Protein AF-0000000076343710 (afdb_homodimer)

InterPro domains:
  IPR007219 Xylanolytic transcriptional activator, regulatory domain [PF04082] (54-212)
  IPR007219 Xylanolytic transcriptional activator, regulatory domain [SM00906] (126-219)
  IPR050815 Transcription factor, fungi [PTHR47338] (22-470)

Secondary structure (DSSP, 8-state):
-------------------HHHHHHHHHHHHHTGGGT----HHHHHHHTT-SSTTSPPHHHHHHHHHHHHHHHT-GGGHHHHHHHHHHHHHHHHHHHHHT-SHHHHHHHHHHHHHHHHHTT-HHHHHHHHHHHHHHHHHHTGGG---SS--PPPPPPTTS-----SSPPPSSHHHHHHHHHHHHHHHHHHHHHHHHH-PPPSS-GGG--PPPPPPHHHHHTT---GGG---HHHHHHT----GGG--HHHHHHHHHHHHHHHHHGGGSPPPTTSHHHHHHHHHHHHTTT-TTPPPPPGGGGSHHHHSHHHHHHHHHHHHHHHHHTGGGGS-HHHHHHHHHHHTPPPP---HHHHHHHHHHHHHHHHHH--S-SSS--HHHHHHHHHHHHHHHHSPPPPGGG--HHHHHHHHHHHHHHHHHHHHHHHTT-HHHHHHHHHHHHHHHHHHHHHHTT-HHHHHHHHHHHHHHHHHHHTT-TT----S----HHHHSS----/-------------------HHHHHHHHHHHHHTGGGT----HHHHHHHTT-SSTTSPPHHHHHHHHHHHHHHHT-GGGHHHHHHHHHHHHHHHHHHHHHT-SHHHHHHHHHHHHHHHHHTT-HHHHHHHHHHHHHHHHHHTGGG---SS--PPPPPPTTS-----SSPPPSSHHHHHHHHHHHHHHHHHHHHHHHHH-PPPSS-GGG--PPPPPPHHHHHTT---GGG---HHHHHHT----GGG--HHHHHHHHHHHHHHHHHGGGSPPPTTSHHHHHHHHHHHHTTT-TTPPPPPGGGGBHHHHSHHHHHHHHHHHHHHHHHTGGGGS-HHHHHHHHHHHTPPPP---HHHHHHHHHHHHHHHHHH-BS-SSS--HHHHHHHHHHHHHHHHSPPPPGGG--HHHHHHHHHHHHHHHHHHHHHHHTT-HHHHHHHHHHHHHHHHHHHHHTTT-HHHHHHHHHHHHHHHHHHHTT-TT----S----HHHHSS----

pLDDT: mean 87.97, std 15.45, range [23.06, 98.38]

Nearest PDB structures (foldseek):
  4g2v-assembly1_A  TM=4.013E-01  e=8.709E-02  Mus musculus
  8qag-assembly2_B  TM=3.057E-01  e=8.860E-01  synthetic construct
  4g2v-assembly1_A  TM=4.063E-01  e=1.520E-01  Mus musculus
  8qag-assembly2_B  TM=3.072E-01  e=1.724E+00  synthetic construct

Foldseek 3Di:
DPPDPPPCPDQPQPDLPDDPVLLVQLLVQLVVVVVVQFDADPVCLVVLCVDRGLSHQFLLLSLLSSLVSLVVVPDPVCPVCNVVSLVRNVVSLVVCVVVVGNLLSSLLSLLSSLQVCLLQLNLVVSQVSLLVSLVSCVQQVLQPDQALADDDDDDDDPVDDDDDHSHDRDPAQLSSLSSLRSVLSSVLSQLLSCQLQVDDGDDDQVSGQRAQHFDSCCSRVRVDDRLRRHGLVCLLVLNDADLQRHDLVSLVSNLSSLLSLLLNLLVDAFDCPFQLNVQQVVCVVCCVVPVPDDHDDQQCSASCRRPVSSLNSSVSSLVSSLVRNPPLSDQLLVQQVVCVVVVHDGDDDDPSSLLSLLSSLLSQLSNQDGPDLADDSVRNLVSLVSNLCSLVRDDQDDLVSDRPSSLSSLLSSLVSLLSVLLSCLQVVNNVVSVVSLVSSVSSLVSLVVSCVSRVLSNLSSVLSVLSSVVSNCNNPPPPPPPPPRCPSSVSSRDDPD/DDPDPPPPPDQPQPDLPDDPVLLVQLLVQLVVVVVVQFDADPVCLVVLCVDRGLSHQFLLLSLLSSLVSLVVVPDPVCPVCNVVSLVRNVVSLVVCVVVVGNLLSSLLSLLSSLQVCLLQLNLVVSQVSLLVSLVSCVQQVLQPDQALADDDDDDDDPVDDDDDHSDDRDPAQLSSLSSLRSVLSSVLSQLLSCQLQVDDGDDDQVSGQRAQHFDSVCSRVRVDDRLRRHGLVCLLVLNDADLQRHDLVSLLSNLSSLLSLLLNLLVDAFDCPFQLNVQQVVCVVCCVVPVPDDHDDQQCSASCRRPVSSLNSSVSSLVSSLVRNPPLSDQLLVQQVVCVVVVHDGDDDDPSSLLSLLSSLLSQLSNQDGPDLADDSVRNLVSLVSNLCSLVRDDQDDLVSDRPSSLSSLLSSLVSLLSVLLSCLQVVNNVVSVVSLVSSVSSLVSLVVSCVSGVLSNLSSVLSVLSSVLSNCNNPPPPPSPPPNCPVSVSSRDDPD

Solvent-accessible surface area (backbone atoms only — not comparable to full-atom values): 53066 Å² total; per-residue (Å²): 130,86,80,80,83,69,88,62,79,75,78,71,58,84,73,88,84,65,55,70,68,61,46,50,53,30,50,51,51,27,64,76,49,33,72,80,60,36,62,70,60,60,70,60,52,56,54,24,61,74,43,64,52,91,66,20,74,40,61,16,28,51,25,34,41,42,27,50,18,37,61,69,62,66,43,77,82,36,56,72,45,36,62,52,24,47,54,51,12,52,54,37,37,55,52,27,50,60,64,70,44,63,56,70,38,42,33,52,17,28,34,50,47,13,52,50,26,43,63,68,41,36,26,54,40,12,48,43,31,29,34,44,20,47,45,44,33,52,47,41,37,38,43,57,34,80,52,66,52,79,68,86,76,79,84,80,62,84,72,44,89,72,78,60,45,75,50,70,80,66,89,44,31,51,53,43,35,34,44,36,25,48,36,50,37,41,49,43,54,31,39,52,49,16,52,65,45,62,40,80,53,64,70,58,65,89,68,41,44,30,29,57,46,58,52,54,68,37,28,48,68,60,72,50,47,79,78,57,45,36,30,73,56,29,37,50,68,68,67,58,63,69,51,66,66,43,40,72,64,40,53,47,44,52,49,48,54,47,31,33,55,36,57,46,46,75,73,48,79,56,36,80,88,16,64,32,40,48,45,49,51,51,45,64,70,41,39,83,82,38,74,81,58,78,73,73,65,66,69,38,51,14,28,61,28,21,32,41,68,62,39,50,27,44,52,48,27,54,52,48,51,36,61,43,42,52,76,74,39,49,57,64,68,57,53,41,52,51,21,59,72,67,68,44,73,76,69,87,76,55,64,70,53,55,52,48,50,45,49,54,29,47,32,51,15,47,48,45,36,42,70,49,72,87,56,88,43,62,66,15,48,53,26,38,47,50,47,50,46,50,62,73,74,40,82,81,73,56,73,86,73,61,53,69,64,57,52,52,50,50,50,53,41,35,45,56,36,33,38,50,19,27,36,28,28,65,71,67,37,56,67,59,18,50,54,40,44,52,52,31,44,56,53,40,51,52,32,41,59,46,20,77,80,32,63,52,34,35,55,50,30,51,50,50,50,52,49,42,52,50,22,66,39,64,55,41,87,80,57,71,68,73,72,78,57,72,40,65,62,46,61,50,36,61,67,88,122,129,85,82,80,86,68,91,64,81,74,80,69,58,84,72,87,82,64,56,70,68,59,46,49,52,30,50,52,51,28,63,74,50,34,74,79,61,38,63,68,62,62,70,60,52,56,55,25,61,72,43,65,51,90,67,21,73,42,60,15,27,52,24,34,41,42,25,50,18,35,62,69,63,66,42,75,82,35,55,73,45,34,61,52,24,46,52,51,12,51,55,36,37,55,51,28,51,59,65,70,44,64,56,70,37,41,33,49,18,28,34,50,47,12,52,49,26,45,61,68,40,37,26,55,39,13,49,43,31,29,36,44,20,47,45,45,34,52,47,41,37,39,43,55,34,82,52,66,51,77,68,86,76,78,84,80,64,85,72,46,89,73,77,61,46,75,50,72,80,66,89,44,31,53,53,43,34,35,44,37,24,48,35,52,38,40,50,44,53,31,38,50,50,16,53,67,46,60,41,81,52,63,72,59,64,89,67,42,46,30,28,57,46,58,51,53,67,38,28,47,69,61,72,49,48,79,79,60,44,36,28,71,56,28,37,50,70,66,68,59,63,68,51,68,65,42,39,72,64,42,54,48,44,54,49,48,54,46,30,34,56,36,58,44,46,75,75,48,78,56,36,81,86,17,64,34,40,49,46,49,51,52,44,66,69,40,38,82,84,37,74,80,58,77,75,72,66,66,72,39,50,15,27,61,30,20,33,41,68,62,40,50,27,43,53,47,27,54,53,49,50,38,62,45,43,51,77,75,39,48,57,65,69,57,53,42,51,49,20,59,72,68,70,44,73,76,68,86,75,56,66,69,51,56,53,47,50,47,50,54,30,48,33,52,15,47,47,45,36,42,70,50,73,87,55,89,46,61,65,15,48,53,26,39,46,51,48,48,45,49,62,73,74,42,82,81,74,56,73,86,72,61,52,68,63,57,52,53,49,51,50,53,42,35,45,56,36,33,37,49,19,27,34,28,27,65,70,67,37,55,67,60,19,49,54,40,44,51,51,32,45,54,51,39,50,52,34,41,58,46,21,76,82,32,64,51,33,35,57,50,30,52,49,51,49,52,50,42,52,48,21,66,39,66,55,40,85,80,54,71,68,75,78,79,58,74,40,65,61,47,60,49,38,60,68,85,121

Organism: Vanrija humicola (NCBI:txid5417)

Structure (mmCIF, N/CA/C/O backbone):
data_AF-0000000076343710-model_v1
#
loop_
_entity.id
_entity.type
_entity.pdbx_description
1 polymer 'Transcription factor domain-containing protein'
#
loop_
_atom_site.group_PDB
_atom_site.id
_atom_site.type_symbol
_atom_site.label_atom_id
_atom_site.label_alt_id
_atom_site.label_comp_id
_atom_site.label_asym_id
_atom_site.label_entity_id
_atom_site.label_seq_id
_atom_site.pdbx_PDB_ins_code
_atom_site.Cartn_x
_atom_site.Cartn_y
_atom_site.Cartn_z
_atom_site.occupancy
_atom_site.B_iso_or_equiv
_atom_site.auth_seq_id
_atom_site.auth_comp_id
_atom_site.auth_asym_id
_atom_site.auth_atom_id
_atom_site.pdbx_PDB_model_num
ATOM 1 N N . MET A 1 1 ? -38.375 36.25 -4.742 1 23.23 1 MET A N 1
ATOM 2 C CA . MET A 1 1 ? -37.5 36.562 -5.855 1 23.23 1 MET A CA 1
ATOM 3 C C . MET A 1 1 ? -37.156 35.281 -6.641 1 23.23 1 MET A C 1
ATOM 5 O O . MET A 1 1 ? -36.906 34.25 -6.051 1 23.23 1 MET A O 1
ATOM 9 N N . PRO A 1 2 ? -37.438 35.094 -7.957 1 26.56 2 PRO A N 1
ATOM 10 C CA . PRO A 1 2 ? -37.406 33.844 -8.703 1 26.56 2 PRO A CA 1
ATOM 11 C C . PRO A 1 2 ? -36 33.281 -8.836 1 26.56 2 PRO A C 1
ATOM 13 O O . PRO A 1 2 ? -35.031 34.031 -8.961 1 26.56 2 PRO A O 1
ATOM 16 N N . VAL A 1 3 ? -35.594 32.219 -8.055 1 28.52 3 VAL A N 1
ATOM 17 C CA . VAL A 1 3 ? -34.344 31.531 -7.926 1 28.52 3 VAL A CA 1
ATOM 18 C C . VAL A 1 3 ? -33.781 31.188 -9.305 1 28.52 3 VAL A C 1
ATOM 20 O O . VAL A 1 3 ? -34.531 30.688 -10.164 1 28.52 3 VAL A O 1
ATOM 23 N N . THR A 1 4 ? -32.844 31.938 -9.836 1 28.64 4 THR A N 1
ATOM 24 C CA . THR A 1 4 ? -32.312 31.969 -11.195 1 28.64 4 THR A CA 1
ATOM 25 C C . THR A 1 4 ? -31.875 30.578 -11.625 1 28.64 4 THR A C 1
ATOM 27 O O . THR A 1 4 ? -31.266 29.844 -10.844 1 28.64 4 THR A O 1
ATOM 30 N N . PRO A 1 5 ? -32.375 29.844 -12.75 1 31.78 5 PRO A N 1
ATOM 31 C CA . PRO A 1 5 ? -32.344 28.516 -13.367 1 31.78 5 PRO A CA 1
ATOM 32 C C . PRO A 1 5 ? -30.938 28.078 -13.711 1 31.78 5 PRO A C 1
ATOM 34 O O . PRO A 1 5 ? -30.75 27.094 -14.438 1 31.78 5 PRO A O 1
ATOM 37 N N . GLY A 1 6 ? -29.797 28.75 -13.695 1 28.16 6 GLY A N 1
ATOM 38 C CA . GLY A 1 6 ? -28.531 28.609 -14.391 1 28.16 6 GLY A CA 1
ATOM 39 C C . GLY A 1 6 ? -27.812 27.312 -14.086 1 28.16 6 GLY A C 1
ATOM 40 O O . GLY A 1 6 ? -27.141 26.75 -14.953 1 28.16 6 GLY A O 1
ATOM 41 N N . SER A 1 7 ? -27.391 27.078 -12.891 1 28.91 7 SER A N 1
ATOM 42 C CA . SER A 1 7 ? -26.297 26.125 -12.719 1 28.91 7 SER A CA 1
ATOM 43 C C . SER A 1 7 ? -26.719 24.719 -13.133 1 28.91 7 SER A C 1
ATOM 45 O O . SER A 1 7 ? -27.141 23.922 -12.289 1 28.91 7 SER A O 1
ATOM 47 N N . LEU A 1 8 ? -27.641 24.469 -14.07 1 28.25 8 LEU A N 1
ATOM 48 C CA . LEU A 1 8 ? -27.969 23.172 -14.664 1 28.25 8 LEU A CA 1
ATOM 49 C C . LEU A 1 8 ? -26.719 22.438 -15.117 1 28.25 8 LEU A C 1
ATOM 51 O O . LEU A 1 8 ? -26.156 22.75 -16.172 1 28.25 8 LEU A O 1
ATOM 55 N N . SER A 1 9 ? -25.734 22.234 -14.445 1 33.72 9 SER A N 1
ATOM 56 C CA . SER A 1 9 ? -24.703 21.297 -14.883 1 33.72 9 SER A CA 1
ATOM 57 C C . SER A 1 9 ? -25.297 20.188 -15.75 1 33.72 9 SER A C 1
ATOM 59 O O . SER A 1 9 ? -26.172 19.438 -15.297 1 33.72 9 SER A O 1
ATOM 61 N N . ARG A 1 10 ? -25.578 20.25 -17.094 1 32.75 10 ARG A N 1
ATOM 62 C CA . ARG A 1 10 ? -26.141 19.406 -18.156 1 32.75 10 ARG A CA 1
ATOM 63 C C . ARG A 1 10 ? -25.797 17.938 -17.922 1 32.75 10 ARG A C 1
ATOM 65 O O . ARG A 1 10 ? -24.641 17.594 -17.656 1 32.75 10 ARG A O 1
ATOM 72 N N . LEU A 1 11 ? -26.516 17.016 -17.562 1 39.28 11 LEU A N 1
ATOM 73 C CA . LEU A 1 11 ? -26.625 15.562 -17.578 1 39.28 11 LEU A CA 1
ATOM 74 C C . LEU A 1 11 ? -26.094 14.984 -18.875 1 39.28 11 LEU A C 1
ATOM 76 O O . LEU A 1 11 ? -26.828 14.859 -19.859 1 39.28 11 LEU A O 1
ATOM 80 N N . ARG A 1 12 ? -25.047 15.445 -19.484 1 41 12 ARG A N 1
ATOM 81 C CA . ARG A 1 12 ? -24.578 14.797 -20.719 1 41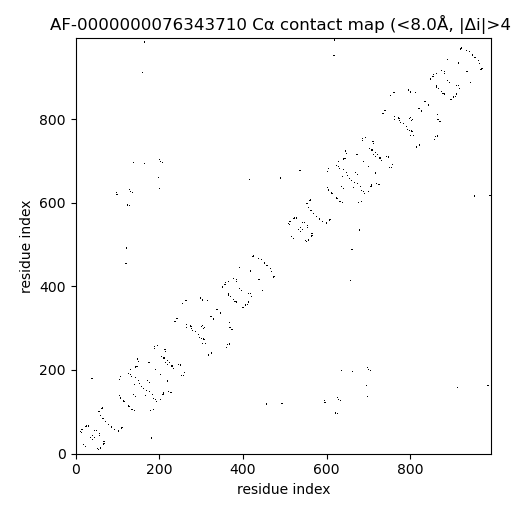 12 ARG A CA 1
ATOM 82 C C . ARG A 1 12 ? -24.656 13.281 -20.594 1 41 12 ARG A C 1
ATOM 84 O O . ARG A 1 12 ? -24.094 12.695 -19.656 1 41 12 ARG A O 1
ATOM 91 N N . THR A 1 13 ? -25.594 12.672 -21.156 1 49.94 13 THR A N 1
ATOM 92 C CA . THR A 1 13 ? -25.766 11.234 -21.344 1 49.94 13 THR A CA 1
ATOM 93 C C . THR A 1 13 ? -24.438 10.578 -21.719 1 49.94 13 THR A C 1
ATOM 95 O O . THR A 1 13 ? -23.75 11.023 -22.656 1 49.94 13 THR A O 1
ATOM 98 N N . GLU A 1 14 ? -23.734 9.992 -20.781 1 67.12 14 GLU A N 1
ATOM 99 C CA . GLU A 1 14 ? -22.516 9.227 -21.047 1 67.12 14 GLU A CA 1
ATOM 100 C C . GLU A 1 14 ? -22.781 8.094 -22.031 1 67.12 14 GLU A C 1
ATOM 102 O O . GLU A 1 14 ? -23.594 7.207 -21.766 1 67.12 14 GLU A O 1
ATOM 107 N N . TYR A 1 15 ? -22.5 8.367 -23.359 1 76.5 15 TYR A N 1
ATOM 108 C CA . TYR A 1 15 ? -22.672 7.355 -24.406 1 76.5 15 TYR A CA 1
ATOM 109 C C . TYR A 1 15 ? -21.391 6.559 -24.609 1 76.5 15 TYR A C 1
ATOM 111 O O . TYR A 1 15 ? -20.312 7.129 -24.672 1 76.5 15 TYR A O 1
ATOM 119 N N . ASP A 1 16 ? -21.594 5.219 -24.641 1 79.62 16 ASP A N 1
ATOM 120 C CA . ASP A 1 16 ? -20.453 4.344 -24.859 1 79.62 16 ASP A CA 1
ATOM 121 C C . ASP A 1 16 ? -20.156 4.191 -26.344 1 79.62 16 ASP A C 1
ATOM 123 O O . ASP A 1 16 ? -19.172 3.541 -26.719 1 79.62 16 ASP A O 1
ATOM 127 N N . GLY A 1 17 ? -20.969 4.75 -27.203 1 79.56 17 GLY A N 1
ATOM 128 C CA . GLY A 1 17 ? -20.703 4.789 -28.641 1 79.56 17 GLY A CA 1
ATOM 129 C C . GLY A 1 17 ? -21.078 3.498 -29.344 1 79.56 17 GLY A C 1
ATOM 130 O O . GLY A 1 17 ? -20.828 3.34 -30.531 1 79.56 17 GLY A O 1
ATOM 131 N N . LEU A 1 18 ? -21.766 2.564 -28.578 1 87.62 18 LEU A N 1
ATOM 132 C CA . LEU A 1 18 ? -22.094 1.276 -29.172 1 87.62 18 LEU A CA 1
ATOM 133 C C . LEU A 1 18 ? -23.562 1.229 -29.578 1 87.62 18 LEU A C 1
ATOM 135 O O . LEU A 1 18 ? -24.406 1.914 -28.969 1 87.62 18 LEU A O 1
ATOM 139 N N . GLN A 1 19 ? -23.812 0.446 -30.641 1 87.44 19 GLN A N 1
ATOM 140 C CA . GLN A 1 19 ? -25.188 0.121 -30.953 1 87.44 19 GLN A CA 1
ATOM 141 C C . GLN A 1 19 ? -25.797 -0.804 -29.906 1 87.44 19 GLN A C 1
ATOM 143 O O . GLN A 1 19 ? -25.094 -1.613 -29.297 1 87.44 19 GLN A O 1
ATOM 148 N N . ASP A 1 20 ? -27.141 -0.777 -29.766 1 88.25 20 ASP A N 1
ATOM 149 C CA . ASP A 1 20 ? -27.844 -1.518 -28.719 1 88.25 20 ASP A CA 1
ATOM 150 C C . ASP A 1 20 ? -27.641 -3.021 -28.875 1 88.25 20 ASP A C 1
ATOM 152 O O . ASP A 1 20 ? -27.438 -3.736 -27.891 1 88.25 20 ASP A O 1
ATOM 156 N N . VAL A 1 21 ? -27.641 -3.42 -30.078 1 89.06 21 VAL A N 1
ATOM 157 C CA . VAL A 1 21 ? -27.516 -4.852 -30.328 1 89.06 21 VAL A CA 1
ATOM 158 C C . VAL A 1 21 ? -26.141 -5.34 -29.922 1 89.06 21 VAL A C 1
ATOM 160 O O . VAL A 1 21 ? -26 -6.363 -29.25 1 89.06 21 VAL A O 1
ATOM 163 N N . THR A 1 22 ? -25.156 -4.617 -30.312 1 88.44 22 THR A N 1
ATOM 164 C CA . THR A 1 22 ? -23.781 -4.973 -29.969 1 88.44 22 THR A CA 1
ATOM 165 C C . THR A 1 22 ? -23.562 -4.902 -28.469 1 88.44 22 THR A C 1
ATOM 167 O O . THR A 1 22 ? -22.906 -5.773 -27.891 1 88.44 22 THR A O 1
ATOM 170 N N . ARG A 1 23 ? -24.109 -3.951 -27.906 1 92.31 23 ARG A N 1
ATOM 171 C CA . ARG A 1 23 ? -24.016 -3.77 -26.453 1 92.31 23 ARG A CA 1
ATOM 172 C C . ARG A 1 23 ? -24.594 -4.965 -25.719 1 92.31 23 ARG A C 1
ATOM 174 O O . ARG A 1 23 ? -23.969 -5.5 -24.797 1 92.31 23 ARG A O 1
ATOM 181 N N . THR A 1 24 ? -25.719 -5.344 -26.172 1 92.31 24 THR A N 1
ATOM 182 C CA . THR A 1 24 ? -26.422 -6.438 -25.5 1 92.31 24 THR A CA 1
ATOM 183 C C . THR A 1 24 ? -25.625 -7.738 -25.641 1 92.31 24 THR A C 1
ATOM 185 O O . THR A 1 24 ? -25.5 -8.492 -24.672 1 92.31 24 THR A O 1
ATOM 188 N N . VAL A 1 25 ? -25.094 -7.93 -26.734 1 91.19 25 VAL A N 1
ATOM 189 C CA . VAL A 1 25 ? -24.344 -9.156 -26.969 1 91.19 25 VAL A CA 1
ATOM 190 C C . VAL A 1 25 ? -23.094 -9.164 -26.094 1 91.19 25 VAL A C 1
ATOM 192 O O . VAL A 1 25 ? -22.766 -10.188 -25.469 1 91.19 25 VAL A O 1
ATOM 195 N N . LEU A 1 26 ? -22.422 -8.078 -26.047 1 92.19 26 LEU A N 1
ATOM 196 C CA . LEU A 1 26 ? -21.203 -7.984 -25.266 1 92.19 26 LEU A CA 1
ATOM 197 C C . LEU A 1 26 ? -21.5 -8.109 -23.766 1 92.19 26 LEU A C 1
ATOM 199 O O . LEU A 1 26 ? -20.812 -8.844 -23.062 1 92.19 26 LEU A O 1
ATOM 203 N N . LEU A 1 27 ? -22.516 -7.469 -23.344 1 94.5 27 LEU A N 1
ATOM 204 C CA . LEU A 1 27 ? -22.859 -7.512 -21.938 1 94.5 27 LEU A CA 1
ATOM 205 C C . LEU A 1 27 ? -23.328 -8.906 -21.531 1 94.5 27 LEU A C 1
ATOM 207 O O . LEU A 1 27 ? -22.953 -9.398 -20.453 1 94.5 27 LEU A O 1
ATOM 211 N N . ASP A 1 28 ? -24.094 -9.523 -22.391 1 93.19 28 ASP A N 1
ATOM 212 C CA . ASP A 1 28 ? -24.547 -10.883 -22.094 1 93.19 28 ASP A CA 1
ATOM 213 C C . ASP A 1 28 ? -23.375 -11.852 -22 1 93.19 28 ASP A C 1
ATOM 215 O O . ASP A 1 28 ? -23.344 -12.719 -21.125 1 93.19 28 ASP A O 1
ATOM 219 N N . CYS A 1 29 ? -22.469 -11.633 -22.875 1 90.25 29 CYS A N 1
ATOM 220 C CA . CYS A 1 29 ? -21.281 -12.477 -22.859 1 90.25 29 CYS A CA 1
ATOM 221 C C . CYS A 1 29 ? -20.5 -12.297 -21.562 1 90.25 29 CYS A C 1
ATOM 223 O O . CYS A 1 29 ? -20.109 -13.273 -20.922 1 90.25 29 CYS A O 1
ATOM 225 N N . PHE A 1 30 ? -20.297 -11.125 -21.172 1 92.81 30 PHE A N 1
ATOM 226 C CA . PHE A 1 30 ? -19.562 -10.867 -19.938 1 92.81 30 PHE A CA 1
ATOM 227 C C . PHE A 1 30 ? -20.312 -11.406 -18.734 1 92.81 30 PHE A C 1
ATOM 229 O O . PHE A 1 30 ? -19.734 -12.039 -17.844 1 92.81 30 PHE A O 1
ATOM 236 N N . LEU A 1 31 ? -21.609 -11.094 -18.672 1 92.62 31 LEU A N 1
ATOM 237 C CA . LEU A 1 31 ? -22.406 -11.43 -17.5 1 92.62 31 LEU A CA 1
ATOM 238 C C . LEU A 1 31 ? -22.5 -12.938 -17.312 1 92.62 31 LEU A C 1
ATOM 240 O O . LEU A 1 31 ? -22.594 -13.43 -16.188 1 92.62 31 LEU A O 1
ATOM 244 N N . GLU A 1 32 ? -22.375 -13.617 -18.344 1 87.31 32 GLU A N 1
ATOM 245 C CA . GLU A 1 32 ? -22.375 -15.078 -18.281 1 87.31 32 GLU A CA 1
ATOM 246 C C . GLU A 1 32 ? -21.109 -15.602 -17.625 1 87.31 32 GLU A C 1
ATOM 248 O O . GLU A 1 32 ? -21.094 -16.703 -17.062 1 87.31 32 GLU A O 1
ATOM 253 N N . HIS A 1 33 ? -20.078 -14.812 -17.656 1 80.88 33 HIS A N 1
ATOM 254 C CA . HIS A 1 33 ? -18.781 -15.25 -17.156 1 80.88 33 HIS A CA 1
ATOM 255 C C . HIS A 1 33 ? -18.312 -14.359 -16.016 1 80.88 33 HIS A C 1
ATOM 257 O O . HIS A 1 33 ? -17.141 -14.391 -15.641 1 80.88 33 HIS A O 1
ATOM 263 N N . ALA A 1 34 ? -19.141 -13.602 -15.477 1 76.5 34 ALA A N 1
ATOM 264 C CA . ALA A 1 34 ? -18.797 -12.586 -14.492 1 76.5 34 ALA A CA 1
ATOM 265 C C . ALA A 1 34 ? -18.188 -13.227 -13.242 1 76.5 34 ALA A C 1
ATOM 267 O O . ALA A 1 34 ? -17.297 -12.648 -12.617 1 76.5 34 ALA A O 1
ATOM 268 N N . THR A 1 35 ? -18.594 -14.383 -12.938 1 71.38 35 THR A N 1
ATOM 269 C CA . THR A 1 35 ? -18.172 -15.047 -11.711 1 71.38 35 THR A CA 1
ATOM 270 C C . THR A 1 35 ? -16.703 -15.414 -11.766 1 71.38 35 THR A C 1
ATOM 272 O O . THR A 1 35 ? -16.094 -15.727 -10.742 1 71.38 35 THR A O 1
ATOM 275 N N . LEU A 1 36 ? -16.156 -15.234 -12.891 1 70.88 36 LEU A N 1
ATOM 276 C CA . LEU A 1 36 ? -14.711 -15.422 -13.031 1 70.88 36 LEU A CA 1
ATOM 277 C C . LEU A 1 36 ? -13.953 -14.305 -12.312 1 70.88 36 LEU A C 1
ATOM 279 O O . LEU A 1 36 ? -12.789 -14.484 -11.938 1 70.88 36 LEU A O 1
ATOM 283 N N . PHE A 1 37 ? -14.688 -13.273 -12.109 1 74.94 37 PHE A N 1
ATOM 284 C CA . PHE A 1 37 ? -13.992 -12.109 -11.57 1 74.94 37 PHE A CA 1
ATOM 285 C C . PHE A 1 37 ? -14.555 -11.734 -10.203 1 74.94 37 PHE A C 1
ATOM 287 O O . PHE A 1 37 ? -13.805 -11.562 -9.242 1 74.94 37 PHE A O 1
ATOM 294 N N . PHE A 1 38 ? -15.805 -11.516 -10.219 1 75.38 38 PHE A N 1
ATOM 295 C CA . PHE A 1 38 ? -16.516 -11.195 -8.984 1 75.38 38 PHE A CA 1
ATOM 296 C C . PHE A 1 38 ? -18 -11.5 -9.109 1 75.38 38 PHE A C 1
ATOM 298 O O . PHE A 1 38 ? -18.516 -11.625 -10.219 1 75.38 38 PHE A O 1
ATOM 305 N N . GLU A 1 39 ? -18.5 -11.641 -7.93 1 84.56 39 GLU A N 1
ATOM 306 C CA . GLU A 1 39 ? -19.953 -11.781 -7.895 1 84.56 39 GLU A CA 1
ATOM 307 C C . GLU A 1 39 ? -20.641 -10.414 -7.934 1 84.56 39 GLU A C 1
ATOM 309 O O . GLU A 1 39 ? -20.172 -9.461 -7.309 1 84.56 39 GLU A O 1
ATOM 314 N N . MET A 1 40 ? -21.688 -10.312 -8.758 1 89.88 40 MET A N 1
ATOM 315 C CA . MET A 1 40 ? -22.5 -9.102 -8.82 1 89.88 40 MET A CA 1
ATOM 316 C C . MET A 1 40 ? -23.969 -9.438 -9.062 1 89.88 40 MET A C 1
ATOM 318 O O . MET A 1 40 ? -24.281 -10.539 -9.531 1 89.88 40 MET A O 1
ATOM 322 N N . SER A 1 41 ? -24.797 -8.57 -8.711 1 94.06 41 SER A N 1
ATOM 323 C CA . SER A 1 41 ? -26.219 -8.719 -9.008 1 94.06 41 SER A CA 1
ATOM 324 C C . SER A 1 41 ? -26.516 -8.336 -10.453 1 94.06 41 SER A C 1
ATOM 326 O O . SER A 1 41 ? -26.578 -7.152 -10.789 1 94.06 41 SER A O 1
ATOM 328 N N . ILE A 1 42 ? -26.906 -9.312 -11.188 1 94.31 42 ILE A N 1
ATOM 329 C CA . ILE A 1 42 ? -27.156 -9.094 -12.609 1 94.31 42 ILE A CA 1
ATOM 330 C C . ILE A 1 42 ? -28.453 -8.312 -12.781 1 94.31 42 ILE A C 1
ATOM 332 O O . ILE A 1 42 ? -28.516 -7.352 -13.555 1 94.31 42 ILE A O 1
ATOM 336 N N . PRO A 1 43 ? -29.484 -8.656 -12.016 1 94.19 43 PRO A N 1
ATOM 337 C CA . PRO A 1 43 ? -30.719 -7.863 -12.148 1 94.19 43 PRO A CA 1
ATOM 338 C C . PRO A 1 43 ? -30.5 -6.387 -11.82 1 94.19 43 PRO A C 1
ATOM 340 O O . PRO A 1 43 ? -31.031 -5.516 -12.523 1 94.19 43 PRO A O 1
ATOM 343 N N . ARG A 1 44 ? -29.75 -6.141 -10.844 1 94.25 44 ARG A N 1
ATOM 344 C CA . ARG A 1 44 ? -29.5 -4.754 -10.477 1 94.25 44 ARG A CA 1
ATOM 345 C C . ARG A 1 44 ? -28.688 -4.043 -11.555 1 94.25 44 ARG A C 1
ATOM 347 O O . ARG A 1 44 ? -28.938 -2.871 -11.859 1 94.25 44 ARG A O 1
ATOM 354 N N . PHE A 1 45 ? -27.75 -4.711 -12.047 1 95.38 45 PHE A N 1
ATOM 355 C CA . PHE A 1 45 ? -26.953 -4.145 -13.125 1 95.38 45 PHE A CA 1
ATOM 356 C C . PHE A 1 45 ? -27.812 -3.811 -14.336 1 95.38 45 PHE A C 1
ATOM 358 O O . PHE A 1 45 ? -27.703 -2.725 -14.898 1 95.38 45 PHE A O 1
ATOM 365 N N . ARG A 1 46 ? -28.703 -4.703 -14.68 1 95.06 46 ARG A N 1
ATOM 366 C CA . ARG A 1 46 ? -29.578 -4.496 -15.82 1 95.06 46 ARG A CA 1
ATOM 367 C C . ARG A 1 46 ? -30.547 -3.34 -15.57 1 95.06 46 ARG A C 1
ATOM 369 O O . ARG A 1 46 ? -30.859 -2.58 -16.484 1 95.06 46 ARG A O 1
ATOM 376 N N . TYR A 1 47 ? -30.906 -3.287 -14.398 1 95.12 47 TYR A N 1
ATOM 377 C CA . TYR A 1 47 ? -31.781 -2.172 -14.031 1 95.12 47 TYR A CA 1
ATOM 378 C C . TYR A 1 47 ? -31.047 -0.842 -14.195 1 95.12 47 TYR A C 1
ATOM 380 O O . TYR A 1 47 ? -31.609 0.115 -14.734 1 95.12 47 TYR A O 1
ATOM 388 N N . ARG A 1 48 ? -29.812 -0.779 -13.797 1 94.56 48 ARG A N 1
ATOM 389 C CA . ARG A 1 48 ? -29.031 0.446 -13.914 1 94.56 48 ARG A CA 1
ATOM 390 C C . ARG A 1 48 ? -28.828 0.827 -15.383 1 94.56 48 ARG A C 1
ATOM 392 O O . ARG A 1 48 ? -28.719 2.01 -15.711 1 94.56 48 ARG A O 1
ATOM 399 N N . MET A 1 49 ? -28.812 -0.125 -16.25 1 93.5 49 MET A N 1
ATOM 400 C CA . MET A 1 49 ? -28.578 0.101 -17.672 1 93.5 49 MET A CA 1
ATOM 401 C C . MET A 1 49 ? -29.781 0.81 -18.297 1 93.5 49 MET A C 1
ATOM 403 O O . MET A 1 49 ? -29.672 1.351 -19.406 1 93.5 49 MET A O 1
ATOM 407 N N . THR A 1 50 ? -30.859 0.803 -17.594 1 91.81 50 THR A N 1
ATOM 408 C CA . THR A 1 50 ? -32.062 1.409 -18.172 1 91.81 50 THR A CA 1
ATOM 409 C C . THR A 1 50 ? -32.031 2.926 -18.016 1 91.81 50 THR A C 1
ATOM 411 O O . THR A 1 50 ? -32.812 3.641 -18.656 1 91.81 50 THR A O 1
ATOM 414 N N . PHE A 1 51 ? -31.109 3.363 -17.219 1 89.81 51 PHE A N 1
ATOM 415 C CA . PHE A 1 51 ? -31.016 4.801 -16.984 1 89.81 51 PHE A CA 1
ATOM 416 C C . PHE A 1 51 ? -30.078 5.453 -17.984 1 89.81 51 PHE A C 1
ATOM 418 O O . PHE A 1 51 ? -29.266 4.766 -18.625 1 89.81 51 PHE A O 1
ATOM 425 N N . ALA A 1 52 ? -30.203 6.762 -18.078 1 83.75 52 ALA A N 1
ATOM 426 C CA . ALA A 1 52 ? -29.344 7.508 -18.984 1 83.75 52 ALA A CA 1
ATOM 427 C C . ALA A 1 52 ? -28.531 8.562 -18.234 1 83.75 52 ALA A C 1
ATOM 429 O O . ALA A 1 52 ? -27.781 9.32 -18.844 1 83.75 52 ALA A O 1
ATOM 430 N N . ASP A 1 53 ? -28.734 8.539 -16.922 1 84.94 53 ASP A N 1
ATOM 431 C CA . ASP A 1 53 ? -28.031 9.516 -16.094 1 84.94 53 ASP A CA 1
ATOM 432 C C . ASP A 1 53 ? -27 8.828 -15.203 1 84.94 53 ASP A C 1
ATOM 434 O O . ASP A 1 53 ? -26.438 7.797 -15.57 1 84.94 53 ASP A O 1
ATOM 438 N N . ARG A 1 54 ? -26.672 9.492 -14.07 1 86.19 54 ARG A N 1
ATOM 439 C CA . ARG A 1 54 ? -25.578 9.031 -13.219 1 86.19 54 ARG A CA 1
ATOM 440 C C . ARG A 1 54 ? -25.938 7.719 -12.531 1 86.19 54 ARG A C 1
ATOM 442 O O . ARG A 1 54 ? -25.078 7.078 -11.914 1 86.19 54 ARG A O 1
ATOM 449 N N . ARG A 1 55 ? -27.188 7.27 -12.758 1 88.94 55 ARG A N 1
ATOM 450 C CA . ARG A 1 55 ? -27.594 5.969 -12.234 1 88.94 55 ARG A CA 1
ATOM 451 C C . ARG A 1 55 ? -27.094 4.84 -13.133 1 88.94 55 ARG A C 1
ATOM 453 O O . ARG A 1 55 ? -27.016 3.688 -12.703 1 88.94 55 ARG A O 1
ATOM 460 N N . ARG A 1 56 ? -26.719 5.191 -14.312 1 93.25 56 ARG A N 1
ATOM 461 C CA . ARG A 1 56 ? -26.141 4.227 -15.25 1 93.25 56 ARG A CA 1
ATOM 462 C C . ARG A 1 56 ? -24.719 3.852 -14.844 1 93.25 56 ARG A C 1
ATOM 464 O O . ARG A 1 56 ? -23.969 4.688 -14.328 1 93.25 56 ARG A O 1
ATOM 471 N N . PRO A 1 57 ? -24.328 2.553 -15.094 1 94.75 57 PRO A N 1
ATOM 472 C CA . PRO A 1 57 ? -22.953 2.197 -14.758 1 94.75 57 PRO A CA 1
ATOM 473 C C . PRO A 1 57 ? -21.922 3.088 -15.453 1 94.75 57 PRO A C 1
ATOM 475 O O . PRO A 1 57 ? -22.156 3.518 -16.594 1 94.75 57 PRO A O 1
ATOM 478 N N . ASN A 1 58 ? -20.891 3.398 -14.727 1 95.25 58 ASN A N 1
ATOM 479 C CA . ASN A 1 58 ? -19.828 4.25 -15.258 1 95.25 58 ASN A CA 1
ATOM 480 C C . ASN A 1 58 ? -19.234 3.676 -16.531 1 95.25 58 ASN A C 1
ATOM 482 O O . ASN A 1 58 ? -19.094 2.459 -16.672 1 95.25 58 ASN A O 1
ATOM 486 N N . LEU A 1 59 ? -18.828 4.508 -17.438 1 95.38 59 LEU A N 1
ATOM 487 C CA . LEU A 1 59 ? -18.266 4.094 -18.719 1 95.38 59 LEU A CA 1
ATOM 488 C C . LEU A 1 59 ? -16.984 3.289 -18.5 1 95.38 59 LEU A C 1
ATOM 490 O O . LEU A 1 59 ? -16.641 2.441 -19.328 1 95.38 59 LEU A O 1
ATOM 494 N N . ALA A 1 60 ? -16.266 3.58 -17.422 1 96.88 60 ALA A N 1
ATOM 495 C CA . ALA A 1 60 ? -15.062 2.797 -17.125 1 96.88 60 ALA A CA 1
ATOM 496 C C . ALA A 1 60 ? -15.398 1.316 -16.969 1 96.88 60 ALA A C 1
ATOM 498 O O . ALA A 1 60 ? -14.734 0.459 -17.562 1 96.88 60 ALA A O 1
ATOM 499 N N . LEU A 1 61 ? -16.453 1.045 -16.266 1 96.94 61 LEU A N 1
ATOM 500 C CA . LEU A 1 61 ? -16.859 -0.337 -16.031 1 96.94 61 LEU A CA 1
ATOM 501 C C . LEU A 1 61 ? -17.406 -0.958 -17.312 1 96.94 61 LEU A C 1
ATOM 503 O O . LEU A 1 61 ? -17.062 -2.088 -17.656 1 96.94 61 LEU A O 1
ATOM 507 N N . LEU A 1 62 ? -18.25 -0.219 -17.969 1 96.38 62 LEU A N 1
ATOM 508 C CA . LEU A 1 62 ? -18.859 -0.749 -19.188 1 96.38 62 LEU A CA 1
ATOM 509 C C . LEU A 1 62 ? -17.797 -1.132 -20.203 1 96.38 62 LEU A C 1
ATOM 511 O O . LEU A 1 62 ? -17.812 -2.244 -20.75 1 96.38 62 LEU A O 1
ATOM 515 N N . ASN A 1 63 ? -16.891 -0.275 -20.438 1 96.81 63 ASN A N 1
ATOM 516 C CA . ASN A 1 63 ? -15.852 -0.562 -21.422 1 96.81 63 ASN A CA 1
ATOM 517 C C . ASN A 1 63 ? -14.953 -1.708 -20.969 1 96.81 63 ASN A C 1
ATOM 519 O O . ASN A 1 63 ? -14.469 -2.484 -21.797 1 96.81 63 ASN A O 1
ATOM 523 N N . ALA A 1 64 ? -14.68 -1.789 -19.688 1 97.06 64 ALA A N 1
ATOM 524 C CA . ALA A 1 64 ? -13.914 -2.924 -19.172 1 97.06 64 ALA A CA 1
ATOM 525 C C . ALA A 1 64 ? -14.656 -4.238 -19.406 1 97.06 64 ALA A C 1
ATOM 527 O O . ALA A 1 64 ? -14.039 -5.254 -19.75 1 97.06 64 ALA A O 1
ATOM 528 N N . MET A 1 65 ? -15.969 -4.18 -19.203 1 96.06 65 MET A N 1
ATOM 529 C CA . MET A 1 65 ? -16.797 -5.359 -19.469 1 96.06 65 MET A CA 1
ATOM 530 C C . MET A 1 65 ? -16.781 -5.723 -20.938 1 96.06 65 MET A C 1
ATOM 532 O O . MET A 1 65 ? -16.672 -6.898 -21.297 1 96.06 65 MET A O 1
ATOM 536 N N . TYR A 1 66 ? -16.906 -4.699 -21.812 1 94.88 66 TYR A N 1
ATOM 537 C CA . TYR A 1 66 ? -16.812 -4.938 -23.25 1 94.88 66 TYR A CA 1
ATOM 538 C C . TYR A 1 66 ? -15.477 -5.566 -23.609 1 94.88 66 TYR A C 1
ATOM 540 O O . TYR A 1 66 ? -15.414 -6.473 -24.438 1 94.88 66 TYR A O 1
ATOM 548 N N . LEU A 1 67 ? -14.414 -5.066 -23 1 94.19 67 LEU A N 1
ATOM 549 C CA . LEU A 1 67 ? -13.062 -5.559 -23.234 1 94.19 67 LEU A CA 1
ATOM 550 C C . LEU A 1 67 ? -12.977 -7.059 -22.953 1 94.19 67 LEU A C 1
ATOM 552 O O . LEU A 1 67 ? -12.539 -7.824 -23.812 1 94.19 67 LEU A O 1
ATOM 556 N N . TRP A 1 68 ? -13.477 -7.504 -21.875 1 91.75 68 TRP A N 1
ATOM 557 C CA . TRP A 1 68 ? -13.391 -8.906 -21.5 1 91.75 68 TRP A CA 1
ATOM 558 C C . TRP A 1 68 ? -14.344 -9.758 -22.328 1 91.75 68 TRP A C 1
ATOM 560 O O . TRP A 1 68 ? -14.031 -10.906 -22.672 1 91.75 68 TRP A O 1
ATOM 570 N N . ALA A 1 69 ? -15.5 -9.18 -22.578 1 91.38 69 ALA A N 1
ATOM 571 C CA . ALA A 1 69 ? -16.422 -9.898 -23.453 1 91.38 69 ALA A CA 1
ATOM 572 C C . ALA A 1 69 ? -15.766 -10.195 -24.797 1 91.38 69 ALA A C 1
ATOM 574 O O . ALA A 1 69 ? -15.914 -11.297 -25.328 1 91.38 69 ALA A O 1
ATOM 575 N N . THR A 1 70 ? -15.094 -9.234 -25.312 1 89.25 70 THR A N 1
ATOM 576 C CA . THR A 1 70 ? -14.406 -9.398 -26.594 1 89.25 70 THR A CA 1
ATOM 577 C C . THR A 1 70 ? -13.32 -10.461 -26.5 1 89.25 70 THR A C 1
ATOM 579 O O . THR A 1 70 ? -13.156 -11.273 -27.406 1 89.25 70 THR A O 1
ATOM 582 N N . ARG A 1 71 ? -12.641 -10.508 -25.469 1 84.12 71 ARG A N 1
ATOM 583 C CA . ARG A 1 71 ? -11.562 -11.469 -25.281 1 84.12 71 ARG A CA 1
ATOM 584 C C . ARG A 1 71 ? -12.109 -12.883 -25.125 1 84.12 71 ARG A C 1
ATOM 586 O O . ARG A 1 71 ? -11.555 -13.836 -25.672 1 84.12 71 ARG A O 1
ATOM 593 N N . ILE A 1 72 ? -13.156 -12.984 -24.406 1 80.44 72 ILE A N 1
ATOM 594 C CA . ILE A 1 72 ? -13.734 -14.289 -24.109 1 80.44 72 ILE A CA 1
ATOM 595 C C . ILE A 1 72 ? -14.414 -14.852 -25.344 1 80.44 72 ILE A C 1
ATOM 597 O O . ILE A 1 72 ? -14.375 -16.062 -25.594 1 80.44 72 ILE A O 1
ATOM 601 N N . SER A 1 73 ? -15.055 -14.055 -26.062 1 77.44 73 SER A N 1
ATOM 602 C CA . SER A 1 73 ? -15.789 -14.508 -27.25 1 77.44 73 SER A CA 1
ATOM 603 C C . SER A 1 73 ? -14.836 -15 -28.328 1 77.44 73 SER A C 1
ATOM 605 O O . SER A 1 73 ? -15.242 -15.758 -29.219 1 77.44 73 SER A O 1
ATOM 607 N N . ASN A 1 74 ? -13.609 -14.906 -28.219 1 65.62 74 ASN A N 1
ATOM 608 C CA . ASN A 1 74 ? -12.586 -15.328 -29.172 1 65.62 74 ASN A CA 1
ATOM 609 C C . ASN A 1 74 ? -12.992 -15.008 -30.609 1 65.62 74 ASN A C 1
ATOM 611 O O . ASN A 1 74 ? -12.602 -15.703 -31.547 1 65.62 74 ASN A O 1
ATOM 615 N N . SER A 1 75 ? -13.867 -14.062 -30.75 1 63.41 75 SER A N 1
ATOM 616 C CA . SER A 1 75 ? -14.227 -13.727 -32.125 1 63.41 75 SER A CA 1
ATOM 617 C C . SER A 1 75 ? -13.117 -12.938 -32.812 1 63.41 75 SER A C 1
ATOM 619 O O . SER A 1 75 ? -12.664 -11.914 -32.312 1 63.41 75 SER A O 1
ATOM 621 N N . PRO A 1 76 ? -12.609 -13.422 -33.844 1 62.69 76 PRO A N 1
ATOM 622 C CA . PRO A 1 76 ? -11.539 -12.75 -34.562 1 62.69 76 PRO A CA 1
ATOM 623 C C . PRO A 1 76 ? -11.898 -11.312 -34.969 1 62.69 76 PRO A C 1
ATOM 625 O O . PRO A 1 76 ? -11.016 -10.461 -35.062 1 62.69 76 PRO A O 1
ATOM 628 N N . GLN A 1 77 ? -13.102 -11.008 -35.188 1 59.91 77 GLN A N 1
ATOM 629 C CA . GLN A 1 77 ? -13.523 -9.68 -35.625 1 59.91 77 GLN A CA 1
ATOM 630 C C . GLN A 1 77 ? -13.43 -8.664 -34.5 1 59.91 77 GLN A C 1
ATOM 632 O O . GLN A 1 77 ? -13.266 -7.465 -34.75 1 59.91 77 GLN A O 1
ATOM 637 N N . MET A 1 78 ? -13.367 -9.234 -33.375 1 67.25 78 MET A N 1
ATOM 638 C CA . MET A 1 78 ? -13.5 -8.305 -32.25 1 67.25 78 MET A CA 1
ATOM 639 C C . MET A 1 78 ? -12.148 -8.039 -31.609 1 67.25 78 MET A C 1
ATOM 641 O O . MET A 1 78 ? -12.023 -7.164 -30.734 1 67.25 78 MET A O 1
ATOM 645 N N . VAL A 1 79 ? -11.18 -8.672 -32.125 1 68.75 79 VAL A N 1
ATOM 646 C CA . VAL A 1 79 ? -9.859 -8.547 -31.516 1 68.75 79 VAL A CA 1
ATOM 647 C C . VAL A 1 79 ? -9.367 -7.109 -31.641 1 68.75 79 VAL A C 1
ATOM 649 O O . VAL A 1 79 ? -8.719 -6.586 -30.734 1 68.75 79 VAL A O 1
ATOM 652 N N . ASN A 1 80 ? -9.805 -6.531 -32.719 1 76.19 80 ASN A N 1
ATOM 653 C CA . ASN A 1 80 ? -9.336 -5.168 -32.938 1 76.19 80 ASN A CA 1
ATOM 654 C C . ASN A 1 80 ? -10 -4.176 -32 1 76.19 80 ASN A C 1
ATOM 656 O O . ASN A 1 80 ? -9.5 -3.064 -31.812 1 76.19 80 ASN A O 1
ATOM 660 N N . MET A 1 81 ? -11.047 -4.668 -31.344 1 87.38 81 MET A N 1
ATOM 661 C CA . MET A 1 81 ? -11.773 -3.742 -30.484 1 87.38 81 MET A CA 1
ATOM 662 C C . MET A 1 81 ? -11.234 -3.77 -29.062 1 87.38 81 MET A C 1
ATOM 664 O O . MET A 1 81 ? -11.578 -2.918 -28.25 1 87.38 81 MET A O 1
ATOM 668 N N . GLU A 1 82 ? -10.383 -4.691 -28.781 1 89.94 82 GLU A N 1
ATOM 669 C CA . GLU A 1 82 ? -9.828 -4.801 -27.438 1 89.94 82 GLU A CA 1
ATOM 670 C C . GLU A 1 82 ? -9.055 -3.543 -27.047 1 89.94 82 GLU A C 1
ATOM 672 O O . GLU A 1 82 ? -9.266 -2.982 -25.969 1 89.94 82 GLU A O 1
ATOM 677 N N . LYS A 1 83 ? -8.266 -3.186 -28.016 1 90 83 LYS A N 1
ATOM 678 C CA . LYS A 1 83 ? -7.449 -2.002 -27.75 1 90 83 LYS A CA 1
ATOM 679 C C . LYS A 1 83 ? -8.32 -0.771 -27.531 1 90 83 LYS A C 1
ATOM 681 O O . LYS A 1 83 ? -8.055 0.033 -26.641 1 90 83 LYS A O 1
ATOM 686 N N . TYR A 1 84 ? -9.336 -0.717 -28.312 1 92.81 84 TYR A N 1
ATOM 687 C CA . TYR A 1 84 ? -10.242 0.418 -28.203 1 92.81 84 TYR A CA 1
ATOM 688 C C . TYR A 1 84 ? -10.938 0.439 -26.844 1 92.81 84 TYR A C 1
ATOM 690 O O . TYR A 1 84 ? -10.953 1.469 -26.172 1 92.81 84 TYR A O 1
ATOM 698 N N . PHE A 1 85 ? -11.539 -0.612 -26.438 1 95.38 85 PHE A N 1
ATOM 699 C CA . PHE A 1 85 ? -12.273 -0.684 -25.172 1 95.38 85 PHE A CA 1
ATOM 700 C C . PHE A 1 85 ? -11.336 -0.461 -24 1 95.38 85 PHE A C 1
ATOM 702 O O . PHE A 1 85 ? -11.727 0.157 -23 1 95.38 85 PHE A O 1
ATOM 709 N N . PHE A 1 86 ? -10.117 -0.932 -24.141 1 94.75 86 PHE A N 1
ATOM 710 C CA . PHE A 1 86 ? -9.141 -0.71 -23.078 1 94.75 86 PHE A CA 1
ATOM 711 C C . PHE A 1 86 ? -8.852 0.776 -22.922 1 94.75 86 PHE A C 1
ATOM 713 O O . PHE A 1 86 ? -8.922 1.31 -21.812 1 94.75 86 PHE A O 1
ATOM 720 N N . GLU A 1 87 ? -8.586 1.4 -24.016 1 92.56 87 GLU A N 1
ATOM 721 C CA . GLU A 1 87 ? -8.234 2.816 -23.984 1 92.56 87 GLU A CA 1
ATOM 722 C C . GLU A 1 87 ? -9.398 3.664 -23.484 1 92.56 87 GLU A C 1
ATOM 724 O O . GLU A 1 87 ? -9.203 4.59 -22.688 1 92.56 87 GLU A O 1
ATOM 729 N N . GLN A 1 88 ? -10.562 3.307 -23.906 1 94.75 88 GLN A N 1
ATOM 730 C CA . GLN A 1 88 ? -11.742 4.047 -23.469 1 94.75 88 GLN A CA 1
ATOM 731 C C . GLN A 1 88 ? -11.992 3.846 -21.969 1 94.75 88 GLN A C 1
ATOM 733 O O . GLN A 1 88 ? -12.383 4.781 -21.281 1 94.75 88 GLN A O 1
ATOM 738 N N . SER A 1 89 ? -11.805 2.658 -21.516 1 96.44 89 SER A N 1
ATOM 739 C CA . SER A 1 89 ? -12.008 2.371 -20.094 1 96.44 89 SER A CA 1
ATOM 740 C C . SER A 1 89 ? -11.008 3.133 -19.234 1 96.44 89 SER A C 1
ATOM 742 O O . SER A 1 89 ? -11.383 3.701 -18.203 1 96.44 89 SER A O 1
ATOM 744 N N . VAL A 1 90 ? -9.773 3.217 -19.688 1 93.94 90 VAL A N 1
ATOM 745 C CA . VAL A 1 90 ? -8.727 3.908 -18.938 1 93.94 90 VAL A CA 1
ATOM 746 C C . VAL A 1 90 ? -9.039 5.402 -18.891 1 93.94 90 VAL A C 1
ATOM 748 O O . VAL A 1 90 ? -8.914 6.031 -17.828 1 93.94 90 VAL A O 1
ATOM 751 N N . LYS A 1 91 ? -9.414 5.883 -19.969 1 91.19 91 LYS A N 1
ATOM 752 C CA . LYS A 1 91 ? -9.766 7.301 -20.031 1 91.19 91 LYS A CA 1
ATOM 753 C C . LYS A 1 91 ? -10.922 7.621 -19.094 1 91.19 91 LYS A C 1
ATOM 755 O O . LYS A 1 91 ? -10.875 8.609 -18.344 1 91.19 91 LYS A O 1
ATOM 760 N N . ALA A 1 92 ? -11.93 6.809 -19.125 1 93.94 92 ALA A N 1
ATOM 761 C CA . ALA A 1 92 ? -13.094 7.008 -18.266 1 93.94 92 ALA A CA 1
ATOM 762 C C . ALA A 1 92 ? -12.727 6.824 -16.797 1 93.94 92 ALA A C 1
ATOM 764 O O . ALA A 1 92 ? -13.273 7.5 -15.922 1 93.94 92 ALA A O 1
ATOM 765 N N . LEU A 1 93 ? -11.844 5.914 -16.562 1 94.38 93 LEU A N 1
ATOM 766 C CA . LEU A 1 93 ? -11.383 5.656 -15.195 1 94.38 93 LEU A CA 1
ATOM 767 C C . LEU A 1 93 ? -10.672 6.879 -14.617 1 94.38 93 LEU A C 1
ATOM 769 O O . LEU A 1 93 ? -10.906 7.25 -13.469 1 94.38 93 LEU A O 1
ATOM 773 N N . ASP A 1 94 ? -9.906 7.484 -15.391 1 88.06 94 ASP A N 1
ATOM 774 C CA . ASP A 1 94 ? -9.211 8.695 -14.961 1 88.06 94 ASP A CA 1
ATOM 775 C C . ASP A 1 94 ? -10.195 9.805 -14.617 1 88.06 94 ASP A C 1
ATOM 777 O O . ASP A 1 94 ? -10.039 10.484 -13.594 1 88.06 94 ASP A O 1
ATOM 781 N N . SER A 1 95 ? -11.148 9.914 -15.398 1 87.25 95 SER A N 1
ATOM 782 C CA . SER A 1 95 ? -12.156 10.938 -15.172 1 87.25 95 SER A CA 1
ATOM 783 C C . SER A 1 95 ? -12.961 10.664 -13.906 1 87.25 95 SER A C 1
ATOM 785 O O . SER A 1 95 ? -13.242 11.578 -13.133 1 87.25 95 SER A O 1
ATOM 787 N N . SER A 1 96 ? -13.312 9.453 -13.75 1 88.94 96 SER A N 1
ATOM 788 C CA . SER A 1 96 ? -14.125 9.078 -12.594 1 88.94 96 SER A CA 1
ATOM 789 C C . SER A 1 96 ? -13.344 9.234 -11.297 1 88.94 96 SER A C 1
ATOM 791 O O . SER A 1 96 ? -13.906 9.625 -10.266 1 88.94 96 SER A O 1
ATOM 793 N N . THR A 1 97 ? -12.141 8.953 -11.305 1 86.94 97 THR A N 1
ATOM 794 C CA . THR A 1 97 ? -11.312 9.055 -10.109 1 86.94 97 THR A CA 1
ATOM 795 C C . THR A 1 97 ? -11.094 10.516 -9.727 1 86.94 97 THR A C 1
ATOM 797 O O . THR A 1 97 ? -11.047 10.852 -8.539 1 86.94 97 THR A O 1
ATOM 800 N N . SER A 1 98 ? -11.031 11.328 -10.703 1 83.25 98 SER A N 1
ATOM 801 C CA . SER A 1 98 ? -10.828 12.75 -10.461 1 83.25 98 SER A CA 1
ATOM 802 C C . SER A 1 98 ? -12.117 13.414 -9.969 1 83.25 98 SER A C 1
ATOM 804 O O . SER A 1 98 ? -12.07 14.289 -9.102 1 83.25 98 SER A O 1
ATOM 806 N N . SER A 1 99 ? -13.219 12.93 -10.461 1 83.31 99 SER A N 1
ATOM 807 C CA . SER A 1 99 ? -14.492 13.57 -10.141 1 83.31 99 SER A CA 1
ATOM 808 C C . SER A 1 99 ? -15.211 12.828 -9.016 1 83.31 99 SER A C 1
ATOM 810 O O . SER A 1 99 ? -16.281 13.258 -8.57 1 83.31 99 SER A O 1
ATOM 812 N N . VAL A 1 100 ? -14.68 11.797 -8.547 1 86.25 100 VAL A N 1
ATOM 813 C CA . VAL A 1 100 ? -15.258 10.992 -7.477 1 86.25 100 VAL A CA 1
ATOM 814 C C . VAL A 1 100 ? -16.688 10.586 -7.852 1 86.25 100 VAL A C 1
ATOM 816 O O . VAL A 1 100 ? -17.625 10.844 -7.098 1 86.25 100 VAL A O 1
ATOM 819 N N . ASP A 1 101 ? -16.766 9.984 -8.984 1 86.31 101 ASP A N 1
ATOM 820 C CA . ASP A 1 101 ? -18.062 9.602 -9.547 1 86.31 101 ASP A CA 1
ATOM 821 C C . ASP A 1 101 ? -18.188 8.086 -9.648 1 86.31 101 ASP A C 1
ATOM 823 O O . ASP A 1 101 ? -17.406 7.43 -10.328 1 86.31 101 ASP A O 1
ATOM 827 N N . ARG A 1 102 ? -19.297 7.496 -9.086 1 91.81 102 ARG A N 1
ATOM 828 C CA . ARG A 1 102 ? -19.609 6.07 -9.164 1 91.81 102 ARG A CA 1
ATOM 829 C C . ARG A 1 102 ? -18.359 5.23 -8.922 1 91.81 102 ARG A C 1
ATOM 831 O O . ARG A 1 102 ? -18.031 4.352 -9.727 1 91.81 102 ARG A O 1
ATOM 838 N N . LEU A 1 103 ? -17.781 5.391 -7.742 1 93.56 103 LEU A N 1
ATOM 839 C CA . LEU A 1 103 ? -16.453 4.879 -7.441 1 93.56 103 LEU A CA 1
ATOM 840 C C . LEU A 1 103 ? -16.453 3.357 -7.363 1 93.56 103 LEU A C 1
ATOM 842 O O . LEU A 1 103 ? -15.445 2.711 -7.668 1 93.56 103 LEU A O 1
ATOM 846 N N . ILE A 1 104 ? -17.547 2.756 -7.047 1 94.81 104 ILE A N 1
ATOM 847 C CA . ILE A 1 104 ? -17.594 1.3 -6.988 1 94.81 104 ILE A CA 1
ATOM 848 C C . ILE A 1 104 ? -17.391 0.719 -8.383 1 94.81 104 ILE A C 1
ATOM 850 O O . ILE A 1 104 ? -16.734 -0.315 -8.547 1 94.81 104 ILE A O 1
ATOM 854 N N . ASP A 1 105 ? -18 1.382 -9.336 1 96.38 105 ASP A N 1
ATOM 855 C CA . ASP A 1 105 ? -17.781 0.972 -10.727 1 96.38 105 ASP A CA 1
ATOM 856 C C . ASP A 1 105 ? -16.328 1.141 -11.133 1 96.38 105 ASP A C 1
ATOM 858 O O . ASP A 1 105 ? -15.781 0.305 -11.859 1 96.38 105 ASP A O 1
ATOM 862 N N . SER A 1 106 ? -15.734 2.209 -10.641 1 96.81 106 SER A N 1
ATOM 863 C CA . SER A 1 106 ? -14.328 2.463 -10.938 1 96.81 106 SER A CA 1
ATOM 864 C C . SER A 1 106 ? -13.43 1.393 -10.328 1 96.81 106 SER A C 1
ATOM 866 O O . SER A 1 106 ? -12.438 0.989 -10.938 1 96.81 106 SER A O 1
ATOM 868 N N . VAL A 1 107 ? -13.781 0.957 -9.172 1 97.44 107 VAL A N 1
ATOM 869 C CA . VAL A 1 107 ? -13.023 -0.102 -8.508 1 97.44 107 VAL A CA 1
ATOM 870 C C . VAL A 1 107 ? -13.062 -1.372 -9.359 1 97.44 107 VAL A C 1
ATOM 872 O O . VAL A 1 107 ? -12.023 -1.969 -9.641 1 97.44 107 VAL A O 1
ATOM 875 N N . ARG A 1 108 ? -14.203 -1.729 -9.781 1 96.94 108 ARG A N 1
ATOM 876 C CA . ARG A 1 108 ? -14.367 -2.934 -10.586 1 96.94 108 ARG A CA 1
ATOM 877 C C . ARG A 1 108 ? -13.664 -2.791 -11.93 1 96.94 108 ARG A C 1
ATOM 879 O O . ARG A 1 108 ? -13.047 -3.738 -12.414 1 96.94 108 ARG A O 1
ATOM 886 N N . ALA A 1 109 ? -13.805 -1.63 -12.461 1 97.81 109 ALA A N 1
ATOM 887 C CA . ALA A 1 109 ? -13.156 -1.377 -13.742 1 97.81 109 ALA A CA 1
ATOM 888 C C . ALA A 1 109 ? -11.641 -1.517 -13.625 1 97.81 109 ALA A C 1
ATOM 890 O O . ALA A 1 109 ? -11.008 -2.191 -14.445 1 97.81 109 ALA A O 1
ATOM 891 N N . ALA A 1 110 ? -11.094 -0.858 -12.609 1 97.81 110 ALA A N 1
ATOM 892 C CA . ALA A 1 110 ? -9.656 -0.923 -12.398 1 97.81 110 ALA A CA 1
ATOM 893 C C . ALA A 1 110 ? -9.195 -2.365 -12.203 1 97.81 110 ALA A C 1
ATOM 895 O O . ALA A 1 110 ? -8.156 -2.771 -12.734 1 97.81 110 ALA A O 1
ATOM 896 N N . MET A 1 111 ? -9.922 -3.088 -11.477 1 97.25 111 MET A N 1
ATOM 897 C CA . MET A 1 111 ? -9.609 -4.492 -11.234 1 97.25 111 MET A CA 1
ATOM 898 C C . MET A 1 111 ? -9.641 -5.289 -12.531 1 97.25 111 MET A C 1
ATOM 900 O O . MET A 1 111 ? -8.727 -6.074 -12.805 1 97.25 111 MET A O 1
ATOM 904 N N . LEU A 1 112 ? -10.648 -5.102 -13.32 1 96.56 112 LEU A N 1
ATOM 905 C CA . LEU A 1 112 ? -10.789 -5.809 -14.586 1 96.56 112 LEU A CA 1
ATOM 906 C C . LEU A 1 112 ? -9.656 -5.441 -15.539 1 96.56 112 LEU A C 1
ATOM 908 O O . LEU A 1 112 ? -9.133 -6.305 -16.25 1 96.56 112 LEU A O 1
ATOM 912 N N . LEU A 1 113 ? -9.336 -4.203 -15.555 1 96.31 113 LEU A N 1
ATOM 913 C CA . LEU A 1 113 ? -8.25 -3.742 -16.422 1 96.31 113 LEU A CA 1
ATOM 914 C C . LEU A 1 113 ? -6.914 -4.328 -15.969 1 96.31 113 LEU A C 1
ATOM 916 O O . LEU A 1 113 ? -6.094 -4.719 -16.797 1 96.31 113 LEU A O 1
ATOM 920 N N . ALA A 1 114 ? -6.703 -4.367 -14.68 1 95 114 ALA A N 1
ATOM 921 C CA . ALA A 1 114 ? -5.484 -4.973 -14.148 1 95 114 ALA A CA 1
ATOM 922 C C . ALA A 1 114 ? -5.391 -6.445 -14.547 1 95 114 ALA A C 1
ATOM 924 O O . ALA A 1 114 ? -4.34 -6.906 -15 1 95 114 ALA A O 1
ATOM 925 N N . ALA A 1 115 ? -6.477 -7.117 -14.367 1 91.81 115 ALA A N 1
ATOM 926 C CA . ALA A 1 115 ? -6.52 -8.531 -14.727 1 91.81 115 ALA A CA 1
ATOM 927 C C . ALA A 1 115 ? -6.211 -8.734 -16.203 1 91.81 115 ALA A C 1
ATOM 929 O O . ALA A 1 115 ? -5.473 -9.648 -16.578 1 91.81 115 ALA A O 1
ATOM 930 N N . TYR A 1 116 ? -6.773 -7.875 -16.984 1 90 116 TYR A N 1
ATOM 931 C CA . TYR A 1 116 ? -6.547 -7.949 -18.422 1 90 116 TYR A CA 1
ATOM 932 C C . TYR A 1 116 ? -5.074 -7.746 -18.75 1 90 116 TYR A C 1
ATOM 934 O O . TYR A 1 116 ? -4.496 -8.508 -19.531 1 90 116 TYR A O 1
ATOM 942 N N . SER A 1 117 ? -4.492 -6.746 -18.188 1 89.81 117 SER A N 1
ATOM 943 C CA . SER A 1 117 ? -3.094 -6.43 -18.469 1 89.81 117 SER A CA 1
ATOM 944 C C . SER A 1 117 ? -2.176 -7.562 -18.016 1 89.81 117 SER A C 1
ATOM 946 O O . SER A 1 117 ? -1.274 -7.969 -18.75 1 89.81 117 SER A O 1
ATOM 948 N N . HIS A 1 118 ? -2.42 -8.125 -16.891 1 85.75 118 HIS A N 1
ATOM 949 C CA . HIS A 1 118 ? -1.617 -9.242 -16.406 1 85.75 118 HIS A CA 1
ATOM 950 C C . HIS A 1 118 ? -1.728 -10.445 -17.328 1 85.75 118 HIS A C 1
ATOM 952 O O . HIS A 1 118 ? -0.721 -11.078 -17.656 1 85.75 118 HIS A O 1
ATOM 958 N N . SER A 1 119 ? -2.918 -10.695 -17.719 1 80.31 119 SER A N 1
ATOM 959 C CA . SER A 1 119 ? -3.148 -11.867 -18.547 1 80.31 119 SER A CA 1
ATOM 960 C C . SER A 1 119 ? -2.586 -11.672 -19.953 1 80.31 119 SER A C 1
ATOM 962 O O . SER A 1 119 ? -2.371 -12.641 -20.688 1 80.31 119 SER A O 1
ATOM 964 N N . SER A 1 120 ? -2.365 -10.398 -20.344 1 80.62 120 SER A N 1
ATOM 965 C CA . SER A 1 120 ? -1.846 -10.086 -21.672 1 80.62 120 SER A CA 1
ATOM 966 C C . SER A 1 120 ? -0.329 -9.938 -21.656 1 80.62 120 SER A C 1
ATOM 968 O O . SER A 1 120 ? 0.268 -9.477 -22.625 1 80.62 120 SER A O 1
ATOM 970 N N . GLY A 1 121 ? 0.273 -10.188 -20.594 1 77.81 121 GLY A N 1
ATOM 971 C CA . GLY A 1 121 ? 1.721 -10.109 -20.484 1 77.81 121 GLY A CA 1
ATOM 972 C C . GLY A 1 121 ? 2.221 -8.703 -20.203 1 77.81 121 GLY A C 1
ATOM 973 O O . GLY A 1 121 ? 3.428 -8.453 -20.234 1 77.81 121 GLY A O 1
ATOM 974 N N . ARG A 1 122 ? 1.267 -7.805 -20.031 1 85.06 122 ARG A N 1
ATOM 975 C CA . ARG A 1 122 ? 1.629 -6.434 -19.672 1 85.06 122 ARG A CA 1
ATOM 976 C C . ARG A 1 122 ? 1.656 -6.254 -18.156 1 85.06 122 ARG A C 1
ATOM 978 O O . ARG A 1 122 ? 0.848 -5.508 -17.609 1 85.06 122 ARG A O 1
ATOM 985 N N . HIS A 1 123 ? 2.621 -6.77 -17.562 1 85 123 HIS A N 1
ATOM 986 C CA . HIS A 1 123 ? 2.646 -6.984 -16.125 1 85 123 HIS A CA 1
ATOM 987 C C . HIS A 1 123 ? 2.783 -5.66 -15.375 1 85 123 HIS A C 1
ATOM 989 O O . HIS A 1 123 ? 2.125 -5.453 -14.352 1 85 123 HIS A O 1
ATOM 995 N N . HIS A 1 124 ? 3.664 -4.832 -15.906 1 91.19 124 HIS A N 1
ATOM 996 C CA . HIS A 1 124 ? 3.867 -3.584 -15.172 1 91.19 124 HIS A CA 1
ATOM 997 C C . HIS A 1 124 ? 2.625 -2.701 -15.234 1 91.19 124 HIS A C 1
ATOM 999 O O . HIS A 1 124 ? 2.277 -2.045 -14.25 1 91.19 124 HIS A O 1
ATOM 1005 N N . GLU A 1 125 ? 2.025 -2.719 -16.422 1 91.44 125 GLU A N 1
ATOM 1006 C CA . GLU A 1 125 ? 0.754 -2.01 -16.547 1 91.44 125 GLU A CA 1
ATOM 1007 C C . GLU A 1 125 ? -0.286 -2.574 -15.578 1 91.44 125 GLU A C 1
ATOM 1009 O O . GLU A 1 125 ? -1.002 -1.819 -14.914 1 91.44 125 GLU A O 1
ATOM 1014 N N . GLY A 1 126 ? -0.344 -3.891 -15.562 1 93.06 126 GLY A N 1
ATOM 1015 C CA . GLY A 1 126 ? -1.235 -4.539 -14.617 1 93.06 126 GLY A CA 1
ATOM 1016 C C . GLY A 1 126 ? -0.93 -4.191 -13.172 1 93.06 126 GLY A C 1
ATOM 1017 O O . GLY A 1 126 ? -1.844 -3.961 -12.375 1 93.06 126 GLY A O 1
ATOM 1018 N N . TRP A 1 127 ? 0.367 -4.07 -12.875 1 94.88 127 TRP A N 1
ATOM 1019 C CA . TRP A 1 127 ? 0.822 -3.695 -11.539 1 94.88 127 TRP A CA 1
ATOM 1020 C C . TRP A 1 127 ? 0.332 -2.301 -11.172 1 94.88 127 TRP A C 1
ATOM 1022 O O . TRP A 1 127 ? -0.209 -2.094 -10.086 1 94.88 127 TRP A O 1
ATOM 1032 N N . CYS A 1 128 ? 0.432 -1.389 -12.047 1 94.88 128 CYS A N 1
ATOM 1033 C CA . CYS A 1 128 ? 0.034 -0.009 -11.797 1 94.88 128 CYS A CA 1
ATOM 1034 C C . CYS A 1 128 ? -1.481 0.111 -11.688 1 94.88 128 CYS A C 1
ATOM 1036 O O . CYS A 1 128 ? -1.991 0.796 -10.797 1 94.88 128 CYS A O 1
ATOM 1038 N N . LEU A 1 129 ? -2.182 -0.605 -12.523 1 95.69 129 LEU A N 1
ATOM 1039 C CA . LEU A 1 129 ? -3.641 -0.564 -12.492 1 95.69 129 LEU A CA 1
ATOM 1040 C C . LEU A 1 129 ? -4.172 -1.218 -11.219 1 95.69 129 LEU A C 1
ATOM 1042 O O . LEU A 1 129 ? -5.148 -0.746 -10.633 1 95.69 129 LEU A O 1
ATOM 1046 N N . ALA A 1 130 ? -3.545 -2.295 -10.844 1 96.81 130 ALA A N 1
ATOM 1047 C CA . ALA A 1 130 ? -3.908 -2.902 -9.57 1 96.81 130 ALA A CA 1
ATOM 1048 C C . ALA A 1 130 ? -3.652 -1.942 -8.414 1 96.81 130 ALA A C 1
ATOM 1050 O O . ALA A 1 130 ? -4.406 -1.92 -7.438 1 96.81 130 ALA A O 1
ATOM 1051 N N . GLY A 1 131 ? -2.576 -1.219 -8.547 1 96.62 131 GLY A N 1
ATOM 1052 C CA . GLY A 1 131 ? -2.305 -0.187 -7.555 1 96.62 131 GLY A CA 1
ATOM 1053 C C . GLY A 1 131 ? -3.402 0.856 -7.465 1 96.62 131 GLY A C 1
ATOM 1054 O O . GLY A 1 131 ? -3.795 1.257 -6.367 1 96.62 131 GLY A O 1
ATOM 1055 N N . LEU A 1 132 ? -3.852 1.257 -8.586 1 96.38 132 LEU A N 1
ATOM 1056 C CA . LEU A 1 132 ? -4.953 2.211 -8.609 1 96.38 132 LEU A CA 1
ATOM 1057 C C . LEU A 1 132 ? -6.199 1.618 -7.961 1 96.38 132 LEU A C 1
ATOM 1059 O O . LEU A 1 132 ? -6.883 2.293 -7.188 1 96.38 132 LEU A O 1
ATOM 1063 N N . ALA A 1 133 ? -6.48 0.398 -8.273 1 97.88 133 ALA A N 1
ATOM 1064 C CA . ALA A 1 133 ? -7.621 -0.283 -7.668 1 97.88 133 ALA A CA 1
ATOM 1065 C C . ALA A 1 133 ? -7.5 -0.308 -6.148 1 97.88 133 ALA A C 1
ATOM 1067 O O . ALA A 1 133 ? -8.477 -0.072 -5.438 1 97.88 133 ALA A O 1
ATOM 1068 N N . THR A 1 134 ? -6.34 -0.573 -5.672 1 97.81 134 THR A N 1
ATOM 1069 C CA . THR A 1 134 ? -6.105 -0.631 -4.234 1 97.81 134 THR A CA 1
ATOM 1070 C C . THR A 1 134 ? -6.328 0.737 -3.596 1 97.81 134 THR A C 1
ATOM 1072 O O . THR A 1 134 ? -6.918 0.836 -2.516 1 97.81 134 THR A O 1
ATOM 1075 N N . ARG A 1 135 ? -5.871 1.762 -4.23 1 96.62 135 ARG A N 1
ATOM 1076 C CA . ARG A 1 135 ? -6.074 3.107 -3.703 1 96.62 135 ARG A CA 1
ATOM 1077 C C . ARG A 1 135 ? -7.559 3.453 -3.648 1 96.62 135 ARG A C 1
ATOM 1079 O O . ARG A 1 135 ? -8.016 4.102 -2.703 1 96.62 135 ARG A O 1
ATOM 1086 N N . LEU A 1 136 ? -8.273 3.021 -4.641 1 96.81 136 LEU A N 1
ATOM 1087 C CA . LEU A 1 136 ? -9.711 3.258 -4.66 1 96.81 136 LEU A CA 1
ATOM 1088 C C . LEU A 1 136 ? -10.406 2.5 -3.529 1 96.81 136 LEU A C 1
ATOM 1090 O O . LEU A 1 136 ? -11.297 3.039 -2.869 1 96.81 136 LEU A O 1
ATOM 1094 N N . VAL A 1 137 ? -9.969 1.332 -3.332 1 97.69 137 VAL A N 1
ATOM 1095 C CA . VAL A 1 137 ? -10.516 0.521 -2.25 1 97.69 137 VAL A CA 1
ATOM 1096 C C . VAL A 1 137 ? -10.305 1.23 -0.914 1 97.69 137 VAL A C 1
ATOM 1098 O O . VAL A 1 137 ? -11.211 1.283 -0.083 1 97.69 137 VAL A O 1
ATOM 1101 N N . LEU A 1 138 ? -9.164 1.797 -0.727 1 96.38 138 LEU A N 1
ATOM 1102 C CA . LEU A 1 138 ? -8.828 2.455 0.531 1 96.38 138 LEU A CA 1
ATOM 1103 C C . LEU A 1 138 ? -9.648 3.725 0.717 1 96.38 138 LEU A C 1
ATOM 1105 O O . LEU A 1 138 ? -10.164 3.979 1.807 1 96.38 138 LEU A O 1
ATOM 1109 N N . SER A 1 139 ? -9.805 4.465 -0.34 1 94.75 139 SER A N 1
ATOM 1110 C CA . SER A 1 139 ? -10.555 5.715 -0.222 1 94.75 139 SER A CA 1
ATOM 1111 C C . SER A 1 139 ? -12.047 5.453 -0.073 1 94.75 139 SER A C 1
ATOM 1113 O O . SER A 1 139 ? -12.766 6.242 0.543 1 94.75 139 SER A O 1
ATOM 1115 N N . CYS A 1 140 ? -12.5 4.281 -0.568 1 95.75 140 CYS A N 1
ATOM 1116 C CA . CYS A 1 140 ? -13.914 3.936 -0.52 1 95.75 140 CYS A CA 1
ATOM 1117 C C . CYS A 1 140 ? -14.25 3.174 0.757 1 95.75 140 CYS A C 1
ATOM 1119 O O . CYS A 1 140 ? -15.422 2.951 1.063 1 95.75 140 CYS A O 1
ATOM 1121 N N . GLY A 1 141 ? -13.281 2.758 1.466 1 95.75 141 GLY A N 1
ATOM 1122 C CA . GLY A 1 141 ? -13.484 2.057 2.725 1 95.75 141 GLY A CA 1
ATOM 1123 C C . GLY A 1 141 ? -13.906 0.613 2.543 1 95.75 141 GLY A C 1
ATOM 1124 O O . GLY A 1 141 ? -14.508 0.018 3.441 1 95.75 141 GLY A O 1
ATOM 1125 N N . LEU A 1 142 ? -13.586 0.059 1.355 1 97.69 142 LEU A N 1
ATOM 1126 C CA . LEU A 1 142 ? -14.039 -1.299 1.07 1 97.69 142 LEU A CA 1
ATOM 1127 C C . LEU A 1 142 ? -13.242 -2.316 1.884 1 97.69 142 LEU A C 1
ATOM 1129 O O . LEU A 1 142 ? -13.688 -3.449 2.074 1 97.69 142 LEU A O 1
ATOM 1133 N N . HIS A 1 143 ? -12.078 -1.995 2.367 1 97.38 143 HIS A N 1
ATOM 1134 C CA . HIS A 1 143 ? -11.242 -2.893 3.162 1 97.38 143 HIS A CA 1
ATOM 1135 C C . HIS A 1 143 ? -11.672 -2.891 4.625 1 97.38 143 HIS A C 1
ATOM 1137 O O . HIS A 1 143 ? -11.141 -3.656 5.434 1 97.38 143 HIS A O 1
ATOM 1143 N N . ARG A 1 144 ? -12.711 -2.053 4.953 1 95.75 144 ARG A N 1
ATOM 1144 C CA . ARG A 1 144 ? -13.102 -1.901 6.352 1 95.75 144 ARG A CA 1
ATOM 1145 C C . ARG A 1 144 ? -14.602 -2.088 6.523 1 95.75 144 ARG A C 1
ATOM 1147 O O . ARG A 1 144 ? -15.25 -1.31 7.223 1 95.75 144 ARG A O 1
ATOM 1154 N N . ILE A 1 145 ? -15.148 -3.041 5.871 1 96.69 145 ILE A N 1
ATOM 1155 C CA . ILE A 1 145 ? -16.531 -3.434 6.078 1 96.69 145 ILE A CA 1
ATOM 1156 C C . ILE A 1 145 ? -16.641 -4.328 7.312 1 96.69 145 ILE A C 1
ATOM 1158 O O . ILE A 1 145 ? -16.016 -5.387 7.375 1 96.69 145 ILE A O 1
ATOM 1162 N N . PRO A 1 146 ? -17.453 -3.969 8.227 1 93.94 146 PRO A N 1
ATOM 1163 C CA . PRO A 1 146 ? -17.391 -4.633 9.531 1 93.94 146 PRO A CA 1
ATOM 1164 C C . PRO A 1 146 ? -18.094 -5.988 9.539 1 93.94 146 PRO A C 1
ATOM 1166 O O . PRO A 1 146 ? -17.766 -6.852 10.359 1 93.94 146 PRO A O 1
ATOM 1169 N N . SER A 1 147 ? -19.125 -6.125 8.602 1 96.31 147 SER A N 1
ATOM 1170 C CA . SER A 1 147 ? -19.906 -7.355 8.664 1 96.31 147 SER A CA 1
ATOM 1171 C C . SER A 1 147 ? -20.594 -7.645 7.336 1 96.31 147 SER A C 1
ATOM 1173 O O . SER A 1 147 ? -20.844 -6.734 6.543 1 96.31 147 SER A O 1
ATOM 1175 N N . CYS A 1 148 ? -20.906 -8.914 7.203 1 95.25 148 CYS A N 1
ATOM 1176 C CA . CYS A 1 148 ? -21.719 -9.32 6.055 1 95.25 148 CYS A CA 1
ATOM 1177 C C . CYS A 1 148 ? -23.188 -9.008 6.293 1 95.25 148 CYS A C 1
ATOM 1179 O O . CYS A 1 148 ? -23.984 -9.047 5.355 1 95.25 148 CYS A O 1
ATOM 1181 N N . VAL A 1 149 ? -23.469 -8.672 7.516 1 96.06 149 VAL A N 1
ATOM 1182 C CA . VAL A 1 149 ? -24.859 -8.352 7.859 1 96.06 149 VAL A CA 1
ATOM 1183 C C . VAL A 1 149 ? -25.109 -6.859 7.645 1 96.06 149 VAL A C 1
ATOM 1185 O O . VAL A 1 149 ? -24.391 -6.016 8.18 1 96.06 149 VAL A O 1
ATOM 1188 N N . HIS A 1 150 ? -26.109 -6.652 6.875 1 95.31 150 HIS A N 1
ATOM 1189 C CA . HIS A 1 150 ? -26.438 -5.258 6.594 1 95.31 150 HIS A CA 1
ATOM 1190 C C . HIS A 1 150 ? -27.094 -4.594 7.805 1 95.31 150 HIS A C 1
ATOM 1192 O O . HIS A 1 150 ? -28.156 -5.031 8.266 1 95.31 150 HIS A O 1
ATOM 1198 N N . ARG A 1 151 ? -26.391 -3.609 8.336 1 91.81 151 ARG A N 1
ATOM 1199 C CA . ARG A 1 151 ? -26.891 -2.82 9.453 1 91.81 151 ARG A CA 1
ATOM 1200 C C . ARG A 1 151 ? -26.641 -1.334 9.242 1 91.81 151 ARG A C 1
ATOM 1202 O O . ARG A 1 151 ? -25.688 -0.96 8.547 1 91.81 151 ARG A O 1
ATOM 1209 N N . PRO A 1 152 ? -27.484 -0.568 9.859 1 88.62 152 PRO A N 1
ATOM 1210 C CA . PRO A 1 152 ? -27.203 0.869 9.797 1 88.62 152 PRO A CA 1
ATOM 1211 C C . PRO A 1 152 ? -25.938 1.26 10.562 1 88.62 152 PRO A C 1
ATOM 1213 O O . PRO A 1 152 ? -25.656 0.681 11.609 1 88.62 152 PRO A O 1
ATOM 1216 N N . GLU A 1 153 ? -25.234 2.209 10 1 83.88 153 GLU A N 1
ATOM 1217 C CA . GLU A 1 153 ? -24.016 2.691 10.664 1 83.88 153 GLU A CA 1
ATOM 1218 C C . GLU A 1 153 ? -24.344 3.773 11.688 1 83.88 153 GLU A C 1
ATOM 1220 O O . GLU A 1 153 ? -25.188 4.637 11.438 1 83.88 153 GLU A O 1
ATOM 1225 N N . PRO A 1 154 ? -23.672 3.611 12.773 1 81.94 154 PRO A N 1
ATOM 1226 C CA . PRO A 1 154 ? -23.875 4.68 13.758 1 81.94 154 PRO A CA 1
ATOM 1227 C C . PRO A 1 154 ? -23.328 6.027 13.281 1 81.94 154 PRO A C 1
ATOM 1229 O O . PRO A 1 154 ? -22.328 6.074 12.562 1 81.94 154 PRO A O 1
ATOM 1232 N N . PRO A 1 155 ? -24.016 7.027 13.727 1 82.62 155 PRO A N 1
ATOM 1233 C CA . PRO A 1 155 ? -23.531 8.352 13.352 1 82.62 155 PRO A CA 1
ATOM 1234 C C . PRO A 1 155 ? -22.156 8.664 13.969 1 82.62 155 PRO A C 1
ATOM 1236 O O . PRO A 1 155 ? -21.891 8.266 15.102 1 82.62 155 PRO A O 1
ATOM 1239 N N . LYS A 1 156 ? -21.422 9.398 13.203 1 81.88 156 LYS A N 1
ATOM 1240 C CA . LYS A 1 156 ? -20.109 9.805 13.672 1 81.88 156 LYS A CA 1
ATOM 1241 C C . LYS A 1 156 ? -20.156 11.195 14.297 1 81.88 156 LYS A C 1
ATOM 1243 O O . LYS A 1 156 ? -20.844 12.086 13.805 1 81.88 156 LYS A O 1
ATOM 1248 N N . ASN A 1 157 ? -19.453 11.297 15.406 1 85.06 157 ASN A N 1
ATOM 1249 C CA . ASN A 1 157 ? -19.328 12.602 16.047 1 85.06 157 ASN A CA 1
ATOM 1250 C C . ASN A 1 157 ? -18.25 13.453 15.398 1 85.06 157 ASN A C 1
ATOM 1252 O O . ASN A 1 157 ? -17.078 13.062 15.367 1 85.06 157 ASN A O 1
ATOM 1256 N N . PRO A 1 158 ? -18.547 14.578 14.938 1 84.38 158 PRO A N 1
ATOM 1257 C CA . PRO A 1 158 ? -17.594 15.375 14.156 1 84.38 158 PRO A CA 1
ATOM 1258 C C . PRO A 1 158 ? -16.453 15.914 15.008 1 84.38 158 PRO A C 1
ATOM 1260 O O . PRO A 1 158 ? -15.438 16.375 14.461 1 84.38 158 PRO A O 1
ATOM 1263 N N . PHE A 1 159 ? -16.594 15.945 16.312 1 88.25 159 PHE A N 1
ATOM 1264 C CA . PHE A 1 159 ? -15.562 16.5 17.172 1 88.25 159 PHE A CA 1
ATOM 1265 C C . PHE A 1 159 ? -14.5 15.453 17.5 1 88.25 159 PHE A C 1
ATOM 1267 O O . PHE A 1 159 ? -13.414 15.789 17.984 1 88.25 159 PHE A O 1
ATOM 1274 N N . LEU A 1 160 ? -14.852 14.227 17.219 1 89.75 160 LEU A N 1
ATOM 1275 C CA . LEU A 1 160 ? -13.898 13.148 17.438 1 89.75 160 LEU A CA 1
ATOM 1276 C C . LEU A 1 160 ? -13.102 12.844 16.172 1 89.75 160 LEU A C 1
ATOM 1278 O O . LEU A 1 160 ? -13.43 13.344 15.102 1 89.75 160 LEU A O 1
ATOM 1282 N N . ARG A 1 161 ? -11.992 12.219 16.375 1 88.19 161 ARG A N 1
ATOM 1283 C CA . ARG A 1 161 ? -11.219 11.773 15.227 1 88.19 161 ARG A CA 1
ATOM 1284 C C . ARG A 1 161 ? -11.875 10.57 14.555 1 88.19 161 ARG A C 1
ATOM 1286 O O . ARG A 1 161 ? -12.094 9.539 15.195 1 88.19 161 ARG A O 1
ATOM 1293 N N . ASN A 1 162 ? -12.242 10.797 13.312 1 85.06 162 ASN A N 1
ATOM 1294 C CA . ASN A 1 162 ? -12.922 9.773 12.523 1 85.06 162 ASN A CA 1
ATOM 1295 C C . ASN A 1 162 ? -12.219 9.531 11.195 1 85.06 162 ASN A C 1
ATOM 1297 O O . ASN A 1 162 ? -11.531 10.414 10.68 1 85.06 162 ASN A O 1
ATOM 1301 N N . ARG A 1 163 ? -12.359 8.273 10.719 1 82.75 163 ARG A N 1
ATOM 1302 C CA . ARG A 1 163 ? -12 7.992 9.336 1 82.75 163 ARG A CA 1
ATOM 1303 C C . ARG A 1 163 ? -13.18 8.234 8.398 1 82.75 163 ARG A C 1
ATOM 1305 O O . ARG A 1 163 ? -14.289 7.773 8.672 1 82.75 163 ARG A O 1
ATOM 1312 N N . PHE A 1 164 ? -12.867 8.977 7.438 1 83.19 164 PHE A N 1
ATOM 1313 C CA . PHE A 1 164 ? -13.945 9.242 6.488 1 83.19 164 PHE A CA 1
ATOM 1314 C C . PHE A 1 164 ? -13.648 8.594 5.141 1 83.19 164 PHE A C 1
ATOM 1316 O O . PHE A 1 164 ? -12.539 8.703 4.621 1 83.19 164 PHE A O 1
ATOM 1323 N N . PHE A 1 165 ? -14.648 7.844 4.672 1 89.88 165 PHE A N 1
ATOM 1324 C CA . PHE A 1 165 ? -14.555 7.207 3.363 1 89.88 165 PHE A CA 1
ATOM 1325 C C . PHE A 1 165 ? -15.477 7.891 2.361 1 89.88 165 PHE A C 1
ATOM 1327 O O . PHE A 1 165 ? -16.438 8.555 2.752 1 89.88 165 PHE A O 1
ATOM 1334 N N . LEU A 1 166 ? -15.203 7.754 1.134 1 90.81 166 LEU A N 1
ATOM 1335 C CA . LEU A 1 166 ? -15.906 8.492 0.088 1 90.81 166 LEU A CA 1
ATOM 1336 C C . LEU A 1 166 ? -17.266 7.867 -0.197 1 90.81 166 LEU A C 1
ATOM 1338 O O . LEU A 1 166 ? -18.203 8.562 -0.619 1 90.81 166 LEU A O 1
ATOM 1342 N N . LEU A 1 167 ? -17.375 6.605 0.054 1 92 167 LEU A N 1
ATOM 1343 C CA . LEU A 1 167 ? -18.656 5.977 -0.178 1 92 167 LEU A CA 1
ATOM 1344 C C . LEU A 1 167 ? -19.562 6.121 1.042 1 92 167 LEU A C 1
ATOM 1346 O O . LEU A 1 167 ? -19.125 5.887 2.172 1 92 167 LEU A O 1
ATOM 1350 N N . PRO A 1 168 ? -20.797 6.508 0.773 1 89.5 168 PRO A N 1
ATOM 1351 C CA . PRO A 1 168 ? -21.766 6.438 1.874 1 89.5 168 PRO A CA 1
ATOM 1352 C C . PRO A 1 168 ? -22.078 5.004 2.287 1 89.5 168 PRO A C 1
ATOM 1354 O O . PRO A 1 168 ? -21.672 4.059 1.608 1 89.5 168 PRO A O 1
ATOM 1357 N N . PRO A 1 169 ? -22.75 4.867 3.389 1 91.25 169 PRO A N 1
ATOM 1358 C CA . PRO A 1 169 ? -23.172 3.512 3.758 1 91.25 169 PRO A CA 1
ATOM 1359 C C . PRO A 1 169 ? -23.969 2.814 2.656 1 91.25 169 PRO A C 1
ATOM 1361 O O . PRO A 1 169 ? -24.656 3.475 1.88 1 91.25 169 PRO A O 1
ATOM 1364 N N . PRO A 1 170 ? -23.75 1.486 2.605 1 94.5 170 PRO A N 1
ATOM 1365 C CA . PRO A 1 170 ? -24.5 0.779 1.567 1 94.5 170 PRO A CA 1
ATOM 1366 C C . PRO A 1 170 ? -26.016 0.957 1.71 1 94.5 170 PRO A C 1
ATOM 1368 O O . PRO A 1 170 ? -26.531 0.99 2.828 1 94.5 170 PRO A O 1
ATOM 1371 N N . GLU A 1 171 ? -26.703 0.972 0.606 1 92.94 171 GLU A N 1
ATOM 1372 C CA . GLU A 1 171 ? -28.141 1.211 0.581 1 92.94 171 GLU A CA 1
ATOM 1373 C C . GLU A 1 171 ? -28.922 -0.016 1.058 1 92.94 171 GLU A C 1
ATOM 1375 O O . GLU A 1 171 ? -30 0.111 1.646 1 92.94 171 GLU A O 1
ATOM 1380 N N . ASP A 1 172 ? -28.453 -1.118 0.692 1 95.56 172 ASP A N 1
ATOM 1381 C CA . ASP A 1 172 ? -29.125 -2.365 1.041 1 95.56 172 ASP A CA 1
ATOM 1382 C C . ASP A 1 172 ? -28.141 -3.523 1.117 1 95.56 172 ASP A C 1
ATOM 1384 O O . ASP A 1 172 ? -26.922 -3.322 0.966 1 95.56 172 ASP A O 1
ATOM 1388 N N . ALA A 1 173 ? -28.656 -4.684 1.397 1 96.19 173 ALA A N 1
ATOM 1389 C CA . ALA A 1 173 ? -27.828 -5.867 1.584 1 96.19 173 ALA A CA 1
ATOM 1390 C C . ALA A 1 173 ? -27.156 -6.281 0.275 1 96.19 173 ALA A C 1
ATOM 1392 O O . ALA A 1 173 ? -26.031 -6.793 0.277 1 96.19 173 ALA A O 1
ATOM 1393 N N . VAL A 1 174 ? -27.781 -6.082 -0.811 1 96 174 VAL A N 1
ATOM 1394 C CA . VAL A 1 174 ? -27.219 -6.438 -2.111 1 96 174 VAL A CA 1
ATOM 1395 C C . VAL A 1 174 ? -25.984 -5.605 -2.387 1 96 174 VAL A C 1
ATOM 1397 O O . VAL A 1 174 ? -24.938 -6.141 -2.785 1 96 174 VAL A O 1
ATOM 1400 N N . GLU A 1 175 ? -26.094 -4.32 -2.162 1 95.81 175 GLU A N 1
ATOM 1401 C CA . GLU A 1 175 ? -24.938 -3.455 -2.371 1 95.81 175 GLU A CA 1
ATOM 1402 C C . GLU A 1 175 ? -23.797 -3.824 -1.43 1 95.81 175 GLU A C 1
ATOM 1404 O O . GLU A 1 175 ? -22.625 -3.797 -1.823 1 95.81 175 GLU A O 1
ATOM 1409 N N . LEU A 1 176 ? -24.203 -4.125 -0.213 1 97.31 176 LEU A N 1
ATOM 1410 C CA . LEU A 1 176 ? -23.188 -4.559 0.74 1 97.31 176 LEU A CA 1
ATOM 1411 C C . LEU A 1 176 ? -22.422 -5.77 0.209 1 97.31 176 LEU A C 1
ATOM 1413 O O . LEU A 1 176 ? -21.188 -5.785 0.224 1 97.31 176 LEU A O 1
ATOM 1417 N N . GLY A 1 177 ? -23.172 -6.727 -0.242 1 96.38 177 GLY A N 1
ATOM 1418 C CA . GLY A 1 177 ? -22.547 -7.91 -0.81 1 96.38 177 GLY A CA 1
ATOM 1419 C C . GLY A 1 177 ? -21.656 -7.602 -1.995 1 96.38 177 GLY A C 1
ATOM 1420 O O . GLY A 1 177 ? -20.562 -8.148 -2.109 1 96.38 177 GLY A O 1
ATOM 1421 N N . GLU A 1 178 ? -22.078 -6.715 -2.836 1 96 178 GLU A N 1
ATOM 1422 C CA . GLU A 1 178 ? -21.297 -6.332 -4.004 1 96 178 GLU A CA 1
ATOM 1423 C C . GLU A 1 178 ? -20 -5.648 -3.594 1 96 178 GLU A C 1
ATOM 1425 O O . GLU A 1 178 ? -18.953 -5.859 -4.219 1 96 178 GLU A O 1
ATOM 1430 N N . ARG A 1 179 ? -20.047 -4.82 -2.588 1 97.38 179 ARG A N 1
ATOM 1431 C CA . ARG A 1 179 ? -18.859 -4.133 -2.094 1 97.38 179 ARG A CA 1
ATOM 1432 C C . ARG A 1 179 ? -17.844 -5.125 -1.532 1 97.38 179 ARG A C 1
ATOM 1434 O O . ARG A 1 179 ? -16.656 -5.02 -1.802 1 97.38 179 ARG A O 1
ATOM 1441 N N . ILE A 1 180 ? -18.328 -6.098 -0.826 1 97.62 180 ILE A N 1
ATOM 1442 C CA . ILE A 1 180 ? -17.453 -7.113 -0.25 1 97.62 180 ILE A CA 1
ATOM 1443 C C . ILE A 1 180 ? -16.766 -7.895 -1.366 1 97.62 180 ILE A C 1
ATOM 1445 O O . ILE A 1 180 ? -15.547 -8.078 -1.344 1 97.62 180 ILE A O 1
ATOM 1449 N N . HIS A 1 181 ? -17.516 -8.25 -2.316 1 96.5 181 HIS A N 1
ATOM 1450 C CA . HIS A 1 181 ? -16.953 -9.031 -3.414 1 96.5 181 HIS A CA 1
ATOM 1451 C C . HIS A 1 181 ? -15.984 -8.195 -4.25 1 96.5 181 HIS A C 1
ATOM 1453 O O . HIS A 1 181 ? -14.969 -8.703 -4.719 1 96.5 181 HIS A O 1
ATOM 1459 N N . ALA A 1 182 ? -16.312 -6.98 -4.445 1 96.62 182 ALA A N 1
ATOM 1460 C CA . ALA A 1 182 ? -15.406 -6.094 -5.168 1 96.62 182 ALA A CA 1
ATOM 1461 C C . ALA A 1 182 ? -14.078 -5.953 -4.438 1 96.62 182 ALA A C 1
ATOM 1463 O O . ALA A 1 182 ? -13.016 -5.977 -5.062 1 96.62 182 ALA A O 1
ATOM 1464 N N . PHE A 1 183 ? -14.148 -5.832 -3.125 1 98.25 183 PHE A N 1
ATOM 1465 C CA . PHE A 1 183 ? -12.93 -5.734 -2.334 1 98.25 183 PHE A CA 1
ATOM 1466 C C . PHE A 1 183 ? -12.047 -6.957 -2.553 1 98.25 183 PHE A C 1
ATOM 1468 O O . PHE A 1 183 ? -10.852 -6.824 -2.838 1 98.25 183 PHE A O 1
ATOM 1475 N N . TRP A 1 184 ? -12.594 -8.055 -2.457 1 97.38 184 TRP A N 1
ATOM 1476 C CA . TRP A 1 184 ? -11.789 -9.273 -2.486 1 97.38 184 TRP A CA 1
ATOM 1477 C C . TRP A 1 184 ? -11.266 -9.547 -3.893 1 97.38 184 TRP A C 1
ATOM 1479 O O . TRP A 1 184 ? -10.203 -10.141 -4.059 1 97.38 184 TRP A O 1
ATOM 1489 N N . ALA A 1 185 ? -12 -9.062 -4.887 1 96.56 185 ALA A N 1
ATOM 1490 C CA . ALA A 1 185 ? -11.461 -9.133 -6.246 1 96.56 185 ALA A CA 1
ATOM 1491 C C . ALA A 1 185 ? -10.188 -8.297 -6.375 1 96.56 185 ALA A C 1
ATOM 1493 O O . ALA A 1 185 ? -9.203 -8.75 -6.957 1 96.56 185 ALA A O 1
ATOM 1494 N N . VAL A 1 186 ? -10.203 -7.125 -5.805 1 97.88 186 VAL A N 1
ATOM 1495 C CA . VAL A 1 186 ? -9.039 -6.25 -5.852 1 97.88 186 VAL A CA 1
ATOM 1496 C C . VAL A 1 186 ? -7.918 -6.832 -4.996 1 97.88 186 VAL A C 1
ATOM 1498 O O . VAL A 1 186 ? -6.754 -6.816 -5.395 1 97.88 186 VAL A O 1
ATOM 1501 N N . PHE A 1 187 ? -8.305 -7.352 -3.855 1 97.88 187 PHE A N 1
ATOM 1502 C CA . PHE A 1 187 ? -7.336 -8 -2.982 1 97.88 187 PHE A CA 1
ATOM 1503 C C . PHE A 1 187 ? -6.602 -9.109 -3.721 1 97.88 187 PHE A C 1
ATOM 1505 O O . PHE A 1 187 ? -5.371 -9.195 -3.662 1 97.88 187 PHE A O 1
ATOM 1512 N N . ALA A 1 188 ? -7.34 -9.867 -4.414 1 95.88 188 ALA A N 1
ATOM 1513 C CA . ALA A 1 188 ? -6.773 -11.023 -5.098 1 95.88 188 ALA A CA 1
ATOM 1514 C C . ALA A 1 188 ? -5.805 -10.594 -6.195 1 95.88 188 ALA A C 1
ATOM 1516 O O . ALA A 1 188 ? -4.703 -11.141 -6.312 1 95.88 188 ALA A O 1
ATOM 1517 N N . ILE A 1 189 ? -6.188 -9.656 -6.941 1 95 189 ILE A N 1
ATOM 1518 C CA . ILE A 1 189 ? -5.332 -9.234 -8.047 1 95 189 ILE A CA 1
ATOM 1519 C C . ILE A 1 189 ? -4.066 -8.578 -7.5 1 95 189 ILE A C 1
ATOM 1521 O O . ILE A 1 189 ? -2.982 -8.734 -8.07 1 95 189 ILE A O 1
ATOM 1525 N N . ASP A 1 190 ? -4.199 -7.859 -6.465 1 96.25 190 ASP A N 1
ATOM 1526 C CA . ASP A 1 190 ? -3.047 -7.234 -5.82 1 96.25 190 ASP A CA 1
ATOM 1527 C C . ASP A 1 190 ? -2.074 -8.289 -5.293 1 96.25 190 ASP A C 1
ATOM 1529 O O . ASP A 1 190 ? -0.862 -8.172 -5.484 1 96.25 190 ASP A O 1
ATOM 1533 N N . ARG A 1 191 ? -2.619 -9.289 -4.68 1 96.38 191 ARG A N 1
ATOM 1534 C CA . ARG A 1 191 ? -1.784 -10.336 -4.109 1 96.38 191 ARG A CA 1
ATOM 1535 C C . ARG A 1 191 ? -1.147 -11.188 -5.203 1 96.38 191 ARG A C 1
ATOM 1537 O O . ARG A 1 191 ? -0.002 -11.625 -5.07 1 96.38 191 ARG A O 1
ATOM 1544 N N . CYS A 1 192 ? -1.9 -11.438 -6.207 1 93.69 192 CYS A N 1
ATOM 1545 C CA . CYS A 1 192 ? -1.348 -12.188 -7.332 1 93.69 192 CYS A CA 1
ATOM 1546 C C . CYS A 1 192 ? -0.178 -11.438 -7.961 1 93.69 192 CYS A C 1
ATOM 1548 O O . CYS A 1 192 ? 0.861 -12.039 -8.25 1 93.69 192 CYS A O 1
ATOM 1550 N N . GLY A 1 193 ? -0.373 -10.18 -8.141 1 91.44 193 GLY A N 1
ATOM 1551 C CA . GLY A 1 193 ? 0.724 -9.383 -8.656 1 91.44 193 GLY A CA 1
ATOM 1552 C C . GLY A 1 193 ? 1.934 -9.359 -7.742 1 91.44 193 GLY A C 1
ATOM 1553 O O . GLY A 1 193 ? 3.07 -9.477 -8.203 1 91.44 193 GLY A O 1
ATOM 1554 N N . ALA A 1 194 ? 1.673 -9.219 -6.488 1 93.31 194 ALA A N 1
ATOM 1555 C CA . ALA A 1 194 ? 2.75 -9.203 -5.504 1 93.31 194 ALA A CA 1
ATOM 1556 C C . ALA A 1 194 ? 3.506 -10.531 -5.5 1 93.31 194 ALA A C 1
ATOM 1558 O O . ALA A 1 194 ? 4.734 -10.555 -5.379 1 93.31 194 ALA A O 1
ATOM 1559 N N . LEU A 1 195 ? 2.793 -11.57 -5.621 1 92.81 195 LEU A N 1
ATOM 1560 C CA . LEU A 1 195 ? 3.414 -12.891 -5.668 1 92.81 195 LEU A CA 1
ATOM 1561 C C . LEU A 1 195 ? 4.305 -13.023 -6.895 1 92.81 195 LEU A C 1
ATOM 1563 O O . LEU A 1 195 ? 5.426 -13.531 -6.801 1 92.81 195 LEU A O 1
ATOM 1567 N N . ALA A 1 196 ? 3.82 -12.586 -7.969 1 87.44 196 ALA A N 1
ATOM 1568 C CA . ALA A 1 196 ? 4.523 -12.734 -9.242 1 87.44 196 ALA A CA 1
ATOM 1569 C C . ALA A 1 196 ? 5.809 -11.914 -9.258 1 87.44 196 ALA A C 1
ATOM 1571 O O . ALA A 1 196 ? 6.805 -12.32 -9.859 1 87.44 196 ALA A O 1
ATOM 1572 N N . THR A 1 197 ? 5.797 -10.82 -8.57 1 83.44 197 THR A N 1
ATOM 1573 C CA . THR A 1 197 ? 6.902 -9.883 -8.703 1 83.44 197 THR A CA 1
ATOM 1574 C C . THR A 1 197 ? 7.781 -9.898 -7.453 1 83.44 197 THR A C 1
ATOM 1576 O O . THR A 1 197 ? 8.93 -9.453 -7.492 1 83.44 197 THR A O 1
ATOM 1579 N N . GLY A 1 198 ? 7.16 -10.312 -6.387 1 86.81 198 GLY A N 1
ATOM 1580 C CA . GLY A 1 198 ? 7.852 -10.211 -5.113 1 86.81 198 GLY A CA 1
ATOM 1581 C C . GLY A 1 198 ? 7.707 -8.852 -4.465 1 86.81 198 GLY A C 1
ATOM 1582 O O . GLY A 1 198 ? 8.25 -8.609 -3.381 1 86.81 198 GLY A O 1
ATOM 1583 N N . TYR A 1 199 ? 6.957 -7.945 -5.145 1 91.62 199 TYR A N 1
ATOM 1584 C CA . TYR A 1 199 ? 6.742 -6.617 -4.582 1 91.62 199 TYR A CA 1
ATOM 1585 C C . TYR A 1 199 ? 5.75 -6.668 -3.424 1 91.62 199 TYR A C 1
ATOM 1587 O O . TYR A 1 199 ? 5.023 -7.648 -3.264 1 91.62 199 TYR A O 1
ATOM 1595 N N . SER A 1 200 ? 5.785 -5.637 -2.633 1 91.88 200 SER A N 1
ATOM 1596 C CA . SER A 1 200 ? 4.852 -5.566 -1.511 1 91.88 200 SER A CA 1
ATOM 1597 C C . SER A 1 200 ? 3.434 -5.281 -1.989 1 91.88 200 SER A C 1
ATOM 1599 O O . SER A 1 200 ? 3.227 -4.465 -2.889 1 91.88 200 SER A O 1
ATOM 1601 N N . ALA A 1 201 ? 2.51 -5.973 -1.365 1 93.94 201 ALA A N 1
ATOM 1602 C CA . ALA A 1 201 ? 1.102 -5.727 -1.662 1 93.94 201 ALA A CA 1
ATOM 1603 C C . ALA A 1 201 ? 0.668 -4.348 -1.164 1 93.94 201 ALA A C 1
ATOM 1605 O O . ALA A 1 201 ? 1.309 -3.771 -0.282 1 93.94 201 ALA A O 1
ATOM 1606 N N . GLY A 1 202 ? -0.405 -3.912 -1.742 1 93.5 202 GLY A N 1
ATOM 1607 C CA . GLY A 1 202 ? -0.84 -2.553 -1.472 1 93.5 202 GLY A CA 1
ATOM 1608 C C . GLY A 1 202 ? -1.698 -2.436 -0.227 1 93.5 202 GLY A C 1
ATOM 1609 O O . GLY A 1 202 ? -1.832 -1.352 0.343 1 93.5 202 GLY A O 1
ATOM 1610 N N . ILE A 1 203 ? -2.297 -3.473 0.161 1 95.19 203 ILE A N 1
ATOM 1611 C CA . ILE A 1 203 ? -3.158 -3.428 1.337 1 95.19 203 ILE A CA 1
ATOM 1612 C C . ILE A 1 203 ? -2.6 -4.348 2.422 1 95.19 203 ILE A C 1
ATOM 1614 O O . ILE A 1 203 ? -2.398 -5.539 2.189 1 95.19 203 ILE A O 1
ATOM 1618 N N . ARG A 1 204 ? -2.441 -3.848 3.578 1 92.56 204 ARG A N 1
ATOM 1619 C CA . ARG A 1 204 ? -1.923 -4.629 4.695 1 92.56 204 ARG A CA 1
ATOM 1620 C C . ARG A 1 204 ? -3.02 -5.484 5.32 1 92.56 204 ARG A C 1
ATOM 1622 O O . ARG A 1 204 ? -4.148 -5.027 5.496 1 92.56 204 ARG A O 1
ATOM 1629 N N . ASP A 1 205 ? -2.623 -6.676 5.676 1 93.44 205 ASP A N 1
ATOM 1630 C CA . ASP A 1 205 ? -3.588 -7.586 6.289 1 93.44 205 ASP A CA 1
ATOM 1631 C C . ASP A 1 205 ? -4.172 -6.984 7.566 1 93.44 205 ASP A C 1
ATOM 1633 O O . ASP A 1 205 ? -5.367 -7.117 7.832 1 93.44 205 ASP A O 1
ATOM 1637 N N . GLU A 1 206 ? -3.381 -6.262 8.289 1 88.69 206 GLU A N 1
ATOM 1638 C CA . GLU A 1 206 ? -3.766 -5.711 9.586 1 88.69 206 GLU A CA 1
ATOM 1639 C C . GLU A 1 206 ? -4.82 -4.617 9.43 1 88.69 206 GLU A C 1
ATOM 1641 O O . GLU A 1 206 ? -5.551 -4.312 10.375 1 88.69 206 GLU A O 1
ATOM 1646 N N . ASP A 1 207 ? -4.891 -4.094 8.25 1 92 207 ASP A N 1
ATOM 1647 C CA . ASP A 1 207 ? -5.82 -2.994 8.016 1 92 207 ASP A CA 1
ATOM 1648 C C . ASP A 1 207 ? -7.156 -3.51 7.484 1 92 207 ASP A C 1
ATOM 1650 O O . ASP A 1 207 ? -8.102 -2.734 7.309 1 92 207 ASP A O 1
ATOM 1654 N N . ILE A 1 208 ? -7.262 -4.805 7.277 1 96.38 208 ILE A N 1
ATOM 1655 C CA . ILE A 1 208 ? -8.453 -5.359 6.645 1 96.38 208 ILE A CA 1
ATOM 1656 C C . ILE A 1 208 ? -9.422 -5.855 7.715 1 96.38 208 ILE A C 1
ATOM 1658 O O . ILE A 1 208 ? -9.07 -6.711 8.531 1 96.38 208 ILE A O 1
ATOM 1662 N N . THR A 1 209 ? -10.625 -5.324 7.699 1 95.5 209 THR A N 1
ATOM 1663 C CA . THR A 1 209 ? -11.68 -5.805 8.586 1 95.5 209 THR A CA 1
ATOM 1664 C C . THR A 1 209 ? -12.844 -6.391 7.781 1 95.5 209 THR A C 1
ATOM 1666 O O . THR A 1 209 ? -13.805 -6.906 8.352 1 95.5 209 THR A O 1
ATOM 1669 N N . THR A 1 210 ? -12.734 -6.324 6.473 1 97.75 210 THR A N 1
ATOM 1670 C CA . THR A 1 210 ? -13.789 -6.832 5.602 1 97.75 210 THR A CA 1
ATOM 1671 C C . THR A 1 210 ? -13.82 -8.359 5.629 1 97.75 210 THR A C 1
ATOM 1673 O O . THR A 1 210 ? -12.805 -9.008 5.383 1 97.75 210 THR A O 1
ATOM 1676 N N . PRO A 1 211 ? -14.984 -8.906 5.863 1 96.75 211 PRO A N 1
ATOM 1677 C CA . PRO A 1 211 ? -15.094 -10.367 5.863 1 96.75 211 PRO A CA 1
ATOM 1678 C C . PRO A 1 211 ? -14.977 -10.969 4.465 1 96.75 211 PRO A C 1
ATOM 1680 O O . PRO A 1 211 ? -15.227 -10.281 3.471 1 96.75 211 PRO A O 1
ATOM 1683 N N . PHE A 1 212 ? -14.617 -12.227 4.457 1 95.88 212 PHE A N 1
ATOM 1684 C CA . PHE A 1 212 ? -14.57 -12.938 3.188 1 95.88 212 PHE A CA 1
ATOM 1685 C C . PHE A 1 212 ? -15.961 -13.016 2.562 1 95.88 212 PHE A C 1
ATOM 1687 O O . PHE A 1 212 ? -16.969 -13.055 3.275 1 95.88 212 PHE A O 1
ATOM 1694 N N . GLY A 1 213 ? -15.953 -13.039 1.267 1 92.62 213 GLY A N 1
ATOM 1695 C CA . GLY A 1 213 ? -17.219 -13.047 0.549 1 92.62 213 GLY A CA 1
ATOM 1696 C C . GLY A 1 213 ? -18.016 -14.32 0.749 1 92.62 213 GLY A C 1
ATOM 1697 O O . GLY A 1 213 ? -17.453 -15.422 0.699 1 92.62 213 GLY A O 1
ATOM 1698 N N . ARG A 1 214 ? -19.25 -14.133 1.069 1 93.25 214 ARG A N 1
ATOM 1699 C CA . ARG A 1 214 ? -20.25 -15.188 1.002 1 93.25 214 ARG A CA 1
ATOM 1700 C C . ARG A 1 214 ? -21.078 -15.078 -0.271 1 93.25 214 ARG A C 1
ATOM 1702 O O . ARG A 1 214 ? -20.953 -14.102 -1.017 1 93.25 214 ARG A O 1
ATOM 1709 N N . HIS A 1 215 ? -21.828 -16.188 -0.51 1 93.12 215 HIS A N 1
ATOM 1710 C CA . HIS A 1 215 ? -22.703 -16.094 -1.677 1 93.12 215 HIS A CA 1
ATOM 1711 C C . HIS A 1 215 ? -23.547 -14.82 -1.623 1 93.12 215 HIS A C 1
ATOM 1713 O O . HIS A 1 215 ? -24.125 -14.5 -0.585 1 93.12 215 HIS A O 1
ATOM 1719 N N . LEU A 1 216 ? -23.531 -14.117 -2.764 1 93.75 216 LEU A N 1
ATOM 1720 C CA . LEU A 1 216 ? -24.266 -12.859 -2.816 1 93.75 216 LEU A CA 1
ATOM 1721 C C . LEU A 1 216 ? -25.719 -13.062 -2.439 1 93.75 216 LEU A C 1
ATOM 1723 O O . LEU A 1 216 ? -26.328 -12.219 -1.774 1 93.75 216 LEU A O 1
ATOM 1727 N N . ALA A 1 217 ? -26.281 -14.18 -2.861 1 93.12 217 ALA A N 1
ATOM 1728 C CA . ALA A 1 217 ? -27.672 -14.492 -2.57 1 93.12 217 ALA A CA 1
ATOM 1729 C C . ALA A 1 217 ? -27.906 -14.625 -1.067 1 93.12 217 ALA A C 1
ATOM 1731 O O . ALA A 1 217 ? -28.953 -14.227 -0.557 1 93.12 217 ALA A O 1
ATOM 1732 N N . ASP A 1 218 ? -26.891 -15.156 -0.385 1 94.62 218 ASP A N 1
ATOM 1733 C CA . ASP A 1 218 ? -27.016 -15.32 1.061 1 94.62 218 ASP A CA 1
ATOM 1734 C C . ASP A 1 218 ? -26.969 -13.969 1.774 1 94.62 218 ASP A C 1
ATOM 1736 O O . ASP A 1 218 ? -27.719 -13.742 2.729 1 94.62 218 ASP A O 1
ATOM 1740 N N . ILE A 1 219 ? -26.141 -13.117 1.316 1 94.94 219 ILE A N 1
ATOM 1741 C CA . ILE A 1 219 ? -26.047 -11.781 1.911 1 94.94 219 ILE A CA 1
ATOM 1742 C C . ILE A 1 219 ? -27.328 -10.992 1.614 1 94.94 219 ILE A C 1
ATOM 1744 O O . ILE A 1 219 ? -27.922 -10.398 2.518 1 94.94 219 ILE A O 1
ATOM 1748 N N . ALA A 1 220 ? -27.734 -11.07 0.37 1 94.31 220 ALA A N 1
ATOM 1749 C CA . ALA A 1 220 ? -28.922 -10.336 -0.07 1 94.31 220 ALA A CA 1
ATOM 1750 C C . ALA A 1 220 ? -30.156 -10.812 0.673 1 94.31 220 ALA A C 1
ATOM 1752 O O . ALA A 1 220 ? -31.047 -10.016 0.989 1 94.31 220 ALA A O 1
ATOM 1753 N N . GLY A 1 221 ? -30.203 -12.086 0.921 1 93.5 221 GLY A N 1
ATOM 1754 C CA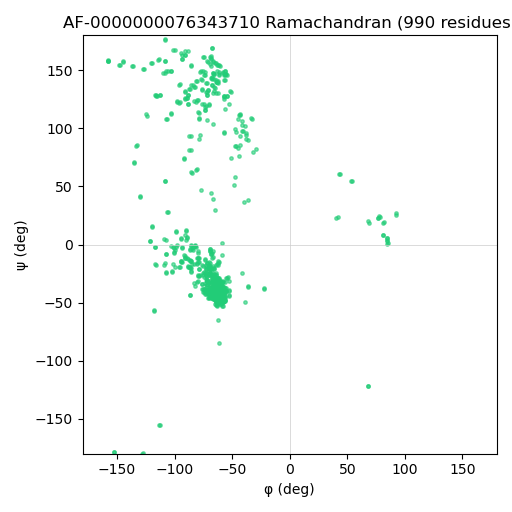 . GLY A 1 221 ? -31.375 -12.664 1.562 1 93.5 221 GLY A CA 1
ATOM 1755 C C . GLY A 1 221 ? -31.312 -12.602 3.076 1 93.5 221 GLY A C 1
ATOM 1756 O O . GLY A 1 221 ? -32.25 -13.031 3.756 1 93.5 221 GLY A O 1
ATOM 1757 N N . GLY A 1 222 ? -30.266 -12.156 3.621 1 92.06 222 GLY A N 1
ATOM 1758 C CA . GLY A 1 222 ? -30.141 -12.047 5.066 1 92.06 222 GLY A CA 1
ATOM 1759 C C . GLY A 1 222 ? -29.844 -13.367 5.746 1 92.06 222 GLY A C 1
ATOM 1760 O O . GLY A 1 222 ? -30.172 -13.562 6.914 1 92.06 222 GLY A O 1
ATOM 1761 N N . MET A 1 223 ? -29.281 -14.266 5 1 92.69 223 MET A N 1
ATO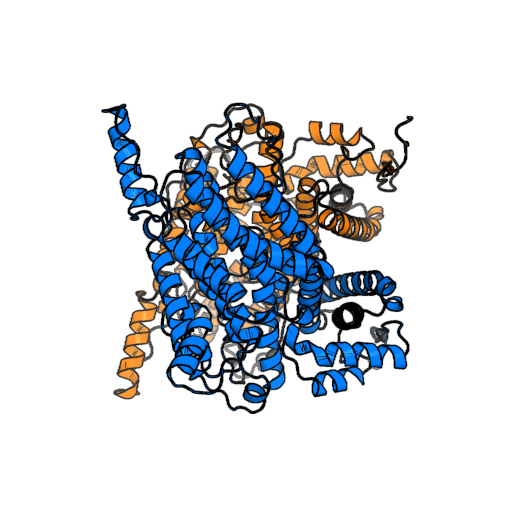M 1762 C CA . MET A 1 223 ? -29.016 -15.594 5.539 1 92.69 223 MET A CA 1
ATOM 1763 C C . MET A 1 223 ? -27.625 -15.664 6.176 1 92.69 223 MET A C 1
ATOM 1765 O O . MET A 1 223 ? -27.125 -16.75 6.465 1 92.69 223 MET A O 1
ATOM 1769 N N . VAL A 1 224 ? -27.031 -14.547 6.367 1 94.31 224 VAL A N 1
ATOM 1770 C CA . VAL A 1 224 ? -25.703 -14.469 6.98 1 94.31 224 VAL A CA 1
ATOM 1771 C C . VAL A 1 224 ? -25.812 -13.914 8.398 1 94.31 224 VAL A C 1
ATOM 1773 O O . VAL A 1 224 ? -26.766 -13.195 8.711 1 94.31 224 VAL A O 1
ATOM 1776 N N . THR A 1 225 ? -24.891 -14.352 9.242 1 92.75 225 THR A N 1
ATOM 1777 C CA . THR A 1 225 ? -24.812 -13.875 10.617 1 92.75 225 THR A CA 1
ATOM 1778 C C . THR A 1 225 ? -23.406 -13.398 10.938 1 92.75 225 THR A C 1
ATOM 1780 O O . THR A 1 225 ? -22.5 -13.477 10.102 1 92.75 225 THR A O 1
ATOM 1783 N N . GLU A 1 226 ? -23.25 -12.969 12.117 1 91 226 GLU A N 1
ATOM 1784 C CA . GLU A 1 226 ? -21.953 -12.477 12.57 1 91 226 GLU A CA 1
ATOM 1785 C C . GLU A 1 226 ? -20.922 -13.594 12.609 1 91 226 GLU A C 1
ATOM 1787 O O . GLU A 1 226 ? -19.719 -13.336 12.562 1 91 226 GLU A O 1
ATOM 1792 N N . ARG A 1 227 ? -21.312 -14.75 12.641 1 88.69 227 ARG A N 1
ATOM 1793 C CA . ARG A 1 227 ? -20.406 -15.898 12.625 1 88.69 227 ARG A CA 1
ATOM 1794 C C . ARG A 1 227 ? -19.703 -16.016 11.281 1 88.69 227 ARG A C 1
ATOM 1796 O O . ARG A 1 227 ? -18.641 -16.641 11.188 1 88.69 227 ARG A O 1
ATOM 1803 N N . ASP A 1 228 ? -20.328 -15.391 10.297 1 91.69 228 ASP A N 1
ATOM 1804 C CA . ASP A 1 228 ? -19.781 -15.453 8.945 1 91.69 228 ASP A CA 1
ATOM 1805 C C . ASP A 1 228 ? -18.734 -14.359 8.734 1 91.69 228 ASP A C 1
ATOM 1807 O O . ASP A 1 228 ? -18.094 -14.305 7.676 1 91.69 228 ASP A O 1
ATOM 1811 N N . ASP A 1 229 ? -18.5 -13.555 9.734 1 94.12 229 ASP A N 1
ATOM 1812 C CA . ASP A 1 229 ? -17.594 -12.422 9.578 1 94.12 229 ASP A CA 1
ATOM 1813 C C . ASP A 1 229 ? -16.141 -12.836 9.82 1 94.12 229 ASP A C 1
ATOM 1815 O O . ASP A 1 229 ? -15.477 -12.297 10.695 1 94.12 229 ASP A O 1
ATOM 1819 N N . VAL A 1 230 ? -15.633 -13.773 8.953 1 93.81 230 VAL A N 1
ATOM 1820 C CA . VAL A 1 230 ? -14.25 -14.227 9 1 93.81 230 VAL A CA 1
ATOM 1821 C C . VAL A 1 230 ? -13.383 -13.359 8.094 1 93.81 230 VAL A C 1
ATOM 1823 O O . VAL A 1 230 ? -13.719 -13.148 6.922 1 93.81 230 VAL A O 1
ATOM 1826 N N . THR A 1 231 ? -12.344 -12.836 8.727 1 94.94 231 THR A N 1
ATOM 1827 C CA . THR A 1 231 ? -11.453 -11.953 7.965 1 94.94 231 THR A CA 1
ATOM 1828 C C . THR A 1 231 ? -10.117 -12.641 7.695 1 94.94 231 THR A C 1
ATOM 1830 O O . THR A 1 231 ? -9.891 -13.766 8.148 1 94.94 231 THR A O 1
ATOM 1833 N N . VAL A 1 232 ? -9.289 -11.953 6.957 1 95.38 232 VAL A N 1
ATOM 1834 C CA . VAL A 1 232 ? -7.973 -12.492 6.621 1 95.38 232 VAL A CA 1
ATOM 1835 C C . VAL A 1 232 ? -7.133 -12.633 7.891 1 95.38 232 VAL A C 1
ATOM 1837 O O . VAL A 1 232 ? -6.309 -13.539 7.992 1 95.38 232 VAL A O 1
ATOM 1840 N N . ARG A 1 233 ? -7.348 -11.797 8.852 1 92.25 233 ARG A N 1
ATOM 1841 C CA . ARG A 1 233 ? -6.625 -11.891 10.117 1 92.25 233 ARG A CA 1
ATOM 1842 C C . ARG A 1 233 ? -6.961 -13.18 10.852 1 92.25 233 ARG A C 1
ATOM 1844 O O . ARG A 1 233 ? -6.09 -13.805 11.461 1 92.25 233 ARG A O 1
ATOM 1851 N N . ASP A 1 234 ? -8.18 -13.578 10.734 1 92.81 234 ASP A N 1
ATOM 1852 C CA . ASP A 1 234 ? -8.648 -14.797 11.391 1 92.81 234 ASP A CA 1
ATOM 1853 C C . ASP A 1 234 ? -8 -16.031 10.773 1 92.81 234 ASP A C 1
ATOM 1855 O O . ASP A 1 234 ? -7.82 -17.047 11.445 1 92.81 234 ASP A O 1
ATOM 1859 N N . LEU A 1 235 ? -7.668 -15.891 9.562 1 92.38 235 LEU A N 1
ATOM 1860 C CA . LEU A 1 235 ? -7.012 -17 8.867 1 92.38 235 LEU A CA 1
ATOM 1861 C C . LEU A 1 235 ? -5.699 -17.359 9.555 1 92.38 235 LEU A C 1
ATOM 1863 O O . LEU A 1 235 ? -5.367 -18.547 9.672 1 92.38 235 LEU A O 1
ATOM 1867 N N . TYR A 1 236 ? -5.02 -16.406 10.023 1 93.44 236 TYR A N 1
ATOM 1868 C CA . TYR A 1 236 ? -3.676 -16.609 10.547 1 93.44 236 TYR A CA 1
ATOM 1869 C C . TYR A 1 236 ? -3.701 -16.828 12.055 1 93.44 236 TYR A C 1
ATOM 1871 O O . TYR A 1 236 ? -2.723 -17.312 12.633 1 93.44 236 TYR A O 1
ATOM 1879 N N . LYS A 1 237 ? -4.816 -16.5 12.664 1 88.06 237 LYS A N 1
ATOM 1880 C CA . LYS A 1 237 ? -4.957 -16.734 14.102 1 88.06 237 LYS A CA 1
ATOM 1881 C C . LYS A 1 237 ? -5.516 -18.125 14.391 1 88.06 237 LYS A C 1
ATOM 1883 O O . LYS A 1 237 ? -5.477 -18.578 15.531 1 88.06 237 LYS A O 1
ATOM 1888 N N . GLY A 1 238 ? -5.98 -18.781 13.469 1 80.12 238 GLY A N 1
ATOM 1889 C CA . GLY A 1 238 ? -6.535 -20.109 13.648 1 80.12 238 GLY A CA 1
ATOM 1890 C C . GLY A 1 238 ? -7.961 -20.094 14.172 1 80.12 238 GLY A C 1
ATOM 1891 O O . GLY A 1 238 ? -8.43 -21.094 14.742 1 80.12 238 GLY A O 1
ATOM 1892 N N . THR A 1 239 ? -8.594 -19 14.031 1 75.75 239 THR A N 1
ATOM 1893 C CA . THR A 1 239 ? -9.953 -18.875 14.555 1 75.75 239 THR A CA 1
ATOM 1894 C C . THR A 1 239 ? -10.977 -18.859 13.422 1 75.75 239 THR A C 1
ATOM 1896 O O . THR A 1 239 ? -12.172 -18.703 13.664 1 75.75 239 THR A O 1
ATOM 1899 N N . ALA A 1 240 ? -10.484 -19.031 12.242 1 73.44 240 ALA A N 1
ATOM 1900 C CA . ALA A 1 240 ? -11.383 -19 11.094 1 73.44 240 ALA A CA 1
ATOM 1901 C C . ALA A 1 240 ? -12.297 -20.219 11.062 1 73.44 240 ALA A C 1
ATOM 1903 O O . ALA A 1 240 ? -11.836 -21.344 11.266 1 73.44 240 ALA A O 1
ATOM 1904 N N . SER A 1 241 ? -13.633 -19.922 11.109 1 69.19 241 SER A N 1
ATOM 1905 C CA . SER A 1 241 ? -14.602 -21.016 11.031 1 69.19 241 SER A CA 1
ATOM 1906 C C . SER A 1 241 ? -15.516 -20.859 9.82 1 69.19 241 SER A C 1
ATOM 1908 O O . SER A 1 241 ? -15.508 -19.812 9.164 1 69.19 241 SER A O 1
ATOM 1910 N N . GLY A 1 242 ? -16.031 -21.938 9.414 1 65.75 242 GLY A N 1
ATOM 1911 C CA . GLY A 1 242 ? -17.156 -21.891 8.492 1 65.75 242 GLY A CA 1
ATOM 1912 C C . GLY A 1 242 ? -16.734 -21.938 7.035 1 65.75 242 GLY A C 1
ATOM 1913 O O . GLY A 1 242 ? -17.422 -21.391 6.168 1 65.75 242 GLY A O 1
ATOM 1914 N N . ALA A 1 243 ? -15.695 -22.453 6.723 1 72.06 243 ALA A N 1
ATOM 1915 C CA . ALA A 1 243 ? -15.188 -22.516 5.355 1 72.06 243 ALA A CA 1
ATOM 1916 C C . ALA A 1 243 ? -16.062 -23.391 4.477 1 72.06 243 ALA A C 1
ATOM 1918 O O . ALA A 1 243 ? -16.016 -23.297 3.246 1 72.06 243 ALA A O 1
ATOM 1919 N N . GLU A 1 244 ? -16.922 -24.078 5.094 1 76.19 244 GLU A N 1
ATOM 1920 C CA . GLU A 1 244 ? -17.781 -24.969 4.328 1 76.19 244 GLU A CA 1
ATOM 1921 C C . GLU A 1 244 ? -18.766 -24.188 3.471 1 76.19 244 GLU A C 1
ATOM 1923 O O . GLU A 1 244 ? -19.203 -24.656 2.418 1 76.19 244 GLU A O 1
ATOM 1928 N N . ASN A 1 245 ? -19.047 -23.031 3.859 1 81.5 245 ASN A N 1
ATOM 1929 C CA . ASN A 1 245 ? -20.031 -22.219 3.146 1 81.5 245 ASN A CA 1
ATOM 1930 C C . ASN A 1 245 ? -19.344 -21.234 2.197 1 81.5 245 ASN A C 1
ATOM 1932 O O . ASN A 1 245 ? -20.016 -20.422 1.566 1 81.5 245 ASN A O 1
ATOM 1936 N N . ASP A 1 246 ? -18.109 -21.438 2.012 1 88.75 246 ASP A N 1
ATOM 1937 C CA . ASP A 1 246 ? -17.359 -20.531 1.131 1 88.75 246 ASP A CA 1
ATOM 1938 C C . ASP A 1 246 ? -17.656 -20.844 -0.336 1 88.75 246 ASP A C 1
ATOM 1940 O O . ASP A 1 246 ? -17.828 -22.016 -0.708 1 88.75 246 ASP A O 1
ATOM 1944 N N . THR A 1 247 ? -17.734 -19.812 -1.098 1 88 247 THR A N 1
ATOM 1945 C CA . THR A 1 247 ? -17.75 -20.016 -2.541 1 88 247 THR A CA 1
ATOM 1946 C C . THR A 1 247 ? -16.391 -20.516 -3.02 1 88 247 THR A C 1
ATOM 1948 O O . THR A 1 247 ? -15.398 -20.438 -2.289 1 88 247 THR A O 1
ATOM 1951 N N . HIS A 1 248 ? -16.328 -21.094 -4.191 1 88.06 248 HIS A N 1
ATOM 1952 C CA . HIS A 1 248 ? -15.047 -21.516 -4.766 1 88.06 248 HIS A CA 1
ATOM 1953 C C . HIS A 1 248 ? -14.07 -20.359 -4.859 1 88.06 248 HIS A C 1
ATOM 1955 O O . HIS A 1 248 ? -12.883 -20.516 -4.594 1 88.06 248 HIS A O 1
ATOM 1961 N N . TYR A 1 249 ? -14.641 -19.281 -5.215 1 90 249 TYR A N 1
ATOM 1962 C CA . TYR A 1 249 ? -13.789 -18.109 -5.359 1 90 249 TYR A CA 1
ATOM 1963 C C . TYR A 1 249 ? -13.203 -17.688 -4.016 1 90 249 TYR A C 1
ATOM 1965 O O . TYR A 1 249 ? -12.031 -17.328 -3.932 1 90 249 TYR A O 1
ATOM 1973 N N . THR A 1 250 ? -13.984 -17.719 -2.982 1 92.88 250 THR A N 1
ATOM 1974 C CA . THR A 1 250 ? -13.508 -17.359 -1.654 1 92.88 250 THR A CA 1
ATOM 1975 C C . THR A 1 250 ? -12.414 -18.312 -1.188 1 92.88 250 THR A C 1
ATOM 1977 O O . THR A 1 250 ? -11.414 -17.875 -0.6 1 92.88 250 THR A O 1
ATOM 1980 N N . LYS A 1 251 ? -12.594 -19.594 -1.447 1 93.25 251 LYS A N 1
ATOM 1981 C CA . LYS A 1 251 ? -11.562 -20.562 -1.116 1 93.25 251 LYS A CA 1
ATOM 1982 C C . LYS A 1 251 ? -10.258 -20.25 -1.844 1 93.25 251 LYS A C 1
ATOM 1984 O O . LYS A 1 251 ? -9.18 -20.312 -1.251 1 93.25 251 LYS A O 1
ATOM 1989 N N . TRP A 1 252 ? -10.438 -19.906 -3.076 1 93.88 252 TRP A N 1
ATOM 1990 C CA . TRP A 1 252 ? -9.281 -19.547 -3.895 1 93.88 252 TRP A CA 1
ATOM 1991 C C . TRP A 1 252 ? -8.594 -18.312 -3.346 1 93.88 252 TRP A C 1
ATOM 1993 O O . TRP A 1 252 ? -7.363 -18.281 -3.223 1 93.88 252 TRP A O 1
ATOM 2003 N N . VAL A 1 253 ? -9.352 -17.328 -2.973 1 95.12 253 VAL A N 1
ATOM 2004 C CA . VAL A 1 253 ? -8.805 -16.094 -2.443 1 95.12 253 VAL A CA 1
ATOM 2005 C C . VAL A 1 253 ? -8.031 -16.375 -1.157 1 95.12 253 VAL A C 1
ATOM 2007 O O . VAL A 1 253 ? -6.945 -15.82 -0.945 1 95.12 253 VAL A O 1
ATOM 2010 N N . LYS A 1 254 ? -8.578 -17.156 -0.295 1 95.88 254 LYS A N 1
ATOM 2011 C CA . LYS A 1 254 ? -7.895 -17.516 0.942 1 95.88 254 LYS A CA 1
ATOM 2012 C C . LYS A 1 254 ? -6.551 -18.188 0.653 1 95.88 254 LYS A C 1
ATOM 2014 O O . LYS A 1 254 ? -5.547 -17.875 1.292 1 95.88 254 LYS A O 1
ATOM 2019 N N . CYS A 1 255 ? -6.535 -19.016 -0.292 1 96.12 255 CYS A N 1
ATOM 2020 C CA . CYS A 1 255 ? -5.305 -19.719 -0.655 1 96.12 255 CYS A CA 1
ATOM 2021 C C . CYS A 1 255 ? -4.281 -18.75 -1.234 1 96.12 255 CYS A C 1
ATOM 2023 O O . CYS A 1 255 ? -3.088 -18.859 -0.951 1 96.12 255 CYS A O 1
ATOM 2025 N N . VAL A 1 256 ? -4.789 -17.859 -2.051 1 96.5 256 VAL A N 1
ATOM 2026 C CA . VAL A 1 256 ? -3.914 -16.844 -2.631 1 96.5 256 VAL A CA 1
ATOM 2027 C C . VAL A 1 256 ? -3.281 -16.016 -1.521 1 96.5 256 VAL A C 1
ATOM 2029 O O . VAL A 1 256 ? -2.084 -15.719 -1.562 1 96.5 256 VAL A O 1
ATOM 2032 N N . ALA A 1 257 ? -4.059 -15.648 -0.574 1 97.25 257 ALA A N 1
ATOM 2033 C CA . ALA A 1 257 ? -3.562 -14.859 0.55 1 97.25 257 ALA A CA 1
ATOM 2034 C C . ALA A 1 257 ? -2.441 -15.594 1.282 1 97.25 257 ALA A C 1
ATOM 2036 O O . ALA A 1 257 ? -1.382 -15.016 1.541 1 97.25 257 ALA A O 1
ATOM 2037 N N . ILE A 1 258 ? -2.639 -16.844 1.539 1 97.69 258 ILE A N 1
ATOM 2038 C CA . ILE A 1 258 ? -1.67 -17.625 2.295 1 97.69 258 ILE A CA 1
ATOM 2039 C C . ILE A 1 258 ? -0.409 -17.828 1.459 1 97.69 258 ILE A C 1
ATOM 2041 O O . ILE A 1 258 ? 0.708 -17.719 1.972 1 97.69 258 ILE A O 1
ATOM 2045 N N . LEU A 1 259 ? -0.639 -18.125 0.216 1 98.12 259 LEU A N 1
ATOM 2046 C CA . LEU A 1 259 ? 0.492 -18.391 -0.67 1 98.12 259 LEU A CA 1
ATOM 2047 C C . LEU A 1 259 ? 1.375 -17.141 -0.791 1 98.12 259 LEU A C 1
ATOM 2049 O O . LEU A 1 259 ? 2.6 -17.234 -0.674 1 98.12 259 LEU A O 1
ATOM 2053 N N . GLU A 1 260 ? 0.785 -16.031 -1.07 1 97 260 GLU A N 1
ATOM 2054 C CA . GLU A 1 260 ? 1.548 -14.789 -1.202 1 97 260 GLU A CA 1
ATOM 2055 C C . GLU A 1 260 ? 2.314 -14.477 0.08 1 97 260 GLU A C 1
ATOM 2057 O O . GLU A 1 260 ? 3.496 -14.125 0.032 1 97 260 GLU A O 1
ATOM 2062 N N . ARG A 1 261 ? 1.688 -14.578 1.216 1 97 261 ARG A N 1
ATOM 2063 C CA . ARG A 1 261 ? 2.357 -14.32 2.488 1 97 261 ARG A CA 1
ATOM 2064 C C . ARG A 1 261 ? 3.502 -15.297 2.713 1 97 261 ARG A C 1
ATOM 2066 O O . ARG A 1 261 ? 4.586 -14.906 3.148 1 97 261 ARG A O 1
ATOM 2073 N N . SER A 1 262 ? 3.279 -16.531 2.412 1 97.62 262 SER A N 1
ATOM 2074 C CA . SER A 1 262 ? 4.297 -17.562 2.586 1 97.62 262 SER A CA 1
ATOM 2075 C C . SER A 1 262 ? 5.5 -17.297 1.686 1 97.62 262 SER A C 1
ATOM 2077 O O . SER A 1 262 ? 6.648 -17.453 2.113 1 97.62 262 SER A O 1
ATOM 2079 N N . ALA A 1 263 ? 5.184 -16.938 0.474 1 95.88 263 ALA A N 1
ATOM 2080 C CA . ALA A 1 263 ? 6.246 -16.734 -0.509 1 95.88 263 ALA A CA 1
ATOM 2081 C C . ALA A 1 263 ? 7.105 -15.523 -0.14 1 95.88 263 ALA A C 1
ATOM 2083 O O . ALA A 1 263 ? 8.289 -15.477 -0.477 1 95.88 263 ALA A O 1
ATOM 2084 N N . LYS A 1 264 ? 6.609 -14.641 0.579 1 93.62 264 LYS A N 1
ATOM 2085 C CA . LYS A 1 264 ? 7.309 -13.398 0.912 1 93.62 264 LYS A CA 1
ATOM 2086 C C . LYS A 1 264 ? 8.234 -13.594 2.111 1 93.62 264 LYS A C 1
ATOM 2088 O O . LYS A 1 264 ? 9.102 -12.766 2.375 1 93.62 264 LYS A O 1
ATOM 2093 N N . LEU A 1 265 ? 8.078 -14.625 2.871 1 95.44 265 LEU A N 1
ATOM 2094 C CA . LEU A 1 265 ? 8.828 -14.828 4.105 1 95.44 265 LEU A CA 1
ATOM 2095 C C . LEU A 1 265 ? 10.328 -14.844 3.834 1 95.44 265 LEU A C 1
ATOM 2097 O O . LEU A 1 265 ? 11.117 -14.375 4.652 1 95.44 265 LEU A O 1
ATOM 2101 N N . VAL A 1 266 ? 10.711 -15.336 2.67 1 92.44 266 VAL A N 1
ATOM 2102 C CA . VAL A 1 266 ? 12.117 -15.469 2.326 1 92.44 266 VAL A CA 1
ATOM 2103 C C . VAL A 1 266 ? 12.758 -14.086 2.209 1 92.44 266 VAL A C 1
ATOM 2105 O O . VAL A 1 266 ? 13.961 -13.93 2.396 1 92.44 266 VAL A O 1
ATOM 2108 N N . PHE A 1 267 ? 11.938 -13.117 1.996 1 90.38 267 PHE A N 1
ATOM 2109 C CA . PHE A 1 267 ? 12.453 -11.781 1.737 1 90.38 267 PHE A CA 1
ATOM 2110 C C . PHE A 1 267 ? 12.375 -10.914 2.992 1 90.38 267 PHE A C 1
ATOM 2112 O O . PHE A 1 267 ? 12.891 -9.797 3.014 1 90.38 267 PHE A O 1
ATOM 2119 N N . LEU A 1 268 ? 11.766 -11.406 4.031 1 92.19 268 LEU A N 1
ATOM 2120 C CA . LEU A 1 268 ? 11.625 -10.633 5.262 1 92.19 268 LEU A CA 1
ATOM 2121 C C . LEU A 1 268 ? 12.93 -10.648 6.055 1 92.19 268 LEU A C 1
ATOM 2123 O O . LEU A 1 268 ? 13.703 -11.602 5.973 1 92.19 268 LEU A O 1
ATOM 2127 N N . GLU A 1 269 ? 13.109 -9.539 6.746 1 90.44 269 GLU A N 1
ATOM 2128 C CA . GLU A 1 269 ? 14.195 -9.562 7.723 1 90.44 269 GLU A CA 1
ATOM 2129 C C . GLU A 1 269 ? 13.945 -10.617 8.805 1 90.44 269 GLU A C 1
ATOM 2131 O O . GLU A 1 269 ? 12.812 -10.789 9.258 1 90.44 269 GLU A O 1
ATOM 2136 N N . PRO A 1 270 ? 15.039 -11.266 9.156 1 94.94 270 PRO A N 1
ATOM 2137 C CA . PRO A 1 270 ? 14.859 -12.266 10.211 1 94.94 270 PRO A CA 1
ATOM 2138 C C . PRO A 1 270 ? 14.367 -11.664 11.523 1 94.94 270 PRO A C 1
ATOM 2140 O O . PRO A 1 270 ? 14.781 -10.562 11.898 1 94.94 270 PRO A O 1
ATOM 2143 N N . GLU A 1 271 ? 13.586 -12.438 12.188 1 93.62 271 GLU A N 1
ATOM 2144 C CA . GLU A 1 271 ? 13.148 -12.023 13.516 1 93.62 271 GLU A CA 1
ATOM 2145 C C . GLU A 1 271 ? 14.312 -11.969 14.492 1 93.62 271 GLU A C 1
ATOM 2147 O O . GLU A 1 271 ? 15.227 -12.789 14.422 1 93.62 271 GLU A O 1
ATOM 2152 N N . GLU A 1 272 ? 14.367 -11.008 15.398 1 88.56 272 GLU A N 1
ATOM 2153 C CA . GLU A 1 272 ? 15.492 -10.734 16.281 1 88.56 272 GLU A CA 1
ATOM 2154 C C . GLU A 1 272 ? 15.828 -11.961 17.125 1 88.56 272 GLU A C 1
ATOM 2156 O O . GLU A 1 272 ? 17 -12.266 17.359 1 88.56 272 GLU A O 1
ATOM 2161 N N . ASP A 1 273 ? 14.898 -12.688 17.531 1 92.31 273 ASP A N 1
ATOM 2162 C CA . ASP A 1 273 ? 15.156 -13.828 18.406 1 92.31 273 ASP A CA 1
ATOM 2163 C C . ASP A 1 273 ? 15.008 -15.148 17.641 1 92.31 273 ASP A C 1
ATOM 2165 O O . ASP A 1 273 ? 14.805 -16.203 18.25 1 92.31 273 ASP A O 1
ATOM 2169 N N . SER A 1 274 ? 15.266 -15.039 16.344 1 96.88 274 SER A N 1
ATOM 2170 C CA . SER A 1 274 ? 15.148 -16.25 15.547 1 96.88 274 SER A CA 1
ATOM 2171 C C . SER A 1 274 ? 16.438 -17.062 15.578 1 96.88 274 SER A C 1
ATOM 2173 O O . SER A 1 274 ? 17.516 -16.531 15.859 1 96.88 274 SER A O 1
ATOM 2175 N N . PRO A 1 275 ? 16.344 -18.359 15.383 1 97.25 275 PRO A N 1
ATOM 2176 C CA . PRO A 1 275 ? 17.562 -19.172 15.312 1 97.25 275 PRO A CA 1
ATOM 2177 C C . PRO A 1 275 ? 18.562 -18.641 14.297 1 97.25 275 PRO A C 1
ATOM 2179 O O . PRO A 1 275 ? 19.766 -18.656 14.547 1 97.25 275 PRO A O 1
ATOM 2182 N N . TYR A 1 276 ? 18.078 -18.203 13.219 1 97.31 276 TYR A N 1
ATOM 2183 C CA . TYR A 1 276 ? 18.953 -17.594 12.203 1 97.31 276 TYR A CA 1
ATOM 2184 C C . TYR A 1 276 ? 19.703 -16.406 12.773 1 97.31 276 TYR A C 1
ATOM 2186 O O . TYR A 1 276 ? 20.938 -16.328 12.664 1 97.31 276 TYR A O 1
ATOM 2194 N N . ALA A 1 277 ? 18.969 -15.484 13.359 1 96.12 277 ALA A N 1
ATOM 2195 C CA . ALA A 1 277 ? 19.562 -14.258 13.891 1 96.12 277 ALA A CA 1
ATOM 2196 C C . ALA A 1 277 ? 20.547 -14.578 15.016 1 96.12 277 ALA A C 1
ATOM 2198 O O . ALA A 1 277 ? 21.625 -13.984 15.086 1 96.12 277 ALA A O 1
ATOM 2199 N N . LEU A 1 278 ? 20.219 -15.477 15.844 1 96.31 278 LEU A N 1
ATOM 2200 C CA . LEU A 1 278 ? 21.078 -15.859 16.969 1 96.31 278 LEU A CA 1
ATOM 2201 C C . LEU A 1 278 ? 22.375 -16.469 16.469 1 96.31 278 LEU A C 1
ATOM 2203 O O . LEU A 1 278 ? 23.453 -16.172 16.984 1 96.31 278 LEU A O 1
ATOM 2207 N N . ALA A 1 279 ? 22.266 -17.312 15.508 1 96.5 279 ALA A N 1
ATOM 2208 C CA . ALA A 1 279 ? 23.438 -17.969 14.953 1 96.5 279 ALA A CA 1
ATOM 2209 C C . ALA A 1 279 ? 24.391 -16.953 14.312 1 96.5 279 ALA A C 1
ATOM 2211 O O . ALA A 1 279 ? 25.594 -17.016 14.508 1 96.5 279 ALA A O 1
ATOM 2212 N N . TRP A 1 280 ? 23.875 -16.109 13.633 1 95.06 280 TRP A N 1
ATOM 2213 C CA . TRP A 1 280 ? 24.703 -15.133 12.93 1 95.06 280 TRP A CA 1
ATOM 2214 C C . TRP A 1 280 ? 25.281 -14.102 13.891 1 95.06 280 TRP A C 1
ATOM 2216 O O . TRP A 1 280 ? 26.391 -13.625 13.703 1 95.06 280 TRP A O 1
ATOM 2226 N N . ASN A 1 281 ? 24.484 -13.711 14.859 1 93.5 281 ASN A N 1
ATOM 2227 C CA . ASN A 1 281 ? 25.016 -12.836 15.898 1 93.5 281 ASN A CA 1
ATOM 2228 C C . ASN A 1 281 ? 26.203 -13.477 16.625 1 93.5 281 ASN A C 1
ATOM 2230 O O . ASN A 1 281 ? 27.203 -12.812 16.859 1 93.5 281 ASN A O 1
ATOM 2234 N N . GLN A 1 282 ? 26.062 -14.656 16.953 1 93.06 282 GLN A N 1
ATOM 2235 C CA . GLN A 1 282 ? 27.141 -15.391 17.594 1 93.06 282 GLN A CA 1
ATOM 2236 C C . GLN A 1 282 ? 28.375 -15.469 16.688 1 93.06 282 GLN A C 1
ATOM 2238 O O . GLN A 1 282 ? 29.5 -15.281 17.156 1 93.06 282 GLN A O 1
ATOM 2243 N N . TYR A 1 283 ? 28.094 -15.758 15.508 1 94.5 283 TYR A N 1
ATOM 2244 C CA . TYR A 1 283 ? 29.172 -15.82 14.539 1 94.5 283 TYR A CA 1
ATOM 2245 C C . TYR A 1 283 ? 29.906 -14.484 14.453 1 94.5 283 TYR A C 1
ATOM 2247 O O . TYR A 1 283 ? 31.141 -14.453 14.438 1 94.5 283 TYR A O 1
ATOM 2255 N N . SER A 1 284 ? 29.188 -13.391 14.367 1 91.38 284 SER A N 1
ATOM 2256 C CA . SER A 1 284 ? 29.766 -12.055 14.242 1 91.38 284 SER A CA 1
ATOM 2257 C C . SER A 1 284 ? 30.609 -11.695 15.461 1 91.38 284 SER A C 1
ATOM 2259 O O . SER A 1 284 ? 31.609 -11 15.344 1 91.38 284 SER A O 1
ATOM 2261 N N . LEU A 1 285 ? 30.172 -12.188 16.562 1 91.12 285 LEU A N 1
ATOM 2262 C CA . LEU A 1 285 ? 30.875 -11.891 17.812 1 91.12 285 LEU A CA 1
ATOM 2263 C C . LEU A 1 285 ? 32.188 -12.68 17.906 1 91.12 285 LEU A C 1
ATOM 2265 O O . LEU A 1 285 ? 33.125 -12.219 18.531 1 91.12 285 LEU A O 1
ATOM 2269 N N . THR A 1 286 ? 32.188 -13.75 17.281 1 92 286 THR A N 1
ATOM 2270 C CA . THR A 1 286 ? 33.312 -14.656 17.531 1 92 286 THR A CA 1
ATOM 2271 C C . THR A 1 286 ? 34.25 -14.703 16.344 1 92 286 THR A C 1
ATOM 2273 O O . THR A 1 286 ? 35.406 -15.148 16.469 1 92 286 THR A O 1
ATOM 2276 N N . VAL A 1 287 ? 33.844 -14.242 15.18 1 90.38 287 VAL A N 1
ATOM 2277 C CA . VAL A 1 287 ? 34.594 -14.398 13.945 1 90.38 287 VAL A CA 1
ATOM 2278 C C . VAL A 1 287 ? 35.938 -13.664 14.055 1 90.38 287 VAL A C 1
ATOM 2280 O O . VAL A 1 287 ? 36.938 -14.078 13.469 1 90.38 287 VAL A O 1
ATOM 2283 N N . HIS A 1 288 ? 36.031 -12.609 14.82 1 89.44 288 HIS A N 1
ATOM 2284 C CA . HIS A 1 288 ? 37.281 -11.859 15.008 1 89.44 288 HIS A CA 1
ATOM 2285 C C . HIS A 1 288 ? 38.281 -12.648 15.836 1 89.44 288 HIS A C 1
ATOM 2287 O O . HIS A 1 288 ? 39.5 -12.516 15.648 1 89.44 288 HIS A O 1
ATOM 2293 N N . ARG A 1 289 ? 37.906 -13.438 16.75 1 90.12 289 ARG A N 1
ATOM 2294 C CA . ARG A 1 289 ? 38.75 -14.234 17.609 1 90.12 289 ARG A CA 1
ATOM 2295 C C . ARG A 1 289 ? 39.188 -15.516 16.922 1 90.12 289 ARG A C 1
ATOM 2297 O O . ARG A 1 289 ? 40.312 -16 17.141 1 90.12 289 ARG A O 1
ATOM 2304 N N . ASP A 1 290 ? 38.312 -16.062 16.141 1 91 290 ASP A N 1
ATOM 2305 C CA . ASP A 1 290 ? 38.562 -17.297 15.422 1 91 290 ASP A CA 1
ATOM 2306 C C . ASP A 1 290 ? 38.156 -17.156 13.953 1 91 290 ASP A C 1
ATOM 2308 O O . ASP A 1 290 ? 37.094 -17.625 13.547 1 91 290 ASP A O 1
ATOM 2312 N N . PRO A 1 291 ? 39.031 -16.672 13.18 1 88.62 291 PRO A N 1
ATOM 2313 C CA . PRO A 1 291 ? 38.719 -16.422 11.773 1 88.62 291 PRO A CA 1
ATOM 2314 C C . PRO A 1 291 ? 38.406 -17.703 11 1 88.62 291 PRO A C 1
ATOM 2316 O O . PRO A 1 291 ? 37.781 -17.641 9.93 1 88.62 291 PRO A O 1
ATOM 2319 N N . GLY A 1 292 ? 38.781 -18.781 11.539 1 87.06 292 GLY A N 1
ATOM 2320 C CA . GLY A 1 292 ? 38.531 -20.031 10.852 1 87.06 292 GLY A CA 1
ATOM 2321 C C . GLY A 1 292 ? 37.188 -20.656 11.203 1 87.06 292 GLY A C 1
ATOM 2322 O O . GLY A 1 292 ? 36.844 -21.719 10.703 1 87.06 292 GLY A O 1
ATOM 2323 N N . GLN A 1 293 ? 36.406 -19.906 12 1 89.62 293 GLN A N 1
ATOM 2324 C CA . GLN A 1 293 ? 35.125 -20.422 12.391 1 89.62 293 GLN A CA 1
ATOM 2325 C C . GLN A 1 293 ? 34.188 -20.562 11.188 1 89.62 293 GLN A C 1
ATOM 2327 O O . GLN A 1 293 ? 34.188 -19.703 10.305 1 89.62 293 GLN A O 1
ATOM 2332 N N . SER A 1 294 ? 33.562 -21.719 11.219 1 91.5 294 SER A N 1
ATOM 2333 C CA . SER A 1 294 ? 32.625 -21.953 10.117 1 91.5 294 SER A CA 1
ATOM 2334 C C . SER A 1 294 ? 31.422 -21.016 10.211 1 91.5 294 SER A C 1
ATOM 2336 O O . SER A 1 294 ? 30.938 -20.734 11.305 1 91.5 294 SER A O 1
ATOM 2338 N N . LYS A 1 295 ? 30.938 -20.578 9.07 1 93.25 295 LYS A N 1
ATOM 2339 C CA . LYS A 1 295 ? 29.703 -19.828 9 1 93.25 295 LYS A CA 1
ATOM 2340 C C . LYS A 1 295 ? 28.5 -20.672 9.43 1 93.25 295 LYS A C 1
ATOM 2342 O O . LYS A 1 295 ? 28.578 -21.906 9.398 1 93.25 295 LYS A O 1
ATOM 2347 N N . PRO A 1 296 ? 27.438 -19.984 9.875 1 95.12 296 PRO A N 1
ATOM 2348 C CA . PRO A 1 296 ? 26.234 -20.734 10.203 1 95.12 296 PRO A CA 1
ATOM 2349 C C . PRO A 1 296 ? 25.734 -21.578 9.031 1 95.12 296 PRO A C 1
ATOM 2351 O O . PRO A 1 296 ? 25.859 -21.172 7.875 1 95.12 296 PRO A O 1
ATOM 2354 N N . PRO A 1 297 ? 25.172 -22.719 9.414 1 94.81 297 PRO A N 1
ATOM 2355 C CA . PRO A 1 297 ? 24.719 -23.609 8.336 1 94.81 297 PRO A CA 1
ATOM 2356 C C . PRO A 1 297 ? 23.641 -22.984 7.461 1 94.81 297 PRO A C 1
ATOM 2358 O O . PRO A 1 297 ? 22.797 -22.234 7.957 1 94.81 297 PRO A O 1
ATOM 2361 N N . GLU A 1 298 ? 23.562 -23.453 6.23 1 95 298 GLU A N 1
ATOM 2362 C CA . GLU A 1 298 ? 22.719 -22.828 5.223 1 95 298 GLU A CA 1
ATOM 2363 C C . GLU A 1 298 ? 21.25 -23.219 5.41 1 95 298 GLU A C 1
ATOM 2365 O O . GLU A 1 298 ? 20.359 -22.562 4.898 1 95 298 GLU A O 1
ATOM 2370 N N . TYR A 1 299 ? 21.016 -24.312 6.09 1 94.81 299 TYR A N 1
ATOM 2371 C CA . TYR A 1 299 ? 19.625 -24.719 6.301 1 94.81 299 TYR A CA 1
ATOM 2372 C C . TYR A 1 299 ? 18.875 -23.672 7.105 1 94.81 299 TYR A C 1
ATOM 2374 O O . TYR A 1 299 ? 17.641 -23.625 7.07 1 94.81 299 TYR A O 1
ATOM 2382 N N . LEU A 1 300 ? 19.609 -22.734 7.816 1 96.5 300 LEU A N 1
ATOM 2383 C CA . LEU A 1 300 ? 19.016 -21.672 8.617 1 96.5 300 LEU A CA 1
ATOM 2384 C C . LEU A 1 300 ? 18.344 -20.625 7.734 1 96.5 300 LEU A C 1
ATOM 2386 O O . LEU A 1 300 ? 17.578 -19.797 8.219 1 96.5 300 LEU A O 1
ATOM 2390 N N . ASN A 1 301 ? 18.516 -20.781 6.398 1 95.69 301 ASN A N 1
ATOM 2391 C CA . ASN A 1 301 ? 17.906 -19.844 5.461 1 95.69 301 ASN A CA 1
ATOM 2392 C C . ASN A 1 301 ? 16.438 -20.188 5.203 1 95.69 301 ASN A C 1
ATOM 2394 O O . ASN A 1 301 ? 15.734 -19.438 4.52 1 95.69 301 ASN A O 1
ATOM 2398 N N . GLN A 1 302 ? 15.984 -21.219 5.785 1 96.69 302 GLN A N 1
ATOM 2399 C CA . GLN A 1 302 ? 14.578 -21.578 5.688 1 96.69 302 GLN A CA 1
ATOM 2400 C C . GLN A 1 302 ? 13.719 -20.641 6.531 1 96.69 302 GLN A C 1
ATOM 2402 O O . GLN A 1 302 ? 14.141 -20.203 7.602 1 96.69 302 GLN A O 1
ATOM 2407 N N . SER A 1 303 ? 12.5 -20.422 6.074 1 96.5 303 SER A N 1
ATOM 2408 C CA . SER A 1 303 ? 11.602 -19.469 6.734 1 96.5 303 SER A CA 1
ATOM 2409 C C . SER A 1 303 ? 11.305 -19.906 8.164 1 96.5 303 SER A C 1
ATOM 2411 O O . SER A 1 303 ? 11.102 -19.062 9.047 1 96.5 303 SER A O 1
ATOM 2413 N N . LYS A 1 304 ? 11.336 -21.172 8.438 1 97.12 304 LYS A N 1
ATOM 2414 C CA . LYS A 1 304 ? 11.07 -21.719 9.766 1 97.12 304 LYS A CA 1
ATOM 2415 C C . LYS A 1 304 ? 12.086 -21.188 10.781 1 97.12 304 LYS A C 1
ATOM 2417 O O . LYS A 1 304 ? 11.758 -21.016 11.961 1 97.12 304 LYS A O 1
ATOM 2422 N N . TYR A 1 305 ? 13.281 -20.922 10.281 1 97.75 305 TYR A N 1
ATOM 2423 C CA . TYR A 1 305 ? 14.352 -20.531 11.18 1 97.75 305 TYR A CA 1
ATOM 2424 C C . TYR A 1 305 ? 14.578 -19.016 11.133 1 97.75 305 TYR A C 1
ATOM 2426 O O . TYR A 1 305 ? 15.125 -18.438 12.07 1 97.75 305 TYR A O 1
ATOM 2434 N N . ARG A 1 306 ? 14.203 -18.391 10.102 1 97.56 306 ARG A N 1
ATOM 2435 C CA . ARG A 1 306 ? 14.391 -16.953 9.953 1 97.56 306 ARG A CA 1
ATOM 2436 C C . ARG A 1 306 ? 13.227 -16.172 10.562 1 97.56 306 ARG A C 1
ATOM 2438 O O . ARG A 1 306 ? 13.422 -15.133 11.195 1 97.56 306 ARG A O 1
ATOM 2445 N N . ASN A 1 307 ? 12.039 -16.672 10.289 1 97.12 307 ASN A N 1
ATOM 2446 C CA . ASN A 1 307 ? 10.805 -16.031 10.742 1 97.12 307 ASN A CA 1
ATOM 2447 C C . ASN A 1 307 ? 9.828 -17.062 11.312 1 97.12 307 ASN A C 1
ATOM 2449 O O . ASN A 1 307 ? 8.75 -17.266 10.75 1 97.12 307 ASN A O 1
ATOM 2453 N N . PRO A 1 308 ? 10.141 -17.594 12.438 1 97.5 308 PRO A N 1
ATOM 2454 C CA . PRO A 1 308 ? 9.367 -18.719 12.977 1 97.5 308 PRO A CA 1
ATOM 2455 C C . PRO A 1 308 ? 7.91 -18.359 13.242 1 97.5 308 PRO A C 1
ATOM 2457 O O . PRO A 1 308 ? 7.016 -19.172 13.023 1 97.5 308 PRO A O 1
ATOM 2460 N N . ARG A 1 309 ? 7.676 -17.219 13.719 1 95.19 309 ARG A N 1
ATOM 2461 C CA . ARG A 1 309 ? 6.297 -16.828 14.016 1 95.19 309 ARG A CA 1
ATOM 2462 C C . ARG A 1 309 ? 5.461 -16.781 12.742 1 95.19 309 ARG A C 1
ATOM 2464 O O . ARG A 1 309 ? 4.383 -17.375 12.68 1 95.19 309 ARG A O 1
ATOM 2471 N N . HIS A 1 310 ? 5.934 -16.094 11.789 1 96.25 310 HIS A N 1
ATOM 2472 C CA . HIS A 1 310 ? 5.219 -15.984 10.523 1 96.25 310 HIS A CA 1
ATOM 2473 C C . HIS A 1 310 ? 5.055 -17.344 9.852 1 96.25 310 HIS A C 1
ATOM 2475 O O . HIS A 1 310 ? 4.012 -17.625 9.266 1 96.25 310 HIS A O 1
ATOM 2481 N N . TYR A 1 311 ? 6.094 -18.109 9.945 1 97.75 311 TYR A N 1
ATOM 2482 C CA . TYR A 1 311 ? 6.051 -19.469 9.391 1 97.75 311 TYR A CA 1
ATOM 2483 C C . TYR A 1 311 ? 4.918 -20.266 10.008 1 97.75 311 TYR A C 1
ATOM 2485 O O . TYR A 1 311 ? 4.129 -20.891 9.297 1 97.75 311 TYR A O 1
ATOM 2493 N N . ARG A 1 312 ? 4.828 -20.234 11.258 1 97.25 312 ARG A N 1
ATOM 2494 C CA . ARG A 1 312 ? 3.812 -21 11.977 1 97.25 312 ARG A CA 1
ATOM 2495 C C . ARG A 1 312 ? 2.412 -20.5 11.633 1 97.25 312 ARG A C 1
ATOM 2497 O O . ARG A 1 312 ? 1.484 -21.297 11.484 1 97.25 312 ARG A O 1
ATOM 2504 N N . GLU A 1 313 ? 2.297 -19.25 11.531 1 96.69 313 GLU A N 1
ATOM 2505 C CA . GLU A 1 313 ? 1.001 -18.656 11.188 1 96.69 313 GLU A CA 1
ATOM 2506 C C . GLU A 1 313 ? 0.538 -19.125 9.805 1 96.69 313 GLU A C 1
ATOM 2508 O O . GLU A 1 313 ? -0.629 -19.469 9.625 1 96.69 313 GLU A O 1
ATOM 2513 N N . CYS A 1 314 ? 1.414 -19.141 8.891 1 97.62 314 CYS A N 1
ATOM 2514 C CA . CYS A 1 314 ? 1.07 -19.547 7.535 1 97.62 314 CYS A CA 1
ATOM 2515 C C . CYS A 1 314 ? 0.771 -21.047 7.484 1 97.62 314 CYS A C 1
ATOM 2517 O O . CYS A 1 314 ? -0.18 -21.469 6.824 1 97.62 314 CYS A O 1
ATOM 2519 N N . LEU A 1 315 ? 1.597 -21.781 8.219 1 97.56 315 LEU A N 1
ATOM 2520 C CA . LEU A 1 315 ? 1.386 -23.234 8.25 1 97.56 315 LEU A CA 1
ATOM 2521 C C . LEU A 1 315 ? 0.032 -23.562 8.875 1 97.56 315 LEU A C 1
ATOM 2523 O O . LEU A 1 315 ? -0.707 -24.406 8.344 1 97.56 315 LEU A O 1
ATOM 2527 N N . LEU A 1 316 ? -0.247 -22.891 9.898 1 96.31 316 LEU A N 1
ATOM 2528 C CA . LEU A 1 316 ? -1.533 -23.094 10.555 1 96.31 316 LEU A CA 1
ATOM 2529 C C . LEU A 1 316 ? -2.684 -22.719 9.625 1 96.31 316 LEU A C 1
ATOM 2531 O O . LEU A 1 316 ? -3.689 -23.422 9.562 1 96.31 316 LEU A O 1
ATOM 2535 N N . ALA A 1 317 ? -2.539 -21.672 8.938 1 96.62 317 ALA A N 1
ATOM 2536 C CA . ALA A 1 317 ? -3.588 -21.172 8.055 1 96.62 317 ALA A CA 1
ATOM 2537 C C . ALA A 1 317 ? -3.91 -22.172 6.957 1 96.62 317 ALA A C 1
ATOM 2539 O O . ALA A 1 317 ? -5.082 -22.438 6.68 1 96.62 317 ALA A O 1
ATOM 2540 N N . VAL A 1 318 ? -2.898 -22.734 6.34 1 96.38 318 VAL A N 1
ATOM 2541 C CA . VAL A 1 318 ? -3.141 -23.641 5.227 1 96.38 318 VAL A CA 1
ATOM 2542 C C . VAL A 1 318 ? -3.707 -24.969 5.754 1 96.38 318 VAL A C 1
ATOM 2544 O O . VAL A 1 318 ? -4.586 -25.562 5.129 1 96.38 318 VAL A O 1
ATOM 2547 N N . GLU A 1 319 ? -3.266 -25.391 6.898 1 95.31 319 GLU A N 1
ATOM 2548 C CA . GLU A 1 319 ? -3.777 -26.625 7.48 1 95.31 319 GLU A CA 1
ATOM 2549 C C . GLU A 1 319 ? -5.242 -26.484 7.887 1 95.31 319 GLU A C 1
ATOM 2551 O O . GLU A 1 319 ? -6.047 -27.391 7.656 1 95.31 319 GLU A O 1
ATOM 2556 N N . GLN A 1 320 ? -5.48 -25.359 8.422 1 93.81 320 GLN A N 1
ATOM 2557 C CA . GLN A 1 320 ? -6.867 -25.109 8.797 1 93.81 320 GLN A CA 1
ATOM 2558 C C . GLN A 1 320 ? -7.766 -25 7.566 1 93.81 320 GLN A C 1
ATOM 2560 O O . GLN A 1 320 ? -8.891 -25.516 7.566 1 93.81 320 GLN A O 1
ATOM 2565 N N . LEU A 1 321 ? -7.297 -24.328 6.598 1 93.56 321 LEU A N 1
ATOM 2566 C CA . LEU A 1 321 ? -8.07 -24.188 5.363 1 93.56 321 LEU A CA 1
ATOM 2567 C C . LEU A 1 321 ? -8.375 -25.562 4.766 1 93.56 321 LEU A C 1
ATOM 2569 O O . LEU A 1 321 ? -9.531 -25.844 4.43 1 93.56 321 LEU A O 1
ATOM 2573 N N . VAL A 1 322 ? -7.414 -26.375 4.684 1 94.5 322 VAL A N 1
ATOM 2574 C CA . VAL A 1 322 ? -7.562 -27.703 4.094 1 94.5 322 VAL A CA 1
ATOM 2575 C C . VAL A 1 322 ? -8.531 -28.531 4.938 1 94.5 322 VAL A C 1
ATOM 2577 O O . VAL A 1 322 ? -9.375 -29.25 4.398 1 94.5 322 VAL A O 1
ATOM 2580 N N . GLY A 1 323 ? -8.445 -28.359 6.188 1 91.94 323 GLY A N 1
ATOM 2581 C CA . GLY A 1 323 ? -9.32 -29.109 7.082 1 91.94 323 GLY A CA 1
ATOM 2582 C C . GLY A 1 323 ? -10.758 -28.641 7.027 1 91.94 323 GLY A C 1
ATOM 2583 O O . GLY A 1 323 ? -11.68 -29.453 7.152 1 91.94 323 GLY A O 1
ATOM 2584 N N . GLN A 1 324 ? -10.977 -27.453 6.777 1 90.88 324 GLN A N 1
ATOM 2585 C CA . GLN A 1 324 ? -12.297 -26.859 6.902 1 90.88 324 GLN A CA 1
ATOM 2586 C C . GLN A 1 324 ? -13.102 -27.031 5.613 1 90.88 324 GLN A C 1
ATOM 2588 O O . GLN A 1 324 ? -14.328 -26.922 5.625 1 90.88 324 GLN A O 1
ATOM 2593 N N . ILE A 1 325 ? -12.406 -27.297 4.527 1 90.12 325 ILE A N 1
ATOM 2594 C CA . ILE A 1 325 ? -13.164 -27.359 3.281 1 90.12 325 ILE A CA 1
ATOM 2595 C C . ILE A 1 325 ? -13.633 -28.797 3.035 1 90.12 325 ILE A C 1
ATOM 2597 O O . ILE A 1 325 ? -14.125 -29.109 1.951 1 90.12 325 ILE A O 1
ATOM 2601 N N . GLY A 1 326 ? -13.469 -29.734 3.982 1 87.81 326 GLY A N 1
ATOM 2602 C CA . GLY A 1 326 ? -14.039 -31.078 3.957 1 87.81 326 GLY A CA 1
ATOM 2603 C C . GLY A 1 326 ? -13.445 -31.953 2.875 1 87.81 326 GLY A C 1
ATOM 2604 O O . GLY A 1 326 ? -12.227 -32.062 2.766 1 87.81 326 GLY A O 1
ATOM 2605 N N . GLU A 1 327 ? -14.344 -32.438 1.998 1 89.69 327 GLU A N 1
ATOM 2606 C CA . GLU A 1 327 ? -13.938 -33.375 0.95 1 89.69 327 GLU A CA 1
ATOM 2607 C C . GLU A 1 327 ? -13.055 -32.688 -0.085 1 89.69 327 GLU A C 1
ATOM 2609 O O . GLU A 1 327 ? -12.148 -33.312 -0.645 1 89.69 327 GLU A O 1
ATOM 2614 N N . GLU A 1 328 ? -13.266 -31.469 -0.279 1 92.81 328 GLU A N 1
ATOM 2615 C CA . GLU A 1 328 ? -12.508 -30.719 -1.276 1 92.81 328 GLU A CA 1
ATOM 2616 C C . GLU A 1 328 ? -11.07 -30.5 -0.821 1 92.81 328 GLU A C 1
ATOM 2618 O O . GLU A 1 328 ? -10.195 -30.188 -1.632 1 92.81 328 GLU A O 1
ATOM 2623 N N . GLY A 1 329 ? -10.875 -30.719 0.46 1 94.06 329 GLY A N 1
ATOM 2624 C CA . GLY A 1 329 ? -9.547 -30.531 1.013 1 94.06 329 GLY A CA 1
ATOM 2625 C C . GLY A 1 329 ? -8.672 -31.766 0.887 1 94.06 329 GLY A C 1
ATOM 2626 O O . GLY A 1 329 ? -7.453 -31.688 1.057 1 94.06 329 GLY A O 1
ATOM 2627 N N . VAL A 1 330 ? -9.32 -32.844 0.589 1 95.62 330 VAL A N 1
ATOM 2628 C CA . VAL A 1 330 ? -8.57 -34.062 0.415 1 95.62 330 VAL A CA 1
ATOM 2629 C C . VAL A 1 330 ? -7.852 -34.062 -0.933 1 95.62 330 VAL A C 1
ATOM 2631 O O . VAL A 1 330 ? -8.453 -33.75 -1.961 1 95.62 330 VAL A O 1
ATOM 2634 N N . PHE A 1 331 ? -6.609 -34.438 -0.852 1 97.12 331 PHE A N 1
ATOM 2635 C CA . PHE A 1 331 ? -5.801 -34.469 -2.062 1 97.12 331 PHE A CA 1
ATOM 2636 C C . PHE A 1 331 ? -6.473 -35.312 -3.139 1 97.12 331 PHE A C 1
ATOM 2638 O O . PHE A 1 331 ? -6.82 -36.469 -2.898 1 97.12 331 PHE A O 1
ATOM 2645 N N . PRO A 1 332 ? -6.637 -34.75 -4.344 1 96.75 332 PRO A N 1
ATOM 2646 C CA . PRO A 1 332 ? -7.43 -35.406 -5.395 1 96.75 332 PRO A CA 1
ATOM 2647 C C . PRO A 1 332 ? -6.926 -36.781 -5.734 1 96.75 332 PRO A C 1
ATOM 2649 O O . PRO A 1 332 ? -7.727 -37.688 -5.98 1 96.75 332 PRO A O 1
ATOM 2652 N N . VAL A 1 333 ? -5.66 -37 -5.773 1 96.25 333 VAL A N 1
ATOM 2653 C CA . VAL A 1 333 ? -5.098 -38.281 -6.125 1 96.25 333 VAL A CA 1
ATOM 2654 C C . VAL A 1 333 ? -5.484 -39.312 -5.066 1 96.25 333 VAL A C 1
ATOM 2656 O O . VAL A 1 333 ? -5.789 -40.469 -5.395 1 96.25 333 VAL A O 1
ATOM 2659 N N . TYR A 1 334 ? -5.484 -38.906 -3.871 1 95.12 334 TYR A N 1
ATOM 2660 C CA . TYR A 1 334 ? -5.895 -39.812 -2.799 1 95.12 334 TYR A CA 1
ATOM 2661 C C . TYR A 1 334 ? -7.375 -40.125 -2.908 1 95.12 334 TYR A C 1
ATOM 2663 O O . TYR A 1 334 ? -7.781 -41.281 -2.643 1 95.12 334 TYR A O 1
ATOM 2671 N N . ARG A 1 335 ? -8.148 -39.188 -3.277 1 94.31 335 ARG A N 1
ATOM 2672 C CA . ARG A 1 335 ? -9.578 -39.438 -3.469 1 94.31 335 ARG A CA 1
ATOM 2673 C C . ARG A 1 335 ? -9.805 -40.469 -4.543 1 94.31 335 ARG A C 1
ATOM 2675 O O . ARG A 1 335 ? -10.656 -41.375 -4.383 1 94.31 335 ARG A O 1
ATOM 2682 N N . LYS A 1 336 ? -9.109 -40.375 -5.535 1 93.56 336 LYS A N 1
ATOM 2683 C CA . LYS A 1 336 ? -9.195 -41.344 -6.629 1 93.56 336 LYS A CA 1
ATOM 2684 C C . LYS A 1 336 ? -8.742 -42.719 -6.18 1 93.56 336 LYS A C 1
ATOM 2686 O O . LYS A 1 336 ? -9.398 -43.719 -6.473 1 93.56 336 LYS A O 1
ATOM 2691 N N . LEU A 1 337 ? -7.633 -42.75 -5.512 1 92.88 337 LEU A N 1
ATOM 2692 C CA . LEU A 1 337 ? -7.074 -44.031 -5.047 1 92.88 337 LEU A CA 1
ATOM 2693 C C . LEU A 1 337 ? -8.031 -44.719 -4.074 1 92.88 337 LEU A C 1
ATOM 2695 O O . LEU A 1 337 ? -8.195 -45.938 -4.121 1 92.88 337 LEU A O 1
ATOM 2699 N N . HIS A 1 338 ? -8.617 -43.938 -3.232 1 92.44 338 HIS A N 1
ATOM 2700 C CA . HIS A 1 338 ? -9.562 -44.469 -2.27 1 92.44 338 HIS A CA 1
ATOM 2701 C C . HIS A 1 338 ? -10.789 -45.062 -2.969 1 92.44 338 HIS A C 1
ATOM 2703 O O . HIS A 1 338 ? -11.297 -46.125 -2.57 1 92.44 338 HIS A O 1
ATOM 2709 N N . ALA A 1 339 ? -11.234 -44.406 -3.928 1 92.69 339 ALA A N 1
ATOM 2710 C CA . ALA A 1 339 ? -12.383 -44.906 -4.691 1 92.69 339 ALA A CA 1
ATOM 2711 C C . ALA A 1 339 ? -12.047 -46.188 -5.402 1 92.69 339 ALA A C 1
ATOM 2713 O O . ALA A 1 339 ? -12.875 -47.125 -5.461 1 92.69 339 ALA A O 1
ATOM 2714 N N . GLU A 1 340 ? -10.922 -46.281 -5.965 1 91.44 340 GLU A N 1
ATOM 2715 C CA . GLU A 1 340 ? -10.477 -47.5 -6.641 1 91.44 340 GLU A CA 1
ATOM 2716 C C . GLU A 1 340 ? -10.367 -48.688 -5.668 1 91.44 340 GLU A C 1
ATOM 2718 O O . GLU A 1 340 ? -10.75 -49.812 -5.996 1 91.44 340 GLU A O 1
ATOM 2723 N N . GLN A 1 341 ? -9.914 -48.375 -4.551 1 92.62 341 GLN A N 1
ATOM 2724 C CA . GLN A 1 341 ? -9.742 -49.406 -3.537 1 92.62 341 GLN A CA 1
ATOM 2725 C C . GLN A 1 341 ? -11.086 -49.906 -3.029 1 92.62 341 GLN A C 1
ATOM 2727 O O . GLN A 1 341 ? -11.25 -51.094 -2.75 1 92.62 341 GLN A O 1
ATOM 2732 N N . ASP A 1 342 ? -11.961 -49 -2.947 1 92.06 342 ASP A N 1
ATOM 2733 C CA . ASP A 1 342 ? -13.281 -49.344 -2.438 1 92.06 342 ASP A CA 1
ATOM 2734 C C . ASP A 1 342 ? -14.172 -49.906 -3.547 1 92.06 342 ASP A C 1
ATOM 2736 O O . ASP A 1 342 ? -15.273 -50.375 -3.283 1 92.06 342 ASP A O 1
ATOM 2740 N N . GLY A 1 343 ? -13.672 -49.938 -4.688 1 90.75 343 GLY A N 1
ATOM 2741 C CA . GLY A 1 343 ? -14.469 -50.406 -5.816 1 90.75 343 GLY A CA 1
ATOM 2742 C C . GLY A 1 343 ? -15.602 -49.438 -6.176 1 90.75 343 GLY A C 1
ATOM 2743 O O . GLY A 1 343 ? -16.594 -49.875 -6.762 1 90.75 343 GLY A O 1
ATOM 2744 N N . SER A 1 344 ? -15.391 -48.281 -5.68 1 90.19 344 SER A N 1
ATOM 2745 C CA . SER A 1 344 ? -16.438 -47.281 -5.949 1 90.19 344 SER A CA 1
ATOM 2746 C C . SER A 1 344 ? -16.172 -46.562 -7.262 1 90.19 344 SER A C 1
ATOM 2748 O O . SER A 1 344 ? -15.117 -46.719 -7.871 1 90.19 344 SER A O 1
ATOM 2750 N N . GLU A 1 345 ? -17.156 -45.875 -7.719 1 90.06 345 GLU A N 1
ATOM 2751 C CA . GLU A 1 345 ? -17.047 -45.094 -8.93 1 90.06 345 GLU A CA 1
ATOM 2752 C C . GLU A 1 345 ? -16.031 -43.969 -8.758 1 90.06 345 GLU A C 1
ATOM 2754 O O . GLU A 1 345 ? -15.93 -43.375 -7.68 1 90.06 345 GLU A O 1
ATOM 2759 N N . GLN A 1 346 ? -15.273 -43.75 -9.781 1 88.75 346 GLN A N 1
ATOM 2760 C CA . GLN A 1 346 ? -14.289 -42.656 -9.75 1 88.75 346 GLN A CA 1
ATOM 2761 C C . GLN A 1 346 ? -14.945 -41.312 -9.461 1 88.75 346 GLN A C 1
ATOM 2763 O O . GLN A 1 346 ? -15.945 -40.969 -10.094 1 88.75 346 GLN A O 1
ATOM 2768 N N . PRO A 1 347 ? -14.406 -40.688 -8.484 1 90.62 347 PRO A N 1
ATOM 2769 C CA . PRO A 1 347 ? -14.992 -39.375 -8.141 1 90.62 347 PRO A CA 1
ATOM 2770 C C . PRO A 1 347 ? -14.766 -38.312 -9.219 1 90.62 347 PRO A C 1
ATOM 2772 O O . PRO A 1 347 ? -13.703 -38.312 -9.844 1 90.62 347 PRO A O 1
ATOM 2775 N N . ASN A 1 348 ? -15.766 -37.594 -9.461 1 90.19 348 ASN A N 1
ATOM 2776 C CA . ASN A 1 348 ? -15.625 -36.469 -10.352 1 90.19 348 ASN A CA 1
ATOM 2777 C C . ASN A 1 348 ? -14.984 -35.281 -9.633 1 90.19 348 ASN A C 1
ATOM 2779 O O . ASN A 1 348 ? -15.609 -34.625 -8.789 1 90.19 348 ASN A O 1
ATOM 2783 N N . ILE A 1 349 ? -13.773 -35 -9.969 1 94.38 349 ILE A N 1
ATOM 2784 C CA . ILE A 1 349 ? -13.062 -33.875 -9.344 1 94.38 349 ILE A CA 1
ATOM 2785 C C . ILE A 1 349 ? -13.031 -32.688 -10.305 1 94.38 349 ILE A C 1
ATOM 2787 O O . ILE A 1 349 ? -12.312 -32.688 -11.305 1 94.38 349 ILE A O 1
ATOM 2791 N N . PRO A 1 350 ? -13.711 -31.656 -9.945 1 92.81 350 PRO A N 1
ATOM 2792 C CA . PRO A 1 350 ? -13.766 -30.484 -10.828 1 92.81 350 PRO A CA 1
ATOM 2793 C C . PRO A 1 350 ? -12.414 -29.797 -10.969 1 92.81 350 PRO A C 1
ATOM 2795 O O . PRO A 1 350 ? -11.578 -29.875 -10.07 1 92.81 350 PRO A O 1
ATOM 2798 N N . SER A 1 351 ? -12.234 -29.047 -12.047 1 92.94 351 SER A N 1
ATOM 2799 C CA . SER A 1 351 ? -10.984 -28.375 -12.367 1 92.94 351 SER A CA 1
ATOM 2800 C C . SER A 1 351 ? -10.609 -27.359 -11.281 1 92.94 351 SER A C 1
ATOM 2802 O O . SER A 1 351 ? -9.43 -27.188 -10.977 1 92.94 351 SER A O 1
ATOM 2804 N N . ASN A 1 352 ? -11.602 -26.719 -10.773 1 90.88 352 ASN A N 1
ATOM 2805 C CA . ASN A 1 352 ? -11.336 -25.688 -9.766 1 90.88 352 ASN A CA 1
ATOM 2806 C C . ASN A 1 352 ? -10.695 -26.281 -8.516 1 90.88 352 ASN A C 1
ATOM 2808 O O . ASN A 1 352 ? -9.859 -25.641 -7.875 1 90.88 352 ASN A O 1
ATOM 2812 N N . ILE A 1 353 ? -11.039 -27.469 -8.211 1 94.75 353 ILE A N 1
ATOM 2813 C CA . ILE A 1 353 ? -10.477 -28.141 -7.043 1 94.75 353 ILE A CA 1
ATOM 2814 C C . ILE A 1 353 ? -9.039 -28.578 -7.332 1 94.75 353 ILE A C 1
ATOM 2816 O O . ILE A 1 353 ? -8.172 -28.469 -6.469 1 94.75 353 ILE A O 1
ATOM 2820 N N . VAL A 1 354 ? -8.82 -29.062 -8.508 1 96.5 354 VAL A N 1
ATOM 2821 C CA . VAL A 1 354 ? -7.473 -29.453 -8.898 1 96.5 354 VAL A CA 1
ATOM 2822 C C . VAL A 1 354 ? -6.539 -28.25 -8.828 1 96.5 354 VAL A C 1
ATOM 2824 O O . VAL A 1 354 ? -5.441 -28.344 -8.266 1 96.5 354 VAL A O 1
ATOM 2827 N N . MET A 1 355 ? -7.016 -27.172 -9.344 1 95.25 355 MET A N 1
ATOM 2828 C CA . MET A 1 355 ? -6.219 -25.953 -9.32 1 95.25 355 MET A CA 1
ATOM 2829 C C . MET A 1 355 ? -5.973 -25.484 -7.887 1 95.25 355 MET A C 1
ATOM 2831 O O . MET A 1 355 ? -4.879 -25.031 -7.562 1 95.25 355 MET A O 1
ATOM 2835 N N . LEU A 1 356 ? -6.973 -25.578 -7.074 1 96.06 356 LEU A N 1
ATOM 2836 C CA . LEU A 1 356 ? -6.824 -25.234 -5.668 1 96.06 356 LEU A CA 1
ATOM 2837 C C . LEU A 1 356 ? -5.719 -26.047 -5.016 1 96.06 356 LEU A C 1
ATOM 2839 O O . LEU A 1 356 ? -4.93 -25.516 -4.227 1 96.06 356 LEU A O 1
ATOM 2843 N N . HIS A 1 357 ? -5.625 -27.266 -5.309 1 97.81 357 HIS A N 1
ATOM 2844 C CA . HIS A 1 357 ? -4.629 -28.141 -4.695 1 97.81 357 HIS A CA 1
ATOM 2845 C C . HIS A 1 357 ? -3.232 -27.844 -5.23 1 97.81 357 HIS A C 1
ATOM 2847 O O . HIS A 1 357 ? -2.236 -28.062 -4.535 1 97.81 357 HIS A O 1
ATOM 2853 N N . HIS A 1 358 ? -3.111 -27.375 -6.496 1 97.94 358 HIS A N 1
ATOM 2854 C CA . HIS A 1 358 ? -1.823 -26.844 -6.938 1 97.94 358 HIS A CA 1
ATOM 2855 C C . HIS A 1 358 ? -1.368 -25.688 -6.055 1 97.94 358 HIS A C 1
ATOM 2857 O O . HIS A 1 358 ? -0.183 -25.578 -5.73 1 97.94 358 HIS A O 1
ATOM 2863 N N . LEU A 1 359 ? -2.301 -24.844 -5.656 1 97.75 359 LEU A N 1
ATOM 2864 C CA . LEU A 1 359 ? -1.972 -23.719 -4.797 1 97.75 359 LEU A CA 1
ATOM 2865 C C . LEU A 1 359 ? -1.594 -24.188 -3.396 1 97.75 359 LEU A C 1
ATOM 2867 O O . LEU A 1 359 ? -0.614 -23.703 -2.818 1 97.75 359 LEU A O 1
ATOM 2871 N N . ILE A 1 360 ? -2.359 -25.125 -2.867 1 98 360 ILE A N 1
ATOM 2872 C CA . ILE A 1 360 ? -2.105 -25.641 -1.53 1 98 360 ILE A CA 1
ATOM 2873 C C . ILE A 1 360 ? -0.713 -26.266 -1.477 1 98 360 ILE A C 1
ATOM 2875 O O . ILE A 1 360 ? 0.052 -26.016 -0.543 1 98 360 ILE A O 1
ATOM 2879 N N . THR A 1 361 ? -0.384 -27 -2.467 1 97.94 361 THR A N 1
ATOM 2880 C CA . THR A 1 361 ? 0.931 -27.625 -2.531 1 97.94 361 THR A CA 1
ATOM 2881 C C . THR A 1 361 ? 2.029 -26.578 -2.643 1 97.94 361 THR A C 1
ATOM 2883 O O . THR A 1 361 ? 3.104 -26.719 -2.059 1 97.94 361 THR A O 1
ATOM 2886 N N . ALA A 1 362 ? 1.734 -25.562 -3.426 1 98.19 362 ALA A N 1
ATOM 2887 C CA . ALA A 1 362 ? 2.707 -24.484 -3.578 1 98.19 362 ALA A CA 1
ATOM 2888 C C . ALA A 1 362 ? 2.957 -23.781 -2.25 1 98.19 362 ALA A C 1
ATOM 2890 O O . ALA A 1 362 ? 4.074 -23.344 -1.971 1 98.19 362 ALA A O 1
ATOM 2891 N N . VAL A 1 363 ? 1.93 -23.625 -1.426 1 98.38 363 VAL A N 1
ATOM 2892 C CA . VAL A 1 363 ? 2.096 -23.031 -0.107 1 98.38 363 VAL A CA 1
ATOM 2893 C C . VAL A 1 363 ? 3.088 -23.844 0.714 1 98.38 363 VAL A C 1
ATOM 2895 O O . VAL A 1 363 ? 4.055 -23.297 1.258 1 98.38 363 VAL A O 1
ATOM 2898 N N . HIS A 1 364 ? 2.881 -25.141 0.733 1 98.19 364 HIS A N 1
ATOM 2899 C CA . HIS A 1 364 ? 3.783 -26.016 1.472 1 98.19 364 HIS A CA 1
ATOM 2900 C C . HIS A 1 364 ? 5.195 -25.969 0.897 1 98.19 364 HIS A C 1
ATOM 2902 O O . HIS A 1 364 ? 6.176 -25.938 1.646 1 98.19 364 HIS A O 1
ATOM 2908 N N . MET A 1 365 ? 5.234 -25.938 -0.356 1 98.25 365 MET A N 1
ATOM 2909 C CA . MET A 1 365 ? 6.523 -25.891 -1.039 1 98.25 365 MET A CA 1
ATOM 2910 C C . MET A 1 365 ? 7.316 -24.656 -0.633 1 98.25 365 MET A C 1
ATOM 2912 O O . MET A 1 365 ? 8.461 -24.766 -0.192 1 98.25 365 MET A O 1
ATOM 2916 N N . VAL A 1 366 ? 6.715 -23.531 -0.708 1 97.31 366 VAL A N 1
ATOM 2917 C CA . VAL A 1 366 ? 7.43 -22.266 -0.483 1 97.31 366 VAL A CA 1
ATOM 2918 C C . VAL A 1 366 ? 7.75 -22.125 1.002 1 97.31 366 VAL A C 1
ATOM 2920 O O . VAL A 1 366 ? 8.789 -21.547 1.364 1 97.31 366 VAL A O 1
ATOM 2923 N N . LEU A 1 367 ? 6.945 -22.641 1.876 1 97.69 367 LEU A N 1
ATOM 2924 C CA . LEU A 1 367 ? 7.199 -22.578 3.311 1 97.69 367 LEU A CA 1
ATOM 2925 C C . LEU A 1 367 ? 8.453 -23.375 3.672 1 97.69 367 LEU A C 1
ATOM 2927 O O . LEU A 1 367 ? 9.164 -23.016 4.613 1 97.69 367 LEU A O 1
ATOM 2931 N N . HIS A 1 368 ? 8.711 -24.375 2.898 1 97.75 368 HIS A N 1
ATOM 2932 C CA . HIS A 1 368 ? 9.781 -25.281 3.285 1 97.75 368 HIS A CA 1
ATOM 2933 C C . HIS A 1 368 ? 11.008 -25.109 2.393 1 97.75 368 HIS A C 1
ATOM 2935 O O . HIS A 1 368 ? 12.055 -25.703 2.648 1 97.75 368 HIS A O 1
ATOM 2941 N N . ASP A 1 369 ? 10.836 -24.359 1.397 1 97.25 369 ASP A N 1
ATOM 2942 C CA . ASP A 1 369 ? 11.961 -24.125 0.497 1 97.25 369 ASP A CA 1
ATOM 2943 C C . ASP A 1 369 ? 13.109 -23.422 1.215 1 97.25 369 ASP A C 1
ATOM 2945 O O . ASP A 1 369 ? 12.883 -22.422 1.911 1 97.25 369 ASP A O 1
ATOM 2949 N N . ILE A 1 370 ? 14.25 -23.953 1.068 1 96.88 370 ILE A N 1
ATOM 2950 C CA . ILE A 1 370 ? 15.453 -23.359 1.616 1 96.88 370 ILE A CA 1
ATOM 2951 C C . ILE A 1 370 ? 16.172 -22.562 0.528 1 96.88 370 ILE A C 1
ATOM 2953 O O . ILE A 1 370 ? 16.547 -23.109 -0.507 1 96.88 370 ILE A O 1
ATOM 2957 N N . ASN A 1 371 ? 16.406 -21.328 0.744 1 93.69 371 ASN A N 1
ATOM 2958 C CA . ASN A 1 371 ? 17.031 -20.469 -0.258 1 93.69 371 ASN A CA 1
ATOM 2959 C C . ASN A 1 371 ? 18.547 -20.641 -0.269 1 93.69 371 ASN A C 1
ATOM 2961 O O . ASN A 1 371 ? 19.281 -19.703 0.038 1 93.69 371 ASN A O 1
ATOM 2965 N N . SER A 1 372 ? 18.922 -21.766 -0.602 1 94.19 372 SER A N 1
ATOM 2966 C CA . SER A 1 372 ? 20.312 -22.172 -0.711 1 94.19 372 SER A CA 1
ATOM 2967 C C . SER A 1 372 ? 20.5 -23.219 -1.815 1 94.19 372 SER A C 1
ATOM 2969 O O . SER A 1 372 ? 19.578 -23.969 -2.139 1 94.19 372 SER A O 1
ATOM 2971 N N . LEU A 1 373 ? 21.703 -23.25 -2.344 1 90.62 373 LEU A N 1
ATOM 2972 C CA . LEU A 1 373 ? 21.984 -24.188 -3.428 1 90.62 373 LEU A CA 1
ATOM 2973 C C . LEU A 1 373 ? 22.609 -25.469 -2.891 1 90.62 373 LEU A C 1
ATOM 2975 O O . LEU A 1 373 ? 22.641 -26.484 -3.584 1 90.62 373 LEU A O 1
ATOM 2979 N N . GLY A 1 374 ? 23.125 -25.344 -1.703 1 88.94 374 GLY A N 1
ATOM 2980 C CA . GLY A 1 374 ? 23.953 -26.438 -1.217 1 88.94 374 GLY A CA 1
ATOM 2981 C C . GLY A 1 374 ? 23.219 -27.359 -0.267 1 88.94 374 GLY A C 1
ATOM 2982 O O . GLY A 1 374 ? 23.75 -28.406 0.131 1 88.94 374 GLY A O 1
ATOM 2983 N N . VAL A 1 375 ? 22.016 -27.016 0.067 1 93 375 VAL A N 1
ATOM 2984 C CA . VAL A 1 375 ? 21.312 -27.781 1.082 1 93 375 VAL A CA 1
ATOM 2985 C C . VAL A 1 375 ? 20.203 -28.609 0.425 1 93 375 VAL A C 1
ATOM 2987 O O . VAL A 1 375 ? 19.562 -28.156 -0.532 1 93 375 VAL A O 1
ATOM 2990 N N . GLU A 1 376 ? 19.984 -29.75 1.03 1 91.06 376 GLU A N 1
ATOM 2991 C CA . GLU A 1 376 ? 18.906 -30.609 0.534 1 91.06 376 GLU A CA 1
ATOM 2992 C C . GLU A 1 376 ? 17.547 -30.031 0.888 1 91.06 376 GLU A C 1
ATOM 2994 O O . GLU A 1 376 ? 17.297 -29.688 2.043 1 91.06 376 GLU A O 1
ATOM 2999 N N . ASN A 1 377 ? 16.672 -29.953 -0.089 1 94.06 377 ASN A N 1
ATOM 3000 C CA . ASN A 1 377 ? 15.344 -29.359 0.014 1 94.06 377 ASN A CA 1
ATOM 3001 C C . ASN A 1 377 ? 14.242 -30.422 -0.018 1 94.06 377 ASN A C 1
ATOM 3003 O O . ASN A 1 377 ? 13.297 -30.312 -0.801 1 94.06 377 ASN A O 1
ATOM 3007 N N . THR A 1 378 ? 14.328 -31.359 0.847 1 95.5 378 THR A N 1
ATOM 3008 C CA . THR A 1 378 ? 13.523 -32.562 0.756 1 95.5 378 THR A CA 1
ATOM 3009 C C . THR A 1 378 ? 12.039 -32.25 0.917 1 95.5 378 THR A C 1
ATOM 3011 O O . THR A 1 378 ? 11.211 -32.719 0.141 1 95.5 378 THR A O 1
ATOM 3014 N N . GLU A 1 379 ? 11.734 -31.469 1.902 1 96.69 379 GLU A N 1
ATOM 3015 C CA . GLU A 1 379 ? 10.328 -31.188 2.174 1 96.69 379 GLU A CA 1
ATOM 3016 C C . GLU A 1 379 ? 9.703 -30.375 1.046 1 96.69 379 GLU A C 1
ATOM 3018 O O . GLU A 1 379 ? 8.57 -30.625 0.636 1 96.69 379 GLU A O 1
ATOM 3023 N N . ALA A 1 380 ? 10.398 -29.406 0.581 1 97.81 380 ALA A N 1
ATOM 3024 C CA . ALA A 1 380 ? 9.914 -28.594 -0.534 1 97.81 380 ALA A CA 1
ATOM 3025 C C . ALA A 1 380 ? 9.742 -29.438 -1.793 1 97.81 380 ALA A C 1
ATOM 3027 O O . ALA A 1 380 ? 8.781 -29.266 -2.543 1 97.81 380 ALA A O 1
ATOM 3028 N N . LEU A 1 381 ? 10.633 -30.375 -1.998 1 97.88 381 LEU A N 1
ATOM 3029 C CA . LEU A 1 381 ? 10.57 -31.25 -3.158 1 97.88 381 LEU A CA 1
ATOM 3030 C C . LEU A 1 381 ? 9.367 -32.188 -3.066 1 97.88 381 LEU A C 1
ATOM 3032 O O . LEU A 1 381 ? 8.711 -32.469 -4.074 1 97.88 381 LEU A O 1
ATOM 3036 N N . ARG A 1 382 ? 9.195 -32.625 -1.888 1 98 382 ARG A N 1
ATOM 3037 C CA . ARG A 1 382 ? 8.039 -33.5 -1.683 1 98 382 ARG A CA 1
ATOM 3038 C C . ARG A 1 382 ? 6.746 -32.75 -2.029 1 98 382 ARG A C 1
ATOM 3040 O O . ARG A 1 382 ? 5.848 -33.344 -2.652 1 98 382 ARG A O 1
ATOM 3047 N N . ALA A 1 383 ? 6.66 -31.547 -1.617 1 98.06 383 ALA A N 1
ATOM 3048 C CA . ALA A 1 383 ? 5.484 -30.734 -1.935 1 98.06 383 ALA A CA 1
ATOM 3049 C C . ALA A 1 383 ? 5.371 -30.5 -3.438 1 98.06 383 ALA A C 1
ATOM 3051 O O . ALA A 1 383 ? 4.281 -30.625 -4.008 1 98.06 383 ALA A O 1
ATOM 3052 N N . ALA A 1 384 ? 6.43 -30.188 -4.086 1 98.25 384 ALA A N 1
ATOM 3053 C CA . ALA A 1 384 ? 6.438 -29.984 -5.531 1 98.25 384 ALA A CA 1
ATOM 3054 C C . ALA A 1 384 ? 5.984 -31.234 -6.27 1 98.25 384 ALA A C 1
ATOM 3056 O O . ALA A 1 384 ? 5.238 -31.156 -7.246 1 98.25 384 ALA A O 1
ATOM 3057 N N . ARG A 1 385 ? 6.402 -32.344 -5.809 1 98.25 385 ARG A N 1
ATOM 3058 C CA . ARG A 1 385 ? 6.094 -33.625 -6.449 1 98.25 385 ARG A CA 1
ATOM 3059 C C . ARG A 1 385 ? 4.605 -33.938 -6.355 1 98.25 385 ARG A C 1
ATOM 3061 O O . ARG A 1 385 ? 4.059 -34.625 -7.211 1 98.25 385 ARG A O 1
ATOM 3068 N N . LYS A 1 386 ? 4 -33.406 -5.352 1 98.12 386 LYS A N 1
ATOM 3069 C CA . LYS A 1 386 ? 2.553 -33.594 -5.277 1 98.12 386 LYS A CA 1
ATOM 3070 C C . LYS A 1 386 ? 1.86 -32.938 -6.473 1 98.12 386 LYS A C 1
ATOM 3072 O O . LYS A 1 386 ? 0.874 -33.469 -6.988 1 98.12 386 LYS A O 1
ATOM 3077 N N . SER A 1 387 ? 2.328 -31.781 -6.84 1 97.88 387 SER A N 1
ATOM 3078 C CA . SER A 1 387 ? 1.765 -31.141 -8.023 1 97.88 387 SER A CA 1
ATOM 3079 C C . SER A 1 387 ? 2.031 -31.969 -9.281 1 97.88 387 SER A C 1
ATOM 3081 O O . SER A 1 387 ? 1.18 -32.062 -10.164 1 97.88 387 SER A O 1
ATOM 3083 N N . VAL A 1 388 ? 3.193 -32.562 -9.391 1 98.38 388 VAL A N 1
ATOM 3084 C CA . VAL A 1 388 ? 3.525 -33.438 -10.508 1 98.38 388 VAL A CA 1
ATOM 3085 C C . VAL A 1 388 ? 2.566 -34.625 -10.539 1 98.38 388 VAL A C 1
ATOM 3087 O O . VAL A 1 388 ? 2.102 -35.031 -11.602 1 98.38 388 VAL A O 1
ATOM 3090 N N . GLN A 1 389 ? 2.287 -35.094 -9.359 1 98 389 GLN A N 1
ATOM 3091 C CA . GLN A 1 389 ? 1.356 -36.219 -9.258 1 98 389 GLN A CA 1
ATOM 3092 C C . GLN A 1 389 ? -0.026 -35.844 -9.781 1 98 389 GLN A C 1
ATOM 3094 O O . GLN A 1 389 ? -0.728 -36.656 -10.367 1 98 389 GLN A O 1
ATOM 3099 N N . LEU A 1 390 ? -0.441 -34.625 -9.516 1 97.88 390 LEU A N 1
ATOM 3100 C CA . LEU A 1 390 ? -1.729 -34.156 -10.023 1 97.88 390 LEU A CA 1
ATOM 3101 C C . LEU A 1 390 ? -1.765 -34.219 -11.547 1 97.88 390 LEU A C 1
ATOM 3103 O O . LEU A 1 390 ? -2.758 -34.656 -12.133 1 97.88 390 LEU A O 1
ATOM 3107 N N . PHE A 1 391 ? -0.708 -33.844 -12.195 1 97.12 391 PHE A N 1
ATOM 3108 C CA . PHE A 1 391 ? -0.635 -33.844 -13.648 1 97.12 391 PHE A CA 1
ATOM 3109 C C . PHE A 1 391 ? -0.671 -35.25 -14.195 1 97.12 391 PHE A C 1
ATOM 3111 O O . PHE A 1 391 ? -1.296 -35.531 -15.219 1 97.12 391 PHE A O 1
ATOM 3118 N N . ARG A 1 392 ? -0.03 -36.125 -13.531 1 96.38 392 ARG A N 1
ATOM 3119 C CA . ARG A 1 392 ? 0.145 -37.5 -14.039 1 96.38 392 ARG A CA 1
ATOM 3120 C C . ARG A 1 392 ? -1.104 -38.344 -13.789 1 96.38 392 ARG A C 1
ATOM 3122 O O . ARG A 1 392 ? -1.437 -39.219 -14.594 1 96.38 392 ARG A O 1
ATOM 3129 N N . SER A 1 393 ? -1.749 -38.031 -12.727 1 95 393 SER A N 1
ATOM 3130 C CA . SER A 1 393 ? -2.781 -38.938 -12.266 1 95 393 SER A CA 1
ATOM 3131 C C . SER A 1 393 ? -4.172 -38.469 -12.664 1 95 393 SER A C 1
ATOM 3133 O O . SER A 1 393 ? -5.137 -39.219 -12.617 1 95 393 SER A O 1
ATOM 3135 N N . LEU A 1 394 ? -4.285 -37.219 -12.984 1 95.38 394 LEU A N 1
ATOM 3136 C CA . LEU A 1 394 ? -5.602 -36.688 -13.297 1 95.38 394 LEU A CA 1
ATOM 3137 C C . LEU A 1 394 ? -5.68 -36.281 -14.766 1 95.38 394 LEU A C 1
ATOM 3139 O O . LEU A 1 394 ? -4.652 -36.094 -15.414 1 95.38 394 LEU A O 1
ATOM 3143 N N . PRO A 1 395 ? -6.957 -36.188 -15.242 1 92.75 395 PRO A N 1
ATOM 3144 C CA . PRO A 1 395 ? -7.102 -35.719 -16.609 1 92.75 395 PRO A CA 1
ATOM 3145 C C . PRO A 1 395 ? -6.586 -34.281 -16.781 1 92.75 395 PRO A C 1
ATOM 3147 O O . PRO A 1 395 ? -6.598 -33.5 -15.828 1 92.75 395 PRO A O 1
ATOM 3150 N N . LYS A 1 396 ? -6.211 -34 -17.984 1 93.62 396 LYS A N 1
ATOM 3151 C CA . LYS A 1 396 ? -5.727 -32.656 -18.297 1 93.62 396 LYS A CA 1
ATOM 3152 C C . LYS A 1 396 ? -6.824 -31.625 -18.094 1 93.62 396 LYS A C 1
ATOM 3154 O O . LYS A 1 396 ? -7.988 -31.859 -18.406 1 93.62 396 LYS A O 1
ATOM 3159 N N . LEU A 1 397 ? -6.398 -30.516 -17.547 1 92 397 LEU A N 1
ATOM 3160 C CA . LEU A 1 397 ? -7.332 -29.406 -17.344 1 92 397 LEU A CA 1
ATOM 3161 C C . LEU A 1 397 ? -7.723 -28.766 -18.656 1 92 397 LEU A C 1
ATOM 3163 O O . LEU A 1 397 ? -6.867 -28.547 -19.516 1 92 397 LEU A O 1
ATOM 3167 N N . PRO A 1 398 ? -9.023 -28.562 -18.812 1 89.44 398 PRO A N 1
ATOM 3168 C CA . PRO A 1 398 ? -9.414 -27.828 -20.016 1 89.44 398 PRO A CA 1
ATOM 3169 C C . PRO A 1 398 ? -8.727 -26.469 -20.109 1 89.44 398 PRO A C 1
ATOM 3171 O O . PRO A 1 398 ? -8.531 -25.781 -19.094 1 89.44 398 PRO A O 1
ATOM 3174 N N . PHE A 1 399 ? -8.5 -26.047 -21.344 1 84.12 399 PHE A N 1
ATOM 3175 C CA . PHE A 1 399 ? -7.801 -24.797 -21.609 1 84.12 399 PHE A CA 1
ATOM 3176 C C . PHE A 1 399 ? -8.547 -23.625 -20.984 1 84.12 399 PHE A C 1
ATOM 3178 O O . PHE A 1 399 ? -7.934 -22.703 -20.453 1 84.12 399 PHE A O 1
ATOM 3185 N N . THR A 1 400 ? -9.789 -23.688 -20.938 1 76.19 400 THR A N 1
ATOM 3186 C CA . THR A 1 400 ? -10.633 -22.578 -20.516 1 76.19 400 THR A CA 1
ATOM 3187 C C . THR A 1 400 ? -10.664 -22.453 -19 1 76.19 400 THR A C 1
ATOM 3189 O O . THR A 1 400 ? -11.016 -21.406 -18.469 1 76.19 400 THR A O 1
ATOM 3192 N N . ASP A 1 401 ? -10.211 -23.516 -18.391 1 84.06 401 ASP A N 1
ATOM 3193 C CA . ASP A 1 401 ? -10.344 -23.516 -16.938 1 84.06 401 ASP A CA 1
ATOM 3194 C C . ASP A 1 401 ? -9.07 -23 -16.266 1 84.06 401 ASP A C 1
ATOM 3196 O O . ASP A 1 401 ? -9.086 -22.656 -15.086 1 84.06 401 ASP A O 1
ATOM 3200 N N . VAL A 1 402 ? -8.039 -22.938 -17.062 1 85 402 VAL A N 1
ATOM 3201 C CA . VAL A 1 402 ? -6.75 -22.594 -16.469 1 85 402 VAL A CA 1
ATOM 3202 C C . VAL A 1 402 ? -6.566 -21.078 -16.453 1 85 402 VAL A C 1
ATOM 3204 O O . VAL A 1 402 ? -6.648 -20.438 -17.5 1 85 402 VAL A O 1
ATOM 3207 N N . ASP A 1 403 ? -6.391 -20.594 -15.242 1 79 403 ASP A N 1
ATOM 3208 C CA . ASP A 1 403 ? -6.145 -19.156 -15.156 1 79 403 ASP A CA 1
ATOM 3209 C C . ASP A 1 403 ? -4.648 -18.859 -15.148 1 79 403 ASP A C 1
ATOM 3211 O O . ASP A 1 403 ? -3.832 -19.75 -14.914 1 79 403 ASP A O 1
ATOM 3215 N N . ALA A 1 404 ? -4.375 -17.609 -15.422 1 79.44 404 ALA A N 1
ATOM 3216 C CA . ALA A 1 404 ? -2.984 -17.172 -15.547 1 79.44 404 ALA A CA 1
ATOM 3217 C C . ALA A 1 404 ? -2.244 -17.312 -14.219 1 79.44 404 ALA A C 1
ATOM 3219 O O . ALA A 1 404 ? -1.033 -17.547 -14.195 1 79.44 404 ALA A O 1
ATOM 3220 N N . PHE A 1 405 ? -2.896 -17.266 -13.195 1 87 405 PHE A N 1
ATOM 3221 C CA . PHE A 1 405 ? -2.254 -17.328 -11.883 1 87 405 PHE A CA 1
ATOM 3222 C C . PHE A 1 405 ? -1.719 -18.734 -11.609 1 87 405 PHE A C 1
ATOM 3224 O O . PHE A 1 405 ? -0.643 -18.891 -11.031 1 87 405 PHE A O 1
ATOM 3231 N N . VAL A 1 406 ? -2.438 -19.703 -11.977 1 90.56 406 VAL A N 1
ATOM 3232 C CA . VAL A 1 406 ? -1.998 -21.062 -11.727 1 90.56 406 VAL A CA 1
ATOM 3233 C C . VAL A 1 406 ? -0.751 -21.375 -12.555 1 90.56 406 VAL A C 1
ATOM 3235 O O . VAL A 1 406 ? 0.116 -22.141 -12.125 1 90.56 406 VAL A O 1
ATOM 3238 N N . VAL A 1 407 ? -0.701 -20.75 -13.695 1 90.81 407 VAL A N 1
ATOM 3239 C CA . VAL A 1 407 ? 0.492 -20.922 -14.523 1 90.81 407 VAL A CA 1
ATOM 3240 C C . VAL A 1 407 ? 1.712 -20.391 -13.781 1 90.81 407 VAL A C 1
ATOM 3242 O O . VAL A 1 407 ? 2.793 -20.969 -13.836 1 90.81 407 VAL A O 1
ATOM 3245 N N . LEU A 1 408 ? 1.52 -19.328 -13.148 1 90.62 408 LEU A N 1
ATOM 3246 C CA . LEU A 1 408 ? 2.586 -18.781 -12.312 1 90.62 408 LEU A CA 1
ATOM 3247 C C . LEU A 1 408 ? 2.969 -19.766 -11.211 1 90.62 408 LEU A C 1
ATOM 3249 O O . LEU A 1 408 ? 4.152 -19.969 -10.938 1 90.62 408 LEU A O 1
ATOM 3253 N N . VAL A 1 409 ? 2.021 -20.359 -10.641 1 95.31 409 VAL A N 1
ATOM 3254 C CA . VAL A 1 409 ? 2.25 -21.312 -9.57 1 95.31 409 VAL A CA 1
ATOM 3255 C C . VAL A 1 409 ? 3.021 -22.516 -10.117 1 95.31 409 VAL A C 1
ATOM 3257 O O . VAL A 1 409 ? 3.963 -23 -9.477 1 95.31 409 VAL A O 1
ATOM 3260 N N . TRP A 1 410 ? 2.631 -22.953 -11.297 1 96.38 410 TRP A N 1
ATOM 3261 C CA . TRP A 1 410 ? 3.344 -24.047 -11.938 1 96.38 410 TRP A CA 1
ATOM 3262 C C . TRP A 1 410 ? 4.797 -23.672 -12.203 1 96.38 410 TRP A C 1
ATOM 3264 O O . TRP A 1 410 ? 5.695 -24.5 -12.062 1 96.38 410 TRP A O 1
ATOM 3274 N N . SER A 1 411 ? 4.992 -22.484 -12.531 1 93.75 411 SER A N 1
ATOM 3275 C CA . SER A 1 411 ? 6.355 -22 -12.758 1 93.75 411 SER A CA 1
ATOM 3276 C C . SER A 1 411 ? 7.176 -22.047 -11.469 1 93.75 411 SER A C 1
ATOM 3278 O O . SER A 1 411 ? 8.359 -22.391 -11.492 1 93.75 411 SER A O 1
ATOM 3280 N N . MET A 1 412 ? 6.57 -21.688 -10.445 1 93.94 412 MET A N 1
ATOM 3281 C CA . MET A 1 412 ? 7.25 -21.734 -9.148 1 93.94 412 MET A CA 1
ATOM 3282 C C . MET A 1 412 ? 7.621 -23.172 -8.781 1 93.94 412 MET A C 1
ATOM 3284 O O . MET A 1 412 ? 8.719 -23.422 -8.273 1 93.94 412 MET A O 1
ATOM 3288 N N . ILE A 1 413 ? 6.738 -23.984 -9.016 1 96.56 413 ILE A N 1
ATOM 3289 C CA . ILE A 1 413 ? 6.965 -25.406 -8.727 1 96.56 413 ILE A CA 1
ATOM 3290 C C . ILE A 1 413 ? 8.133 -25.922 -9.57 1 96.56 413 ILE A C 1
ATOM 3292 O O . ILE A 1 413 ? 9.023 -26.594 -9.055 1 96.56 413 ILE A O 1
ATOM 3296 N N . SER A 1 414 ? 8.133 -25.562 -10.805 1 96.62 414 SER A N 1
ATOM 3297 C CA . SER A 1 414 ? 9.203 -25.984 -11.703 1 96.62 414 SER A CA 1
ATOM 3298 C C . SER A 1 414 ? 10.555 -25.469 -11.227 1 96.62 414 SER A C 1
ATOM 3300 O O . SER A 1 414 ? 11.562 -26.172 -11.32 1 96.62 414 SER A O 1
ATOM 3302 N N . LYS A 1 415 ? 10.531 -24.297 -10.758 1 94.56 415 LYS A N 1
ATOM 3303 C CA . LYS A 1 415 ? 11.789 -23.688 -10.328 1 94.56 415 LYS A CA 1
ATOM 3304 C C . LYS A 1 415 ? 12.406 -24.469 -9.164 1 94.56 415 LYS A C 1
ATOM 3306 O O . LYS A 1 415 ? 13.625 -24.625 -9.094 1 94.56 415 LYS A O 1
ATOM 3311 N N . VAL A 1 416 ? 11.586 -24.906 -8.273 1 96.25 416 VAL A N 1
ATOM 3312 C CA . VAL A 1 416 ? 12.086 -25.672 -7.141 1 96.25 416 VAL A CA 1
ATOM 3313 C C . VAL A 1 416 ? 12.664 -27 -7.625 1 96.25 416 VAL A C 1
ATOM 3315 O O . VAL A 1 416 ? 13.703 -27.453 -7.141 1 96.25 416 VAL A O 1
ATOM 3318 N N . LEU A 1 417 ? 12.008 -27.625 -8.57 1 97.5 417 LEU A N 1
ATOM 3319 C CA . LEU A 1 417 ? 12.516 -28.859 -9.148 1 97.5 417 LEU A CA 1
ATOM 3320 C C . LEU A 1 417 ? 13.836 -28.625 -9.875 1 97.5 417 LEU A C 1
ATOM 3322 O O . LEU A 1 417 ? 14.789 -29.391 -9.711 1 97.5 417 LEU A O 1
ATOM 3326 N N . ILE A 1 418 ? 13.914 -27.547 -10.555 1 96.12 418 ILE A N 1
ATOM 3327 C CA . ILE A 1 418 ? 15.109 -27.234 -11.336 1 96.12 418 ILE A CA 1
ATOM 3328 C C . ILE A 1 418 ? 16.266 -26.891 -10.398 1 96.12 418 ILE A C 1
ATOM 3330 O O . ILE A 1 418 ? 17.422 -27.234 -10.68 1 96.12 418 ILE A O 1
ATOM 3334 N N . LYS A 1 419 ? 15.914 -26.188 -9.359 1 95.69 419 LYS A N 1
ATOM 3335 C CA . LYS A 1 419 ? 16.938 -25.938 -8.352 1 95.69 419 LYS A CA 1
ATOM 3336 C C . LYS A 1 419 ? 17.547 -27.25 -7.852 1 95.69 419 LYS A C 1
ATOM 3338 O O . LYS A 1 419 ? 18.766 -27.328 -7.641 1 95.69 419 LYS A O 1
ATOM 3343 N N . GLU A 1 420 ? 16.75 -28.281 -7.637 1 96.81 420 GLU A N 1
ATOM 3344 C CA . GLU A 1 420 ? 17.25 -29.594 -7.219 1 96.81 420 GLU A CA 1
ATOM 3345 C C . GLU A 1 420 ? 18.078 -30.25 -8.32 1 96.81 420 GLU A C 1
ATOM 3347 O O . GLU A 1 420 ? 19.062 -30.922 -8.039 1 96.81 420 GLU A O 1
ATOM 3352 N N . VAL A 1 421 ? 17.656 -30.047 -9.57 1 96.56 421 VAL A N 1
ATOM 3353 C CA . VAL A 1 421 ? 18.453 -30.547 -10.695 1 96.56 421 VAL A CA 1
ATOM 3354 C C . VAL A 1 421 ? 19.859 -29.953 -10.648 1 96.56 421 VAL A C 1
ATOM 3356 O O . VAL A 1 421 ? 20.844 -30.656 -10.812 1 96.56 421 VAL A O 1
ATOM 3359 N N . HIS A 1 422 ? 19.859 -28.672 -10.43 1 95.31 422 HIS A N 1
ATOM 3360 C CA . HIS A 1 422 ? 21.125 -27.969 -10.336 1 95.31 422 HIS A CA 1
ATOM 3361 C C . HIS A 1 422 ? 22 -28.562 -9.227 1 95.31 422 HIS A C 1
ATOM 3363 O O . HIS A 1 422 ? 23.188 -28.828 -9.43 1 95.31 422 HIS A O 1
ATOM 3369 N N . ARG A 1 423 ? 21.453 -28.734 -8.094 1 94.94 423 ARG A N 1
ATOM 3370 C CA . ARG A 1 423 ? 22.188 -29.266 -6.945 1 94.94 423 ARG A CA 1
ATOM 3371 C C . ARG A 1 423 ? 22.719 -30.672 -7.23 1 94.94 423 ARG A C 1
ATOM 3373 O O . ARG A 1 423 ? 23.875 -30.969 -6.953 1 94.94 423 ARG A O 1
ATOM 3380 N N . LEU A 1 424 ? 21.906 -31.531 -7.738 1 95.62 424 LEU A N 1
ATOM 3381 C CA . LEU A 1 424 ? 22.281 -32.906 -8.031 1 95.62 424 LEU A CA 1
ATOM 3382 C C . LEU A 1 424 ? 23.359 -32.969 -9.109 1 95.62 424 LEU A C 1
ATOM 3384 O O . LEU A 1 424 ? 24.25 -33.812 -9.047 1 95.62 424 LEU A O 1
ATOM 3388 N N . THR A 1 425 ? 23.234 -32.094 -10.055 1 95.06 425 THR A N 1
ATOM 3389 C CA . THR A 1 425 ? 24.25 -32.031 -11.102 1 95.06 425 THR A CA 1
ATOM 3390 C C . THR A 1 425 ? 25.609 -31.641 -10.516 1 95.06 425 THR A C 1
ATOM 3392 O O . THR A 1 425 ? 26.625 -32.281 -10.844 1 95.06 425 THR A O 1
ATOM 3395 N N . LEU A 1 426 ? 25.609 -30.703 -9.672 1 92.94 426 LEU A N 1
ATOM 3396 C CA . LEU A 1 426 ? 26.844 -30.266 -9.031 1 92.94 426 LEU A CA 1
ATOM 3397 C C . LEU A 1 426 ? 27.391 -31.359 -8.133 1 92.94 426 LEU A C 1
ATOM 3399 O O . LEU A 1 426 ? 28.609 -31.5 -7.984 1 92.94 426 LEU A O 1
ATOM 3403 N N . ALA A 1 427 ? 26.531 -32.125 -7.574 1 93 427 ALA A N 1
ATOM 3404 C CA . ALA A 1 427 ? 26.938 -33.219 -6.688 1 93 427 ALA A CA 1
ATOM 3405 C C . ALA A 1 427 ? 27.406 -34.438 -7.488 1 93 427 ALA A C 1
ATOM 3407 O O . ALA A 1 427 ? 27.906 -35.406 -6.918 1 93 427 ALA A O 1
ATOM 3408 N N . GLY A 1 428 ? 27.25 -34.406 -8.805 1 92.19 428 GLY A N 1
ATOM 3409 C CA . GLY A 1 428 ? 27.688 -35.5 -9.672 1 92.19 428 GLY A CA 1
ATOM 3410 C C . GLY A 1 428 ? 26.672 -36.625 -9.797 1 92.19 428 GLY A C 1
ATOM 3411 O O . GLY A 1 428 ? 26.953 -37.656 -10.383 1 92.19 428 GLY A O 1
ATOM 3412 N N . ASP A 1 429 ? 25.484 -36.469 -9.234 1 94.5 429 ASP A N 1
ATOM 3413 C CA . ASP A 1 429 ? 24.406 -37.469 -9.352 1 94.5 429 ASP A CA 1
ATOM 3414 C C . ASP A 1 429 ? 23.578 -37.219 -10.609 1 94.5 429 ASP A C 1
ATOM 3416 O O . ASP A 1 429 ? 22.438 -36.75 -10.523 1 94.5 429 ASP A O 1
ATOM 3420 N N . HIS A 1 430 ? 24.031 -37.656 -11.688 1 93.69 430 HIS A N 1
ATOM 3421 C CA . HIS A 1 430 ? 23.406 -37.344 -12.977 1 93.69 430 HIS A CA 1
ATOM 3422 C C . HIS A 1 430 ? 22.094 -38.125 -13.141 1 93.69 430 HIS A C 1
ATOM 3424 O O . HIS A 1 430 ? 21.172 -37.625 -13.789 1 93.69 430 HIS A O 1
ATOM 3430 N N . GLU A 1 431 ? 22.078 -39.281 -12.594 1 95.81 431 GLU A N 1
ATOM 3431 C CA . GLU A 1 431 ? 20.828 -40.031 -12.672 1 95.81 431 GLU A CA 1
ATOM 3432 C C . GLU A 1 431 ? 19.719 -39.375 -11.883 1 95.81 431 GLU A C 1
ATOM 3434 O O . GLU A 1 431 ? 18.594 -39.25 -12.359 1 95.81 431 GLU A O 1
ATOM 3439 N N . GLY A 1 432 ? 20.094 -38.969 -10.68 1 95.81 432 GLY A N 1
ATOM 3440 C CA . GLY A 1 432 ? 19.125 -38.219 -9.883 1 95.81 432 GLY A CA 1
ATOM 3441 C C . GLY A 1 432 ? 18.656 -36.938 -10.547 1 95.81 432 GLY A C 1
ATOM 3442 O O . GLY A 1 432 ? 17.469 -36.625 -10.516 1 95.81 432 GLY A O 1
ATOM 3443 N N . ALA A 1 433 ? 19.562 -36.25 -11.094 1 96.81 433 ALA A N 1
ATOM 3444 C CA . ALA A 1 433 ? 19.25 -35 -11.797 1 96.81 433 ALA A CA 1
ATOM 3445 C C . ALA A 1 433 ? 18.312 -35.25 -12.969 1 96.81 433 ALA A C 1
ATOM 3447 O O . ALA A 1 433 ? 17.375 -34.469 -13.203 1 96.81 433 ALA A O 1
ATOM 3448 N N . ARG A 1 434 ? 18.547 -36.312 -13.688 1 97 434 ARG A N 1
ATOM 3449 C CA . ARG A 1 434 ? 17.703 -36.625 -14.828 1 97 434 ARG A CA 1
ATOM 3450 C C . ARG A 1 434 ? 16.281 -36.969 -14.383 1 97 434 ARG A C 1
ATOM 3452 O O . ARG A 1 434 ? 15.312 -36.531 -15.031 1 97 434 ARG A O 1
ATOM 3459 N N . ASN A 1 435 ? 16.188 -37.688 -13.336 1 97.12 435 ASN A N 1
ATOM 3460 C CA . ASN A 1 435 ? 14.867 -38.062 -12.836 1 97.12 435 ASN A CA 1
ATOM 3461 C C . ASN A 1 435 ? 14.062 -36.812 -12.414 1 97.12 435 ASN A C 1
ATOM 3463 O O . ASN A 1 435 ? 12.891 -36.688 -12.766 1 97.12 435 ASN A O 1
ATOM 3467 N N . VAL A 1 436 ? 14.688 -35.969 -11.656 1 97.75 436 VAL A N 1
ATOM 3468 C CA . VAL A 1 436 ? 14.016 -34.75 -11.242 1 97.75 436 VAL A CA 1
ATOM 3469 C C . VAL A 1 436 ? 13.727 -33.875 -12.461 1 97.75 436 VAL A C 1
ATOM 3471 O O . VAL A 1 436 ? 12.703 -33.188 -12.516 1 97.75 436 VAL A O 1
ATOM 3474 N N . GLY A 1 437 ? 14.648 -33.875 -13.367 1 97.44 437 GLY A N 1
ATOM 3475 C CA . GLY A 1 437 ? 14.438 -33.156 -14.609 1 97.44 437 GLY A CA 1
ATOM 3476 C C . GLY A 1 437 ? 13.188 -33.594 -15.352 1 97.44 437 GLY A C 1
ATOM 3477 O O . GLY A 1 437 ? 12.477 -32.781 -15.93 1 97.44 437 GLY A O 1
ATOM 3478 N N . LEU A 1 438 ? 12.977 -34.875 -15.336 1 97.62 438 LEU A N 1
ATOM 3479 C CA . LEU A 1 438 ? 11.781 -35.406 -15.977 1 97.62 438 LEU A CA 1
ATOM 3480 C C . LEU A 1 438 ? 10.523 -34.938 -15.266 1 97.62 438 LEU A C 1
ATOM 3482 O O . LEU A 1 438 ? 9.484 -34.75 -15.898 1 97.62 438 LEU A O 1
ATOM 3486 N N . GLU A 1 439 ? 10.602 -34.875 -13.977 1 98.06 439 GLU A N 1
ATOM 3487 C CA . GLU A 1 439 ? 9.484 -34.312 -13.227 1 98.06 439 GLU A CA 1
ATOM 3488 C C . GLU A 1 439 ? 9.211 -32.875 -13.625 1 98.06 439 GLU A C 1
ATOM 3490 O O . GLU A 1 439 ? 8.055 -32.469 -13.82 1 98.06 439 GLU A O 1
ATOM 3495 N N . ALA A 1 440 ? 10.266 -32.062 -13.75 1 97.88 440 ALA A N 1
ATOM 3496 C CA . ALA A 1 440 ? 10.125 -30.688 -14.203 1 97.88 440 ALA A CA 1
ATOM 3497 C C . ALA A 1 440 ? 9.523 -30.625 -15.602 1 97.88 440 ALA A C 1
ATOM 3499 O O . ALA A 1 440 ? 8.711 -29.75 -15.898 1 97.88 440 ALA A O 1
ATOM 3500 N N . ASP A 1 441 ? 9.859 -31.578 -16.438 1 97.62 441 ASP A N 1
ATOM 3501 C CA . ASP A 1 441 ? 9.336 -31.625 -17.812 1 97.62 441 ASP A CA 1
ATOM 3502 C C . ASP A 1 441 ? 7.828 -31.844 -17.812 1 97.62 441 ASP A C 1
ATOM 3504 O O . ASP A 1 441 ? 7.121 -31.312 -18.672 1 97.62 441 ASP A O 1
ATOM 3508 N N . THR A 1 442 ? 7.438 -32.625 -16.891 1 97.81 442 THR A N 1
ATOM 3509 C CA . THR A 1 442 ? 6.004 -32.875 -16.781 1 97.81 442 THR A CA 1
ATOM 3510 C C . THR A 1 442 ? 5.25 -31.547 -16.594 1 97.81 442 THR A C 1
ATOM 3512 O O . THR A 1 442 ? 4.223 -31.312 -17.234 1 97.81 442 THR A O 1
ATOM 3515 N N . VAL A 1 443 ? 5.742 -30.719 -15.734 1 97.19 443 VAL A N 1
ATOM 3516 C CA . VAL A 1 443 ? 5.113 -29.422 -15.469 1 97.19 443 VAL A CA 1
ATOM 3517 C C . VAL A 1 443 ? 5.234 -28.516 -16.688 1 97.19 443 VAL A C 1
ATOM 3519 O O . VAL A 1 443 ? 4.262 -27.891 -17.109 1 97.19 443 VAL A O 1
ATOM 3522 N N . VAL A 1 444 ? 6.375 -28.5 -17.281 1 95.88 444 VAL A N 1
ATOM 3523 C CA . VAL A 1 444 ? 6.652 -27.641 -18.422 1 95.88 444 VAL A CA 1
ATOM 3524 C C . VAL A 1 444 ? 5.766 -28.031 -19.609 1 95.88 444 VAL A C 1
ATOM 3526 O O . VAL A 1 444 ? 5.293 -27.172 -20.344 1 95.88 444 VAL A O 1
ATOM 3529 N N . GLN A 1 445 ? 5.59 -29.281 -19.766 1 95.94 445 GLN A N 1
ATOM 3530 C CA . GLN A 1 445 ? 4.738 -29.75 -20.859 1 95.94 445 GLN A CA 1
ATOM 3531 C C . GLN A 1 445 ? 3.311 -29.234 -20.703 1 95.94 445 GLN A C 1
ATOM 3533 O O . GLN A 1 445 ? 2.668 -28.875 -21.688 1 95.94 445 GLN A O 1
ATOM 3538 N N . GLU A 1 446 ? 2.891 -29.281 -19.484 1 96.38 446 GLU A N 1
ATOM 3539 C CA . GLU A 1 446 ? 1.544 -28.766 -19.25 1 96.38 446 GLU A CA 1
ATOM 3540 C C . GLU A 1 446 ? 1.476 -27.266 -19.5 1 96.38 446 GLU A C 1
ATOM 3542 O O . GLU A 1 446 ? 0.487 -26.766 -20.031 1 96.38 446 GLU A O 1
ATOM 3547 N N . ILE A 1 447 ? 2.447 -26.531 -19.062 1 94.75 447 ILE A N 1
ATOM 3548 C CA . ILE A 1 447 ? 2.496 -25.094 -19.312 1 94.75 447 ILE A CA 1
ATOM 3549 C C . ILE A 1 447 ? 2.527 -24.828 -20.812 1 94.75 447 ILE A C 1
ATOM 3551 O O . ILE A 1 447 ? 1.838 -23.938 -21.297 1 94.75 447 ILE A O 1
ATOM 3555 N N . ASN A 1 448 ? 3.273 -25.625 -21.531 1 93.75 448 ASN A N 1
ATOM 3556 C CA . ASN A 1 448 ? 3.342 -25.5 -22.984 1 93.75 448 ASN A CA 1
ATOM 3557 C C . ASN A 1 448 ? 1.987 -25.766 -23.641 1 93.75 448 ASN A C 1
ATOM 3559 O O . ASN A 1 448 ? 1.615 -25.094 -24.594 1 93.75 448 ASN A O 1
ATOM 3563 N N . ARG A 1 449 ? 1.376 -26.719 -23.125 1 95.38 449 ARG A N 1
ATOM 3564 C CA . ARG A 1 449 ? 0.049 -27.016 -23.656 1 95.38 449 ARG A CA 1
ATOM 3565 C C . ARG A 1 449 ? -0.886 -25.828 -23.5 1 95.38 449 ARG A C 1
ATOM 3567 O O . ARG A 1 449 ? -1.573 -25.438 -24.453 1 95.38 449 ARG A O 1
ATOM 3574 N N . ILE A 1 450 ? -0.845 -25.281 -22.344 1 91.12 450 ILE A N 1
ATOM 3575 C CA . ILE A 1 450 ? -1.689 -24.125 -22.078 1 91.12 450 ILE A CA 1
ATOM 3576 C C . ILE A 1 450 ? -1.231 -22.938 -22.938 1 91.12 450 ILE A C 1
ATOM 3578 O O . ILE A 1 450 ? -2.043 -22.109 -23.328 1 91.12 450 ILE A O 1
ATOM 3582 N N . GLY A 1 451 ? 0.04 -22.891 -23.266 1 87.06 451 GLY A N 1
ATOM 3583 C CA . GLY A 1 451 ? 0.641 -21.844 -24.062 1 87.06 451 GLY A CA 1
ATOM 3584 C C . GLY A 1 451 ? 0.067 -21.766 -25.469 1 87.06 451 GLY A C 1
ATOM 3585 O O . GLY A 1 451 ? 0.243 -20.75 -26.156 1 87.06 451 GLY A O 1
ATOM 3586 N N . GLU A 1 452 ? -0.619 -22.734 -25.859 1 85.31 452 GLU A N 1
ATOM 3587 C CA . GLU A 1 452 ? -1.286 -22.719 -27.156 1 85.31 452 GLU A CA 1
ATOM 3588 C C . GLU A 1 452 ? -2.369 -21.641 -27.203 1 85.31 452 GLU A C 1
ATOM 3590 O O . GLU A 1 452 ? -2.654 -21.078 -28.266 1 85.31 452 GLU A O 1
ATOM 3595 N N . THR A 1 453 ? -2.939 -21.375 -26.016 1 76.69 453 THR A N 1
ATOM 3596 C CA . THR A 1 453 ? -4.035 -20.406 -25.969 1 76.69 453 THR A CA 1
ATOM 3597 C C . THR A 1 453 ? -3.646 -19.188 -25.141 1 76.69 453 THR A C 1
ATOM 3599 O O . THR A 1 453 ? -4.273 -18.141 -25.25 1 76.69 453 THR A O 1
ATOM 3602 N N . MET A 1 454 ? -2.648 -19.344 -24.375 1 79 454 MET A N 1
ATOM 3603 C CA . MET A 1 454 ? -2.234 -18.266 -23.484 1 79 454 MET A CA 1
ATOM 3604 C C . MET A 1 454 ? -0.773 -17.891 -23.719 1 79 454 MET A C 1
ATOM 3606 O O . MET A 1 454 ? 0.13 -18.609 -23.281 1 79 454 MET A O 1
ATOM 3610 N N . TYR A 1 455 ? -0.576 -16.766 -24.234 1 75.94 455 TYR A N 1
ATOM 3611 C CA . TYR A 1 455 ? 0.765 -16.344 -24.609 1 75.94 455 TYR A CA 1
ATOM 3612 C C . TYR A 1 455 ? 1.696 -16.328 -23.406 1 75.94 455 TYR A C 1
ATOM 3614 O O . TYR A 1 455 ? 2.854 -16.75 -23.5 1 75.94 455 TYR A O 1
ATOM 3622 N N . LEU A 1 456 ? 1.23 -15.891 -22.297 1 79.69 456 LEU A N 1
ATOM 3623 C CA . LEU A 1 456 ? 2.031 -15.828 -21.078 1 79.69 456 LEU A CA 1
ATOM 3624 C C . LEU A 1 456 ? 2.584 -17.203 -20.719 1 79.69 456 LEU A C 1
ATOM 3626 O O . LEU A 1 456 ? 3.727 -17.328 -20.266 1 79.69 456 LEU A O 1
ATOM 3630 N N . ALA A 1 457 ? 1.799 -18.203 -20.906 1 86.19 457 ALA A N 1
ATOM 3631 C CA . ALA A 1 457 ? 2.219 -19.562 -20.578 1 86.19 457 ALA A CA 1
ATOM 3632 C C . ALA A 1 457 ? 3.363 -20.016 -21.484 1 86.19 457 ALA A C 1
ATOM 3634 O O . ALA A 1 457 ? 4.289 -20.688 -21.031 1 86.19 457 ALA A O 1
ATOM 3635 N N . ARG A 1 458 ? 3.348 -19.547 -22.656 1 85.62 458 ARG A N 1
ATOM 3636 C CA . ARG A 1 458 ? 4.406 -19.906 -23.609 1 85.62 458 ARG A CA 1
ATOM 3637 C C . ARG A 1 458 ? 5.73 -19.266 -23.203 1 85.62 458 ARG A C 1
ATOM 3639 O O . ARG A 1 458 ? 6.777 -19.906 -23.25 1 85.62 458 ARG A O 1
ATOM 3646 N N . THR A 1 459 ? 5.617 -18.078 -22.891 1 83 459 THR A N 1
ATOM 3647 C CA . THR A 1 459 ? 6.812 -17.359 -22.469 1 83 459 THR A CA 1
ATOM 3648 C C . THR A 1 459 ? 7.41 -17.984 -21.203 1 83 459 THR A C 1
ATOM 3650 O O . THR A 1 459 ? 8.633 -18.109 -21.078 1 83 459 THR A O 1
ATOM 3653 N N . GLN A 1 460 ? 6.543 -18.375 -20.328 1 87.06 460 GLN A N 1
ATOM 3654 C CA . GLN A 1 460 ? 7 -18.984 -19.078 1 87.06 460 GLN A CA 1
ATOM 3655 C C . GLN A 1 460 ? 7.633 -20.344 -19.344 1 87.06 460 GLN A C 1
ATOM 3657 O O . GLN A 1 460 ? 8.656 -20.688 -18.734 1 87.06 460 GLN A O 1
ATOM 3662 N N . ALA A 1 461 ? 7.027 -21.047 -20.203 1 91.38 461 ALA A N 1
ATOM 3663 C CA . ALA A 1 461 ? 7.562 -22.375 -20.516 1 91.38 461 ALA A CA 1
ATOM 3664 C C . ALA A 1 461 ? 8.977 -22.266 -21.094 1 91.38 461 ALA A C 1
ATOM 3666 O O . ALA A 1 461 ? 9.859 -23.031 -20.719 1 91.38 461 ALA A O 1
ATOM 3667 N N . ARG A 1 462 ? 9.164 -21.344 -21.922 1 89.81 462 ARG A N 1
ATOM 3668 C CA . ARG A 1 462 ? 10.477 -21.141 -22.531 1 89.81 462 ARG A CA 1
ATOM 3669 C C . ARG A 1 462 ? 11.516 -20.75 -21.484 1 89.81 462 ARG A C 1
ATOM 3671 O O . ARG A 1 462 ? 12.641 -21.25 -21.5 1 89.81 462 ARG A O 1
ATOM 3678 N N . ALA A 1 463 ? 11.117 -19.906 -20.656 1 87.94 463 ALA A N 1
ATOM 3679 C CA . ALA A 1 463 ? 12.023 -19.438 -19.609 1 87.94 463 ALA A CA 1
ATOM 3680 C C . ALA A 1 463 ? 12.422 -20.594 -18.672 1 87.94 463 ALA A C 1
ATOM 3682 O O . ALA A 1 463 ? 13.578 -20.688 -18.266 1 87.94 463 ALA A O 1
ATOM 3683 N N . ILE A 1 464 ? 11.508 -21.422 -18.359 1 92.44 464 ILE A N 1
ATOM 3684 C CA . ILE A 1 464 ? 11.758 -22.547 -17.469 1 92.44 464 ILE A CA 1
ATOM 3685 C C . ILE A 1 464 ? 12.688 -23.547 -18.156 1 92.44 464 ILE A C 1
ATOM 3687 O O . ILE A 1 464 ? 13.57 -24.109 -17.516 1 92.44 464 ILE A O 1
ATOM 3691 N N . GLU A 1 465 ? 12.469 -23.703 -19.406 1 93.25 465 GLU A N 1
ATOM 3692 C CA . GLU A 1 465 ? 13.32 -24.609 -20.156 1 93.25 465 GLU A CA 1
ATOM 3693 C C . GLU A 1 465 ? 14.766 -24.109 -20.203 1 93.25 465 GLU A C 1
ATOM 3695 O O . GLU A 1 465 ? 15.703 -24.891 -20.062 1 93.25 465 GLU A O 1
ATOM 3700 N N . GLU A 1 466 ? 14.844 -22.875 -20.375 1 90.94 466 GLU A N 1
ATOM 3701 C CA . GLU A 1 466 ? 16.172 -22.297 -20.375 1 90.94 466 GLU A CA 1
ATOM 3702 C C . GLU A 1 466 ? 16.859 -22.469 -19.016 1 90.94 466 GLU A C 1
ATOM 3704 O O . GLU A 1 466 ? 18.047 -22.766 -18.953 1 90.94 466 GLU A O 1
ATOM 3709 N N . LEU A 1 467 ? 16.125 -22.312 -18.016 1 91.62 467 LEU A N 1
ATOM 3710 C CA . LEU A 1 467 ? 16.656 -22.469 -16.672 1 91.62 467 LEU A CA 1
ATOM 3711 C C . LEU A 1 467 ? 17.047 -23.922 -16.422 1 91.62 467 LEU A C 1
ATOM 3713 O O . LEU A 1 467 ? 18.078 -24.188 -15.789 1 91.62 467 LEU A O 1
ATOM 3717 N N . LYS A 1 468 ? 16.203 -24.781 -16.828 1 94.62 468 LYS A N 1
ATOM 3718 C CA . LYS A 1 468 ? 16.5 -26.203 -16.672 1 94.62 468 LYS A CA 1
ATOM 3719 C C . LYS A 1 468 ? 17.797 -26.578 -17.406 1 94.62 468 LYS A C 1
ATOM 3721 O O . LYS A 1 468 ? 18.641 -27.281 -16.844 1 94.62 468 LYS A O 1
ATOM 3726 N N . ASN A 1 469 ? 17.938 -26.078 -18.594 1 93.38 469 ASN A N 1
ATOM 3727 C CA . ASN A 1 469 ? 19.141 -26.344 -19.359 1 93.38 469 ASN A CA 1
ATOM 3728 C C . ASN A 1 469 ? 20.391 -25.797 -18.656 1 93.38 469 ASN A C 1
ATOM 3730 O O . ASN A 1 469 ? 21.438 -26.438 -18.641 1 93.38 469 ASN A O 1
ATOM 3734 N N . ALA A 1 470 ? 20.188 -24.656 -18.094 1 91.06 470 ALA A N 1
ATOM 3735 C CA . ALA A 1 470 ? 21.281 -24.062 -17.344 1 91.06 470 ALA A CA 1
ATOM 373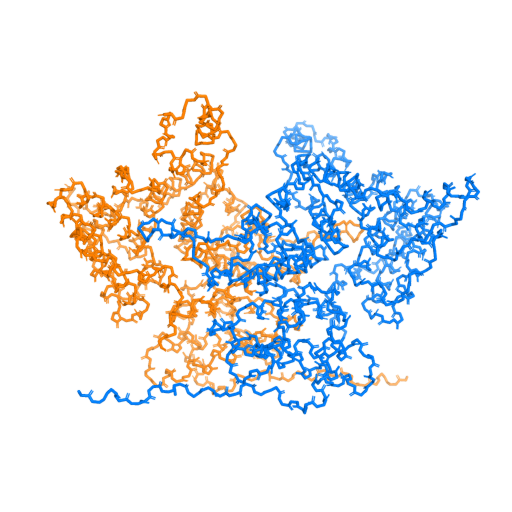6 C C . ALA A 1 470 ? 21.641 -24.922 -16.125 1 91.06 470 ALA A C 1
ATOM 3738 O O . ALA A 1 470 ? 22.812 -25.016 -15.75 1 91.06 470 ALA A O 1
ATOM 3739 N N . ALA A 1 471 ? 20.656 -25.469 -15.531 1 94.25 471 ALA A N 1
ATOM 3740 C CA . ALA A 1 471 ? 20.875 -26.312 -14.359 1 94.25 471 ALA A CA 1
ATOM 3741 C C . ALA A 1 471 ? 21.672 -27.562 -14.719 1 94.25 471 ALA A C 1
ATOM 3743 O O . ALA A 1 471 ? 22.562 -27.969 -13.977 1 94.25 471 ALA A O 1
ATOM 3744 N N . PHE A 1 472 ? 21.438 -28.125 -15.852 1 93.62 472 PHE A N 1
ATOM 3745 C CA . PHE A 1 472 ? 22.141 -29.312 -16.297 1 93.62 472 PHE A CA 1
ATOM 3746 C C . PHE A 1 472 ? 23.562 -28.969 -16.734 1 93.62 472 PHE A C 1
ATOM 3748 O O . PHE A 1 472 ? 24.469 -29.812 -16.656 1 93.62 472 PHE A O 1
ATOM 3755 N N . ALA A 1 473 ? 23.797 -27.734 -17.109 1 89.75 473 ALA A N 1
ATOM 3756 C CA . ALA A 1 473 ? 25.094 -27.312 -17.625 1 89.75 473 ALA A CA 1
ATOM 3757 C C . ALA A 1 473 ? 26.031 -26.906 -16.484 1 89.75 473 ALA A C 1
ATOM 3759 O O . ALA A 1 473 ? 27.219 -26.703 -16.703 1 89.75 473 ALA A O 1
ATOM 3760 N N . ALA A 1 474 ? 25.531 -26.609 -15.398 1 80.31 474 ALA A N 1
ATOM 3761 C CA . ALA A 1 474 ? 26.328 -26.125 -14.266 1 80.31 474 ALA A CA 1
ATOM 3762 C C . ALA A 1 474 ? 27.469 -27.094 -13.953 1 80.31 474 ALA A C 1
ATOM 3764 O O . ALA A 1 474 ? 28.516 -26.672 -13.445 1 80.31 474 ALA A O 1
ATOM 3765 N N . GLY A 1 475 ? 27.406 -28.312 -14.203 1 64.5 475 GLY A N 1
ATOM 3766 C CA . GLY A 1 475 ? 28.469 -29.25 -13.961 1 64.5 475 GLY A CA 1
ATOM 3767 C C . GLY A 1 475 ? 29.609 -29.156 -14.969 1 64.5 475 GLY A C 1
ATOM 3768 O O . GLY A 1 475 ? 30.688 -29.703 -14.758 1 64.5 475 GLY A O 1
ATOM 3769 N N . ASN A 1 476 ? 29.203 -28.5 -16.125 1 65.19 476 ASN A N 1
ATOM 3770 C CA . ASN A 1 476 ? 30.219 -28.406 -17.188 1 65.19 476 ASN A CA 1
ATOM 3771 C C . ASN A 1 476 ? 31.125 -27.203 -17 1 65.19 476 ASN A C 1
ATOM 3773 O O . ASN A 1 476 ? 30.656 -26.062 -17 1 65.19 476 ASN A O 1
ATOM 3777 N N . LYS A 1 477 ? 32.281 -27.391 -16.328 1 55.09 477 LYS A N 1
ATOM 3778 C CA . LYS A 1 477 ? 33.312 -26.391 -16.109 1 55.09 477 LYS A CA 1
ATOM 3779 C C . LYS A 1 477 ? 33.469 -25.469 -17.328 1 55.09 477 LYS A C 1
ATOM 3781 O O . LYS A 1 477 ? 33.875 -24.312 -17.188 1 55.09 477 LYS A O 1
ATOM 3786 N N . ASP A 1 478 ? 33.344 -25.859 -18.5 1 49.34 478 ASP A N 1
ATOM 3787 C CA . ASP A 1 478 ? 33.625 -25.109 -19.719 1 49.34 478 ASP A CA 1
ATOM 3788 C C . ASP A 1 478 ? 32.406 -24.312 -20.172 1 49.34 478 ASP A C 1
ATOM 3790 O O . ASP A 1 478 ? 32.469 -23.594 -21.172 1 49.34 478 ASP A O 1
ATOM 3794 N N . ALA A 1 479 ? 31.297 -24.625 -19.766 1 44.72 479 ALA A N 1
ATOM 3795 C CA . ALA A 1 479 ? 30.094 -23.953 -20.266 1 44.72 479 ALA A CA 1
ATOM 3796 C C . ALA A 1 479 ? 29.906 -22.594 -19.594 1 44.72 479 ALA A C 1
ATOM 3798 O O . ALA A 1 479 ? 29.844 -22.5 -18.359 1 44.72 479 ALA A O 1
ATOM 3799 N N . ASN A 1 480 ? 30.453 -21.516 -20.172 1 41.5 480 ASN A N 1
ATOM 3800 C CA . ASN A 1 480 ? 30.219 -20.125 -19.766 1 41.5 480 ASN A CA 1
ATOM 3801 C C . ASN A 1 480 ? 28.734 -19.828 -19.656 1 41.5 480 ASN A C 1
ATOM 3803 O O . ASN A 1 480 ? 28.016 -19.828 -20.672 1 41.5 480 ASN A O 1
ATOM 3807 N N . PRO A 1 481 ? 28.109 -20.234 -18.75 1 42.66 481 PRO A N 1
ATOM 3808 C CA . PRO A 1 481 ? 26.672 -19.938 -18.734 1 42.66 481 PRO A CA 1
ATOM 3809 C C . PRO A 1 481 ? 26.344 -18.547 -19.25 1 42.66 481 PRO A C 1
ATOM 3811 O O . PRO A 1 481 ? 26.969 -17.562 -18.828 1 42.66 481 PRO A O 1
ATOM 3814 N N . PRO A 1 482 ? 26.031 -18.438 -20.484 1 41.72 482 PRO A N 1
ATOM 3815 C CA . PRO A 1 482 ? 25.594 -17.078 -20.859 1 41.72 482 PRO A CA 1
ATOM 3816 C C . PRO A 1 482 ? 24.656 -16.469 -19.812 1 41.72 482 PRO A C 1
ATOM 3818 O O . PRO A 1 482 ? 23.656 -17.094 -19.422 1 41.72 482 PRO A O 1
ATOM 3821 N N . LEU A 1 483 ? 25.094 -15.781 -18.938 1 37.56 483 LEU A N 1
ATOM 3822 C CA . LEU A 1 483 ? 24.484 -15.133 -17.781 1 37.56 483 LEU A CA 1
ATOM 3823 C C . LEU A 1 483 ? 23.141 -14.523 -18.141 1 37.56 483 LEU A C 1
ATOM 3825 O O . LEU A 1 483 ? 22.531 -13.828 -17.328 1 37.56 483 LEU A O 1
ATOM 3829 N N . ALA A 1 484 ? 22.906 -14.18 -19.422 1 37.06 484 ALA A N 1
ATOM 3830 C CA . ALA A 1 484 ? 21.688 -13.367 -19.406 1 37.06 484 ALA A CA 1
ATOM 3831 C C . ALA A 1 484 ? 20.469 -14.195 -19.031 1 37.06 484 ALA A C 1
ATOM 3833 O O . ALA A 1 484 ? 19.828 -14.797 -19.906 1 37.06 484 ALA A O 1
ATOM 3834 N N . MET A 1 485 ? 20.578 -14.992 -18.062 1 38.16 485 MET A N 1
ATOM 3835 C CA . MET A 1 485 ? 19.422 -15.773 -17.656 1 38.16 485 MET A CA 1
ATOM 3836 C C . MET A 1 485 ? 18.172 -14.906 -17.609 1 38.16 485 MET A C 1
ATOM 3838 O O . MET A 1 485 ? 18.188 -13.812 -17.047 1 38.16 485 MET A O 1
ATOM 3842 N N . PRO A 1 486 ? 17.375 -15.195 -18.578 1 39.72 486 PRO A N 1
ATOM 3843 C CA . PRO A 1 486 ? 16.109 -14.477 -18.484 1 39.72 486 PRO A CA 1
ATOM 3844 C C . PRO A 1 486 ? 15.516 -14.477 -17.078 1 39.72 486 PRO A C 1
ATOM 3846 O O . PRO A 1 486 ? 15.461 -15.531 -16.438 1 39.72 486 PRO A O 1
ATOM 3849 N N . GLN A 1 487 ? 15.891 -13.688 -16.312 1 40.47 487 GLN A N 1
ATOM 3850 C CA . GLN A 1 487 ? 15.336 -13.625 -14.961 1 40.47 487 GLN A CA 1
ATOM 3851 C C . GLN A 1 487 ? 13.844 -13.945 -14.969 1 40.47 487 GLN A C 1
ATOM 3853 O O . GLN A 1 487 ? 13.078 -13.336 -15.727 1 40.47 487 GLN A O 1
ATOM 3858 N N . LEU A 1 488 ? 13.641 -15.227 -14.82 1 41.44 488 LEU A N 1
ATOM 3859 C CA . LEU A 1 488 ? 12.234 -15.539 -14.602 1 41.44 488 LEU A CA 1
ATOM 3860 C C . LEU A 1 488 ? 11.484 -14.32 -14.07 1 41.44 488 LEU A C 1
ATOM 3862 O O . LEU A 1 488 ? 10.32 -14.102 -14.414 1 41.44 488 LEU A O 1
ATOM 3866 N N . GLU A 1 489 ? 12.242 -13.594 -13.188 1 43.19 489 GLU A N 1
ATOM 3867 C CA . GLU A 1 489 ? 11.648 -12.344 -12.727 1 43.19 489 GLU A CA 1
ATOM 3868 C C . GLU A 1 489 ? 11.445 -11.367 -13.883 1 43.19 489 GLU A C 1
ATOM 3870 O O . GLU A 1 489 ? 10.57 -10.508 -13.828 1 43.19 489 GLU A O 1
ATOM 3875 N N . SER A 1 490 ? 12.469 -11.539 -14.914 1 40.78 490 SER A N 1
ATOM 3876 C CA . SER A 1 490 ? 12.203 -10.828 -16.172 1 40.78 490 SER A CA 1
ATOM 3877 C C . SER A 1 490 ? 10.875 -11.266 -16.781 1 40.78 490 SER A C 1
ATOM 3879 O O . SER A 1 490 ? 10.406 -10.664 -17.75 1 40.78 490 SER A O 1
ATOM 3881 N N . PHE A 1 491 ? 10.578 -12.453 -16.531 1 38.09 491 PHE A N 1
ATOM 3882 C CA . PHE A 1 491 ? 9.398 -13.117 -17.078 1 38.09 491 PHE A CA 1
ATOM 3883 C C . PHE A 1 491 ? 8.141 -12.297 -16.797 1 38.09 491 PHE A C 1
ATOM 3885 O O . PHE A 1 491 ? 7.211 -12.281 -17.609 1 38.09 491 PHE A O 1
ATOM 3892 N N . MET A 1 492 ? 8.164 -11.875 -15.555 1 42.03 492 MET A N 1
ATOM 3893 C CA . MET A 1 492 ? 6.914 -11.18 -15.258 1 42.03 492 MET A CA 1
ATOM 3894 C C . MET A 1 492 ? 6.816 -9.875 -16.031 1 42.03 492 MET A C 1
ATOM 3896 O O . MET A 1 492 ? 5.75 -9.258 -16.094 1 42.03 492 MET A O 1
ATOM 3900 N N . PHE A 1 493 ? 8.008 -9.305 -16.391 1 38.94 493 PHE A N 1
ATOM 3901 C CA . PHE A 1 493 ? 7.938 -8.07 -17.172 1 38.94 493 PHE A CA 1
ATOM 3902 C C . PHE A 1 493 ? 8.344 -8.32 -18.609 1 38.94 493 PHE A C 1
ATOM 3904 O O . PHE A 1 493 ? 9.344 -8.992 -18.875 1 38.94 493 PHE A O 1
ATOM 3911 N N . PRO A 1 494 ? 7.422 -8.297 -19.469 1 34.16 494 PRO A N 1
ATOM 3912 C CA . PRO A 1 494 ? 7.773 -8.508 -20.875 1 34.16 494 PRO A CA 1
ATOM 3913 C C . PRO A 1 494 ? 9.031 -7.75 -21.281 1 34.16 494 PRO A C 1
ATOM 3915 O O . PRO A 1 494 ? 9.219 -6.594 -20.906 1 34.16 494 PRO A O 1
ATOM 3918 N N . GLN A 1 495 ? 10.055 -8.445 -21.562 1 30.81 495 GLN A N 1
ATOM 3919 C CA . GLN A 1 495 ? 11.203 -7.801 -22.203 1 30.81 495 GLN A CA 1
ATOM 3920 C C . GLN A 1 495 ? 10.805 -7.129 -23.5 1 30.81 495 GLN A C 1
ATOM 3922 O O . GLN A 1 495 ? 9.891 -7.59 -24.203 1 30.81 495 GLN A O 1
ATOM 3927 N N . HIS A 1 496 ? 11.156 -5.879 -23.625 1 26.83 496 HIS A N 1
ATOM 3928 C CA . HIS A 1 496 ? 11.102 -5.262 -24.953 1 26.83 496 HIS A CA 1
ATOM 3929 C C . HIS A 1 496 ? 11.688 -6.191 -26.016 1 26.83 496 HIS A C 1
ATOM 3931 O O . HIS A 1 496 ? 12.859 -6.559 -25.953 1 26.83 496 HIS A O 1
ATOM 3937 N N . MET A 1 497 ? 11.07 -7.203 -26.469 1 23.66 497 MET A N 1
ATOM 3938 C CA . MET A 1 497 ? 11.609 -7.676 -27.734 1 23.66 497 MET A CA 1
ATOM 3939 C C . MET A 1 497 ? 11.562 -6.578 -28.781 1 23.66 497 MET A C 1
ATOM 3941 O O . MET A 1 497 ? 10.562 -5.863 -28.906 1 23.66 497 MET A O 1
ATOM 3945 N N . MET B 1 1 ? 24.938 -13.32 -47.188 1 23.06 1 MET B N 1
ATOM 3946 C CA . MET B 1 1 ? 23.531 -12.984 -47.375 1 23.06 1 MET B CA 1
ATOM 3947 C C . MET B 1 1 ? 23.172 -11.727 -46.594 1 23.06 1 MET B C 1
ATOM 3949 O O . MET B 1 1 ? 23.531 -11.586 -45.438 1 23.06 1 MET B O 1
ATOM 3953 N N . PRO B 1 2 ? 22.766 -10.547 -47.125 1 27 2 PRO B N 1
ATOM 3954 C CA . PRO B 1 2 ? 22.734 -9.219 -46.531 1 27 2 PRO B CA 1
ATOM 3955 C C . PRO B 1 2 ? 21.641 -9.086 -45.469 1 27 2 PRO B C 1
ATOM 3957 O O . PRO B 1 2 ? 20.594 -9.742 -45.562 1 27 2 PRO B O 1
ATOM 3960 N N . VAL B 1 3 ? 21.969 -9.031 -44.156 1 28.53 3 VAL B N 1
ATOM 3961 C CA . VAL B 1 3 ? 21.188 -8.922 -42.938 1 28.53 3 VAL B CA 1
ATOM 3962 C C . VAL B 1 3 ? 20.141 -7.816 -43.094 1 28.53 3 VAL B C 1
ATOM 3964 O O . VAL B 1 3 ? 20.453 -6.703 -43.531 1 28.53 3 VAL B O 1
ATOM 3967 N N . THR B 1 4 ? 18.922 -8.125 -43.438 1 28.28 4 THR B N 1
ATOM 3968 C CA . THR B 1 4 ? 17.828 -7.262 -43.844 1 28.28 4 THR B CA 1
ATOM 3969 C C . THR B 1 4 ? 17.547 -6.203 -42.781 1 28.28 4 THR B C 1
ATOM 3971 O O . THR B 1 4 ? 17.531 -6.5 -41.594 1 28.28 4 THR B O 1
ATOM 3974 N N . PRO B 1 5 ? 17.688 -4.789 -42.969 1 31.94 5 PRO B N 1
ATOM 3975 C CA . PRO B 1 5 ? 17.703 -3.535 -42.219 1 31.94 5 PRO B CA 1
ATOM 3976 C C . PRO B 1 5 ? 16.422 -3.305 -41.438 1 31.94 5 PRO B C 1
ATOM 3978 O O . PRO B 1 5 ? 16.156 -2.188 -40.969 1 31.94 5 PRO B O 1
ATOM 3981 N N . GLY B 1 6 ? 15.336 -3.994 -41.281 1 27.77 6 GLY B N 1
ATOM 3982 C CA . GLY B 1 6 ? 13.938 -3.715 -40.969 1 27.77 6 GLY B CA 1
ATOM 3983 C C . GLY B 1 6 ? 13.734 -3.078 -39.625 1 27.77 6 GLY B C 1
ATOM 3984 O O . GLY B 1 6 ? 13.055 -2.057 -39.5 1 27.77 6 GLY B O 1
ATOM 3985 N N . SER B 1 7 ? 13.641 -3.832 -38.531 1 28.97 7 SER B N 1
ATOM 3986 C CA . SER B 1 7 ? 12.812 -3.396 -37.406 1 28.97 7 SER B CA 1
ATOM 3987 C C . SER B 1 7 ? 13.391 -2.152 -36.75 1 28.97 7 SER B C 1
ATOM 3989 O O . SER B 1 7 ? 14.219 -2.256 -35.844 1 28.97 7 SER B O 1
ATOM 3991 N N . LEU B 1 8 ? 13.938 -1.153 -37.375 1 28.47 8 LEU B N 1
ATOM 3992 C CA . LEU B 1 8 ? 14.32 0.158 -36.844 1 28.47 8 LEU B CA 1
ATOM 3993 C C . LEU B 1 8 ? 13.203 0.761 -36.031 1 28.47 8 LEU B C 1
ATOM 3995 O O . LEU B 1 8 ? 12.18 1.195 -36.562 1 28.47 8 LEU B O 1
ATOM 3999 N N . SER B 1 9 ? 12.688 0.239 -35.031 1 33.97 9 SER B N 1
ATOM 4000 C CA . SER B 1 9 ? 11.836 0.984 -34.125 1 33.97 9 SER B CA 1
ATOM 4001 C C . SER B 1 9 ? 12.242 2.451 -34.031 1 33.97 9 SER B C 1
ATOM 4003 O O . SER B 1 9 ? 13.375 2.766 -33.656 1 33.97 9 SER B O 1
ATOM 4005 N N . ARG B 1 10 ? 11.938 3.443 -34.938 1 33.44 10 ARG B N 1
ATOM 4006 C CA . ARG B 1 10 ? 12.188 4.855 -35.188 1 33.44 10 ARG B CA 1
ATOM 4007 C C . ARG B 1 10 ? 12.305 5.645 -33.906 1 33.44 10 ARG B C 1
ATOM 4009 O O . ARG B 1 10 ? 11.453 5.527 -33.031 1 33.44 10 ARG B O 1
ATOM 4016 N N . LEU B 1 11 ? 13.289 6.145 -33.406 1 40.03 11 LEU B N 1
ATOM 4017 C CA . LEU B 1 11 ? 13.695 7.141 -32.406 1 40.03 11 LEU B CA 1
ATOM 4018 C C . LEU B 1 11 ? 12.789 8.367 -32.469 1 40.03 11 LEU B C 1
ATOM 4020 O O . LEU B 1 11 ? 13.055 9.305 -33.219 1 40.03 11 LEU B O 1
ATOM 4024 N N . ARG B 1 12 ? 11.531 8.297 -32.719 1 41.19 12 ARG B N 1
ATOM 4025 C CA . ARG B 1 12 ? 10.719 9.5 -32.719 1 41.19 12 ARG B CA 1
ATOM 4026 C C . ARG B 1 12 ? 11.117 10.445 -31.609 1 41.19 12 ARG B C 1
ATOM 4028 O O . ARG B 1 12 ? 11.125 10.055 -30.438 1 41.19 12 ARG B O 1
ATOM 4035 N N . THR B 1 13 ? 11.812 11.453 -31.875 1 50.72 13 THR B N 1
ATOM 4036 C CA . THR B 1 13 ? 12.148 12.586 -31.016 1 50.72 13 THR B CA 1
ATOM 4037 C C . THR B 1 13 ? 10.938 13.023 -30.203 1 50.72 13 THR B C 1
ATOM 4039 O O . THR B 1 13 ? 9.867 13.266 -30.766 1 50.72 13 THR B O 1
ATOM 4042 N N . GLU B 1 14 ? 10.828 12.586 -28.953 1 67.5 14 GLU B N 1
ATOM 4043 C CA . GLU B 1 14 ? 9.773 13.047 -28.047 1 67.5 14 GLU B CA 1
ATOM 4044 C C . GLU B 1 14 ? 9.812 14.562 -27.891 1 67.5 14 GLU B C 1
ATOM 4046 O O . GLU B 1 14 ? 10.805 15.117 -27.422 1 67.5 14 GLU B O 1
ATOM 4051 N N . TYR B 1 15 ? 8.945 15.266 -28.703 1 77 15 TYR B N 1
ATOM 4052 C CA . TYR B 1 15 ? 8.859 16.719 -28.641 1 77 15 TYR B CA 1
ATOM 4053 C C . TYR B 1 15 ? 7.785 17.156 -27.641 1 77 15 TYR B C 1
ATOM 4055 O O . TYR B 1 15 ? 6.688 16.594 -27.625 1 77 15 TYR B O 1
ATOM 4063 N N . ASP B 1 16 ? 8.203 18.109 -26.766 1 80.38 16 ASP B N 1
ATOM 4064 C CA . ASP B 1 16 ? 7.262 18.609 -25.781 1 80.38 16 ASP B CA 1
ATOM 4065 C C . ASP B 1 16 ? 6.398 19.734 -26.359 1 80.38 16 ASP B C 1
ATOM 4067 O O . ASP B 1 16 ? 5.5 20.25 -25.688 1 80.38 16 ASP B O 1
ATOM 4071 N N . GLY B 1 17 ? 6.656 20.141 -27.594 1 80 17 GLY B N 1
ATOM 4072 C CA . GLY B 1 17 ? 5.82 21.094 -28.297 1 80 17 GLY B CA 1
ATOM 4073 C C . GLY B 1 17 ? 6.102 22.531 -27.922 1 80 17 GLY B C 1
ATOM 4074 O O . GLY B 1 17 ? 5.402 23.438 -28.375 1 80 17 GLY B O 1
ATOM 4075 N N . LEU B 1 18 ? 7.207 22.734 -27.125 1 88 18 LEU B N 1
ATOM 4076 C CA . LEU B 1 18 ? 7.5 24.094 -26.688 1 88 18 LEU B CA 1
ATOM 4077 C C . LEU B 1 18 ? 8.641 24.703 -27.484 1 88 18 LEU B C 1
ATOM 4079 O O . LEU B 1 18 ? 9.5 23.969 -28 1 88 18 LEU B O 1
ATOM 4083 N N . GLN B 1 19 ? 8.547 26.031 -27.625 1 87.94 19 GLN B N 1
ATOM 4084 C CA . GLN B 1 19 ? 9.695 26.75 -28.156 1 87.94 19 GLN B CA 1
ATOM 4085 C C . GLN B 1 19 ? 10.859 26.734 -27.172 1 87.94 19 GLN B C 1
ATOM 4087 O O . GLN B 1 19 ? 10.641 26.703 -25.953 1 87.94 19 GLN B O 1
ATOM 4092 N N . ASP B 1 20 ? 12.102 26.859 -27.688 1 88.5 20 ASP B N 1
ATOM 4093 C CA . ASP B 1 20 ? 13.305 26.75 -26.859 1 88.5 20 ASP B CA 1
ATOM 4094 C C . ASP B 1 20 ? 13.344 27.828 -25.781 1 88.5 20 ASP B C 1
ATOM 4096 O O . ASP B 1 20 ? 13.727 27.562 -24.641 1 88.5 20 ASP B O 1
ATOM 4100 N N . VAL B 1 21 ? 12.93 28.969 -26.156 1 89.25 21 VAL B N 1
ATOM 4101 C CA . VAL B 1 21 ? 12.992 30.094 -25.219 1 89.25 21 VAL B CA 1
ATOM 4102 C C . VAL B 1 21 ? 12.039 29.844 -24.062 1 89.25 21 VAL B C 1
ATOM 4104 O O . VAL B 1 21 ? 12.406 30.031 -22.891 1 89.25 21 VAL B O 1
ATOM 4107 N N . THR B 1 22 ? 10.859 29.453 -24.375 1 88.5 22 THR B N 1
ATOM 4108 C CA . THR B 1 22 ? 9.852 29.188 -23.359 1 88.5 22 THR B CA 1
ATOM 4109 C C . THR B 1 22 ? 10.281 28.016 -22.484 1 88.5 22 THR B C 1
ATOM 4111 O O . THR B 1 22 ? 10.117 28.062 -21.266 1 88.5 22 THR B O 1
ATOM 4114 N N . ARG B 1 23 ? 10.82 27.078 -23.094 1 92.38 23 ARG B N 1
ATOM 4115 C CA . ARG B 1 23 ? 11.305 25.906 -22.375 1 92.38 23 ARG B CA 1
ATOM 4116 C C . ARG B 1 23 ? 12.375 26.281 -21.359 1 92.38 23 ARG B C 1
ATOM 4118 O O . ARG B 1 23 ? 12.305 25.875 -20.188 1 92.38 23 ARG B O 1
ATOM 4125 N N . THR B 1 24 ? 13.258 27.078 -21.812 1 92.38 24 THR B N 1
ATOM 4126 C CA . THR B 1 24 ? 14.367 27.484 -20.938 1 92.38 24 THR B CA 1
ATOM 4127 C C . THR B 1 24 ? 13.867 28.297 -19.75 1 92.38 24 THR B C 1
ATOM 4129 O O . THR B 1 24 ? 14.305 28.078 -18.625 1 92.38 24 THR B O 1
ATOM 4132 N N . VAL B 1 25 ? 12.969 29.109 -19.984 1 91.25 25 VAL B N 1
ATOM 4133 C CA . VAL B 1 25 ? 12.438 29.953 -18.922 1 91.25 25 VAL B CA 1
ATOM 4134 C C . VAL B 1 25 ? 11.703 29.078 -17.906 1 91.25 25 VAL B C 1
ATOM 4136 O O . VAL B 1 25 ? 11.875 29.266 -16.688 1 91.25 25 VAL B O 1
ATOM 4139 N N . LEU B 1 26 ? 10.93 28.188 -18.391 1 92.31 26 LEU B N 1
ATOM 4140 C CA . LEU B 1 26 ? 10.156 27.328 -17.5 1 92.31 26 LEU B CA 1
ATOM 4141 C C . LEU B 1 26 ? 11.078 26.406 -16.703 1 92.31 26 LEU B C 1
ATOM 4143 O O . LEU B 1 26 ? 10.906 26.25 -15.492 1 92.31 26 LEU B O 1
ATOM 4147 N N . LEU B 1 27 ? 12.023 25.875 -17.359 1 94.44 27 LEU B N 1
ATOM 4148 C CA . LEU B 1 27 ? 12.93 24.953 -16.688 1 94.44 27 LEU B CA 1
ATOM 4149 C C . LEU B 1 27 ? 13.781 25.688 -15.656 1 94.44 27 LEU B C 1
ATOM 4151 O O . LEU B 1 27 ? 14.008 25.172 -14.555 1 94.44 27 LEU B O 1
ATOM 4155 N N . ASP B 1 28 ? 14.227 26.859 -16.016 1 93.25 28 ASP B N 1
ATOM 4156 C CA . ASP B 1 28 ? 15.023 27.641 -15.07 1 93.25 28 ASP B CA 1
ATOM 4157 C C . ASP B 1 28 ? 14.211 28.016 -13.828 1 93.25 28 ASP B C 1
ATOM 4159 O O . ASP B 1 28 ? 14.719 27.953 -12.711 1 93.25 28 ASP B O 1
ATOM 4163 N N . CYS B 1 29 ? 12.992 28.297 -14.094 1 90.38 29 CYS B N 1
ATOM 4164 C CA . CYS B 1 29 ? 12.109 28.625 -12.977 1 90.38 29 CYS B CA 1
ATOM 4165 C C . CYS B 1 29 ? 11.93 27.422 -12.055 1 90.38 29 CYS B C 1
ATOM 4167 O O . CYS B 1 29 ? 12.047 27.562 -10.836 1 90.38 29 CYS B O 1
ATOM 4169 N N . PHE B 1 30 ? 11.688 26.328 -12.602 1 92.81 30 PHE B N 1
ATOM 4170 C CA . PHE B 1 30 ? 11.5 25.141 -11.781 1 92.81 30 PHE B CA 1
ATOM 4171 C C . PHE B 1 30 ? 12.789 24.781 -11.047 1 92.81 30 PHE B C 1
ATOM 4173 O O . PHE B 1 30 ? 12.758 24.469 -9.859 1 92.81 30 PHE B O 1
ATOM 4180 N N . LEU B 1 31 ? 13.891 24.766 -11.789 1 92.69 31 LEU B N 1
ATOM 4181 C CA . LEU B 1 31 ? 15.156 24.297 -11.234 1 92.69 31 LEU B CA 1
ATOM 4182 C C . LEU B 1 31 ? 15.617 25.203 -10.094 1 92.69 31 LEU B C 1
ATOM 4184 O O . LEU B 1 31 ? 16.266 24.734 -9.156 1 92.69 31 LEU B O 1
ATOM 4188 N N . GLU B 1 32 ? 15.203 26.375 -10.102 1 87.19 32 GLU B N 1
ATOM 4189 C CA . GLU B 1 32 ? 15.516 27.297 -9.023 1 87.19 32 GLU B CA 1
ATOM 4190 C C . GLU B 1 32 ? 14.766 26.938 -7.746 1 87.19 32 GLU B C 1
ATOM 4192 O O . GLU B 1 32 ? 15.203 27.266 -6.641 1 87.19 32 GLU B O 1
ATOM 4197 N N . HIS B 1 33 ? 13.688 26.234 -7.902 1 80.88 33 HIS B N 1
ATOM 4198 C CA . HIS B 1 33 ? 12.852 25.906 -6.758 1 80.88 33 HIS B CA 1
ATOM 4199 C C . HIS B 1 33 ? 12.742 24.391 -6.57 1 80.88 33 HIS B C 1
ATOM 4201 O O . HIS B 1 33 ? 11.852 23.906 -5.863 1 80.88 33 HIS B O 1
ATOM 4207 N N . ALA B 1 34 ? 13.562 23.672 -7.168 1 76.5 34 ALA B N 1
ATOM 4208 C CA . ALA B 1 34 ? 13.469 22.203 -7.195 1 76.5 34 ALA B CA 1
ATOM 4209 C C . ALA B 1 34 ? 13.578 21.625 -5.789 1 76.5 34 ALA B C 1
ATOM 4211 O O . ALA B 1 34 ? 12.938 20.625 -5.48 1 76.5 34 ALA B O 1
ATOM 4212 N N . THR B 1 35 ? 14.297 22.266 -4.961 1 71.06 35 THR B N 1
ATOM 4213 C CA . THR B 1 35 ? 14.578 21.75 -3.627 1 71.06 35 THR B CA 1
ATOM 4214 C C . THR B 1 35 ? 13.312 21.75 -2.773 1 71.06 35 THR B C 1
ATOM 4216 O O . THR B 1 35 ? 13.266 21.109 -1.721 1 71.06 35 THR B O 1
ATOM 4219 N N . LEU B 1 36 ? 12.312 22.328 -3.295 1 71 36 LEU B N 1
ATOM 4220 C CA . LEU B 1 36 ? 11.016 22.266 -2.631 1 71 36 LEU B CA 1
ATOM 4221 C C . LEU B 1 36 ? 10.43 20.859 -2.705 1 71 36 LEU B C 1
ATOM 4223 O O . LEU B 1 36 ? 9.594 20.484 -1.879 1 71 36 LEU B O 1
ATOM 4227 N N . PHE B 1 37 ? 10.977 20.172 -3.643 1 74.88 37 PHE B N 1
ATOM 4228 C CA . PHE B 1 37 ? 10.367 18.859 -3.885 1 74.88 37 PHE B CA 1
ATOM 4229 C C . PHE B 1 37 ? 11.367 17.75 -3.633 1 74.88 37 PHE B C 1
ATOM 4231 O O . PHE B 1 37 ? 11.078 16.797 -2.908 1 74.88 37 PHE B O 1
ATOM 4238 N N . PHE B 1 38 ? 12.43 17.844 -4.324 1 75.06 38 PHE B N 1
ATOM 4239 C CA . PHE B 1 38 ? 13.508 16.875 -4.168 1 75.06 38 PHE B CA 1
ATOM 4240 C C . PHE B 1 38 ? 14.836 17.469 -4.656 1 75.06 38 PHE B C 1
ATOM 4242 O O . PHE B 1 38 ? 14.844 18.438 -5.414 1 75.06 38 PHE B O 1
ATOM 4249 N N . GLU B 1 39 ? 15.82 16.828 -4.109 1 84.69 39 GLU B N 1
ATOM 4250 C CA . GLU B 1 39 ? 17.141 17.172 -4.609 1 84.69 39 GLU B CA 1
ATOM 4251 C C . GLU B 1 39 ? 17.453 16.422 -5.902 1 84.69 39 GLU B C 1
ATOM 4253 O O . GLU B 1 39 ? 17.109 15.25 -6.051 1 84.69 39 GLU B O 1
ATOM 4258 N N . MET B 1 40 ? 18.016 17.156 -6.875 1 89.81 40 MET B N 1
ATOM 4259 C CA . MET B 1 40 ? 18.469 16.547 -8.125 1 89.81 40 MET B CA 1
ATOM 4260 C C . MET B 1 40 ? 19.734 17.234 -8.633 1 89.81 40 MET B C 1
ATOM 4262 O O . MET B 1 40 ? 20.031 18.359 -8.242 1 89.81 40 MET B O 1
ATOM 4266 N N . SER B 1 41 ? 20.453 16.547 -9.406 1 94.12 41 SER B N 1
ATOM 4267 C CA . SER B 1 41 ? 21.609 17.141 -10.062 1 94.12 41 SER B CA 1
ATOM 4268 C C . SER B 1 41 ? 21.188 17.984 -11.266 1 94.12 41 SER B C 1
ATOM 4270 O O . SER B 1 41 ? 20.875 17.438 -12.328 1 94.12 41 SER B O 1
ATOM 4272 N N . ILE B 1 42 ? 21.391 19.234 -11.133 1 94.38 42 ILE B N 1
ATOM 4273 C CA . ILE B 1 42 ? 20.984 20.156 -12.188 1 94.38 42 ILE B CA 1
ATOM 4274 C C . ILE B 1 42 ? 21.906 20.016 -13.391 1 94.38 42 ILE B C 1
ATOM 4276 O O . ILE B 1 42 ? 21.438 19.922 -14.531 1 94.38 42 ILE B O 1
ATOM 4280 N N . PRO B 1 43 ? 23.203 19.891 -13.141 1 94.19 43 PRO B N 1
ATOM 4281 C CA . PRO B 1 43 ? 24.078 19.703 -14.297 1 94.19 43 PRO B CA 1
ATOM 4282 C C . PRO B 1 43 ? 23.75 18.438 -15.086 1 94.19 43 PRO B C 1
ATOM 4284 O O . PRO B 1 43 ? 23.75 18.453 -16.312 1 94.19 43 PRO B O 1
ATOM 4287 N N . ARG B 1 44 ? 23.469 17.422 -14.414 1 94.12 44 ARG B N 1
ATOM 4288 C CA . ARG B 1 44 ? 23.125 16.172 -15.102 1 94.12 44 ARG B CA 1
ATOM 4289 C C . ARG B 1 44 ? 21.812 16.312 -15.859 1 94.12 44 ARG B C 1
ATOM 4291 O O . ARG B 1 44 ? 21.672 15.789 -16.969 1 94.12 44 ARG B O 1
ATOM 4298 N N . PHE B 1 45 ? 20.891 16.938 -15.25 1 95.25 45 PHE B N 1
ATOM 4299 C CA . PHE B 1 45 ? 19.625 17.172 -15.914 1 95.25 45 PHE B CA 1
ATOM 4300 C C . PHE B 1 45 ? 19.812 17.984 -17.188 1 95.25 45 PHE B C 1
ATOM 4302 O O . PHE B 1 45 ? 19.266 17.641 -18.234 1 95.25 45 PHE B O 1
ATOM 4309 N N . ARG B 1 46 ? 20.625 19 -17.125 1 95.06 46 ARG B N 1
ATOM 4310 C CA . ARG B 1 46 ? 20.891 19.859 -18.281 1 95.06 46 ARG B CA 1
ATOM 4311 C C . ARG B 1 46 ? 21.609 19.094 -19.375 1 95.06 46 ARG B C 1
ATOM 4313 O O . ARG B 1 46 ? 21.359 19.297 -20.562 1 95.06 46 ARG B O 1
ATOM 4320 N N . TYR B 1 47 ? 22.422 18.297 -18.906 1 95.12 47 TYR B N 1
ATOM 4321 C CA . TYR B 1 47 ? 23.125 17.453 -19.875 1 95.12 47 TYR B CA 1
ATOM 4322 C C . TYR B 1 47 ? 22.156 16.547 -20.609 1 95.12 47 TYR B C 1
ATOM 4324 O O . TYR B 1 47 ? 22.25 16.391 -21.844 1 95.12 47 TYR B O 1
ATOM 4332 N N . ARG B 1 48 ? 21.219 15.953 -19.938 1 94.5 48 ARG B N 1
ATOM 4333 C CA . ARG B 1 48 ? 20.234 15.07 -20.547 1 94.5 48 ARG B CA 1
ATOM 4334 C C . ARG B 1 48 ? 19.359 15.828 -21.547 1 94.5 48 ARG B C 1
ATOM 4336 O O . ARG B 1 48 ? 18.891 15.25 -22.531 1 94.5 48 ARG B O 1
ATOM 4343 N N . MET B 1 49 ? 19.156 17.078 -21.328 1 93.44 49 MET B N 1
ATOM 4344 C CA . MET B 1 49 ? 18.312 17.906 -22.188 1 93.44 49 MET B CA 1
ATOM 4345 C C . MET B 1 49 ? 18.953 18.125 -23.547 1 93.44 49 MET B C 1
ATOM 4347 O O . MET B 1 49 ? 18.297 18.531 -24.5 1 93.44 49 MET B O 1
ATOM 4351 N N . THR B 1 50 ? 20.234 17.844 -23.609 1 91.75 50 THR B N 1
ATOM 4352 C CA . THR B 1 50 ? 20.922 18.078 -24.875 1 91.75 50 THR B CA 1
ATOM 4353 C C . THR B 1 50 ? 20.672 16.953 -25.859 1 91.75 50 THR B C 1
ATOM 4355 O O . THR B 1 50 ? 20.938 17.078 -27.047 1 91.75 50 THR B O 1
ATOM 4358 N N . PHE B 1 51 ? 20.109 15.914 -25.344 1 89.56 51 PHE B N 1
ATOM 4359 C CA . PHE B 1 51 ? 19.859 14.766 -26.203 1 89.56 51 PHE B CA 1
ATOM 4360 C C . PHE B 1 51 ? 18.469 14.867 -26.844 1 89.56 51 PHE B C 1
ATOM 4362 O O . PHE B 1 51 ? 17.625 15.633 -26.375 1 89.56 51 PHE B O 1
ATOM 4369 N N . ALA B 1 52 ? 18.312 14.078 -27.875 1 83.62 52 ALA B N 1
ATOM 4370 C CA . ALA B 1 52 ? 17.031 14.07 -28.562 1 83.62 52 ALA B CA 1
ATOM 4371 C C . ALA B 1 52 ? 16.422 12.672 -28.562 1 83.62 52 ALA B C 1
ATOM 4373 O O . ALA B 1 52 ? 15.352 12.453 -29.141 1 83.62 52 ALA B O 1
ATOM 4374 N N . ASP B 1 53 ? 17.141 11.781 -27.891 1 85.06 53 ASP B N 1
ATOM 4375 C CA . ASP B 1 53 ? 16.672 10.398 -27.844 1 85.06 53 ASP B CA 1
ATOM 4376 C C . ASP B 1 53 ? 16.266 10.016 -26.422 1 85.06 53 ASP B C 1
ATOM 4378 O O . ASP B 1 53 ? 15.812 10.867 -25.656 1 85.06 53 ASP B O 1
ATOM 4382 N N . ARG B 1 54 ? 16.312 8.703 -26.141 1 86 54 ARG B N 1
ATOM 4383 C CA . ARG B 1 54 ? 15.781 8.188 -24.875 1 86 54 ARG B CA 1
ATOM 4384 C C . ARG B 1 54 ? 16.641 8.633 -23.703 1 86 54 ARG B C 1
ATOM 4386 O O . ARG B 1 54 ? 16.266 8.453 -22.531 1 86 54 ARG B O 1
ATOM 4393 N N . ARG B 1 55 ? 17.766 9.344 -24.031 1 88.88 55 ARG B N 1
ATOM 4394 C CA . ARG B 1 55 ? 18.594 9.914 -22.969 1 88.88 55 ARG B CA 1
ATOM 4395 C C . ARG B 1 55 ? 17.984 11.211 -22.453 1 88.88 55 ARG B C 1
ATOM 4397 O O . ARG B 1 55 ? 18.328 11.664 -21.344 1 88.88 55 ARG B O 1
ATOM 4404 N N . ARG B 1 56 ? 17.078 11.742 -23.188 1 93.19 56 ARG B N 1
ATOM 4405 C CA . ARG B 1 56 ? 16.375 12.953 -22.781 1 93.19 56 ARG B CA 1
ATOM 4406 C C . ARG B 1 56 ? 15.359 12.633 -21.688 1 93.19 56 ARG B C 1
ATOM 4408 O O . ARG B 1 56 ? 14.75 11.562 -21.688 1 93.19 56 ARG B O 1
ATOM 4415 N N . PRO B 1 57 ? 15.156 13.602 -20.719 1 94.75 57 PRO B N 1
ATOM 4416 C CA . PRO B 1 57 ? 14.148 13.328 -19.703 1 94.75 57 PRO B CA 1
ATOM 4417 C C . PRO B 1 57 ? 12.773 13.039 -20.281 1 94.75 57 PRO B C 1
ATOM 4419 O O . PRO B 1 57 ? 12.398 13.609 -21.312 1 94.75 57 PRO B O 1
ATOM 4422 N N . ASN B 1 58 ? 12.109 12.102 -19.672 1 95.31 58 ASN B N 1
ATOM 4423 C CA . ASN B 1 58 ? 10.781 11.703 -20.125 1 95.31 58 ASN B CA 1
ATOM 4424 C C . ASN B 1 58 ? 9.82 12.891 -20.172 1 95.31 58 ASN B C 1
ATOM 4426 O O . ASN B 1 58 ? 9.883 13.773 -19.312 1 95.31 58 ASN B O 1
ATOM 4430 N N . LEU B 1 59 ? 8.914 12.891 -21.094 1 95.44 59 LEU B N 1
ATOM 4431 C CA . LEU B 1 59 ? 7.957 13.977 -21.266 1 95.44 59 LEU B CA 1
ATOM 4432 C C . LEU B 1 59 ? 7.066 14.125 -20.031 1 95.44 59 LEU B C 1
ATOM 4434 O O . LEU B 1 59 ? 6.578 15.219 -19.734 1 95.44 59 LEU B O 1
ATOM 4438 N N . ALA B 1 60 ? 6.824 13.008 -19.344 1 96.88 60 ALA B N 1
ATOM 4439 C CA . ALA B 1 60 ? 6.043 13.086 -18.109 1 96.88 60 ALA B CA 1
ATOM 4440 C C . ALA B 1 60 ? 6.695 14.031 -17.109 1 96.88 60 ALA B C 1
ATOM 4442 O O . ALA B 1 60 ? 6.023 14.891 -16.531 1 96.88 60 ALA B O 1
ATOM 4443 N N . LEU B 1 61 ? 7.988 13.906 -16.953 1 96.88 61 LEU B N 1
ATOM 4444 C CA . LEU B 1 61 ? 8.719 14.75 -16.016 1 96.88 61 LEU B CA 1
ATOM 4445 C C . LEU B 1 61 ? 8.789 16.188 -16.516 1 96.88 61 LEU B C 1
ATOM 4447 O O . LEU B 1 61 ? 8.547 17.125 -15.742 1 96.88 61 LEU B O 1
ATOM 4451 N N . LEU B 1 62 ? 9.102 16.328 -17.766 1 96.38 62 LEU B N 1
ATOM 4452 C CA . LEU B 1 62 ? 9.234 17.672 -18.312 1 96.38 62 LEU B CA 1
ATOM 4453 C C . LEU B 1 62 ? 7.934 18.469 -18.156 1 96.38 62 LEU B C 1
ATOM 4455 O O . LEU B 1 62 ? 7.941 19.594 -17.672 1 96.38 62 LEU B O 1
ATOM 4459 N N . ASN B 1 63 ? 6.879 17.859 -18.531 1 96.88 63 ASN B N 1
ATOM 4460 C CA . ASN B 1 63 ? 5.602 18.562 -18.438 1 96.88 63 ASN B CA 1
ATOM 4461 C C . ASN B 1 63 ? 5.215 18.828 -16.984 1 96.88 63 ASN B C 1
ATOM 4463 O O . ASN B 1 63 ? 4.586 19.844 -16.672 1 96.88 63 ASN B O 1
ATOM 4467 N N . ALA B 1 64 ? 5.523 17.922 -16.094 1 97.06 64 ALA B N 1
ATOM 4468 C CA . ALA B 1 64 ? 5.277 18.172 -14.672 1 97.06 64 ALA B CA 1
ATOM 4469 C C . ALA B 1 64 ? 6.09 19.359 -14.172 1 97.06 64 ALA B C 1
ATOM 4471 O O . ALA B 1 64 ? 5.602 20.156 -13.367 1 97.06 64 ALA B O 1
ATOM 4472 N N . MET B 1 65 ? 7.332 19.438 -14.656 1 96.12 65 MET B N 1
ATOM 4473 C CA . MET B 1 65 ? 8.188 20.562 -14.297 1 96.12 65 MET B CA 1
ATOM 4474 C C . MET B 1 65 ? 7.625 21.859 -14.859 1 96.12 65 MET B C 1
ATOM 4476 O O . MET B 1 65 ? 7.609 22.891 -14.164 1 96.12 65 MET B O 1
ATOM 4480 N N . TYR B 1 66 ? 7.164 21.828 -16.125 1 94.94 66 TYR B N 1
ATOM 4481 C CA . TYR B 1 66 ? 6.527 23 -16.703 1 94.94 66 TYR B CA 1
ATOM 4482 C C . TYR B 1 66 ? 5.309 23.422 -15.898 1 94.94 66 TYR B C 1
ATOM 4484 O O . TYR B 1 66 ? 5.078 24.609 -15.688 1 94.94 66 TYR B O 1
ATOM 4492 N N . LEU B 1 67 ? 4.539 22.438 -15.477 1 94.19 67 LEU B N 1
ATOM 4493 C CA . LEU B 1 67 ? 3.338 22.672 -14.68 1 94.19 67 LEU B CA 1
ATOM 4494 C C . LEU B 1 67 ? 3.67 23.453 -13.414 1 94.19 67 LEU B C 1
ATOM 4496 O O . LEU B 1 67 ? 3.066 24.5 -13.156 1 94.19 67 LEU B O 1
ATOM 4500 N N . TRP B 1 68 ? 4.66 23.078 -12.703 1 91.88 68 TRP B N 1
ATOM 4501 C CA . TRP B 1 68 ? 5.023 23.734 -11.445 1 91.88 68 TRP B CA 1
ATOM 4502 C C . TRP B 1 68 ? 5.676 25.094 -11.703 1 91.88 68 TRP B C 1
ATOM 4504 O O . TRP B 1 68 ? 5.48 26.031 -10.938 1 91.88 68 TRP B O 1
ATOM 4514 N N . ALA B 1 69 ? 6.473 25.094 -12.75 1 91.44 69 ALA B N 1
ATOM 4515 C CA . ALA B 1 69 ? 7.062 26.391 -13.109 1 91.44 69 ALA B CA 1
ATOM 4516 C C . ALA B 1 69 ? 5.977 27.438 -13.367 1 91.44 69 ALA B C 1
ATOM 4518 O O . ALA B 1 69 ? 6.098 28.578 -12.945 1 91.44 69 ALA B O 1
ATOM 4519 N N . THR B 1 70 ? 4.977 27.016 -14.055 1 89.31 70 THR B N 1
ATOM 4520 C CA . THR B 1 70 ? 3.863 27.922 -14.367 1 89.31 70 THR B CA 1
ATOM 4521 C C . THR B 1 70 ? 3.148 28.344 -13.086 1 89.31 70 THR B C 1
ATOM 4523 O O . THR B 1 70 ? 2.775 29.516 -12.945 1 89.31 70 THR B O 1
ATOM 4526 N N . ARG B 1 71 ? 2.986 27.5 -12.195 1 84.12 71 ARG B N 1
ATOM 4527 C CA . ARG B 1 71 ? 2.301 27.797 -10.938 1 84.12 71 ARG B CA 1
ATOM 4528 C C . ARG B 1 71 ? 3.131 28.75 -10.07 1 84.12 71 ARG B C 1
ATOM 4530 O O . ARG B 1 71 ? 2.592 29.672 -9.461 1 84.12 71 ARG B O 1
ATOM 4537 N N . ILE B 1 72 ? 4.375 28.516 -10.062 1 80.56 72 ILE B N 1
ATOM 4538 C CA . ILE B 1 72 ? 5.27 29.281 -9.203 1 80.56 72 ILE B CA 1
ATOM 4539 C C . ILE B 1 72 ? 5.453 30.688 -9.773 1 80.56 72 ILE B C 1
ATOM 4541 O O . ILE B 1 72 ? 5.555 31.656 -9.023 1 80.56 72 ILE B O 1
ATOM 4545 N N . SER B 1 73 ? 5.562 30.797 -11.008 1 77.5 73 SER B N 1
ATOM 4546 C CA . SER B 1 73 ? 5.809 32.094 -11.648 1 77.5 73 SER B CA 1
ATOM 4547 C C . SER B 1 73 ? 4.613 33 -11.484 1 77.5 73 SER B C 1
ATOM 4549 O O . SER B 1 73 ? 4.746 34.219 -11.609 1 77.5 73 SER B O 1
ATOM 4551 N N . ASN B 1 74 ? 3.537 32.625 -11 1 65.94 74 ASN B N 1
ATOM 4552 C CA . ASN B 1 74 ? 2.32 33.375 -10.789 1 65.94 74 ASN B CA 1
ATOM 4553 C C . ASN B 1 74 ? 2.004 34.281 -11.984 1 65.94 74 ASN B C 1
ATOM 4555 O O . ASN B 1 74 ? 1.411 35.344 -11.828 1 65.94 74 ASN B O 1
ATOM 4559 N N . SER B 1 75 ? 2.523 33.906 -13.102 1 63.97 75 SER B N 1
ATOM 4560 C CA . SER B 1 75 ? 2.193 34.75 -14.258 1 63.97 75 SER B CA 1
ATOM 4561 C C . SER B 1 75 ? 0.767 34.469 -14.734 1 63.97 75 SER B C 1
ATOM 4563 O O . SER B 1 75 ? 0.391 33.344 -14.984 1 63.97 75 SER B O 1
ATOM 4565 N N . PRO B 1 76 ? -0.028 35.406 -14.734 1 62.59 76 PRO B N 1
ATOM 4566 C CA . PRO B 1 76 ? -1.42 35.281 -15.164 1 62.59 76 PRO B CA 1
ATOM 4567 C C . PRO B 1 76 ? -1.546 34.656 -16.547 1 62.59 76 PRO B C 1
ATOM 4569 O O . PRO B 1 76 ? -2.525 33.969 -16.844 1 62.59 76 PRO B O 1
ATOM 4572 N N . GLN B 1 77 ? -0.648 34.844 -17.422 1 59.31 77 GLN B N 1
ATOM 4573 C CA . GLN B 1 77 ? -0.715 34.375 -18.797 1 59.31 77 GLN B CA 1
ATOM 4574 C C . GLN B 1 77 ? -0.509 32.844 -18.844 1 59.31 77 GLN B C 1
ATOM 4576 O O . GLN B 1 77 ? -0.987 32.188 -19.766 1 59.31 77 GLN B O 1
ATOM 4581 N N . MET B 1 78 ? 0.038 32.438 -17.797 1 66.81 78 MET B N 1
ATOM 4582 C CA . MET B 1 78 ? 0.458 31.047 -17.875 1 66.81 78 MET B CA 1
ATOM 4583 C C . MET B 1 78 ? -0.525 30.141 -17.141 1 66.81 78 MET B C 1
ATOM 4585 O O . MET B 1 78 ? -0.436 28.906 -17.234 1 66.81 78 MET B O 1
ATOM 4589 N N . VAL B 1 79 ? -1.473 30.75 -16.578 1 68 79 VAL B N 1
ATOM 4590 C CA . VAL B 1 79 ? -2.42 29.984 -15.773 1 68 79 VAL B CA 1
ATOM 4591 C C . VAL B 1 79 ? -3.184 29.016 -16.672 1 68 79 VAL B C 1
ATOM 4593 O O . VAL B 1 79 ? -3.477 27.891 -16.266 1 68 79 VAL B O 1
ATOM 4596 N N . ASN B 1 80 ? -3.35 29.469 -17.859 1 75.75 80 ASN B N 1
ATOM 4597 C CA . ASN B 1 80 ? -4.117 28.641 -18.781 1 75.75 80 ASN B CA 1
ATOM 4598 C C . ASN B 1 80 ? -3.314 27.422 -19.25 1 75.75 80 ASN B C 1
ATOM 4600 O O . ASN B 1 80 ? -3.885 26.438 -19.719 1 75.75 80 ASN B O 1
ATOM 4604 N N . MET B 1 81 ? -2.033 27.5 -18.969 1 87.31 81 MET B N 1
ATOM 4605 C CA . MET B 1 81 ? -1.195 26.406 -19.453 1 87.31 81 MET B CA 1
ATOM 4606 C C . MET B 1 81 ? -1.072 25.297 -18.422 1 87.31 81 MET B C 1
ATOM 4608 O O . MET B 1 81 ? -0.58 24.203 -18.719 1 87.31 81 MET B O 1
ATOM 4612 N N . GLU B 1 82 ? -1.528 25.547 -17.234 1 89.94 82 GLU B N 1
ATOM 4613 C CA . GLU B 1 82 ? -1.434 24.547 -16.172 1 89.94 82 GLU B CA 1
ATOM 4614 C C . GLU B 1 82 ? -2.203 23.281 -16.531 1 89.94 82 GLU B C 1
ATOM 4616 O O . GLU B 1 82 ? -1.674 22.172 -16.422 1 89.94 82 GLU B O 1
ATOM 4621 N N . LYS B 1 83 ? -3.379 23.578 -17 1 90 83 LYS B N 1
ATOM 4622 C CA . LYS B 1 83 ? -4.219 22.438 -17.359 1 90 83 LYS B CA 1
ATOM 4623 C C . LYS B 1 83 ? -3.59 21.625 -18.484 1 90 83 LYS B C 1
ATOM 4625 O O . LYS B 1 83 ? -3.609 20.391 -18.438 1 90 83 LYS B O 1
ATOM 4630 N N . TYR B 1 84 ? -3.059 22.328 -19.375 1 92.94 84 TYR B N 1
ATOM 4631 C CA . TYR B 1 84 ? -2.43 21.688 -20.516 1 92.94 84 TYR B CA 1
ATOM 4632 C C . TYR B 1 84 ? -1.247 20.828 -20.078 1 92.94 84 TYR B C 1
ATOM 4634 O O . TYR B 1 84 ? -1.145 19.656 -20.438 1 92.94 84 TYR B O 1
ATOM 4642 N N . PHE B 1 85 ? -0.338 21.375 -19.344 1 95.38 85 PHE B N 1
ATOM 4643 C CA . PHE B 1 85 ? 0.856 20.656 -18.906 1 95.38 85 PHE B CA 1
ATOM 4644 C C . PHE B 1 85 ? 0.485 19.484 -18.016 1 95.38 85 PHE B C 1
ATOM 4646 O O . PHE B 1 85 ? 1.123 18.422 -18.078 1 95.38 85 PHE B O 1
ATOM 4653 N N . PHE B 1 86 ? -0.557 19.656 -17.25 1 94.75 86 PHE B N 1
ATOM 4654 C CA . PHE B 1 86 ? -1.019 18.562 -16.406 1 94.75 86 PHE B CA 1
ATOM 4655 C C . PHE B 1 86 ? -1.497 17.391 -17.266 1 94.75 86 PHE B C 1
ATOM 4657 O O . PHE B 1 86 ? -1.066 16.25 -17.062 1 94.75 86 PHE B O 1
ATOM 4664 N N . GLU B 1 87 ? -2.307 17.703 -18.203 1 92.5 87 GLU B N 1
ATOM 4665 C CA . GLU B 1 87 ? -2.881 16.672 -19.047 1 92.5 87 GLU B CA 1
ATOM 4666 C C . GLU B 1 87 ? -1.802 15.961 -19.875 1 92.5 87 GLU B C 1
ATOM 4668 O O . GLU B 1 87 ? -1.823 14.742 -20.016 1 92.5 87 GLU B O 1
ATOM 4673 N N . GLN B 1 88 ? -0.886 16.734 -20.344 1 94.75 88 GLN B N 1
ATOM 4674 C CA . GLN B 1 88 ? 0.199 16.141 -21.125 1 94.75 88 GLN B CA 1
ATOM 4675 C C . GLN B 1 88 ? 1.091 15.258 -20.25 1 94.75 88 GLN B C 1
ATOM 4677 O O . GLN B 1 88 ? 1.555 14.211 -20.703 1 94.75 88 GLN B O 1
ATOM 4682 N N . SER B 1 89 ? 1.343 15.703 -19.062 1 96.5 89 SER B N 1
ATOM 4683 C CA . SER B 1 89 ? 2.172 14.922 -18.156 1 96.5 89 SER B CA 1
ATOM 4684 C C . SER B 1 89 ? 1.506 13.594 -17.812 1 96.5 89 SER B C 1
ATOM 4686 O O . SER B 1 89 ? 2.158 12.547 -17.797 1 96.5 89 SER B O 1
ATOM 4688 N N . VAL B 1 90 ? 0.207 13.609 -17.609 1 94 90 VAL B N 1
ATOM 4689 C CA . VAL B 1 90 ? -0.534 12.406 -17.25 1 94 90 VAL B CA 1
ATOM 4690 C C . VAL B 1 90 ? -0.527 11.43 -18.422 1 94 90 VAL B C 1
ATOM 4692 O O . VAL B 1 90 ? -0.314 10.227 -18.234 1 94 90 VAL B O 1
ATOM 4695 N N . LYS B 1 91 ? -0.744 11.961 -19.531 1 91.19 91 LYS B N 1
ATOM 4696 C CA . LYS B 1 91 ? -0.735 11.125 -20.719 1 91.19 91 LYS B CA 1
ATOM 4697 C C . LYS B 1 91 ? 0.626 10.461 -20.922 1 91.19 91 LYS B C 1
ATOM 4699 O O . LYS B 1 91 ? 0.706 9.266 -21.203 1 91.19 91 LYS B O 1
ATOM 4704 N N . ALA B 1 92 ? 1.658 11.234 -20.781 1 93.88 92 ALA B N 1
ATOM 4705 C CA . ALA B 1 92 ? 3.012 10.703 -20.938 1 93.88 92 ALA B CA 1
ATOM 4706 C C . ALA B 1 92 ? 3.338 9.695 -19.844 1 93.88 92 ALA B C 1
ATOM 4708 O O . ALA B 1 92 ? 4.059 8.727 -20.078 1 93.88 92 ALA B O 1
ATOM 4709 N N . LEU B 1 93 ? 2.846 9.961 -18.672 1 94.25 93 LEU B N 1
ATOM 4710 C CA . LEU B 1 93 ? 3.061 9.062 -17.547 1 94.25 93 LEU B CA 1
ATOM 4711 C C . LEU B 1 93 ? 2.438 7.695 -17.812 1 94.25 93 LEU B C 1
ATOM 4713 O O . LEU B 1 93 ? 3.055 6.664 -17.531 1 94.25 93 LEU B O 1
ATOM 4717 N N . ASP B 1 94 ? 1.313 7.691 -18.344 1 88.06 94 ASP B N 1
ATOM 4718 C CA . ASP B 1 94 ? 0.638 6.441 -18.688 1 88.06 94 ASP B CA 1
ATOM 4719 C C . ASP B 1 94 ? 1.446 5.641 -19.703 1 88.06 94 ASP B C 1
ATOM 4721 O O . ASP B 1 94 ? 1.605 4.426 -19.562 1 88.06 94 ASP B O 1
ATOM 4725 N N . SER B 1 95 ? 1.934 6.324 -20.625 1 87.12 95 SER B N 1
ATOM 4726 C CA . SER B 1 95 ? 2.723 5.672 -21.656 1 87.12 95 SER B CA 1
ATOM 4727 C C . SER B 1 95 ? 4.02 5.102 -21.094 1 87.12 95 SER B C 1
ATOM 4729 O O . SER B 1 95 ? 4.414 3.984 -21.422 1 87.12 95 SER B O 1
ATOM 4731 N N . SER B 1 96 ? 4.637 5.871 -20.281 1 89.12 96 SER B N 1
ATOM 4732 C CA . SER B 1 96 ? 5.914 5.453 -19.719 1 89.12 96 SER B CA 1
ATOM 4733 C C . SER B 1 96 ? 5.746 4.27 -18.781 1 89.12 96 SER B C 1
ATOM 4735 O O . SER B 1 96 ? 6.605 3.385 -18.719 1 89.12 96 SER B O 1
ATOM 4737 N N . THR B 1 97 ? 4.738 4.234 -18.078 1 87.06 97 THR B N 1
ATOM 4738 C CA . THR B 1 97 ? 4.496 3.146 -17.125 1 87.06 97 THR B CA 1
ATOM 4739 C C . THR B 1 97 ? 4.176 1.851 -17.875 1 87.06 97 THR B C 1
ATOM 4741 O O . THR B 1 97 ? 4.566 0.767 -17.438 1 87.06 97 THR B O 1
ATOM 4744 N N . SER B 1 98 ? 3.551 1.992 -18.953 1 83.31 98 SER B N 1
ATOM 4745 C CA . SER B 1 98 ? 3.193 0.824 -19.75 1 83.31 98 SER B CA 1
ATOM 4746 C C . SER B 1 98 ? 4.406 0.271 -20.5 1 83.31 98 SER B C 1
ATOM 4748 O O . SER B 1 98 ? 4.555 -0.944 -20.641 1 83.31 98 SER B O 1
ATOM 4750 N N . SER B 1 99 ? 5.273 1.165 -20.906 1 83.25 99 SER B N 1
ATOM 4751 C CA . SER B 1 99 ? 6.41 0.745 -21.703 1 83.25 99 SER B CA 1
ATOM 4752 C C . SER B 1 99 ? 7.664 0.571 -20.859 1 83.25 99 SER B C 1
ATOM 4754 O O . SER B 1 99 ? 8.711 0.171 -21.359 1 83.25 99 SER B O 1
ATOM 4756 N N . VAL B 1 100 ? 7.578 0.812 -19.625 1 86.62 100 VAL B N 1
ATOM 4757 C CA . VAL B 1 100 ? 8.695 0.695 -18.703 1 86.62 100 VAL B CA 1
ATOM 4758 C C . VAL B 1 100 ? 9.883 1.511 -19.219 1 86.62 100 VAL B C 1
ATOM 4760 O O . VAL B 1 100 ? 10.984 0.982 -19.375 1 86.62 100 VAL B O 1
ATOM 4763 N N . ASP B 1 101 ? 9.602 2.76 -19.453 1 86.38 101 ASP B N 1
ATOM 4764 C CA . ASP B 1 101 ? 10.586 3.67 -20.031 1 86.38 101 ASP B CA 1
ATOM 4765 C C . ASP B 1 101 ? 10.945 4.785 -19.062 1 86.38 101 ASP B C 1
ATOM 4767 O O . ASP B 1 101 ? 10.086 5.551 -18.625 1 86.38 101 ASP B O 1
ATOM 4771 N N . ARG B 1 102 ? 12.297 4.996 -18.797 1 91.81 102 ARG B N 1
ATOM 4772 C CA . ARG B 1 102 ? 12.805 6.07 -17.938 1 91.81 102 ARG B CA 1
ATOM 4773 C C . ARG B 1 102 ? 11.953 6.215 -16.688 1 91.81 102 ARG B C 1
ATOM 4775 O O . ARG B 1 102 ? 11.492 7.312 -16.359 1 91.81 102 ARG B O 1
ATOM 4782 N N . LEU B 1 103 ? 11.906 5.145 -15.906 1 93.62 103 LEU B N 1
ATOM 4783 C CA . LEU B 1 103 ? 10.953 5.012 -14.812 1 93.62 103 LEU B CA 1
ATOM 4784 C C . LEU B 1 103 ? 11.289 5.977 -13.68 1 93.62 103 LEU B C 1
ATOM 4786 O O . LEU B 1 103 ? 10.398 6.426 -12.953 1 93.62 103 LEU B O 1
ATOM 4790 N N . ILE B 1 104 ? 12.516 6.379 -13.523 1 94.75 104 ILE B N 1
ATOM 4791 C CA . ILE B 1 104 ? 12.867 7.324 -12.469 1 94.75 104 ILE B CA 1
ATOM 4792 C C . ILE B 1 104 ? 12.203 8.672 -12.742 1 94.75 104 ILE B C 1
ATOM 4794 O O . ILE B 1 104 ? 11.758 9.352 -11.812 1 94.75 104 ILE B O 1
ATOM 4798 N N . ASP B 1 105 ? 12.211 9.031 -14.008 1 96.38 105 ASP B N 1
ATOM 4799 C CA . ASP B 1 105 ? 11.523 10.258 -14.398 1 96.38 105 ASP B CA 1
ATOM 4800 C C . ASP B 1 105 ? 10.023 10.156 -14.133 1 96.38 105 ASP B C 1
ATOM 4802 O O . ASP B 1 105 ? 9.398 11.125 -13.711 1 96.38 105 ASP B O 1
ATOM 4806 N N . SER B 1 106 ? 9.5 8.969 -14.375 1 96.81 106 SER B N 1
ATOM 4807 C CA . SER B 1 106 ? 8.086 8.742 -14.133 1 96.81 106 SER B CA 1
ATOM 4808 C C . SER B 1 106 ? 7.75 8.844 -12.648 1 96.81 106 SER B C 1
ATOM 4810 O O . SER B 1 106 ? 6.688 9.352 -12.281 1 96.81 106 SER B O 1
ATOM 4812 N N . VAL B 1 107 ? 8.617 8.367 -11.844 1 97.44 107 VAL B N 1
ATOM 4813 C CA . VAL B 1 107 ? 8.438 8.453 -10.398 1 97.44 107 VAL B CA 1
ATOM 4814 C C . VAL B 1 107 ? 8.359 9.922 -9.969 1 97.44 107 VAL B C 1
ATOM 4816 O O . VAL B 1 107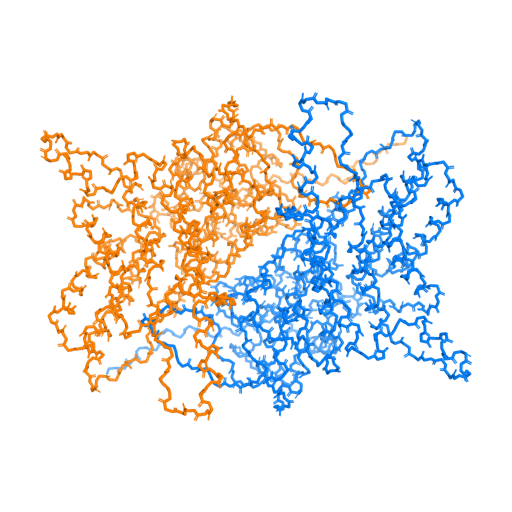 ? 7.434 10.32 -9.258 1 97.44 107 VAL B O 1
ATOM 4819 N N . ARG B 1 108 ? 9.273 10.68 -10.422 1 97 108 ARG B N 1
ATOM 4820 C CA . ARG B 1 108 ? 9.312 12.102 -10.078 1 97 108 ARG B CA 1
ATOM 4821 C C . ARG B 1 108 ? 8.094 12.828 -10.633 1 97 108 ARG B C 1
ATOM 4823 O O . ARG B 1 108 ? 7.523 13.695 -9.961 1 97 108 ARG B O 1
ATOM 4830 N N . ALA B 1 109 ? 7.766 12.469 -11.828 1 97.81 109 ALA B N 1
ATOM 4831 C CA . ALA B 1 109 ? 6.598 13.086 -12.445 1 97.81 109 ALA B CA 1
ATOM 4832 C C . ALA B 1 109 ? 5.336 12.805 -11.641 1 97.81 109 ALA B C 1
ATOM 4834 O O . ALA B 1 109 ? 4.562 13.719 -11.344 1 97.81 109 ALA B O 1
ATOM 4835 N N . ALA B 1 110 ? 5.148 11.523 -11.32 1 97.81 110 ALA B N 1
ATOM 4836 C CA . ALA B 1 110 ? 3.973 11.133 -10.547 1 97.81 110 ALA B CA 1
ATOM 4837 C C . ALA B 1 110 ? 3.93 11.867 -9.203 1 97.81 110 ALA B C 1
ATOM 4839 O O . ALA B 1 110 ? 2.867 12.328 -8.773 1 97.81 110 ALA B O 1
ATOM 4840 N N . MET B 1 111 ? 5.023 11.984 -8.586 1 97.25 111 MET B N 1
ATOM 4841 C CA . MET B 1 111 ? 5.121 12.688 -7.312 1 97.25 111 MET B CA 1
ATOM 4842 C C . MET B 1 111 ? 4.754 14.156 -7.477 1 97.25 111 MET B C 1
ATOM 4844 O O . MET B 1 111 ? 3.99 14.703 -6.676 1 97.25 111 MET B O 1
ATOM 4848 N N . LEU B 1 112 ? 5.281 14.781 -8.477 1 96.56 112 LEU B N 1
ATOM 4849 C CA . LEU B 1 112 ? 5.008 16.203 -8.727 1 96.56 112 LEU B CA 1
ATOM 4850 C C . LEU B 1 112 ? 3.535 16.422 -9.047 1 96.56 112 LEU B C 1
ATOM 4852 O O . LEU B 1 112 ? 2.941 17.406 -8.602 1 96.56 112 LEU B O 1
ATOM 4856 N N . LEU B 1 113 ? 3 15.531 -9.812 1 96.38 113 LEU B N 1
ATOM 4857 C CA . LEU B 1 113 ? 1.588 15.633 -10.156 1 96.38 113 LEU B CA 1
ATOM 4858 C C . LEU B 1 113 ? 0.708 15.445 -8.93 1 96.38 113 LEU B C 1
ATOM 4860 O O . LEU B 1 113 ? -0.294 16.141 -8.766 1 96.38 113 LEU B O 1
ATOM 4864 N N . ALA B 1 114 ? 1.063 14.516 -8.094 1 95.12 114 ALA B N 1
ATOM 4865 C CA . ALA B 1 114 ? 0.324 14.305 -6.848 1 95.12 114 ALA B CA 1
ATOM 4866 C C . ALA B 1 114 ? 0.361 15.555 -5.973 1 95.12 114 ALA B C 1
ATOM 4868 O O . ALA B 1 114 ? -0.671 15.984 -5.453 1 95.12 114 ALA B O 1
ATOM 4869 N N . ALA B 1 115 ? 1.529 16.094 -5.852 1 91.94 115 ALA B N 1
ATOM 4870 C CA . ALA B 1 115 ? 1.691 17.312 -5.055 1 91.94 115 ALA B CA 1
ATOM 4871 C C . ALA B 1 115 ? 0.834 18.438 -5.605 1 91.94 115 ALA B C 1
ATOM 4873 O O . ALA B 1 115 ? 0.203 19.172 -4.84 1 91.94 115 ALA B O 1
ATOM 4874 N N . TYR B 1 116 ? 0.842 18.531 -6.887 1 90.12 116 TYR B N 1
ATOM 4875 C CA . TYR B 1 116 ? 0.052 19.578 -7.539 1 90.12 116 TYR B CA 1
ATOM 4876 C C . TYR B 1 116 ? -1.434 19.391 -7.25 1 90.12 116 TYR B C 1
ATOM 4878 O O . TYR B 1 116 ? -2.127 20.344 -6.898 1 90.12 116 TYR B O 1
ATOM 4886 N N . SER B 1 117 ? -1.904 18.203 -7.406 1 89.88 117 SER B N 1
ATOM 4887 C CA . SER B 1 117 ? -3.32 17.922 -7.195 1 89.88 117 SER B CA 1
ATOM 4888 C C . SER B 1 117 ? -3.725 18.172 -5.746 1 89.88 117 SER B C 1
ATOM 4890 O O . SER B 1 117 ? -4.754 18.797 -5.488 1 89.88 117 SER B O 1
ATOM 4892 N N . HIS B 1 118 ? -2.93 17.781 -4.82 1 85.75 118 HIS B N 1
ATOM 4893 C CA . HIS B 1 118 ? -3.219 18.031 -3.414 1 85.75 118 HIS B CA 1
ATOM 4894 C C . HIS B 1 118 ? -3.275 19.516 -3.115 1 85.75 118 HIS B C 1
ATOM 4896 O O . HIS B 1 118 ? -4.18 19.984 -2.416 1 85.75 118 HIS B O 1
ATOM 4902 N N . SER B 1 119 ? -2.322 20.188 -3.643 1 80.38 119 SER B N 1
ATOM 4903 C CA . SER B 1 119 ? -2.234 21.625 -3.361 1 80.38 119 SER B CA 1
ATOM 4904 C C . SER B 1 119 ? -3.363 22.391 -4.047 1 80.38 119 SER B C 1
ATOM 4906 O O . SER B 1 119 ? -3.67 23.516 -3.664 1 80.38 119 SER B O 1
ATOM 4908 N N . SER B 1 120 ? -3.979 21.781 -5.086 1 80.62 120 SER B N 1
ATOM 4909 C CA . SER B 1 120 ? -5.055 22.422 -5.832 1 80.62 120 SER B CA 1
ATOM 4910 C C . SER B 1 120 ? -6.422 22.016 -5.289 1 80.62 120 SER B C 1
ATOM 4912 O O . SER B 1 120 ? -7.449 22.281 -5.91 1 80.62 120 SER B O 1
ATOM 4914 N N . GLY B 1 121 ? -6.453 21.297 -4.27 1 77.81 121 GLY B N 1
ATOM 4915 C CA . GLY B 1 121 ? -7.711 20.891 -3.66 1 77.81 121 GLY B CA 1
ATOM 4916 C C . GLY B 1 121 ? -8.312 19.656 -4.297 1 77.81 121 GLY B C 1
ATOM 4917 O O . GLY B 1 121 ? -9.43 19.266 -3.971 1 77.81 121 GLY B O 1
ATOM 4918 N N . ARG B 1 122 ? -7.57 19.109 -5.25 1 85 122 ARG B N 1
ATOM 4919 C CA . ARG B 1 122 ? -8.008 17.875 -5.875 1 85 122 ARG B CA 1
ATOM 4920 C C . ARG B 1 122 ? -7.43 16.656 -5.145 1 85 122 ARG B C 1
ATOM 4922 O O . ARG B 1 122 ? -6.629 15.914 -5.707 1 85 122 ARG B O 1
ATOM 4929 N N . HIS B 1 123 ? -7.941 16.375 -4.047 1 84.75 123 HIS B N 1
ATOM 4930 C CA . HIS B 1 123 ? -7.316 15.484 -3.078 1 84.75 123 HIS B CA 1
ATOM 4931 C C . HIS B 1 123 ? -7.379 14.039 -3.545 1 84.75 123 HIS B C 1
ATOM 4933 O O . HIS B 1 123 ? -6.41 13.289 -3.396 1 84.75 123 HIS B O 1
ATOM 4939 N N . HIS B 1 124 ? -8.531 13.688 -4.062 1 91 124 HIS B N 1
ATOM 4940 C CA . HIS B 1 124 ? -8.648 12.289 -4.461 1 91 124 HIS B CA 1
ATOM 4941 C C . HIS B 1 124 ? -7.75 11.977 -5.648 1 91 124 HIS B C 1
ATOM 4943 O O . HIS B 1 124 ? -7.156 10.898 -5.719 1 91 124 HIS B O 1
ATOM 4949 N N . GLU B 1 125 ? -7.703 12.945 -6.551 1 91.31 125 GLU B N 1
ATOM 4950 C CA . GLU B 1 125 ? -6.766 12.797 -7.66 1 91.31 125 GLU B CA 1
ATOM 4951 C C . GLU B 1 125 ? -5.328 12.688 -7.156 1 91.31 125 GLU B C 1
ATOM 4953 O O . GLU B 1 125 ? -4.562 11.844 -7.629 1 91.31 125 GLU B O 1
ATOM 4958 N N . GLY B 1 126 ? -5.02 13.586 -6.23 1 93 126 GLY B N 1
ATOM 4959 C CA . GLY B 1 126 ? -3.703 13.516 -5.613 1 93 126 GLY B CA 1
ATOM 4960 C C . GLY B 1 126 ? -3.434 12.188 -4.934 1 93 126 GLY B C 1
ATOM 4961 O O . GLY B 1 126 ? -2.332 11.641 -5.039 1 93 126 GLY B O 1
ATOM 4962 N N . TRP B 1 127 ? -4.48 11.641 -4.305 1 94.75 127 TRP B N 1
ATOM 4963 C CA . TRP B 1 127 ? -4.391 10.344 -3.637 1 94.75 127 TRP B CA 1
ATOM 4964 C C . TRP B 1 127 ? -4.074 9.234 -4.637 1 94.75 127 TRP B C 1
ATOM 4966 O O . TRP B 1 127 ? -3.178 8.422 -4.406 1 94.75 127 TRP B O 1
ATOM 4976 N N . CYS B 1 128 ? -4.715 9.234 -5.734 1 94.75 128 CYS B N 1
ATOM 4977 C CA . CYS B 1 128 ? -4.523 8.211 -6.75 1 94.75 128 CYS B CA 1
ATOM 4978 C C . CYS B 1 128 ? -3.16 8.344 -7.414 1 94.75 128 CYS B C 1
ATOM 4980 O O . CYS B 1 128 ? -2.471 7.344 -7.629 1 94.75 128 CYS B O 1
ATOM 4982 N N . LEU B 1 129 ? -2.756 9.562 -7.672 1 95.75 129 LEU B N 1
ATOM 4983 C CA . LEU B 1 129 ? -1.458 9.789 -8.297 1 95.75 129 LEU B CA 1
ATOM 4984 C C . LEU B 1 129 ? -0.324 9.414 -7.348 1 95.75 129 LEU B C 1
ATOM 4986 O O . LEU B 1 129 ? 0.696 8.875 -7.773 1 95.75 129 LEU B O 1
ATOM 4990 N N . ALA B 1 130 ? -0.514 9.75 -6.102 1 96.75 130 ALA B N 1
ATOM 4991 C CA . ALA B 1 130 ? 0.464 9.312 -5.109 1 96.75 130 ALA B CA 1
ATOM 4992 C C . ALA B 1 130 ? 0.538 7.789 -5.047 1 96.75 130 ALA B C 1
ATOM 4994 O O . ALA B 1 130 ? 1.612 7.223 -4.836 1 96.75 130 ALA B O 1
ATOM 4995 N N . GLY B 1 131 ? -0.606 7.191 -5.199 1 96.62 131 GLY B N 1
ATOM 4996 C CA . GLY B 1 131 ? -0.63 5.742 -5.277 1 96.62 131 GLY B CA 1
ATOM 4997 C C . GLY B 1 131 ? 0.177 5.191 -6.441 1 96.62 131 GLY B C 1
ATOM 4998 O O . GLY B 1 131 ? 0.912 4.215 -6.285 1 96.62 131 GLY B O 1
ATOM 4999 N N . LEU B 1 132 ? 0.025 5.824 -7.535 1 96.38 132 LEU B N 1
ATOM 5000 C CA . LEU B 1 132 ? 0.806 5.418 -8.703 1 96.38 132 LEU B CA 1
ATOM 5001 C C . LEU B 1 132 ? 2.299 5.59 -8.438 1 96.38 132 LEU B C 1
ATOM 5003 O O . LEU B 1 132 ? 3.1 4.719 -8.781 1 96.38 132 LEU B O 1
ATOM 5007 N N . ALA B 1 133 ? 2.656 6.688 -7.855 1 97.88 133 ALA B N 1
ATOM 5008 C CA . ALA B 1 133 ? 4.055 6.93 -7.508 1 97.88 133 ALA B CA 1
ATOM 5009 C C . ALA B 1 133 ? 4.59 5.828 -6.598 1 97.88 133 ALA B C 1
ATOM 5011 O O . ALA B 1 133 ? 5.711 5.348 -6.785 1 97.88 133 ALA B O 1
ATOM 5012 N N . THR B 1 134 ? 3.812 5.445 -5.652 1 97.81 134 THR B N 1
ATOM 5013 C CA . THR B 1 134 ? 4.223 4.402 -4.719 1 97.81 134 THR B CA 1
ATOM 5014 C C . THR B 1 134 ? 4.422 3.074 -5.441 1 97.81 134 THR B C 1
ATOM 5016 O O . THR B 1 134 ? 5.375 2.344 -5.16 1 97.81 134 THR B O 1
ATOM 5019 N N . ARG B 1 135 ? 3.551 2.75 -6.328 1 96.69 135 ARG B N 1
ATOM 5020 C CA . ARG B 1 135 ? 3.693 1.514 -7.09 1 96.69 135 ARG B CA 1
ATOM 5021 C C . ARG B 1 135 ? 4.965 1.531 -7.93 1 96.69 135 ARG B C 1
ATOM 5023 O O . ARG B 1 135 ? 5.637 0.508 -8.07 1 96.69 135 ARG B O 1
ATOM 5030 N N . LEU B 1 136 ? 5.266 2.672 -8.477 1 96.94 136 LEU B N 1
ATOM 5031 C CA . LEU B 1 136 ? 6.488 2.811 -9.258 1 96.94 136 LEU B CA 1
ATOM 5032 C C . LEU B 1 136 ? 7.723 2.641 -8.375 1 96.94 136 LEU B C 1
ATOM 5034 O O . LEU B 1 136 ? 8.688 1.982 -8.773 1 96.94 136 LEU B O 1
ATOM 5038 N N . VAL B 1 137 ? 7.641 3.195 -7.238 1 97.81 137 VAL B N 1
ATOM 5039 C CA . VAL B 1 137 ? 8.734 3.064 -6.285 1 97.81 137 VAL B CA 1
ATOM 5040 C C . VAL B 1 137 ? 8.977 1.59 -5.973 1 97.81 137 VAL B C 1
ATOM 5042 O O . VAL B 1 137 ? 10.117 1.134 -5.934 1 97.81 137 VAL B O 1
ATOM 5045 N N . LEU B 1 138 ? 7.934 0.849 -5.793 1 96.5 138 LEU B N 1
ATOM 5046 C CA . LEU B 1 138 ? 8.039 -0.56 -5.43 1 96.5 138 LEU B CA 1
ATOM 5047 C C . LEU B 1 138 ? 8.594 -1.38 -6.59 1 96.5 138 LEU B C 1
ATOM 5049 O O . LEU B 1 138 ? 9.461 -2.234 -6.387 1 96.5 138 LEU B O 1
ATOM 5053 N N . SER B 1 139 ? 8.141 -1.081 -7.773 1 95.06 139 SER B N 1
ATOM 5054 C CA . SER B 1 139 ? 8.609 -1.852 -8.922 1 95.06 139 SER B CA 1
ATOM 5055 C C . SER B 1 139 ? 10.047 -1.492 -9.273 1 95.06 139 SER B C 1
ATOM 5057 O O . SER B 1 139 ? 10.789 -2.328 -9.797 1 95.06 139 SER B O 1
ATOM 5059 N N . CYS B 1 140 ? 10.469 -0.264 -8.906 1 96 140 CYS B N 1
ATOM 5060 C CA . CYS B 1 140 ? 11.812 0.207 -9.227 1 96 140 CYS B CA 1
ATOM 5061 C C . CYS B 1 140 ? 12.789 -0.137 -8.109 1 96 140 CYS B C 1
ATOM 5063 O O . CYS B 1 140 ? 14 0.015 -8.273 1 96 140 CYS B O 1
ATOM 5065 N N . GLY B 1 141 ? 12.312 -0.552 -7.012 1 95.94 141 GLY B N 1
ATOM 5066 C CA . GLY B 1 141 ? 13.156 -0.95 -5.898 1 95.94 141 GLY B CA 1
ATOM 5067 C C . GLY B 1 141 ? 13.742 0.229 -5.145 1 95.94 141 GLY B C 1
ATOM 5068 O O . GLY B 1 141 ? 14.773 0.097 -4.48 1 95.94 141 GLY B O 1
ATOM 5069 N N . LEU B 1 142 ? 13.062 1.386 -5.262 1 97.75 142 LEU B N 1
ATOM 5070 C CA . LEU B 1 142 ? 13.609 2.584 -4.633 1 97.75 142 LEU B CA 1
ATOM 5071 C C . LEU B 1 142 ? 13.453 2.523 -3.119 1 97.75 142 LEU B C 1
ATOM 5073 O O . LEU B 1 142 ? 14.156 3.227 -2.389 1 97.75 142 LEU B O 1
ATOM 5077 N N . HIS B 1 143 ? 12.555 1.737 -2.592 1 97.44 143 HIS B N 1
ATOM 5078 C CA . HIS B 1 143 ? 12.328 1.604 -1.156 1 97.44 143 HIS B CA 1
ATOM 5079 C C . HIS B 1 143 ? 13.328 0.636 -0.528 1 97.44 143 HIS B C 1
ATOM 5081 O O . HIS B 1 143 ? 13.344 0.463 0.692 1 97.44 143 HIS B O 1
ATOM 5087 N N . ARG B 1 144 ? 14.219 0.05 -1.393 1 95.81 144 ARG B N 1
ATOM 5088 C CA . ARG B 1 144 ? 15.117 -0.982 -0.889 1 95.81 144 ARG B CA 1
ATOM 5089 C C . ARG B 1 144 ? 16.562 -0.69 -1.287 1 95.81 144 ARG B C 1
ATOM 5091 O O . ARG B 1 144 ? 17.281 -1.592 -1.711 1 95.81 144 ARG B O 1
ATOM 5098 N N . ILE B 1 145 ? 16.953 0.518 -1.213 1 96.69 145 ILE B N 1
ATOM 5099 C CA . ILE B 1 145 ? 18.344 0.901 -1.4 1 96.69 145 ILE B CA 1
ATOM 5100 C C . ILE B 1 145 ? 19.141 0.632 -0.119 1 96.69 145 ILE B C 1
ATOM 5102 O O . ILE B 1 145 ? 18.812 1.175 0.94 1 96.69 145 ILE B O 1
ATOM 5106 N N . PRO B 1 146 ? 20.172 -0.107 -0.2 1 93.94 146 PRO B N 1
ATOM 5107 C CA . PRO B 1 146 ? 20.797 -0.608 1.025 1 93.94 146 PRO B CA 1
ATOM 5108 C C . PRO B 1 146 ? 21.688 0.431 1.699 1 93.94 146 PRO B C 1
ATOM 5110 O O . PRO B 1 146 ? 21.922 0.353 2.906 1 93.94 146 PRO B O 1
ATOM 5113 N N . SER B 1 147 ? 22.234 1.4 0.837 1 96.31 147 SER B N 1
ATOM 5114 C CA . SER B 1 147 ? 23.203 2.324 1.42 1 96.31 147 SER B CA 1
ATOM 5115 C C . SER B 1 147 ? 23.297 3.609 0.604 1 96.31 147 SER B C 1
ATOM 5117 O O . SER B 1 147 ? 23 3.617 -0.591 1 96.31 147 SER B O 1
ATOM 5119 N N . CYS B 1 148 ? 23.766 4.605 1.31 1 95.25 148 CYS B N 1
ATOM 5120 C CA . CYS B 1 148 ? 24.078 5.859 0.627 1 95.25 148 CYS B CA 1
ATOM 5121 C C . CYS B 1 148 ? 25.422 5.77 -0.083 1 95.25 148 CYS B C 1
ATOM 5123 O O . CYS B 1 148 ? 25.75 6.621 -0.911 1 95.25 148 CYS B O 1
ATOM 5125 N N . VAL B 1 149 ? 26.125 4.723 0.231 1 96 149 VAL B N 1
ATOM 5126 C CA . VAL B 1 149 ? 27.422 4.527 -0.39 1 96 149 VAL B CA 1
ATOM 5127 C C . VAL B 1 149 ? 27.266 3.736 -1.687 1 96 149 VAL B C 1
ATOM 5129 O O . VAL B 1 149 ? 26.703 2.646 -1.689 1 96 149 VAL B O 1
ATOM 5132 N N . HIS B 1 150 ? 27.797 4.352 -2.686 1 95.31 150 HIS B N 1
ATOM 5133 C CA . HIS B 1 150 ? 27.703 3.684 -3.979 1 95.31 150 HIS B CA 1
ATOM 5134 C C . HIS B 1 150 ? 28.656 2.5 -4.062 1 95.31 150 HIS B C 1
ATOM 5136 O O . HIS B 1 150 ? 29.875 2.666 -3.939 1 95.31 150 HIS B O 1
ATOM 5142 N N . ARG B 1 151 ? 28.078 1.318 -4.188 1 91.75 151 ARG B N 1
ATOM 5143 C CA . ARG B 1 151 ? 28.844 0.085 -4.344 1 91.75 151 ARG B CA 1
ATOM 5144 C C . ARG B 1 151 ? 28.219 -0.812 -5.41 1 91.75 151 ARG B C 1
ATOM 5146 O O . ARG B 1 151 ? 27.016 -0.749 -5.656 1 91.75 151 ARG B O 1
ATOM 5153 N N . PRO B 1 152 ? 29.078 -1.595 -5.973 1 88.81 152 PRO B N 1
ATOM 5154 C CA . PRO B 1 152 ? 28.516 -2.57 -6.914 1 88.81 152 PRO B CA 1
ATOM 5155 C C . PRO B 1 152 ? 27.656 -3.623 -6.23 1 88.81 152 PRO B C 1
ATOM 5157 O O . PRO B 1 152 ? 27.953 -4.043 -5.109 1 88.81 152 PRO B O 1
ATOM 5160 N N . GLU B 1 153 ? 26.594 -3.988 -6.918 1 84 153 GLU B N 1
ATOM 5161 C CA . GLU B 1 153 ? 25.703 -5.02 -6.383 1 84 153 GLU B CA 1
ATOM 5162 C C . GLU B 1 153 ? 26.219 -6.414 -6.723 1 84 153 GLU B C 1
ATOM 5164 O O . GLU B 1 153 ? 26.688 -6.656 -7.836 1 84 153 GLU B O 1
ATOM 5169 N N . PRO B 1 154 ? 26.109 -7.215 -5.707 1 82.19 154 PRO B N 1
ATOM 5170 C CA . PRO B 1 154 ? 26.5 -8.594 -6.02 1 82.19 154 PRO B CA 1
ATOM 5171 C C . PRO B 1 154 ? 25.547 -9.258 -7.016 1 82.19 154 PRO B C 1
ATOM 5173 O O . PRO B 1 154 ? 24.344 -8.977 -7.016 1 82.19 154 PRO B O 1
ATOM 5176 N N . PRO B 1 155 ? 26.141 -10.109 -7.785 1 83 155 PRO B N 1
ATOM 5177 C CA . PRO B 1 155 ? 25.281 -10.82 -8.734 1 83 155 PRO B CA 1
ATOM 5178 C C . PRO B 1 155 ? 24.281 -11.734 -8.039 1 83 155 PRO B C 1
ATOM 5180 O O . PRO B 1 155 ? 24.594 -12.336 -7.012 1 83 155 PRO B O 1
ATOM 5183 N N . LYS B 1 156 ? 23.156 -11.82 -8.664 1 82.56 156 LYS B N 1
ATOM 5184 C CA . LYS B 1 156 ? 22.109 -12.688 -8.141 1 82.56 156 LYS B CA 1
ATOM 5185 C C . LYS B 1 156 ? 22.156 -14.062 -8.812 1 82.56 156 LYS B C 1
ATOM 5187 O O . LYS B 1 156 ? 22.406 -14.164 -10.016 1 82.56 156 LYS B O 1
ATOM 5192 N N . ASN B 1 157 ? 21.969 -15.055 -7.973 1 85.44 157 ASN B N 1
ATOM 5193 C CA . ASN B 1 157 ? 21.906 -16.406 -8.508 1 85.44 157 ASN B CA 1
ATOM 5194 C C . ASN B 1 157 ? 20.5 -16.734 -9.023 1 85.44 157 ASN B C 1
ATOM 5196 O O . ASN B 1 157 ? 19.531 -16.688 -8.266 1 85.44 157 ASN B O 1
ATOM 5200 N N . PRO B 1 158 ? 20.359 -17.094 -10.211 1 85 158 PRO B N 1
ATOM 5201 C CA . PRO B 1 158 ? 19.047 -17.266 -10.82 1 85 158 PRO B CA 1
ATOM 5202 C C . PRO B 1 158 ? 18.281 -18.469 -10.25 1 85 158 PRO B C 1
ATOM 5204 O O . PRO B 1 158 ? 17.078 -18.578 -10.453 1 85 158 PRO B O 1
ATOM 5207 N N . PHE B 1 159 ? 18.969 -19.391 -9.602 1 88.75 159 PHE B N 1
ATOM 5208 C CA . PHE B 1 159 ? 18.312 -20.578 -9.094 1 88.75 159 PHE B CA 1
ATOM 5209 C C . PHE B 1 159 ? 17.703 -20.328 -7.719 1 88.75 159 PHE B C 1
ATOM 5211 O O . PHE B 1 159 ? 16.891 -21.109 -7.227 1 88.75 159 PHE B O 1
ATOM 5218 N N . LEU B 1 160 ? 18.125 -19.234 -7.141 1 90.19 160 LEU B N 1
ATOM 5219 C CA . LEU B 1 160 ? 17.578 -18.859 -5.84 1 90.19 160 LEU B CA 1
ATOM 5220 C C . LEU B 1 160 ? 16.406 -17.906 -5.992 1 90.19 160 LEU B C 1
ATOM 5222 O O . LEU B 1 160 ? 16.141 -17.406 -7.086 1 90.19 160 LEU B O 1
ATOM 5226 N N . ARG B 1 161 ? 15.609 -17.844 -4.969 1 88.69 161 ARG B N 1
ATOM 5227 C CA . ARG B 1 161 ? 14.523 -16.859 -4.961 1 88.69 161 ARG B CA 1
ATOM 5228 C C . ARG B 1 161 ? 15.062 -15.453 -4.75 1 88.69 161 ARG B C 1
ATOM 5230 O O . ARG B 1 161 ? 15.734 -15.18 -3.756 1 88.69 161 ARG B O 1
ATOM 5237 N N . ASN B 1 162 ? 14.812 -14.625 -5.75 1 85.62 162 ASN B N 1
ATOM 5238 C CA . ASN B 1 162 ? 15.273 -13.242 -5.738 1 85.62 162 ASN B CA 1
ATOM 5239 C C . ASN B 1 162 ? 14.133 -12.266 -6.004 1 85.62 162 ASN B C 1
ATOM 5241 O O . ASN B 1 162 ? 13.133 -12.633 -6.617 1 85.62 162 ASN B O 1
ATOM 5245 N N . ARG B 1 163 ? 14.297 -11.062 -5.434 1 83.19 163 ARG B N 1
ATOM 5246 C CA . ARG B 1 163 ? 13.445 -9.953 -5.848 1 83.19 163 ARG B CA 1
ATOM 5247 C C . ARG B 1 163 ? 14.047 -9.211 -7.035 1 83.19 163 ARG B C 1
ATOM 5249 O O . ARG B 1 163 ? 15.234 -8.867 -7.023 1 83.19 163 ARG B O 1
ATOM 5256 N N . PHE B 1 164 ? 13.234 -9.07 -7.98 1 83.5 164 PHE B N 1
ATOM 5257 C CA . PHE B 1 164 ? 13.734 -8.359 -9.148 1 83.5 164 PHE B CA 1
ATOM 5258 C C . PHE B 1 164 ? 13.039 -7.016 -9.312 1 83.5 164 PHE B C 1
ATOM 5260 O O . PHE B 1 164 ? 11.812 -6.93 -9.211 1 83.5 164 PHE B O 1
ATOM 5267 N N . PHE B 1 165 ? 13.875 -5.996 -9.453 1 90.25 165 PHE B N 1
ATOM 5268 C CA . PHE B 1 165 ? 13.367 -4.648 -9.688 1 90.25 165 PHE B CA 1
ATOM 5269 C C . PHE B 1 165 ? 13.633 -4.207 -11.117 1 90.25 165 PHE B C 1
ATOM 5271 O O . PHE B 1 165 ? 14.516 -4.746 -11.789 1 90.25 165 PHE B O 1
ATOM 5278 N N . LEU B 1 166 ? 12.891 -3.277 -11.586 1 91.19 166 LEU B N 1
ATOM 5279 C CA . LEU B 1 166 ? 12.93 -2.887 -12.984 1 91.19 166 LEU B CA 1
ATOM 5280 C C . LEU B 1 166 ? 14.133 -2.006 -13.281 1 91.19 166 LEU B C 1
ATOM 5282 O O . LEU B 1 166 ? 14.641 -1.985 -14.406 1 91.19 166 LEU B O 1
ATOM 5286 N N . LEU B 1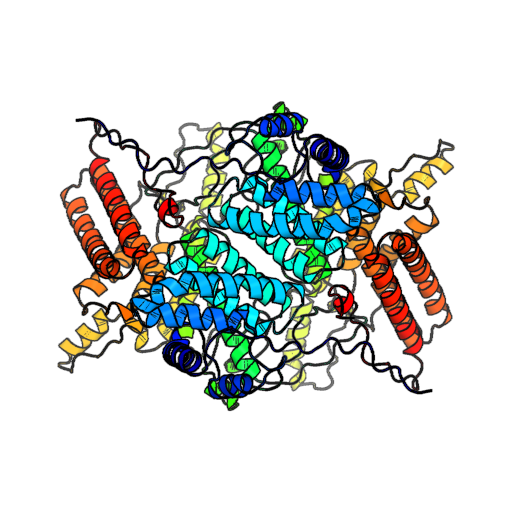 167 ? 14.594 -1.322 -12.281 1 92.25 167 LEU B N 1
ATOM 5287 C CA . LEU B 1 167 ? 15.766 -0.483 -12.508 1 92.25 167 LEU B CA 1
ATOM 5288 C C . LEU B 1 167 ? 17.047 -1.281 -12.305 1 92.25 167 LEU B C 1
ATOM 5290 O O . LEU B 1 167 ? 17.188 -2.01 -11.32 1 92.25 167 LEU B O 1
ATOM 5294 N N . PRO B 1 168 ? 17.953 -1.124 -13.25 1 89.81 168 PRO B N 1
ATOM 5295 C CA . PRO B 1 168 ? 19.281 -1.68 -12.992 1 89.81 168 PRO B CA 1
ATOM 5296 C C . PRO B 1 168 ? 20.016 -0.95 -11.867 1 89.81 168 PRO B C 1
ATOM 5298 O O . PRO B 1 168 ? 19.547 0.093 -11.398 1 89.81 168 PRO B O 1
ATOM 5301 N N . PRO B 1 169 ? 21.094 -1.522 -11.445 1 91.31 169 PRO B N 1
ATOM 5302 C CA . PRO B 1 169 ? 21.875 -0.795 -10.438 1 91.31 169 PRO B CA 1
ATOM 5303 C C . PRO B 1 169 ? 22.25 0.614 -10.891 1 91.31 169 PRO B C 1
ATOM 5305 O O . PRO B 1 169 ? 22.406 0.861 -12.086 1 91.31 169 PRO B O 1
ATOM 5308 N N . PRO B 1 170 ? 22.297 1.504 -9.883 1 94.62 170 PRO B N 1
ATOM 5309 C CA . PRO B 1 170 ? 22.656 2.867 -10.273 1 94.62 170 PRO B CA 1
ATOM 5310 C C . PRO B 1 170 ? 24.016 2.939 -10.961 1 94.62 170 PRO B C 1
ATOM 5312 O O . PRO B 1 170 ? 24.953 2.217 -10.586 1 94.62 170 PRO B O 1
ATOM 5315 N N . GLU B 1 171 ? 24.172 3.854 -11.867 1 92.94 171 GLU B N 1
ATOM 5316 C CA . GLU B 1 171 ? 25.391 3.99 -12.664 1 92.94 171 GLU B CA 1
ATOM 5317 C C . GLU B 1 171 ? 26.516 4.621 -11.852 1 92.94 171 GLU B C 1
ATOM 5319 O O . GLU B 1 171 ? 27.688 4.32 -12.07 1 92.94 171 GLU B O 1
ATOM 5324 N N . ASP B 1 172 ? 26.172 5.531 -11.07 1 95.5 172 ASP B N 1
ATOM 5325 C CA . ASP B 1 172 ? 27.156 6.25 -10.266 1 95.5 172 ASP B CA 1
ATOM 5326 C C . ASP B 1 172 ? 26.531 6.781 -8.977 1 95.5 172 ASP B C 1
ATOM 5328 O O . ASP B 1 172 ? 25.359 6.527 -8.695 1 95.5 172 ASP B O 1
ATOM 5332 N N . ALA B 1 173 ? 27.344 7.461 -8.211 1 96.19 173 ALA B N 1
ATOM 5333 C CA . ALA B 1 173 ? 26.922 7.961 -6.906 1 96.19 173 ALA B CA 1
ATOM 5334 C C . ALA B 1 173 ? 25.859 9.047 -7.051 1 96.19 173 ALA B C 1
ATOM 5336 O O . ALA B 1 173 ? 24.969 9.18 -6.207 1 96.19 173 ALA B O 1
ATOM 5337 N N . VAL B 1 174 ? 25.922 9.805 -8.062 1 95.94 174 VAL B N 1
ATOM 5338 C CA . VAL B 1 174 ? 24.953 10.867 -8.297 1 95.94 174 VAL B CA 1
ATOM 5339 C C . VAL B 1 174 ? 23.562 10.266 -8.516 1 95.94 174 VAL B C 1
ATOM 5341 O O . VAL B 1 174 ? 22.578 10.711 -7.922 1 95.94 174 VAL B O 1
ATOM 5344 N N . GLU B 1 175 ? 23.516 9.266 -9.367 1 95.75 175 GLU B N 1
ATOM 5345 C CA . GLU B 1 175 ? 22.234 8.617 -9.617 1 95.75 175 GLU B CA 1
ATOM 5346 C C . GLU B 1 175 ? 21.688 7.965 -8.344 1 95.75 175 GLU B C 1
ATOM 5348 O O . GLU B 1 175 ? 20.484 8 -8.094 1 95.75 175 GLU B O 1
ATOM 5353 N N . LEU B 1 176 ? 22.625 7.375 -7.621 1 97.31 176 LEU B N 1
ATOM 5354 C CA . LEU B 1 176 ? 22.203 6.785 -6.352 1 97.31 176 LEU B CA 1
ATOM 5355 C C . LEU B 1 176 ? 21.547 7.828 -5.461 1 97.31 176 LEU B C 1
ATOM 5357 O O . LEU B 1 176 ? 20.453 7.59 -4.918 1 97.31 176 LEU B O 1
ATOM 5361 N N . GLY B 1 177 ? 22.203 8.938 -5.344 1 96.31 177 GLY B N 1
ATOM 5362 C CA . GLY B 1 177 ? 21.641 10.016 -4.547 1 96.31 177 GLY B CA 1
ATOM 5363 C C . GLY B 1 177 ? 20.297 10.484 -5.051 1 96.31 177 GLY B C 1
ATOM 5364 O O . GLY B 1 177 ? 19.375 10.719 -4.258 1 96.31 177 GLY B O 1
ATOM 5365 N N . GLU B 1 178 ? 20.141 10.578 -6.328 1 95.94 178 GLU B N 1
ATOM 5366 C CA . GLU B 1 178 ? 18.875 11.008 -6.922 1 95.94 178 GLU B CA 1
ATOM 5367 C C . GLU B 1 178 ? 17.766 10 -6.641 1 95.94 178 GLU B C 1
ATOM 5369 O O . GLU B 1 178 ? 16.625 10.391 -6.395 1 95.94 178 GLU B O 1
ATOM 5374 N N . ARG B 1 179 ? 18.078 8.734 -6.695 1 97.38 179 ARG B N 1
ATOM 5375 C CA . ARG B 1 179 ? 17.094 7.691 -6.414 1 97.38 179 ARG B CA 1
ATOM 5376 C C . ARG B 1 179 ? 16.641 7.754 -4.961 1 97.38 179 ARG B C 1
ATOM 5378 O O . ARG B 1 179 ? 15.445 7.645 -4.68 1 97.38 179 ARG B O 1
ATOM 5385 N N . ILE B 1 180 ? 17.547 7.988 -4.066 1 97.62 180 ILE B N 1
ATOM 5386 C CA . ILE B 1 180 ? 17.219 8.086 -2.648 1 97.62 180 ILE B CA 1
ATOM 5387 C C . ILE B 1 180 ? 16.281 9.273 -2.418 1 97.62 180 ILE B C 1
ATOM 5389 O O . ILE B 1 180 ? 15.25 9.141 -1.762 1 97.62 180 ILE B O 1
ATOM 5393 N N . HIS B 1 181 ? 16.625 10.336 -3.01 1 96.5 181 HIS B N 1
ATOM 5394 C CA . HIS B 1 181 ? 15.812 11.539 -2.82 1 96.5 181 HIS B CA 1
ATOM 5395 C C . HIS B 1 181 ? 14.445 11.391 -3.475 1 96.5 181 HIS B C 1
ATOM 5397 O O . HIS B 1 181 ? 13.445 11.883 -2.945 1 96.5 181 HIS B O 1
ATOM 5403 N N . ALA B 1 182 ? 14.414 10.781 -4.594 1 96.62 182 ALA B N 1
ATOM 5404 C CA . ALA B 1 182 ? 13.133 10.531 -5.25 1 96.62 182 ALA B CA 1
ATOM 5405 C C . ALA B 1 182 ? 12.234 9.656 -4.383 1 96.62 182 ALA B C 1
ATOM 5407 O O . ALA B 1 182 ? 11.031 9.914 -4.262 1 96.62 182 ALA B O 1
ATOM 5408 N N . PHE B 1 183 ? 12.828 8.648 -3.766 1 98.25 183 PHE B N 1
ATOM 5409 C CA . PHE B 1 183 ? 12.062 7.781 -2.879 1 98.25 183 PHE B CA 1
ATOM 5410 C C . PHE B 1 183 ? 11.422 8.586 -1.753 1 98.25 183 PHE B C 1
ATOM 5412 O O . PHE B 1 183 ? 10.219 8.469 -1.503 1 98.25 183 PHE B O 1
ATOM 5419 N N . TRP B 1 184 ? 12.172 9.359 -1.138 1 97.44 184 TRP B N 1
ATOM 5420 C CA . TRP B 1 184 ? 11.688 10.039 0.058 1 97.44 184 TRP B CA 1
ATOM 5421 C C . TRP B 1 184 ? 10.68 11.125 -0.304 1 97.44 184 TRP B C 1
ATOM 5423 O O . TRP B 1 184 ? 9.781 11.438 0.481 1 97.44 184 TRP B O 1
ATOM 5433 N N . ALA B 1 185 ? 10.812 11.656 -1.523 1 96.69 185 ALA B N 1
ATOM 5434 C CA . ALA B 1 185 ? 9.773 12.57 -1.994 1 96.69 185 ALA B CA 1
ATOM 5435 C C . ALA B 1 185 ? 8.438 11.859 -2.131 1 96.69 185 ALA B C 1
ATOM 5437 O O . ALA B 1 185 ? 7.398 12.383 -1.714 1 96.69 185 ALA B O 1
ATOM 5438 N N . VAL B 1 186 ? 8.461 10.664 -2.658 1 97.88 186 VAL B N 1
ATOM 5439 C CA . VAL B 1 186 ? 7.234 9.883 -2.824 1 97.88 186 VAL B CA 1
ATOM 5440 C C . VAL B 1 186 ? 6.719 9.445 -1.457 1 97.88 186 VAL B C 1
ATOM 5442 O O . VAL B 1 186 ? 5.512 9.492 -1.198 1 97.88 186 VAL B O 1
ATOM 5445 N N . PHE B 1 187 ? 7.645 9.055 -0.62 1 97.88 187 PHE B N 1
ATOM 5446 C CA . PHE B 1 187 ? 7.281 8.672 0.74 1 97.88 187 PHE B CA 1
ATOM 5447 C C . PHE B 1 187 ? 6.535 9.805 1.437 1 97.88 187 PHE B C 1
ATOM 5449 O O . PHE B 1 187 ? 5.488 9.586 2.049 1 97.88 187 PHE B O 1
ATOM 5456 N N . ALA B 1 188 ? 7.047 10.945 1.289 1 96 188 ALA B N 1
ATOM 5457 C CA . ALA B 1 188 ? 6.484 12.109 1.979 1 96 188 ALA B CA 1
ATOM 5458 C C . ALA B 1 188 ? 5.078 12.422 1.471 1 96 188 ALA B C 1
ATOM 5460 O O . ALA B 1 188 ? 4.164 12.648 2.264 1 96 188 ALA B O 1
ATOM 5461 N N . ILE B 1 189 ? 4.914 12.391 0.219 1 95 189 ILE B N 1
ATOM 5462 C CA . ILE B 1 189 ? 3.609 12.742 -0.33 1 95 189 ILE B CA 1
ATOM 5463 C C . ILE B 1 189 ? 2.592 11.664 0.037 1 95 189 ILE B C 1
ATOM 5465 O O . ILE B 1 189 ? 1.424 11.969 0.292 1 95 189 ILE B O 1
ATOM 5469 N N . ASP B 1 190 ? 3.008 10.461 0.038 1 96.19 190 ASP B N 1
ATOM 5470 C CA . ASP B 1 190 ? 2.137 9.359 0.433 1 96.19 190 ASP B CA 1
ATOM 5471 C C . ASP B 1 190 ? 1.705 9.5 1.892 1 96.19 190 ASP B C 1
ATOM 5473 O O . ASP B 1 190 ? 0.527 9.328 2.215 1 96.19 190 ASP B O 1
ATOM 5477 N N . ARG B 1 191 ? 2.641 9.828 2.713 1 96.31 191 ARG B N 1
ATOM 5478 C CA . ARG B 1 191 ? 2.348 9.961 4.137 1 96.31 191 ARG B CA 1
ATOM 5479 C C . ARG B 1 191 ? 1.485 11.188 4.406 1 96.31 191 ARG B C 1
ATOM 5481 O O . ARG B 1 191 ? 0.61 11.156 5.273 1 96.31 191 ARG B O 1
ATOM 5488 N N . CYS B 1 192 ? 1.775 12.227 3.713 1 93.56 192 CYS B N 1
ATOM 5489 C CA . CYS B 1 192 ? 0.957 13.422 3.859 1 93.56 192 CYS B CA 1
ATOM 5490 C C . CYS B 1 192 ? -0.49 13.148 3.469 1 93.56 192 CYS B C 1
ATOM 5492 O O . CYS B 1 192 ? -1.416 13.547 4.18 1 93.56 192 CYS B O 1
ATOM 5494 N N . GLY B 1 193 ? -0.643 12.469 2.375 1 91.31 193 GLY B N 1
ATOM 5495 C CA . GLY B 1 193 ? -1.989 12.094 1.977 1 91.31 193 GLY B CA 1
ATOM 5496 C C . GLY B 1 193 ? -2.678 11.188 2.98 1 91.31 193 GLY B C 1
ATOM 5497 O O . GLY B 1 193 ? -3.859 11.367 3.281 1 91.31 193 GLY B O 1
ATOM 5498 N N . ALA B 1 194 ? -1.943 10.25 3.461 1 93.06 194 ALA B N 1
ATOM 5499 C CA . ALA B 1 194 ? -2.482 9.328 4.453 1 93.06 194 ALA B CA 1
ATOM 5500 C C . ALA B 1 194 ? -2.893 10.062 5.727 1 93.06 194 ALA B C 1
ATOM 5502 O O . ALA B 1 194 ? -3.92 9.75 6.328 1 93.06 194 ALA B O 1
ATOM 5503 N N . LEU B 1 195 ? -2.113 10.977 6.109 1 92.56 195 LEU B N 1
ATOM 5504 C CA . LEU B 1 195 ? -2.42 11.773 7.289 1 92.56 195 LEU B CA 1
ATOM 5505 C C . LEU B 1 195 ? -3.699 12.578 7.086 1 92.56 195 LEU B C 1
ATOM 5507 O O . LEU B 1 195 ? -4.551 12.633 7.977 1 92.56 195 LEU B O 1
ATOM 5511 N N . ALA B 1 196 ? -3.812 13.148 5.98 1 87.19 196 ALA B N 1
ATOM 5512 C CA . ALA B 1 196 ? -4.945 14.023 5.676 1 87.19 196 ALA B CA 1
ATOM 5513 C C . ALA B 1 196 ? -6.25 13.234 5.625 1 87.19 196 ALA B C 1
ATOM 5515 O O . ALA B 1 196 ? -7.305 13.742 6.004 1 87.19 196 ALA B O 1
ATOM 5516 N N . THR B 1 197 ? -6.172 12.008 5.223 1 83.56 197 THR B N 1
ATOM 5517 C CA . THR B 1 197 ? -7.391 11.258 4.941 1 83.56 197 THR B CA 1
ATOM 5518 C C . THR B 1 197 ? -7.637 10.203 6.023 1 83.56 197 THR B C 1
ATOM 5520 O O . THR B 1 197 ? -8.758 9.719 6.176 1 83.56 197 THR B O 1
ATOM 5523 N N . GLY B 1 198 ? -6.551 9.836 6.641 1 86.5 198 GLY B N 1
ATOM 5524 C CA . GLY B 1 198 ? -6.645 8.727 7.57 1 86.5 198 GLY B CA 1
ATOM 5525 C C . GLY B 1 198 ? -6.508 7.371 6.898 1 86.5 198 GLY B C 1
ATOM 5526 O O . GLY B 1 198 ? -6.574 6.336 7.559 1 86.5 198 GLY B O 1
ATOM 5527 N N . TYR B 1 199 ? -6.293 7.395 5.562 1 91.38 199 TYR B N 1
ATOM 5528 C CA . TYR B 1 199 ? -6.129 6.141 4.832 1 91.38 199 TYR B CA 1
ATOM 5529 C C . TYR B 1 199 ? -4.75 5.539 5.09 1 91.38 199 TYR B C 1
ATOM 5531 O O . TYR B 1 199 ? -3.848 6.227 5.574 1 91.38 199 TYR B O 1
ATOM 5539 N N . SER B 1 200 ? -4.648 4.27 4.805 1 91.81 200 SER B N 1
ATOM 5540 C CA . SER B 1 200 ? -3.365 3.6 4.973 1 91.81 200 SER B CA 1
ATOM 5541 C C . SER B 1 200 ? -2.369 4.035 3.906 1 91.81 200 SER B C 1
ATOM 5543 O O . SER B 1 200 ? -2.73 4.188 2.736 1 91.81 200 SER B O 1
ATOM 5545 N N . ALA B 1 201 ? -1.154 4.227 4.359 1 93.81 201 ALA B N 1
ATOM 5546 C CA . ALA B 1 201 ? -0.084 4.555 3.42 1 93.81 201 ALA B CA 1
ATOM 5547 C C . ALA B 1 201 ? 0.242 3.363 2.525 1 93.81 201 ALA B C 1
ATOM 5549 O O . ALA B 1 201 ? -0.061 2.219 2.869 1 93.81 201 ALA B O 1
ATOM 5550 N N . GLY B 1 202 ? 0.868 3.689 1.436 1 93.56 202 GLY B N 1
ATOM 5551 C CA . GLY B 1 202 ? 1.106 2.668 0.428 1 93.56 202 GLY B CA 1
ATOM 5552 C C . GLY B 1 202 ? 2.375 1.873 0.673 1 93.56 202 GLY B C 1
ATOM 5553 O O . GLY B 1 202 ? 2.529 0.764 0.158 1 93.56 202 GLY B O 1
ATOM 5554 N N . ILE B 1 203 ? 3.27 2.406 1.357 1 95.12 203 ILE B N 1
ATOM 5555 C CA . ILE B 1 203 ? 4.523 1.705 1.617 1 95.12 203 ILE B CA 1
ATOM 5556 C C . ILE B 1 203 ? 4.66 1.437 3.115 1 95.12 203 ILE B C 1
ATOM 5558 O O . ILE B 1 203 ? 4.609 2.363 3.926 1 95.12 203 ILE B O 1
ATOM 5562 N N . ARG B 1 204 ? 4.926 0.243 3.465 1 92.62 204 ARG B N 1
ATOM 5563 C CA . ARG B 1 204 ? 5.086 -0.136 4.867 1 92.62 204 ARG B CA 1
ATOM 5564 C C . ARG B 1 204 ? 6.484 0.201 5.367 1 92.62 204 ARG B C 1
ATOM 5566 O O . ARG B 1 204 ? 7.473 -0.015 4.664 1 92.62 204 ARG B O 1
ATOM 5573 N N . ASP B 1 205 ? 6.5 0.668 6.586 1 93.56 205 ASP B N 1
ATOM 5574 C CA . ASP B 1 205 ? 7.789 1.021 7.176 1 93.56 205 ASP B CA 1
ATOM 5575 C C . ASP B 1 205 ? 8.727 -0.183 7.207 1 93.56 205 ASP B C 1
ATOM 5577 O O . ASP B 1 205 ? 9.922 -0.051 6.945 1 93.56 205 ASP B O 1
ATOM 5581 N N . GLU B 1 206 ? 8.203 -1.344 7.422 1 88.88 206 GLU B N 1
ATOM 5582 C CA . GLU B 1 206 ? 8.977 -2.568 7.582 1 88.88 206 GLU B CA 1
ATOM 5583 C C . GLU B 1 206 ? 9.633 -2.98 6.27 1 88.88 206 GLU B C 1
ATOM 5585 O O . GLU B 1 206 ? 10.625 -3.715 6.266 1 88.88 206 GLU B O 1
ATOM 5590 N N . ASP B 1 207 ? 9.102 -2.479 5.203 1 92.12 207 ASP B N 1
ATOM 5591 C CA . ASP B 1 207 ? 9.609 -2.863 3.891 1 92.12 207 ASP B CA 1
ATOM 5592 C C . ASP B 1 207 ? 10.672 -1.878 3.404 1 92.12 207 ASP B C 1
ATOM 5594 O O . ASP B 1 207 ? 11.281 -2.086 2.355 1 92.12 207 ASP B O 1
ATOM 5598 N N . ILE B 1 208 ? 10.922 -0.835 4.168 1 96.5 208 ILE B N 1
ATOM 5599 C CA . ILE B 1 208 ? 11.82 0.223 3.713 1 96.5 208 ILE B CA 1
ATOM 5600 C C . ILE B 1 208 ? 13.227 -0.025 4.25 1 96.5 208 ILE B C 1
ATOM 5602 O O . ILE B 1 208 ? 13.43 -0.1 5.465 1 96.5 208 ILE B O 1
ATOM 5606 N N . THR B 1 209 ? 14.188 -0.132 3.346 1 95.62 209 THR B N 1
ATOM 5607 C CA . THR B 1 209 ? 15.586 -0.24 3.736 1 95.62 209 THR B CA 1
ATOM 5608 C C . THR B 1 209 ? 16.391 0.951 3.215 1 95.62 209 THR B C 1
ATOM 5610 O O . THR B 1 209 ? 17.578 1.074 3.496 1 95.62 209 THR B O 1
ATOM 5613 N N . THR B 1 210 ? 15.719 1.818 2.492 1 97.75 210 THR B N 1
ATOM 5614 C CA . THR B 1 210 ? 16.391 2.988 1.929 1 97.75 210 THR B CA 1
ATOM 5615 C C . THR B 1 210 ? 16.719 3.996 3.023 1 97.75 210 THR B C 1
ATOM 5617 O O . THR B 1 210 ? 15.844 4.422 3.779 1 97.75 210 THR B O 1
ATOM 5620 N N . PRO B 1 211 ? 17.953 4.418 3.061 1 96.75 211 PRO B N 1
ATOM 5621 C CA . PRO B 1 211 ? 18.344 5.414 4.066 1 96.75 211 PRO B CA 1
ATOM 5622 C C . PRO B 1 211 ? 17.766 6.797 3.775 1 96.75 211 PRO B C 1
ATOM 5624 O O . PRO B 1 211 ? 17.438 7.105 2.625 1 96.75 211 PRO B O 1
ATOM 5627 N N . PHE B 1 212 ? 17.672 7.57 4.832 1 95.88 212 PHE B N 1
ATOM 5628 C CA . PHE B 1 212 ? 17.25 8.953 4.656 1 95.88 212 PHE B CA 1
ATOM 5629 C C . PHE B 1 212 ? 18.234 9.719 3.783 1 95.88 212 PHE B C 1
ATOM 5631 O O . PHE B 1 212 ? 19.438 9.438 3.797 1 95.88 212 PHE B O 1
ATOM 5638 N N . GLY B 1 213 ? 17.688 10.656 3.07 1 92.38 213 GLY B N 1
ATOM 5639 C CA . GLY B 1 213 ? 18.5 11.422 2.145 1 92.38 213 GLY B CA 1
ATOM 5640 C C . GLY B 1 213 ? 19.547 12.289 2.842 1 92.38 213 GLY B C 1
ATOM 5641 O O . GLY B 1 213 ? 19.25 12.922 3.854 1 92.38 213 GLY B O 1
ATOM 5642 N N . ARG B 1 214 ? 20.734 12.195 2.346 1 93.25 214 ARG B N 1
ATOM 5643 C CA . ARG B 1 214 ? 21.797 13.148 2.65 1 93.25 214 ARG B CA 1
ATOM 5644 C C . ARG B 1 214 ? 21.969 14.148 1.512 1 93.25 214 ARG B C 1
ATOM 5646 O O . ARG B 1 214 ? 21.344 14.016 0.455 1 93.25 214 ARG B O 1
ATOM 5653 N N . HIS B 1 215 ? 22.75 15.219 1.872 1 93.12 215 HIS B N 1
ATOM 5654 C CA . HIS B 1 215 ? 23 16.156 0.78 1 93.12 215 HIS B CA 1
ATOM 5655 C C . HIS B 1 215 ? 23.531 15.422 -0.455 1 93.12 215 HIS B C 1
ATOM 5657 O O . HIS B 1 215 ? 24.422 14.578 -0.353 1 93.12 215 HIS B O 1
ATOM 5663 N N . LEU B 1 216 ? 22.906 15.773 -1.584 1 93.75 216 LEU B N 1
ATOM 5664 C CA . LEU B 1 216 ? 23.281 15.109 -2.826 1 93.75 216 LEU B CA 1
ATOM 5665 C C . LEU B 1 216 ? 24.781 15.258 -3.084 1 93.75 216 LEU B C 1
ATOM 5667 O O . LEU B 1 216 ? 25.422 14.328 -3.578 1 93.75 216 LEU B O 1
ATOM 5671 N N . ALA B 1 217 ? 25.312 16.406 -2.748 1 93.12 217 ALA B N 1
ATOM 5672 C CA . ALA B 1 217 ? 26.719 16.688 -2.947 1 93.12 217 ALA B CA 1
ATOM 5673 C C . ALA B 1 217 ? 27.594 15.734 -2.117 1 93.12 217 ALA B C 1
ATOM 5675 O O . ALA B 1 217 ? 28.656 15.297 -2.564 1 93.12 217 ALA B O 1
ATOM 5676 N N . ASP B 1 218 ? 27.094 15.398 -0.937 1 94.62 218 ASP B N 1
ATOM 5677 C CA . ASP B 1 218 ? 27.844 14.492 -0.065 1 94.62 218 ASP B CA 1
ATOM 5678 C C . ASP B 1 218 ? 27.844 13.07 -0.618 1 94.62 218 ASP B C 1
ATOM 5680 O O . ASP B 1 218 ? 28.859 12.383 -0.569 1 94.62 218 ASP B O 1
ATOM 5684 N N . ILE B 1 219 ? 26.734 12.664 -1.139 1 95 219 ILE B N 1
ATOM 5685 C CA . ILE B 1 219 ? 26.641 11.328 -1.722 1 95 219 ILE B CA 1
ATOM 5686 C C . ILE B 1 219 ? 27.484 11.258 -2.99 1 95 219 ILE B C 1
ATOM 5688 O O . ILE B 1 219 ? 28.281 10.328 -3.166 1 95 219 ILE B O 1
ATOM 5692 N N . ALA B 1 220 ? 27.359 12.281 -3.801 1 94.31 220 ALA B N 1
ATOM 5693 C CA . ALA B 1 220 ? 28.078 12.336 -5.07 1 94.31 220 ALA B CA 1
ATOM 5694 C C . ALA B 1 220 ? 29.594 12.359 -4.84 1 94.31 220 ALA B C 1
ATOM 5696 O O . ALA B 1 220 ? 30.344 11.773 -5.613 1 94.31 220 ALA B O 1
ATOM 5697 N N . GLY B 1 221 ? 29.984 13.039 -3.805 1 93.5 221 GLY B N 1
ATOM 5698 C CA . GLY B 1 221 ? 31.406 13.195 -3.525 1 93.5 221 GLY B CA 1
ATOM 5699 C C . GLY B 1 221 ? 31.969 12.055 -2.705 1 93.5 221 GLY B C 1
ATOM 5700 O O . GLY B 1 221 ? 33.188 12.039 -2.412 1 93.5 221 GLY B O 1
ATOM 5701 N N . GLY B 1 222 ? 31.172 11.156 -2.277 1 92 222 GLY B N 1
ATOM 5702 C CA . GLY B 1 222 ? 31.641 10.023 -1.501 1 92 222 GLY B CA 1
ATOM 5703 C C . GLY B 1 222 ? 31.938 10.367 -0.051 1 92 222 GLY B C 1
ATOM 5704 O O . GLY B 1 222 ? 32.75 9.719 0.595 1 92 222 GLY B O 1
ATOM 5705 N N . MET B 1 223 ? 31.297 11.398 0.404 1 92.81 223 MET B N 1
ATOM 5706 C CA . MET B 1 223 ? 31.547 11.844 1.769 1 92.81 223 MET B CA 1
ATOM 5707 C C . MET B 1 223 ? 30.594 11.164 2.752 1 92.81 223 MET B C 1
ATOM 5709 O O . MET B 1 223 ? 30.5 11.586 3.908 1 92.81 223 MET B O 1
ATOM 5713 N N . VAL B 1 224 ? 29.906 10.188 2.32 1 94.19 224 VAL B N 1
ATOM 5714 C CA . VAL B 1 224 ? 28.984 9.438 3.162 1 94.19 224 VAL B CA 1
ATOM 5715 C C . VAL B 1 224 ? 29.578 8.07 3.494 1 94.19 224 VAL B C 1
ATOM 5717 O O . VAL B 1 224 ? 30.406 7.547 2.746 1 94.19 224 VAL B O 1
ATOM 5720 N N . THR B 1 225 ? 29.219 7.57 4.664 1 92.69 225 THR B N 1
ATOM 5721 C CA . THR B 1 225 ? 29.641 6.25 5.113 1 92.69 225 THR B CA 1
ATOM 5722 C C . THR B 1 225 ? 28.438 5.414 5.547 1 92.69 225 THR B C 1
ATOM 5724 O O . THR B 1 225 ? 27.297 5.895 5.52 1 92.69 225 THR B O 1
ATOM 5727 N N . GLU B 1 226 ? 28.703 4.258 5.961 1 91.06 226 GLU B N 1
ATOM 5728 C CA . GLU B 1 226 ? 27.656 3.35 6.406 1 91.06 226 GLU B CA 1
ATOM 5729 C C . GLU B 1 226 ? 26.984 3.867 7.672 1 91.06 226 GLU B C 1
ATOM 5731 O O . GLU B 1 226 ? 25.844 3.492 7.973 1 91.06 226 GLU B O 1
ATOM 5736 N N . ARG B 1 227 ? 27.562 4.699 8.336 1 88.81 227 ARG B N 1
ATOM 5737 C CA . ARG B 1 227 ? 26.984 5.301 9.531 1 88.81 227 ARG B CA 1
ATOM 5738 C C . ARG B 1 227 ? 25.812 6.211 9.172 1 88.81 227 ARG B C 1
ATOM 5740 O O . ARG B 1 227 ? 24.953 6.484 10.008 1 88.81 227 ARG B O 1
ATOM 5747 N N . ASP B 1 228 ? 25.828 6.629 7.922 1 91.75 228 ASP B N 1
ATOM 5748 C CA . ASP B 1 228 ? 24.781 7.531 7.449 1 91.75 228 ASP B CA 1
ATOM 5749 C C . ASP B 1 228 ? 23.547 6.758 6.988 1 91.75 228 ASP B C 1
ATOM 5751 O O . ASP B 1 228 ? 22.531 7.352 6.629 1 91.75 228 ASP B O 1
ATOM 5755 N N . ASP B 1 229 ? 23.609 5.441 7.059 1 94.12 229 ASP B N 1
ATOM 5756 C CA . ASP B 1 229 ? 22.531 4.613 6.547 1 94.12 229 ASP B CA 1
ATOM 5757 C C . ASP B 1 229 ? 21.422 4.441 7.59 1 94.12 229 ASP B C 1
ATOM 5759 O O . ASP B 1 229 ? 21.109 3.32 7.988 1 94.12 229 ASP B O 1
ATOM 5763 N N . VAL B 1 230 ? 20.797 5.582 7.984 1 94 230 VAL B N 1
ATOM 5764 C CA . VAL B 1 230 ? 19.672 5.586 8.93 1 94 230 VAL B CA 1
ATOM 5765 C C . VAL B 1 230 ? 18.359 5.488 8.164 1 94 230 VAL B C 1
ATOM 5767 O O . VAL B 1 230 ? 18.109 6.254 7.234 1 94 230 VAL B O 1
ATOM 5770 N N . THR B 1 231 ? 17.594 4.484 8.586 1 95 231 THR B N 1
ATOM 5771 C CA . THR B 1 231 ? 16.312 4.27 7.91 1 95 231 THR B CA 1
ATOM 5772 C C . THR B 1 231 ? 15.156 4.668 8.812 1 95 231 THR B C 1
ATOM 5774 O O . THR B 1 231 ? 15.359 5.051 9.969 1 95 231 THR B O 1
ATOM 5777 N N . VAL B 1 232 ? 13.969 4.57 8.266 1 95.44 232 VAL B N 1
ATOM 5778 C CA . VAL B 1 232 ? 12.766 4.914 9.016 1 95.44 232 VAL B CA 1
ATOM 5779 C C . VAL B 1 232 ? 12.586 3.936 10.18 1 95.44 232 VAL B C 1
ATOM 5781 O O . VAL B 1 232 ? 12.078 4.305 11.242 1 95.44 232 VAL B O 1
ATOM 5784 N N . ARG B 1 233 ? 13.031 2.725 10.023 1 92.12 233 ARG B N 1
ATOM 5785 C CA . ARG B 1 233 ? 12.938 1.737 11.094 1 92.12 233 ARG B CA 1
ATOM 5786 C C . ARG B 1 233 ? 13.797 2.146 12.289 1 92.12 233 ARG B C 1
ATOM 5788 O O . ARG B 1 233 ? 13.398 1.955 13.438 1 92.12 233 ARG B O 1
ATOM 5795 N N . ASP B 1 234 ? 14.906 2.73 11.992 1 92.94 234 ASP B N 1
ATOM 5796 C CA . ASP B 1 234 ? 15.828 3.168 13.031 1 92.94 234 ASP B CA 1
ATOM 5797 C C . ASP B 1 234 ? 15.234 4.316 13.852 1 92.94 234 ASP B C 1
ATOM 5799 O O . ASP B 1 234 ? 15.555 4.477 15.031 1 92.94 234 ASP B O 1
ATOM 5803 N N . LEU B 1 235 ? 14.406 5.031 13.211 1 92.38 235 LEU B N 1
ATOM 5804 C CA . LEU B 1 235 ? 13.75 6.141 13.898 1 92.38 235 LEU B CA 1
ATOM 5805 C C . LEU B 1 235 ? 12.945 5.645 15.086 1 92.38 235 LEU B C 1
ATOM 5807 O O . LEU B 1 235 ? 12.938 6.281 16.141 1 92.38 235 LEU B O 1
ATOM 5811 N N . TYR B 1 236 ? 12.344 4.531 14.945 1 93.5 236 TYR B N 1
ATOM 5812 C CA . TYR B 1 236 ? 11.414 4.039 15.953 1 93.5 236 TYR B CA 1
ATOM 5813 C C . TYR B 1 236 ? 12.117 3.115 16.938 1 93.5 236 TYR B C 1
ATOM 5815 O O . TYR B 1 236 ? 11.594 2.832 18.016 1 93.5 236 TYR B O 1
ATOM 5823 N N . LYS B 1 237 ? 13.297 2.66 16.578 1 88.12 237 LYS B N 1
ATOM 5824 C CA . LYS B 1 237 ? 14.07 1.812 17.484 1 88.12 237 LYS B CA 1
ATOM 5825 C C . LYS B 1 237 ? 14.953 2.65 18.406 1 88.12 237 LYS B C 1
ATOM 5827 O O . LYS B 1 237 ? 15.477 2.143 19.391 1 88.12 237 LYS B O 1
ATOM 5832 N N . GLY B 1 238 ? 15.109 3.836 18.156 1 80.19 238 GLY B N 1
ATOM 5833 C CA . GLY B 1 238 ? 15.93 4.707 18.984 1 80.19 238 GLY B CA 1
ATOM 5834 C C . GLY B 1 238 ? 17.406 4.598 18.672 1 80.19 238 GLY B C 1
ATOM 5835 O O . GLY B 1 238 ? 18.25 4.945 19.5 1 80.19 238 GLY B O 1
ATOM 5836 N N . THR B 1 239 ? 17.703 4.086 17.516 1 75.88 239 THR B N 1
ATOM 5837 C CA . THR B 1 239 ? 19.109 3.893 17.172 1 75.88 239 THR B CA 1
ATOM 5838 C C . THR B 1 239 ? 19.531 4.887 16.094 1 75.88 239 THR B C 1
ATOM 5840 O O . THR B 1 239 ? 20.672 4.836 15.609 1 75.88 239 THR B O 1
ATOM 5843 N N . ALA B 1 240 ? 18.641 5.754 15.758 1 73.5 240 ALA B N 1
ATOM 5844 C CA . ALA B 1 240 ? 18.938 6.719 14.703 1 73.5 240 ALA B CA 1
ATOM 5845 C C . ALA B 1 240 ? 19.969 7.742 15.18 1 73.5 240 ALA B C 1
ATOM 5847 O O . ALA B 1 240 ? 19.875 8.258 16.297 1 73.5 240 ALA B O 1
ATOM 5848 N N . SER B 1 241 ? 21.125 7.785 14.422 1 69.44 241 SER B N 1
ATOM 5849 C CA . SER B 1 241 ? 22.156 8.766 14.75 1 69.44 241 SER B CA 1
ATOM 5850 C C . SER B 1 241 ? 22.422 9.703 13.578 1 69.44 241 SER B C 1
ATOM 5852 O O . SER B 1 241 ? 21.938 9.469 12.469 1 69.44 241 SER B O 1
ATOM 5854 N N . GLY B 1 242 ? 22.906 10.812 13.906 1 66.31 242 GLY B N 1
ATOM 5855 C CA . GLY B 1 242 ? 23.516 11.664 12.891 1 66.31 242 GLY B CA 1
ATOM 5856 C C . GLY B 1 242 ? 22.531 12.656 12.297 1 66.31 242 GLY B C 1
ATOM 5857 O O . GLY B 1 242 ? 22.672 13.047 11.133 1 66.31 242 GLY B O 1
ATOM 5858 N N . ALA B 1 243 ? 21.594 13.023 12.938 1 72.69 243 ALA B N 1
ATOM 5859 C CA . ALA B 1 243 ? 20.562 13.938 12.43 1 72.69 243 ALA B CA 1
ATOM 5860 C C . ALA B 1 243 ? 21.141 15.328 12.195 1 72.69 243 ALA B C 1
ATOM 5862 O O . ALA B 1 243 ? 20.562 16.141 11.469 1 72.69 243 ALA B O 1
ATOM 5863 N N . GLU B 1 244 ? 22.297 15.531 12.664 1 76.81 244 GLU B N 1
ATOM 5864 C CA . GLU B 1 244 ? 22.922 16.844 12.508 1 76.81 244 GLU B CA 1
ATOM 5865 C C . GLU B 1 244 ? 23.281 17.109 11.047 1 76.81 244 GLU B C 1
ATOM 5867 O O . GLU B 1 244 ? 23.312 18.266 10.609 1 76.81 244 GLU B O 1
ATOM 5872 N N . ASN B 1 245 ? 23.453 16.094 10.32 1 81.88 245 ASN B N 1
ATOM 5873 C CA . ASN B 1 245 ? 23.859 16.25 8.93 1 81.88 245 ASN B CA 1
ATOM 5874 C C . ASN B 1 245 ? 22.672 16.141 7.98 1 81.88 245 ASN B C 1
ATOM 5876 O O . ASN B 1 245 ? 22.828 16.156 6.762 1 81.88 245 ASN B O 1
ATOM 5880 N N . ASP B 1 246 ? 21.516 16.156 8.562 1 88.81 246 ASP B N 1
ATOM 5881 C CA . ASP B 1 246 ? 20.312 16.031 7.746 1 88.81 246 ASP B CA 1
ATOM 5882 C C . ASP B 1 246 ? 20.016 17.359 7.027 1 88.81 246 ASP B C 1
ATOM 5884 O O . ASP B 1 246 ? 20.25 18.438 7.578 1 88.81 246 ASP B O 1
ATOM 5888 N N . THR B 1 247 ? 19.578 17.234 5.836 1 88.12 247 THR B N 1
ATOM 5889 C CA . THR B 1 247 ? 19.016 18.406 5.18 1 88.12 247 THR B CA 1
ATOM 5890 C C . THR B 1 247 ? 17.703 18.828 5.844 1 88.12 247 THR B C 1
ATOM 5892 O O . THR B 1 247 ? 17.109 18.047 6.605 1 88.12 247 THR B O 1
ATOM 5895 N N . HIS B 1 248 ? 17.266 20.031 5.621 1 88.19 248 HIS B N 1
ATOM 5896 C CA . HIS B 1 248 ? 15.977 20.484 6.141 1 88.19 248 HIS B CA 1
ATOM 5897 C C . HIS B 1 248 ? 14.844 19.594 5.668 1 88.19 248 HIS B C 1
ATOM 5899 O O . HIS B 1 248 ? 13.93 19.281 6.438 1 88.19 248 HIS B O 1
ATOM 5905 N N . TYR B 1 249 ? 14.984 19.234 4.469 1 90.06 249 TYR B N 1
ATOM 5906 C CA . TYR B 1 249 ? 13.945 18.375 3.906 1 90.06 249 TYR B CA 1
ATOM 5907 C C . TYR B 1 249 ? 13.906 17.016 4.613 1 90.06 249 TYR B C 1
ATOM 5909 O O . TYR B 1 249 ? 12.828 16.484 4.891 1 90.06 249 TYR B O 1
ATOM 5917 N N . THR B 1 250 ? 15.039 16.453 4.879 1 92.88 250 THR B N 1
ATOM 5918 C CA . THR B 1 250 ? 15.102 15.164 5.559 1 92.88 250 THR B CA 1
ATOM 5919 C C . THR B 1 250 ? 14.523 15.266 6.965 1 92.88 250 THR B C 1
ATOM 5921 O O . THR B 1 250 ? 13.812 14.359 7.414 1 92.88 250 THR B O 1
ATOM 5924 N N . LYS B 1 251 ? 14.836 16.344 7.66 1 93.25 251 LYS B N 1
ATOM 5925 C CA . LYS B 1 251 ? 14.242 16.562 8.977 1 93.25 251 LYS B CA 1
ATOM 5926 C C . LYS B 1 251 ? 12.719 16.625 8.898 1 93.25 251 LYS B C 1
ATOM 5928 O O . LYS B 1 251 ? 12.031 16.031 9.734 1 93.25 251 LYS B O 1
ATOM 5933 N N . TRP B 1 252 ? 12.289 17.312 7.902 1 93.88 252 TRP B N 1
ATOM 5934 C CA . TRP B 1 252 ? 10.852 17.438 7.68 1 93.88 252 TRP B CA 1
ATOM 5935 C C . TRP B 1 252 ? 10.234 16.078 7.391 1 93.88 252 TRP B C 1
ATOM 5937 O O . TRP B 1 252 ? 9.188 15.727 7.953 1 93.88 252 TRP B O 1
ATOM 5947 N N . VAL B 1 253 ? 10.875 15.289 6.578 1 95.19 253 VAL B N 1
ATOM 5948 C CA . VAL B 1 253 ? 10.367 13.969 6.215 1 95.19 253 VAL B CA 1
ATOM 5949 C C . VAL B 1 253 ? 10.281 13.094 7.461 1 95.19 253 VAL B C 1
ATOM 5951 O O . VAL B 1 253 ? 9.305 12.359 7.645 1 95.19 253 VAL B O 1
ATOM 5954 N N . LYS B 1 254 ? 11.289 13.109 8.266 1 95.88 254 LYS B N 1
ATOM 5955 C CA . LYS B 1 254 ? 11.281 12.336 9.5 1 95.88 254 LYS B CA 1
ATOM 5956 C C . LYS B 1 254 ? 10.102 12.734 10.383 1 95.88 254 LYS B C 1
ATOM 5958 O O . LYS B 1 254 ? 9.422 11.867 10.945 1 95.88 254 LYS B O 1
ATOM 5963 N N . CYS B 1 255 ? 9.844 13.961 10.469 1 96.19 255 CYS B N 1
ATOM 5964 C CA . CYS B 1 255 ? 8.742 14.453 11.281 1 96.19 255 CYS B CA 1
ATOM 5965 C C . CYS B 1 255 ? 7.402 14.016 10.695 1 96.19 255 CYS B C 1
ATOM 5967 O O . CYS B 1 255 ? 6.484 13.656 11.438 1 96.19 255 CYS B O 1
ATOM 5969 N N . VAL B 1 256 ? 7.332 14.102 9.391 1 96.5 256 VAL B N 1
ATOM 5970 C CA . VAL B 1 256 ? 6.113 13.664 8.711 1 96.5 256 VAL B CA 1
ATOM 5971 C C . VAL B 1 256 ? 5.859 12.188 9 1 96.5 256 VAL B C 1
ATOM 5973 O O . VAL B 1 256 ? 4.727 11.789 9.273 1 96.5 256 VAL B O 1
ATOM 5976 N N . ALA B 1 257 ? 6.883 11.422 8.945 1 97.25 257 ALA B N 1
ATOM 5977 C CA . ALA B 1 257 ? 6.766 9.984 9.219 1 97.25 257 ALA B CA 1
ATOM 5978 C C . ALA B 1 257 ? 6.223 9.734 10.617 1 97.25 257 ALA B C 1
ATOM 5980 O O . ALA B 1 257 ? 5.285 8.961 10.797 1 97.25 257 ALA B O 1
ATOM 5981 N N . ILE B 1 258 ? 6.75 10.43 11.57 1 97.69 258 ILE B N 1
ATOM 5982 C CA . ILE B 1 258 ? 6.367 10.227 12.969 1 97.69 258 ILE B CA 1
ATOM 5983 C C . ILE B 1 258 ? 4.941 10.727 13.188 1 97.69 258 ILE B C 1
ATOM 5985 O O . ILE B 1 258 ? 4.148 10.07 13.867 1 97.69 258 ILE B O 1
ATOM 5989 N N . LEU B 1 259 ? 4.676 11.859 12.609 1 98.12 259 LEU B N 1
ATOM 5990 C CA . LEU B 1 259 ? 3.35 12.445 12.781 1 98.12 259 LEU B CA 1
ATOM 5991 C C . LEU B 1 259 ? 2.275 11.531 12.195 1 98.12 259 LEU B C 1
ATOM 5993 O O . LEU B 1 259 ? 1.259 11.266 12.852 1 98.12 259 LEU B O 1
ATOM 5997 N N . GLU B 1 260 ? 2.461 11.094 10.992 1 96.94 260 GLU B N 1
ATOM 5998 C CA . GLU B 1 260 ? 1.486 10.219 10.359 1 96.94 260 GLU B CA 1
ATOM 5999 C C . GLU B 1 260 ? 1.286 8.938 11.164 1 96.94 260 GLU B C 1
ATOM 6001 O O . GLU B 1 260 ? 0.152 8.508 11.383 1 96.94 260 GLU B O 1
ATOM 6006 N N . ARG B 1 261 ? 2.332 8.312 11.602 1 97 261 ARG B N 1
ATOM 6007 C CA . ARG B 1 261 ? 2.225 7.102 12.406 1 97 261 ARG B CA 1
ATOM 6008 C C . ARG B 1 261 ? 1.495 7.375 13.719 1 97 261 ARG B C 1
ATOM 6010 O O . ARG B 1 261 ? 0.637 6.594 14.133 1 97 261 ARG B O 1
ATOM 6017 N N . SER B 1 262 ? 1.812 8.453 14.336 1 97.5 262 SER B N 1
ATOM 6018 C CA . SER B 1 262 ? 1.184 8.82 15.602 1 97.5 262 SER B CA 1
ATOM 6019 C C . SER B 1 262 ? -0.312 9.055 15.422 1 97.5 262 SER B C 1
ATOM 6021 O O . SER B 1 262 ? -1.116 8.633 16.25 1 97.5 262 SER B O 1
ATOM 6023 N N . ALA B 1 263 ? -0.613 9.75 14.367 1 95.81 263 ALA B N 1
ATOM 6024 C CA . ALA B 1 263 ? -2.008 10.109 14.117 1 95.81 263 ALA B CA 1
ATOM 6025 C C . ALA B 1 263 ? -2.848 8.867 13.828 1 95.81 263 ALA B C 1
ATOM 6027 O O . ALA B 1 263 ? -4.047 8.844 14.109 1 95.81 263 ALA B O 1
ATOM 6028 N N . LYS B 1 264 ? -2.283 7.859 13.367 1 93.56 264 LYS B N 1
ATOM 6029 C CA . LYS B 1 264 ? -3.002 6.652 12.969 1 93.56 264 LYS B CA 1
ATOM 6030 C C . LYS B 1 264 ? -3.271 5.746 14.164 1 93.56 264 LYS B C 1
ATOM 6032 O O . LYS B 1 264 ? -4.09 4.828 14.078 1 93.56 264 LYS B O 1
ATOM 6037 N N . LEU B 1 265 ? -2.609 5.93 15.258 1 95.38 265 LEU B N 1
ATOM 6038 C CA . LEU B 1 265 ? -2.715 5.035 16.406 1 95.38 265 LEU B CA 1
ATOM 6039 C C . LEU B 1 265 ? -4.156 4.957 16.906 1 95.38 265 LEU B C 1
ATOM 6041 O O . LEU B 1 265 ? -4.605 3.896 17.344 1 95.38 265 LEU B O 1
ATOM 6045 N N . VAL B 1 266 ? -4.883 6.047 16.766 1 92.38 266 VAL B N 1
ATOM 6046 C CA . VAL B 1 266 ? -6.254 6.109 17.266 1 92.38 266 VAL B CA 1
ATOM 6047 C C . VAL B 1 266 ? -7.141 5.148 16.469 1 92.38 266 VAL B C 1
ATOM 6049 O O . VAL B 1 266 ? -8.164 4.684 16.984 1 92.38 266 VAL B O 1
ATOM 6052 N N . PHE B 1 267 ? -6.691 4.805 15.32 1 90.12 267 PHE B N 1
ATOM 6053 C CA . PHE B 1 267 ? -7.523 3.994 14.43 1 90.12 267 PHE B CA 1
ATOM 6054 C C . PHE B 1 267 ? -7.098 2.531 14.484 1 90.12 267 PHE B C 1
ATOM 6056 O O . PHE B 1 267 ? -7.77 1.664 13.922 1 90.12 267 PHE B O 1
ATOM 6063 N N . LEU B 1 268 ? -6.016 2.236 15.148 1 92.12 268 LEU B N 1
ATOM 6064 C CA . LEU B 1 268 ? -5.531 0.863 15.227 1 92.12 268 LEU B CA 1
ATOM 6065 C C . LEU B 1 268 ? -6.352 0.052 16.219 1 92.12 268 LEU B C 1
ATOM 6067 O O . LEU B 1 268 ? -6.887 0.604 17.188 1 92.12 268 LEU B O 1
ATOM 6071 N N . GLU B 1 269 ? -6.434 -1.223 15.898 1 90.25 269 GLU B N 1
ATOM 6072 C CA . GLU B 1 269 ? -6.98 -2.113 16.922 1 90.25 269 GLU B CA 1
ATOM 6073 C C . GLU B 1 269 ? -6.098 -2.139 18.156 1 90.25 269 GLU B C 1
ATOM 6075 O O . GLU B 1 269 ? -4.871 -2.133 18.047 1 90.25 269 GLU B O 1
ATOM 6080 N N . PRO B 1 270 ? -6.793 -2.152 19.281 1 94.94 270 PRO B N 1
ATOM 6081 C CA . PRO B 1 270 ? -5.988 -2.199 20.5 1 94.94 270 PRO B CA 1
ATOM 6082 C C . PRO B 1 270 ? -5.117 -3.449 20.594 1 94.94 270 PRO B C 1
ATOM 6084 O O . PRO B 1 270 ? -5.547 -4.535 20.188 1 94.94 270 PRO B O 1
ATOM 6087 N N . GLU B 1 271 ? -3.986 -3.25 21.172 1 93.56 271 GLU B N 1
ATOM 6088 C CA . GLU B 1 271 ? -3.115 -4.395 21.438 1 93.56 271 GLU B CA 1
ATOM 6089 C C . GLU B 1 271 ? -3.748 -5.359 22.422 1 93.56 271 GLU B C 1
ATOM 6091 O O . GLU B 1 271 ? -4.426 -4.938 23.359 1 93.56 271 GLU B O 1
ATOM 6096 N N . GLU B 1 272 ? -3.613 -6.66 22.266 1 88.56 272 GLU B N 1
ATOM 6097 C CA . GLU B 1 272 ? -4.281 -7.699 23.047 1 88.56 272 GLU B CA 1
ATOM 6098 C C . GLU B 1 272 ? -3.986 -7.551 24.531 1 88.56 272 GLU B C 1
ATOM 6100 O O . GLU B 1 272 ? -4.871 -7.746 25.375 1 88.56 272 GLU B O 1
ATOM 6105 N N . ASP B 1 273 ? -2.852 -7.176 24.891 1 92.38 273 ASP B N 1
ATOM 6106 C CA . ASP B 1 273 ? -2.486 -7.082 26.297 1 92.38 273 ASP B CA 1
ATOM 6107 C C . ASP B 1 273 ? -2.42 -5.629 26.766 1 92.38 273 ASP B C 1
ATOM 6109 O O . ASP B 1 273 ? -1.782 -5.316 27.766 1 92.38 273 ASP B O 1
ATOM 6113 N N . SER B 1 274 ? -3.234 -4.828 26.062 1 96.88 274 SER B N 1
ATOM 6114 C CA . SER B 1 274 ? -3.229 -3.42 26.453 1 96.88 274 SER B CA 1
ATOM 6115 C C . SER B 1 274 ? -4.195 -3.154 27.594 1 96.88 274 SER B C 1
ATOM 6117 O O . SER B 1 274 ? -5.133 -3.926 27.812 1 96.88 274 SER B O 1
ATOM 6119 N N . PRO B 1 275 ? -3.939 -2.121 28.375 1 97.25 275 PRO B N 1
ATOM 6120 C CA . PRO B 1 275 ? -4.891 -1.763 29.422 1 97.25 275 PRO B CA 1
ATOM 6121 C C . PRO B 1 275 ? -6.312 -1.588 28.906 1 97.25 275 PRO B C 1
ATOM 6123 O O . PRO B 1 275 ? -7.273 -1.978 29.562 1 97.25 275 PRO B O 1
ATOM 6126 N N . TYR B 1 276 ? -6.434 -1 27.781 1 97.38 276 TYR B N 1
ATOM 6127 C CA . TYR B 1 276 ? -7.742 -0.844 27.156 1 97.38 276 TYR B CA 1
ATOM 6128 C C . TYR B 1 276 ? -8.406 -2.197 26.938 1 97.38 276 TYR B C 1
ATOM 6130 O O . TYR B 1 276 ? -9.555 -2.404 27.328 1 97.38 276 TYR B O 1
ATOM 6138 N N . ALA B 1 277 ? -7.688 -3.092 26.297 1 96.12 277 ALA B N 1
ATOM 6139 C CA . ALA B 1 277 ? -8.227 -4.41 25.969 1 96.12 277 ALA B CA 1
ATOM 6140 C C . ALA B 1 277 ? -8.562 -5.195 27.234 1 96.12 277 ALA B C 1
ATOM 6142 O O . ALA B 1 277 ? -9.602 -5.855 27.312 1 96.12 277 ALA B O 1
ATOM 6143 N N . LEU B 1 278 ? -7.75 -5.133 28.203 1 96.25 278 LEU B N 1
ATOM 6144 C CA . LEU B 1 278 ? -7.965 -5.84 29.469 1 96.25 278 LEU B CA 1
ATOM 6145 C C . LEU B 1 278 ? -9.211 -5.324 30.172 1 96.25 278 LEU B C 1
ATOM 6147 O O . LEU B 1 278 ? -10.008 -6.109 30.703 1 96.25 278 LEU B O 1
ATOM 6151 N N . ALA B 1 279 ? -9.352 -4.051 30.188 1 96.44 279 ALA B N 1
ATOM 6152 C CA . ALA B 1 279 ? -10.5 -3.439 30.844 1 96.44 279 ALA B CA 1
ATOM 6153 C C . ALA B 1 279 ? -11.805 -3.848 30.156 1 96.44 279 ALA B C 1
ATOM 6155 O O . ALA B 1 279 ? -12.789 -4.176 30.828 1 96.44 279 ALA B O 1
ATOM 6156 N N . TRP B 1 280 ? -11.797 -3.838 28.969 1 95.06 280 TRP B N 1
ATOM 6157 C CA . TRP B 1 280 ? -13.016 -4.145 28.219 1 95.06 280 TRP B CA 1
ATOM 6158 C C . TRP B 1 280 ? -13.32 -5.641 28.281 1 95.06 280 TRP B C 1
ATOM 6160 O O . TRP B 1 280 ? -14.492 -6.043 28.297 1 95.06 280 TRP B O 1
ATOM 6170 N N . ASN B 1 281 ? -12.281 -6.438 28.188 1 93.56 281 ASN B N 1
ATOM 6171 C CA . ASN B 1 281 ? -12.477 -7.871 28.375 1 93.56 281 ASN B CA 1
ATOM 6172 C C . ASN B 1 281 ? -13.102 -8.188 29.734 1 93.56 281 ASN B C 1
ATOM 6174 O O . ASN B 1 281 ? -14.023 -9 29.828 1 93.56 281 ASN B O 1
ATOM 6178 N N . GLN B 1 282 ? -12.594 -7.609 30.688 1 93 282 GLN B N 1
ATOM 6179 C CA . GLN B 1 282 ? -13.141 -7.793 32.031 1 93 282 GLN B CA 1
ATOM 6180 C C . GLN B 1 282 ? -14.594 -7.328 32.094 1 93 282 GLN B C 1
ATOM 6182 O O . GLN B 1 282 ? -15.438 -8 32.688 1 93 282 GLN B O 1
ATOM 6187 N N . TYR B 1 283 ? -14.812 -6.223 31.547 1 94.44 283 TYR B N 1
ATOM 6188 C CA . TYR B 1 283 ? -16.172 -5.695 31.5 1 94.44 283 TYR B CA 1
ATOM 6189 C C . TYR B 1 283 ? -17.125 -6.672 30.812 1 94.44 283 TYR B C 1
ATOM 6191 O O . TYR B 1 283 ? -18.219 -6.93 31.312 1 94.44 283 TYR B O 1
ATOM 6199 N N . SER B 1 284 ? -16.719 -7.223 29.688 1 91.25 284 SER B N 1
ATOM 6200 C CA . SER B 1 284 ? -17.547 -8.141 28.906 1 91.25 284 SER B CA 1
ATOM 6201 C C . SER B 1 284 ? -17.844 -9.414 29.688 1 91.25 284 SER B C 1
ATOM 6203 O O . SER B 1 284 ? -18.922 -10 29.547 1 91.25 284 SER B O 1
ATOM 6205 N N . LEU B 1 285 ? -16.906 -9.773 30.469 1 91 285 LEU B N 1
ATOM 6206 C CA . LEU B 1 285 ? -17.047 -11 31.25 1 91 285 LEU B CA 1
ATOM 6207 C C . LEU B 1 285 ? -18 -10.797 32.406 1 91 285 LEU B C 1
ATOM 6209 O O . LEU B 1 285 ? -18.688 -11.734 32.844 1 91 285 LEU B O 1
ATOM 6213 N N . THR B 1 286 ? -18.078 -9.625 32.812 1 91.81 286 THR B N 1
ATOM 6214 C CA . THR B 1 286 ? -18.781 -9.422 34.094 1 91.81 286 THR B CA 1
ATOM 6215 C C . THR B 1 286 ? -20.125 -8.727 33.844 1 91.81 286 THR B C 1
ATOM 6217 O O . THR B 1 286 ? -21 -8.734 34.719 1 91.81 286 THR B O 1
ATOM 6220 N N . VAL B 1 287 ? -20.312 -8.117 32.688 1 90.12 287 VAL B N 1
ATOM 6221 C CA . VAL B 1 287 ? -21.484 -7.277 32.438 1 90.12 287 VAL B CA 1
ATOM 6222 C C . VAL B 1 287 ? -22.75 -8.117 32.531 1 90.12 287 VAL B C 1
ATOM 6224 O O . VAL B 1 287 ? -23.812 -7.605 32.938 1 90.12 287 VAL B O 1
ATOM 6227 N N . HIS B 1 288 ? -22.734 -9.383 32.25 1 89.56 288 HIS B N 1
ATOM 6228 C CA . HIS B 1 288 ? -23.891 -10.258 32.344 1 89.56 288 HIS B CA 1
ATOM 6229 C C . HIS B 1 288 ? -24.266 -10.523 33.812 1 89.56 288 HIS B C 1
ATOM 6231 O O . HIS B 1 288 ? -25.453 -10.688 34.125 1 89.56 288 HIS B O 1
ATOM 6237 N N . ARG B 1 289 ? -23.391 -10.57 34.688 1 90.75 289 ARG B N 1
ATOM 6238 C CA . ARG B 1 289 ? -23.641 -10.828 36.094 1 90.75 289 ARG B CA 1
ATOM 6239 C C . ARG B 1 289 ? -24.062 -9.547 36.844 1 90.75 289 ARG B C 1
ATOM 6241 O O . ARG 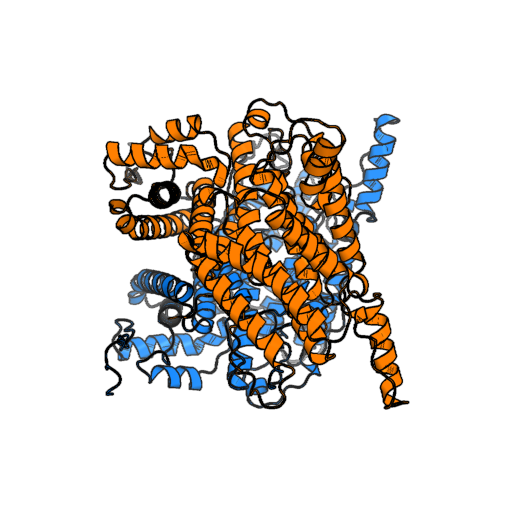B 1 289 ? -24.859 -9.594 37.781 1 90.75 289 ARG B O 1
ATOM 6248 N N . ASP B 1 290 ? -23.516 -8.461 36.406 1 91 290 ASP B N 1
ATOM 6249 C CA . ASP B 1 290 ? -23.797 -7.156 37 1 91 290 ASP B CA 1
ATOM 6250 C C . ASP B 1 290 ? -24.078 -6.121 35.938 1 91 290 ASP B C 1
ATOM 6252 O O . ASP B 1 290 ? -23.219 -5.32 35.562 1 91 290 ASP B O 1
ATOM 6256 N N . PRO B 1 291 ? -25.297 -6.066 35.5 1 88.69 291 PRO B N 1
ATOM 6257 C CA . PRO B 1 291 ? -25.656 -5.172 34.406 1 88.69 291 PRO B CA 1
ATOM 6258 C C . PRO B 1 291 ? -25.453 -3.699 34.75 1 88.69 291 PRO B C 1
ATOM 6260 O O . PRO B 1 291 ? -25.359 -2.855 33.875 1 88.69 291 PRO B O 1
ATOM 6263 N N . GLY B 1 292 ? -25.328 -3.432 36 1 86.75 292 GLY B N 1
ATOM 6264 C CA . GLY B 1 292 ? -25.141 -2.047 36.406 1 86.75 292 GLY B CA 1
ATOM 6265 C C . GLY B 1 292 ? -23.688 -1.626 36.469 1 86.75 292 GLY B C 1
ATOM 6266 O O . GLY B 1 292 ? -23.391 -0.48 36.812 1 86.75 292 GLY B O 1
ATOM 6267 N N . GLN B 1 293 ? -22.828 -2.562 36.062 1 89.31 293 GLN B N 1
ATOM 6268 C CA . GLN B 1 293 ? -21.406 -2.242 36.094 1 89.31 293 GLN B CA 1
ATOM 6269 C C . GLN B 1 293 ? -21.078 -1.121 35.125 1 89.31 293 GLN B C 1
ATOM 6271 O O . GLN B 1 293 ? -21.625 -1.071 34.031 1 89.31 293 GLN B O 1
ATOM 6276 N N . SER B 1 294 ? -20.297 -0.229 35.688 1 91.5 294 SER B N 1
ATOM 6277 C CA . SER B 1 294 ? -19.891 0.893 34.844 1 91.5 294 SER B CA 1
ATOM 6278 C C . SER B 1 294 ? -18.953 0.441 33.75 1 91.5 294 SER B C 1
ATOM 6280 O O . SER B 1 294 ? -18.125 -0.446 33.938 1 91.5 294 SER B O 1
ATOM 6282 N N . LYS B 1 295 ? -19.109 1.058 32.594 1 93.12 295 LYS B N 1
ATOM 6283 C CA . LYS B 1 295 ? -18.172 0.843 31.469 1 93.12 295 LYS B CA 1
ATOM 6284 C C . LYS B 1 295 ? -16.781 1.335 31.828 1 93.12 295 LYS B C 1
ATOM 6286 O O . LYS B 1 295 ? -16.609 2.166 32.719 1 93.12 295 LYS B O 1
ATOM 6291 N N . PRO B 1 296 ? -15.789 0.75 31.125 1 95.06 296 PRO B N 1
ATOM 6292 C CA . PRO B 1 296 ? -14.438 1.259 31.344 1 95.06 296 PRO B CA 1
ATOM 6293 C C . PRO B 1 296 ? -14.32 2.76 31.078 1 95.06 296 PRO B C 1
ATOM 6295 O O . PRO B 1 296 ? -15 3.291 30.203 1 95.06 296 PRO B O 1
ATOM 6298 N N . PRO B 1 297 ? -13.445 3.365 31.891 1 94.75 297 PRO B N 1
ATOM 6299 C CA . PRO B 1 297 ? -13.32 4.816 31.75 1 94.75 297 PRO B CA 1
ATOM 6300 C C . PRO B 1 297 ? -12.852 5.238 30.359 1 94.75 297 PRO B C 1
ATOM 6302 O O . PRO B 1 297 ? -12.039 4.547 29.734 1 94.75 297 PRO B O 1
ATOM 6305 N N . GLU B 1 298 ? -13.211 6.441 29.969 1 94.81 298 GLU B N 1
ATOM 6306 C CA . GLU B 1 298 ? -13.008 6.914 28.594 1 94.81 298 GLU B CA 1
ATOM 6307 C C . GLU B 1 298 ? -11.555 7.328 28.375 1 94.81 298 GLU B C 1
ATOM 6309 O O . GLU B 1 298 ? -11.102 7.418 27.234 1 94.81 298 GLU B O 1
ATOM 6314 N N . TYR B 1 299 ? -10.852 7.621 29.438 1 94.75 299 TYR B N 1
ATOM 6315 C CA . TYR B 1 299 ? -9.453 8.008 29.25 1 94.75 299 TYR B CA 1
ATOM 6316 C C . TYR B 1 299 ? -8.648 6.875 28.641 1 94.75 299 TYR B C 1
ATOM 6318 O O . TYR B 1 299 ? -7.578 7.109 28.078 1 94.75 299 TYR B O 1
ATOM 6326 N N . LEU B 1 300 ? -9.188 5.602 28.672 1 96.44 300 LEU B N 1
ATOM 6327 C CA . LEU B 1 300 ? -8.531 4.43 28.094 1 96.44 300 LEU B CA 1
ATOM 6328 C C . LEU B 1 300 ? -8.508 4.5 26.578 1 96.44 300 LEU B C 1
ATOM 6330 O O . LEU B 1 300 ? -7.781 3.742 25.922 1 96.44 300 LEU B O 1
ATOM 6334 N N . ASN B 1 301 ? -9.18 5.527 26.016 1 95.56 301 ASN B N 1
ATOM 6335 C CA . ASN B 1 301 ? -9.211 5.695 24.562 1 95.56 301 ASN B CA 1
ATOM 6336 C C . ASN B 1 301 ? -7.961 6.398 24.047 1 95.56 301 ASN B C 1
ATOM 6338 O O . ASN B 1 301 ? -7.777 6.543 22.844 1 95.56 301 ASN B O 1
ATOM 6342 N N . GLN B 1 302 ? -7.117 6.73 24.938 1 96.62 302 GLN B N 1
ATOM 6343 C CA . GLN B 1 302 ? -5.836 7.309 24.531 1 96.62 302 GLN B CA 1
ATOM 6344 C C . GLN B 1 302 ? -4.902 6.238 23.969 1 96.62 302 GLN B C 1
ATOM 6346 O O . GLN B 1 302 ? -4.918 5.094 24.422 1 96.62 302 GLN B O 1
ATOM 6351 N N . SER B 1 303 ? -4.059 6.664 23.047 1 96.38 303 SER B N 1
ATOM 6352 C CA . SER B 1 303 ? -3.164 5.734 22.359 1 96.38 303 SER B CA 1
ATOM 6353 C C . SER B 1 303 ? -2.213 5.059 23.344 1 96.38 303 SER B C 1
ATOM 6355 O O . SER B 1 303 ? -1.824 3.906 23.156 1 96.38 303 SER B O 1
ATOM 6357 N N . LYS B 1 304 ? -1.885 5.703 24.422 1 97 304 LYS B N 1
ATOM 6358 C CA . LYS B 1 304 ? -0.983 5.16 25.438 1 97 304 LYS B CA 1
ATOM 6359 C C . LYS B 1 304 ? -1.554 3.889 26.047 1 97 304 LYS B C 1
ATOM 6361 O O . LYS B 1 304 ? -0.803 2.99 26.438 1 97 304 LYS B O 1
ATOM 6366 N N . TYR B 1 305 ? -2.871 3.834 26.078 1 97.75 305 TYR B N 1
ATOM 6367 C CA . TYR B 1 305 ? -3.52 2.711 26.75 1 97.75 305 TYR B CA 1
ATOM 6368 C C . TYR B 1 305 ? -4.031 1.695 25.734 1 97.75 305 TYR B C 1
ATOM 6370 O O . TYR B 1 305 ? -4.227 0.524 26.062 1 97.75 305 TYR B O 1
ATOM 6378 N N . ARG B 1 306 ? -4.262 2.088 24.562 1 97.5 306 ARG B N 1
ATOM 6379 C CA . ARG B 1 306 ? -4.773 1.196 23.516 1 97.5 306 ARG B CA 1
ATOM 6380 C C . ARG B 1 306 ? -3.635 0.469 22.812 1 97.5 306 ARG B C 1
ATOM 6382 O O . ARG B 1 306 ? -3.746 -0.719 22.5 1 97.5 306 ARG B O 1
ATOM 6389 N N . ASN B 1 307 ? -2.602 1.225 22.516 1 97.19 307 ASN B N 1
ATOM 6390 C CA . ASN B 1 307 ? -1.446 0.718 21.781 1 97.19 307 ASN B CA 1
ATOM 6391 C C . ASN B 1 307 ? -0.136 1.179 22.422 1 97.19 307 ASN B C 1
ATOM 6393 O O . ASN B 1 307 ? 0.628 1.924 21.797 1 97.19 307 ASN B O 1
ATOM 6397 N N . PRO B 1 308 ? 0.169 0.671 23.562 1 97.44 308 PRO B N 1
ATOM 6398 C CA . PRO B 1 308 ? 1.303 1.181 24.344 1 97.44 308 PRO B CA 1
ATOM 6399 C C . PRO B 1 308 ? 2.635 1.031 23.609 1 97.44 308 PRO B C 1
ATOM 6401 O O . PRO B 1 308 ? 3.496 1.909 23.703 1 97.44 308 PRO B O 1
ATOM 6404 N N . ARG B 1 309 ? 2.818 -0.029 22.953 1 95.25 309 ARG B N 1
ATOM 6405 C CA . ARG B 1 309 ? 4.086 -0.233 22.266 1 95.25 309 ARG B CA 1
ATOM 6406 C C . ARG B 1 309 ? 4.285 0.805 21.156 1 95.25 309 ARG B C 1
ATOM 6408 O O . ARG B 1 309 ? 5.328 1.455 21.094 1 95.25 309 ARG B O 1
ATOM 6415 N N . HIS B 1 310 ? 3.33 0.938 20.344 1 96.25 310 HIS B N 1
ATOM 6416 C CA . HIS B 1 310 ? 3.408 1.903 19.25 1 96.25 310 HIS B CA 1
ATOM 6417 C C . HIS B 1 310 ? 3.539 3.326 19.781 1 96.25 310 HIS B C 1
ATOM 6419 O O . HIS B 1 310 ? 4.27 4.141 19.219 1 96.25 310 HIS B O 1
ATOM 6425 N N . TYR B 1 311 ? 2.809 3.588 20.828 1 97.75 311 TYR B N 1
ATOM 6426 C CA . TYR B 1 311 ? 2.879 4.895 21.469 1 97.75 311 TYR B CA 1
ATOM 6427 C C . TYR B 1 311 ? 4.301 5.211 21.906 1 97.75 311 TYR B C 1
ATOM 6429 O O . TYR B 1 311 ? 4.82 6.293 21.641 1 97.75 311 TYR B O 1
ATOM 6437 N N . ARG B 1 312 ? 4.898 4.297 22.547 1 97.19 312 ARG B N 1
ATOM 6438 C CA . ARG B 1 312 ? 6.25 4.492 23.062 1 97.19 312 ARG B CA 1
ATOM 6439 C C . ARG B 1 312 ? 7.25 4.676 21.922 1 97.19 312 ARG B C 1
ATOM 6441 O O . ARG B 1 312 ? 8.164 5.496 22.016 1 97.19 312 ARG B O 1
ATOM 6448 N N . GLU B 1 313 ? 7.051 3.943 20.906 1 96.62 313 GLU B N 1
ATOM 6449 C CA . GLU B 1 313 ? 7.938 4.051 19.75 1 96.62 313 GLU B CA 1
ATOM 6450 C C . GLU B 1 313 ? 7.859 5.438 19.125 1 96.62 313 GLU B C 1
ATOM 6452 O O . GLU B 1 313 ? 8.883 6.031 18.781 1 96.62 313 GLU B O 1
ATOM 6457 N N . CYS B 1 314 ? 6.703 5.93 19 1 97.62 314 CYS B N 1
ATOM 6458 C CA . CYS B 1 314 ? 6.516 7.246 18.406 1 97.62 314 CYS B CA 1
ATOM 6459 C C . CYS B 1 314 ? 7.055 8.344 19.312 1 97.62 314 CYS B C 1
ATOM 6461 O O . CYS B 1 314 ? 7.699 9.281 18.844 1 97.62 314 CYS B O 1
ATOM 6463 N N . LEU B 1 315 ? 6.785 8.156 20.609 1 97.5 315 LEU B N 1
ATOM 6464 C CA . LEU B 1 315 ? 7.27 9.133 21.562 1 97.5 315 LEU B CA 1
ATOM 6465 C C . LEU B 1 315 ? 8.797 9.172 21.578 1 97.5 315 LEU B C 1
ATOM 6467 O O . LEU B 1 315 ? 9.391 10.25 21.578 1 97.5 315 LEU B O 1
ATOM 6471 N N . LEU B 1 316 ? 9.344 8.055 21.547 1 96.25 316 LEU B N 1
ATOM 6472 C CA . LEU B 1 316 ? 10.797 7.961 21.516 1 96.25 316 LEU B CA 1
ATOM 6473 C C . LEU B 1 316 ? 11.352 8.594 20.25 1 96.25 316 LEU B C 1
ATOM 6475 O O . LEU B 1 316 ? 12.352 9.312 20.281 1 96.25 316 LEU B O 1
ATOM 6479 N N . ALA B 1 317 ? 10.727 8.344 19.172 1 96.62 317 ALA B N 1
ATOM 6480 C CA . ALA B 1 317 ? 11.188 8.844 17.875 1 96.62 317 ALA B CA 1
ATOM 6481 C C . ALA B 1 317 ? 11.203 10.367 17.844 1 96.62 317 ALA B C 1
ATOM 6483 O O . ALA B 1 317 ? 12.172 10.977 17.391 1 96.62 317 ALA B O 1
ATOM 6484 N N . VAL B 1 318 ? 10.156 10.984 18.328 1 96.38 318 VAL B N 1
ATOM 6485 C CA . VAL B 1 318 ? 10.086 12.445 18.266 1 96.38 318 VAL B CA 1
ATOM 6486 C C . VAL B 1 318 ? 11.062 13.062 19.266 1 96.38 318 VAL B C 1
ATOM 6488 O O . VAL B 1 318 ? 11.695 14.078 18.969 1 96.38 318 VAL B O 1
ATOM 6491 N N . GLU B 1 319 ? 11.242 12.453 20.375 1 95.38 319 GLU B N 1
ATOM 6492 C CA . GLU B 1 319 ? 12.18 12.961 21.375 1 95.38 319 GLU B CA 1
ATOM 6493 C C . GLU B 1 319 ? 13.625 12.859 20.875 1 95.38 319 GLU B C 1
ATOM 6495 O O . GLU B 1 319 ? 14.414 13.789 21.047 1 95.38 319 GLU B O 1
ATOM 6500 N N . GLN B 1 320 ? 13.844 11.781 20.281 1 93.88 320 GLN B N 1
ATOM 6501 C CA . GLN B 1 320 ? 15.18 11.602 19.719 1 93.88 320 GLN B CA 1
ATOM 6502 C C . GLN B 1 320 ? 15.43 12.578 18.578 1 93.88 320 GLN B C 1
ATOM 6504 O O . GLN B 1 320 ? 16.531 13.141 18.469 1 93.88 320 GLN B O 1
ATOM 6509 N N . LEU B 1 321 ? 14.484 12.719 17.75 1 93.56 321 LEU B N 1
ATOM 6510 C CA . LEU B 1 321 ? 14.625 13.656 16.656 1 93.56 321 LEU B CA 1
ATOM 6511 C C . LEU B 1 321 ? 14.906 15.07 17.156 1 93.56 321 LEU B C 1
ATOM 6513 O O . LEU B 1 321 ? 15.836 15.727 16.703 1 93.56 321 LEU B O 1
ATOM 6517 N N . VAL B 1 322 ? 14.164 15.5 18.109 1 94.5 322 VAL B N 1
ATOM 6518 C CA . VAL B 1 322 ? 14.305 16.844 18.656 1 94.5 322 VAL B CA 1
ATOM 6519 C C . VAL B 1 322 ? 15.672 16.984 19.328 1 94.5 322 VAL B C 1
ATOM 6521 O O . VAL B 1 322 ? 16.344 18.016 19.188 1 94.5 322 VAL B O 1
ATOM 6524 N N . GLY B 1 323 ? 16.109 15.961 19.938 1 92 323 GLY B N 1
ATOM 6525 C CA . GLY B 1 323 ? 17.391 15.984 20.609 1 92 323 GLY B CA 1
ATOM 6526 C C . GLY B 1 323 ? 18.562 16 19.641 1 92 323 GLY B C 1
ATOM 6527 O O . GLY B 1 323 ? 19.578 16.656 19.891 1 92 323 GLY B O 1
ATOM 6528 N N . GLN B 1 324 ? 18.422 15.422 18.547 1 91 324 GLN B N 1
ATOM 6529 C CA . GLN B 1 324 ? 19.547 15.195 17.641 1 91 324 GLN B CA 1
ATOM 6530 C C . GLN B 1 324 ? 19.734 16.391 16.703 1 91 324 GLN B C 1
ATOM 6532 O O . GLN B 1 324 ? 20.812 16.562 16.125 1 91 324 GLN B O 1
ATOM 6537 N N . ILE B 1 325 ? 18.719 17.203 16.578 1 90.12 325 ILE B N 1
ATOM 6538 C CA . ILE B 1 325 ? 18.859 18.297 15.625 1 90.12 325 ILE B CA 1
ATOM 6539 C C . ILE B 1 325 ? 19.453 19.516 16.312 1 90.12 325 ILE B C 1
ATOM 6541 O O . ILE B 1 325 ? 19.484 20.609 15.734 1 90.12 325 ILE B O 1
ATOM 6545 N N . GLY B 1 326 ? 19.891 19.438 17.578 1 87.75 326 GLY B N 1
ATOM 6546 C CA . GLY B 1 326 ? 20.641 20.469 18.281 1 87.75 326 GLY B CA 1
ATOM 6547 C C . GLY B 1 326 ? 19.828 21.719 18.562 1 87.75 326 GLY B C 1
ATOM 6548 O O . GLY B 1 326 ? 18.719 21.641 19.109 1 87.75 326 GLY B O 1
ATOM 6549 N N . GLU B 1 327 ? 20.344 22.844 18.031 1 89.62 327 GLU B N 1
ATOM 6550 C CA . GLU B 1 327 ? 19.734 24.141 18.281 1 89.62 327 GLU B CA 1
ATOM 6551 C C . GLU B 1 327 ? 18.375 24.25 17.594 1 89.62 327 GLU B C 1
ATOM 6553 O O . GLU B 1 327 ? 17.453 24.891 18.109 1 89.62 327 GLU B O 1
ATOM 6558 N N . GLU B 1 328 ? 18.25 23.609 16.531 1 93 328 GLU B N 1
ATOM 6559 C CA . GLU B 1 328 ? 17.016 23.672 15.758 1 93 328 GLU B CA 1
ATOM 6560 C C . GLU B 1 328 ? 15.883 22.922 16.469 1 93 328 GLU B C 1
ATOM 6562 O O . GLU B 1 328 ? 14.711 23.109 16.141 1 93 328 GLU B O 1
ATOM 6567 N N . GLY B 1 329 ? 16.297 22.109 17.422 1 94.06 329 GLY B N 1
ATOM 6568 C CA . GLY B 1 329 ? 15.312 21.328 18.156 1 94.06 329 GLY B CA 1
ATOM 6569 C C . GLY B 1 329 ? 14.727 22.078 19.344 1 94.06 329 GLY B C 1
ATOM 6570 O O . GLY B 1 329 ? 13.703 21.672 19.891 1 94.06 329 GLY B O 1
ATOM 6571 N N . VAL B 1 330 ? 15.391 23.141 19.656 1 95.62 330 VAL B N 1
ATOM 6572 C CA . VAL B 1 330 ? 14.898 23.953 20.766 1 95.62 330 VAL B CA 1
ATOM 6573 C C . VAL B 1 330 ? 13.688 24.766 20.312 1 95.62 330 VAL B C 1
ATOM 6575 O O . VAL B 1 330 ? 13.727 25.406 19.266 1 95.62 330 VAL B O 1
ATOM 6578 N N . PHE B 1 331 ? 12.695 24.719 21.141 1 97.06 331 PHE B N 1
ATOM 6579 C CA . PHE B 1 331 ? 11.469 25.453 20.828 1 97.06 331 PHE B CA 1
ATOM 6580 C C . PHE B 1 331 ? 11.773 26.922 20.562 1 97.06 331 PHE B C 1
ATOM 6582 O O . PHE B 1 331 ? 12.406 27.594 21.375 1 97.06 331 PHE B O 1
ATOM 6589 N N . PRO B 1 332 ? 11.305 27.438 19.422 1 96.75 332 PRO B N 1
ATOM 6590 C CA . PRO B 1 332 ? 11.688 28.766 18.953 1 96.75 332 PRO B CA 1
ATOM 6591 C C . PRO B 1 332 ? 11.367 29.859 19.984 1 96.75 332 PRO B C 1
ATOM 6593 O O . PRO B 1 332 ? 12.148 30.797 20.156 1 96.75 332 PRO B O 1
ATOM 6596 N N . VAL B 1 333 ? 10.266 29.766 20.641 1 96.25 333 VAL B N 1
ATOM 6597 C CA . VAL B 1 333 ? 9.867 30.781 21.609 1 96.25 333 VAL B CA 1
ATOM 6598 C C . VAL B 1 333 ? 10.852 30.797 22.766 1 96.25 333 VAL B C 1
ATOM 6600 O O . VAL B 1 333 ? 11.203 31.859 23.281 1 96.25 333 VAL B O 1
ATOM 6603 N N . TYR B 1 334 ? 11.281 29.656 23.125 1 95.06 334 TYR B N 1
ATOM 6604 C CA . TYR B 1 334 ? 12.273 29.578 24.203 1 95.06 334 TYR B CA 1
ATOM 6605 C C . TYR B 1 334 ? 13.602 30.172 23.75 1 95.06 334 TYR B C 1
ATOM 6607 O O . TYR B 1 334 ? 14.289 30.828 24.547 1 95.06 334 TYR B O 1
ATOM 6615 N N . ARG B 1 335 ? 13.945 29.953 22.547 1 94.25 335 ARG B N 1
ATOM 6616 C CA . ARG B 1 335 ? 15.172 30.531 22.016 1 94.25 335 ARG B CA 1
ATOM 6617 C C . ARG B 1 335 ? 15.133 32.062 22.078 1 94.25 335 ARG B C 1
ATOM 6619 O O . ARG B 1 335 ? 16.125 32.688 22.438 1 94.25 335 ARG B O 1
ATOM 6626 N N . LYS B 1 336 ? 14.07 32.531 21.734 1 93.5 336 LYS B N 1
ATOM 6627 C CA . LYS B 1 336 ? 13.875 34 21.781 1 93.5 336 LYS B CA 1
ATOM 6628 C C . LYS B 1 336 ? 13.93 34.5 23.203 1 93.5 336 LYS B C 1
ATOM 6630 O O . LYS B 1 336 ? 14.578 35.531 23.484 1 93.5 336 LYS B O 1
ATOM 6635 N N . LEU B 1 337 ? 13.242 33.844 24.062 1 93 337 LEU B N 1
ATOM 6636 C CA . LEU B 1 337 ? 13.188 34.25 25.469 1 93 337 LEU B CA 1
ATOM 6637 C C . LEU B 1 337 ? 14.578 34.219 26.094 1 93 337 LEU B C 1
ATOM 6639 O O . LEU B 1 337 ? 14.938 35.094 26.875 1 93 337 LEU B O 1
ATOM 6643 N N . HIS B 1 338 ? 15.297 33.188 25.766 1 92.38 338 HIS B N 1
ATOM 6644 C CA . HIS B 1 338 ? 16.641 33.062 26.297 1 92.38 338 HIS B CA 1
ATOM 6645 C C . HIS B 1 338 ? 17.547 34.188 25.797 1 92.38 338 HIS B C 1
ATOM 6647 O O . HIS B 1 338 ? 18.359 34.719 26.562 1 92.38 338 HIS B O 1
ATOM 6653 N N . ALA B 1 339 ? 17.406 34.531 24.609 1 92.62 339 ALA B N 1
ATOM 6654 C CA . ALA B 1 339 ? 18.188 35.625 24.047 1 92.62 339 ALA B CA 1
ATOM 6655 C C . ALA B 1 339 ? 17.844 36.938 24.719 1 92.62 339 ALA B C 1
ATOM 6657 O O . ALA B 1 339 ? 18.734 37.75 25 1 92.62 339 ALA B O 1
ATOM 6658 N N . GLU B 1 340 ? 16.625 37.188 24.953 1 91.38 340 GLU B N 1
ATOM 6659 C CA . GLU B 1 340 ? 16.172 38.406 25.625 1 91.38 340 GLU B CA 1
ATOM 6660 C C . GLU B 1 340 ? 16.719 38.469 27.047 1 91.38 340 GLU B C 1
ATOM 6662 O O . GLU B 1 340 ? 17.141 39.531 27.5 1 91.38 340 GLU B O 1
ATOM 6667 N N . GLN B 1 341 ? 16.734 37.375 27.641 1 92.75 341 GLN B N 1
ATOM 6668 C CA . GLN B 1 341 ? 17.203 37.312 29.016 1 92.75 341 GLN B CA 1
ATOM 6669 C C . GLN B 1 341 ? 18.719 37.562 29.094 1 92.75 341 GLN B C 1
ATOM 6671 O O . GLN B 1 341 ? 19.203 38.188 30.031 1 92.75 341 GLN B O 1
ATOM 6676 N N . ASP B 1 342 ? 19.344 37.062 28.125 1 92.12 342 ASP B N 1
ATOM 6677 C CA . ASP B 1 342 ? 20.797 37.188 28.094 1 92.12 342 ASP B CA 1
ATOM 6678 C C . ASP B 1 342 ? 21.219 38.531 27.5 1 92.12 342 ASP B C 1
ATOM 6680 O O . ASP B 1 342 ? 22.406 38.875 27.516 1 92.12 342 ASP B O 1
ATOM 6684 N N . GLY B 1 343 ? 20.312 39.25 27.109 1 90.81 343 GLY B N 1
ATOM 6685 C CA . GLY B 1 343 ? 20.625 40.531 26.469 1 90.81 343 GLY B CA 1
ATOM 6686 C C . GLY B 1 343 ? 21.297 40.375 25.109 1 90.81 343 GLY B C 1
ATOM 6687 O O . GLY B 1 343 ? 22.016 41.281 24.672 1 90.81 343 GLY B O 1
ATOM 6688 N N . SER B 1 344 ? 21.062 39.188 24.625 1 90.19 344 SER B N 1
ATOM 6689 C CA . SER B 1 344 ? 21.688 38.938 23.344 1 90.19 344 SER B CA 1
ATOM 6690 C C . SER B 1 344 ? 20.75 39.312 22.188 1 90.19 344 SER B C 1
ATOM 6692 O O . SER B 1 344 ? 19.594 39.656 22.406 1 90.19 344 SER B O 1
ATOM 6694 N N . GLU B 1 345 ? 21.312 39.375 21.031 1 89.88 345 GLU B N 1
ATOM 6695 C CA . GLU B 1 345 ? 20.547 39.688 19.828 1 89.88 345 GLU B CA 1
ATOM 6696 C C . GLU B 1 345 ? 19.5 38.625 19.562 1 89.88 345 GLU B C 1
ATOM 6698 O O . GLU B 1 345 ? 19.75 37.438 19.781 1 89.88 345 GLU B O 1
ATOM 6703 N N . GLN B 1 346 ? 18.359 39.062 19.156 1 88.75 346 GLN B N 1
ATOM 6704 C CA . GLN B 1 346 ? 17.281 38.125 18.828 1 88.75 346 GLN B CA 1
ATOM 6705 C C . GLN B 1 346 ? 17.734 37.125 17.75 1 88.75 346 GLN B C 1
ATOM 6707 O O . GLN B 1 346 ? 18.297 37.531 16.734 1 88.75 346 GLN B O 1
ATOM 6712 N N . PRO B 1 347 ? 17.547 35.906 18.062 1 90.75 347 PRO B N 1
ATOM 6713 C CA . PRO B 1 347 ? 17.969 34.875 17.094 1 90.75 347 PRO B CA 1
ATOM 6714 C C . PRO B 1 347 ? 17.109 34.906 15.828 1 90.75 347 PRO B C 1
ATOM 6716 O O . PRO B 1 347 ? 15.898 35.125 15.891 1 90.75 347 PRO B O 1
ATOM 6719 N N . ASN B 1 348 ? 17.781 34.781 14.766 1 90.38 348 ASN B N 1
ATOM 6720 C CA . ASN B 1 348 ? 17.062 34.625 13.5 1 90.38 348 ASN B CA 1
ATOM 6721 C C . ASN B 1 348 ? 16.562 33.188 13.32 1 90.38 348 ASN B C 1
ATOM 6723 O O . ASN B 1 348 ? 17.359 32.281 13.086 1 90.38 348 ASN B O 1
ATOM 6727 N N . ILE B 1 349 ? 15.305 33 13.438 1 94.25 349 ILE B N 1
ATOM 6728 C CA . ILE B 1 349 ? 14.727 31.672 13.289 1 94.25 349 ILE B CA 1
ATOM 6729 C C . ILE B 1 349 ? 14.062 31.547 11.922 1 94.25 349 ILE B C 1
ATOM 6731 O O . ILE B 1 349 ? 13.008 32.125 11.68 1 94.25 349 ILE B O 1
ATOM 6735 N N . PRO B 1 350 ? 14.625 30.719 11.094 1 92.81 350 PRO B N 1
ATOM 6736 C CA . PRO B 1 350 ? 14.07 30.578 9.742 1 92.81 350 PRO B CA 1
ATOM 6737 C C . PRO B 1 350 ? 12.672 29.953 9.742 1 92.81 350 PRO B C 1
ATOM 6739 O O . PRO B 1 350 ? 12.328 29.203 10.648 1 92.81 350 PRO B O 1
ATOM 6742 N N . SER B 1 351 ? 11.906 30.203 8.695 1 92.94 351 SER B N 1
ATOM 6743 C CA . SER B 1 351 ? 10.531 29.734 8.57 1 92.94 351 SER B CA 1
ATOM 6744 C C . SER B 1 351 ? 10.453 28.219 8.594 1 92.94 351 SER B C 1
ATOM 6746 O O . SER B 1 351 ? 9.508 27.641 9.133 1 92.94 351 SER B O 1
ATOM 6748 N N . ASN B 1 352 ? 11.422 27.609 8 1 90.94 352 ASN B N 1
ATOM 6749 C CA . ASN B 1 352 ? 11.406 26.156 7.934 1 90.94 352 ASN B CA 1
ATOM 6750 C C . ASN B 1 352 ? 11.492 25.531 9.32 1 90.94 352 ASN B C 1
ATOM 6752 O O . ASN B 1 352 ? 10.898 24.469 9.57 1 90.94 352 ASN B O 1
ATOM 6756 N N . ILE B 1 353 ? 12.156 26.172 10.188 1 94.75 353 ILE B N 1
ATOM 6757 C CA . ILE B 1 353 ? 12.289 25.672 11.555 1 94.75 353 ILE B CA 1
ATOM 6758 C C . ILE B 1 353 ? 10.984 25.891 12.312 1 94.75 353 ILE B C 1
ATOM 6760 O O . ILE B 1 353 ? 10.555 25.031 13.086 1 94.75 353 ILE B O 1
ATOM 6764 N N . VAL B 1 354 ? 10.375 27.016 12.109 1 96.56 354 VAL B N 1
ATOM 6765 C CA . VAL B 1 354 ? 9.094 27.297 12.75 1 96.56 354 VAL B CA 1
ATOM 6766 C C . VAL B 1 354 ? 8.062 26.25 12.32 1 96.56 354 VAL B C 1
ATOM 6768 O O . VAL B 1 354 ? 7.344 25.703 13.148 1 96.56 354 VAL B O 1
ATOM 6771 N N . MET B 1 355 ? 8.062 26 11.055 1 95.25 355 MET B N 1
ATOM 6772 C CA . MET B 1 355 ? 7.129 25 10.531 1 95.25 355 MET B CA 1
ATOM 6773 C C . MET B 1 355 ? 7.422 23.625 11.102 1 95.25 355 MET B C 1
ATOM 6775 O O . MET B 1 355 ? 6.5 22.875 11.414 1 95.25 355 MET B O 1
ATOM 6779 N N . LEU B 1 356 ? 8.656 23.297 11.195 1 96.06 356 LEU B N 1
ATOM 6780 C CA . LEU B 1 356 ? 9.047 22.031 11.781 1 96.06 356 LEU B CA 1
ATOM 6781 C C . LEU B 1 356 ? 8.508 21.891 13.203 1 96.06 356 LEU B C 1
ATOM 6783 O O . LEU B 1 356 ? 8.039 20.828 13.594 1 96.06 356 LEU B O 1
ATOM 6787 N N . HIS B 1 357 ? 8.547 22.906 13.953 1 97.81 357 HIS B N 1
ATOM 6788 C CA . HIS B 1 357 ? 8.086 22.859 15.344 1 97.81 357 HIS B CA 1
ATOM 6789 C C . HIS B 1 357 ? 6.566 22.766 15.414 1 97.81 357 HIS B C 1
ATOM 6791 O O . HIS B 1 357 ? 6.02 22.219 16.375 1 97.81 357 HIS B O 1
ATOM 6797 N N . HIS B 1 358 ? 5.82 23.344 14.43 1 97.94 358 HIS B N 1
ATOM 6798 C CA . HIS B 1 358 ? 4.395 23.062 14.359 1 97.94 358 HIS B CA 1
ATOM 6799 C C . HIS B 1 358 ? 4.137 21.562 14.211 1 97.94 358 HIS B C 1
ATOM 6801 O O . HIS B 1 358 ? 3.203 21.031 14.812 1 97.94 358 HIS B O 1
ATOM 6807 N N . LEU B 1 359 ? 4.973 20.891 13.422 1 97.75 359 LEU B N 1
ATOM 6808 C CA . LEU B 1 359 ? 4.828 19.453 13.234 1 97.75 359 LEU B CA 1
ATOM 6809 C C . LEU B 1 359 ? 5.18 18.703 14.516 1 97.75 359 LEU B C 1
ATOM 6811 O O . LEU B 1 359 ? 4.465 17.781 14.914 1 97.75 359 LEU B O 1
ATOM 6815 N N . ILE B 1 360 ? 6.258 19.094 15.156 1 98.06 360 ILE B N 1
ATOM 6816 C CA . ILE B 1 360 ? 6.703 18.438 16.375 1 98.06 360 ILE B CA 1
ATOM 6817 C C . ILE B 1 360 ? 5.613 18.547 17.453 1 98.06 360 ILE B C 1
ATOM 6819 O O . ILE B 1 360 ? 5.285 17.562 18.109 1 98.06 360 ILE B O 1
ATOM 6823 N N . THR B 1 361 ? 5.043 19.688 17.547 1 97.94 361 THR B N 1
ATOM 6824 C CA . THR B 1 361 ? 3.979 19.891 18.531 1 97.94 361 THR B CA 1
ATOM 6825 C C . THR B 1 361 ? 2.754 19.047 18.172 1 97.94 361 THR B C 1
ATOM 6827 O O . THR B 1 361 ? 2.078 18.531 19.062 1 97.94 361 THR B O 1
ATOM 6830 N N . ALA B 1 362 ? 2.477 18.984 16.891 1 98.19 362 ALA B N 1
ATOM 6831 C CA . ALA B 1 362 ? 1.341 18.188 16.453 1 98.19 362 ALA B CA 1
ATOM 6832 C C . ALA B 1 362 ? 1.546 16.719 16.781 1 98.19 362 ALA B C 1
ATOM 6834 O O . ALA B 1 362 ? 0.589 16 17.109 1 98.19 362 ALA B O 1
ATOM 6835 N N . VAL B 1 363 ? 2.777 16.219 16.703 1 98.31 363 VAL B N 1
ATOM 6836 C CA . VAL B 1 363 ? 3.072 14.844 17.078 1 98.31 363 VAL B CA 1
ATOM 6837 C C . VAL B 1 363 ? 2.701 14.609 18.547 1 98.31 363 VAL B C 1
ATOM 6839 O O . VAL B 1 363 ? 1.974 13.672 18.859 1 98.31 363 VAL B O 1
ATOM 6842 N N . HIS B 1 364 ? 3.141 15.508 19.391 1 98.12 364 HIS B N 1
ATOM 6843 C CA . HIS B 1 364 ? 2.824 15.391 20.812 1 98.12 364 HIS B CA 1
ATOM 6844 C C . HIS B 1 364 ? 1.322 15.5 21.047 1 98.12 364 HIS B C 1
ATOM 6846 O O . HIS B 1 364 ? 0.768 14.758 21.875 1 98.12 364 HIS B O 1
ATOM 6852 N N . MET B 1 365 ? 0.757 16.359 20.344 1 98.19 365 MET B N 1
ATOM 6853 C CA . MET B 1 365 ? -0.681 16.578 20.484 1 98.19 365 MET B CA 1
ATOM 6854 C C . MET B 1 365 ? -1.452 15.297 20.156 1 98.19 365 MET B C 1
ATOM 6856 O O . MET B 1 365 ? -2.258 14.836 20.953 1 98.19 365 MET B O 1
ATOM 6860 N N . VAL B 1 366 ? -1.179 14.711 19.062 1 97.25 366 VAL B N 1
ATOM 6861 C CA . VAL B 1 366 ? -1.96 13.57 18.578 1 97.25 366 VAL B CA 1
ATOM 6862 C C . VAL B 1 366 ? -1.646 12.344 19.438 1 97.25 366 VAL B C 1
ATOM 6864 O O . VAL B 1 366 ? -2.52 11.508 19.672 1 97.25 366 VAL B O 1
ATOM 6867 N N . LEU B 1 367 ? -0.463 12.219 19.953 1 97.62 367 LEU B N 1
ATOM 6868 C CA . LEU B 1 367 ? -0.096 11.102 20.812 1 97.62 367 LEU B CA 1
ATOM 6869 C C . LEU B 1 367 ? -0.895 11.133 22.109 1 97.62 367 LEU B C 1
ATOM 6871 O O . LEU B 1 367 ? -1.2 10.086 22.688 1 97.62 367 LEU B O 1
ATOM 6875 N N . HIS B 1 368 ? -1.256 12.305 22.5 1 97.62 368 HIS B N 1
ATOM 6876 C CA . HIS B 1 368 ? -1.858 12.438 23.828 1 97.62 368 HIS B CA 1
ATOM 6877 C C . HIS B 1 368 ? -3.354 12.719 23.719 1 97.62 368 HIS B C 1
ATOM 6879 O O . HIS B 1 368 ? -4.055 12.742 24.734 1 97.62 368 HIS B O 1
ATOM 6885 N N . ASP B 1 369 ? -3.775 12.953 22.562 1 97.12 369 ASP B N 1
ATOM 6886 C CA . ASP B 1 369 ? -5.195 13.227 22.375 1 97.12 369 ASP B CA 1
ATOM 6887 C C . ASP B 1 369 ? -6.047 12.016 22.75 1 97.12 369 ASP B C 1
ATOM 6889 O O . ASP B 1 369 ? -5.742 10.891 22.344 1 97.12 369 ASP B O 1
ATOM 6893 N N . ILE B 1 370 ? -7.023 12.281 23.531 1 96.75 370 ILE B N 1
ATOM 6894 C CA . ILE B 1 370 ? -7.98 11.25 23.922 1 96.75 370 ILE B CA 1
ATOM 6895 C C . ILE B 1 370 ? -9.227 11.352 23.047 1 96.75 370 ILE B C 1
ATOM 6897 O O . ILE B 1 370 ? -9.891 12.391 23.016 1 96.75 370 ILE B O 1
ATOM 6901 N N . ASN B 1 371 ? -9.562 10.32 22.375 1 93.56 371 ASN B N 1
ATOM 6902 C CA . ASN B 1 371 ? -10.711 10.344 21.469 1 93.56 371 ASN B CA 1
ATOM 6903 C C . ASN B 1 371 ? -12.023 10.172 22.219 1 93.56 371 ASN B C 1
ATOM 6905 O O . ASN B 1 371 ? -12.727 9.18 22.031 1 93.56 371 ASN B O 1
ATOM 6909 N N . SER B 1 372 ? -12.273 11.109 23 1 94 372 SER B N 1
ATOM 6910 C CA . SER B 1 372 ? -13.477 11.195 23.828 1 94 372 SER B CA 1
ATOM 6911 C C . SER B 1 372 ? -13.906 12.641 24.031 1 94 372 SER B C 1
ATOM 6913 O O . SER B 1 372 ? -13.078 13.555 23.984 1 94 372 SER B O 1
ATOM 6915 N N . LEU B 1 373 ? -15.18 12.805 24.281 1 90.38 373 LEU B N 1
ATOM 6916 C CA . LEU B 1 373 ? -15.711 14.156 24.469 1 90.38 373 LEU B CA 1
ATOM 6917 C C . LEU B 1 373 ? -15.789 14.508 25.953 1 90.38 373 LEU B C 1
ATOM 6919 O O . LEU B 1 373 ? -15.906 15.68 26.312 1 90.38 373 LEU B O 1
ATOM 6923 N N . GLY B 1 374 ? -15.773 13.469 26.734 1 88.62 374 GLY B N 1
ATOM 6924 C CA . GLY B 1 374 ? -16.094 13.695 28.141 1 88.62 374 GLY B CA 1
ATOM 6925 C C . GLY B 1 374 ? -14.867 13.766 29.031 1 88.62 374 GLY B C 1
ATOM 6926 O O . GLY B 1 374 ? -14.977 14.055 30.219 1 88.62 374 GLY B O 1
ATOM 6927 N N . VAL B 1 375 ? -13.719 13.555 28.438 1 92.75 375 VAL B N 1
ATOM 6928 C CA . VAL B 1 375 ? -12.516 13.477 29.266 1 92.75 375 VAL B CA 1
ATOM 6929 C C . VAL B 1 375 ? -11.641 14.703 29.016 1 92.75 375 VAL B C 1
ATOM 6931 O O . VAL B 1 375 ? -11.57 15.211 27.891 1 92.75 375 VAL B O 1
ATOM 6934 N N . GLU B 1 376 ? -10.977 15.086 30.078 1 90.56 376 GLU B N 1
ATOM 6935 C CA . GLU B 1 376 ? -10.062 16.219 29.953 1 90.56 376 GLU B CA 1
ATOM 6936 C C . GLU B 1 376 ? -8.82 15.844 29.156 1 90.56 376 GLU B C 1
ATOM 6938 O O . GLU B 1 376 ? -8.18 14.828 29.438 1 90.56 376 GLU B O 1
ATOM 6943 N N . ASN B 1 377 ? -8.469 16.656 28.188 1 94 377 ASN B N 1
ATOM 6944 C CA . ASN B 1 377 ? -7.375 16.438 27.25 1 94 377 ASN B CA 1
ATOM 6945 C C . ASN B 1 377 ? -6.207 17.391 27.531 1 94 377 ASN B C 1
ATOM 6947 O O . ASN B 1 377 ? -5.723 18.062 26.625 1 94 377 ASN B O 1
ATOM 6951 N N . THR B 1 378 ? -5.734 17.391 28.719 1 95.38 378 THR B N 1
ATOM 6952 C CA . THR B 1 378 ? -4.824 18.422 29.203 1 95.38 378 THR B CA 1
ATOM 6953 C C . THR B 1 378 ? -3.504 18.375 28.438 1 95.38 378 THR B C 1
ATOM 6955 O O . THR B 1 378 ? -2.998 19.406 28 1 95.38 378 THR B O 1
ATOM 6958 N N . GLU B 1 379 ? -2.973 17.203 28.297 1 96.62 379 GLU B N 1
ATOM 6959 C CA . GLU B 1 379 ? -1.669 17.094 27.641 1 96.62 379 GLU B CA 1
ATOM 6960 C C . GLU B 1 379 ? -1.75 17.469 26.172 1 96.62 379 GLU B C 1
ATOM 6962 O O . GLU B 1 379 ? -0.865 18.156 25.656 1 96.62 379 GLU B O 1
ATOM 6967 N N . ALA B 1 380 ? -2.76 17.016 25.516 1 97.75 380 ALA B N 1
ATOM 6968 C CA . ALA B 1 380 ? -2.955 17.375 24.109 1 97.75 380 ALA B CA 1
ATOM 6969 C C . ALA B 1 380 ? -3.164 18.875 23.938 1 97.75 380 ALA B C 1
ATOM 6971 O O . ALA B 1 380 ? -2.662 19.469 23 1 97.75 380 ALA B O 1
ATOM 6972 N N . LEU B 1 381 ? -3.852 19.484 24.875 1 97.88 381 LEU B N 1
ATOM 6973 C CA . LEU B 1 381 ? -4.109 20.922 24.828 1 97.88 381 LEU B CA 1
ATOM 6974 C C . LEU B 1 381 ? -2.824 21.719 25.047 1 97.88 381 LEU B C 1
ATOM 6976 O O . LEU B 1 381 ? -2.611 22.75 24.406 1 97.88 381 LEU B O 1
ATOM 6980 N N . ARG B 1 382 ? -2.08 21.203 25.953 1 98 382 ARG B N 1
ATOM 6981 C CA . ARG B 1 382 ? -0.795 21.859 26.188 1 98 382 ARG B CA 1
ATOM 6982 C C . ARG B 1 382 ? 0.058 21.859 24.922 1 98 382 ARG B C 1
ATOM 6984 O O . ARG B 1 382 ? 0.697 22.859 24.609 1 98 382 ARG B O 1
ATOM 6991 N N . ALA B 1 383 ? 0.067 20.766 24.25 1 98 383 ALA B N 1
ATOM 6992 C CA . ALA B 1 383 ? 0.814 20.672 23 1 98 383 ALA B CA 1
ATOM 6993 C C . ALA B 1 383 ? 0.237 21.625 21.938 1 98 383 ALA B C 1
ATOM 6995 O O . ALA B 1 383 ? 0.981 22.312 21.25 1 98 383 ALA B O 1
ATOM 6996 N N . ALA B 1 384 ? -1.039 21.656 21.812 1 98.25 384 ALA B N 1
ATOM 6997 C CA . ALA B 1 384 ? -1.697 22.547 20.859 1 98.25 384 ALA B CA 1
ATOM 6998 C C . ALA B 1 384 ? -1.364 24.016 21.156 1 98.25 384 ALA B C 1
ATOM 7000 O O . ALA B 1 384 ? -1.13 24.797 20.234 1 98.25 384 ALA B O 1
ATOM 7001 N N . ARG B 1 385 ? -1.317 24.344 22.375 1 98.25 385 ARG B N 1
ATOM 7002 C CA . ARG B 1 385 ? -1.071 25.719 22.797 1 98.25 385 ARG B CA 1
ATOM 7003 C C . ARG B 1 385 ? 0.349 26.156 22.453 1 98.25 385 ARG B C 1
ATOM 7005 O O . ARG B 1 385 ? 0.608 27.344 22.25 1 98.25 385 ARG B O 1
ATOM 7012 N N . LYS B 1 386 ? 1.207 25.203 22.375 1 98.12 386 LYS B N 1
ATOM 7013 C CA . LYS B 1 386 ? 2.555 25.547 21.938 1 98.12 386 LYS B CA 1
ATOM 7014 C C . LYS B 1 386 ? 2.539 26.094 20.516 1 98.12 386 LYS B C 1
ATOM 7016 O O . LYS B 1 386 ? 3.299 27.016 20.188 1 98.12 386 LYS B O 1
ATOM 7021 N N . SER B 1 387 ? 1.735 25.5 19.688 1 97.88 387 SER B N 1
ATOM 7022 C CA . SER B 1 387 ? 1.609 26.031 18.344 1 97.88 387 SER B CA 1
ATOM 7023 C C . SER B 1 387 ? 1.007 27.438 18.344 1 97.88 387 SER B C 1
ATOM 7025 O O . SER B 1 387 ? 1.405 28.297 17.562 1 97.88 387 SER B O 1
ATOM 7027 N N . VAL B 1 388 ? 0.054 27.672 19.188 1 98.38 388 VAL B N 1
ATOM 7028 C CA . VAL B 1 388 ? -0.54 29 19.328 1 98.38 388 VAL B CA 1
ATOM 7029 C C . VAL B 1 388 ? 0.53 30 19.766 1 98.38 388 VAL B C 1
ATOM 7031 O O . VAL B 1 388 ? 0.572 31.125 19.266 1 98.38 388 VAL B O 1
ATOM 7034 N N . GLN B 1 389 ? 1.365 29.547 20.656 1 98.06 389 GLN B N 1
ATOM 7035 C CA . GLN B 1 389 ? 2.453 30.406 21.125 1 98.06 389 GLN B CA 1
ATOM 7036 C C . GLN B 1 389 ? 3.383 30.781 19.969 1 98.06 389 GLN B C 1
ATOM 7038 O O . GLN B 1 389 ? 3.92 31.891 19.938 1 98.06 389 GLN B O 1
ATOM 7043 N N . LEU B 1 390 ? 3.617 29.844 19.062 1 97.88 390 LEU B N 1
ATOM 7044 C CA . LEU B 1 390 ? 4.453 30.156 17.906 1 97.88 390 LEU B CA 1
ATOM 7045 C C . LEU B 1 390 ? 3.857 31.281 17.078 1 97.88 390 LEU B C 1
ATOM 7047 O O . LEU B 1 390 ? 4.574 32.188 16.656 1 97.88 390 LEU B O 1
ATOM 7051 N N . PHE B 1 391 ? 2.58 31.297 16.906 1 97.19 391 PHE B N 1
ATOM 7052 C CA . PHE B 1 391 ? 1.904 32.344 16.125 1 97.19 391 PHE B CA 1
ATOM 7053 C C . PHE B 1 391 ? 1.978 33.688 16.828 1 97.19 391 PHE B C 1
ATOM 7055 O O . PHE B 1 391 ? 2.146 34.719 16.188 1 97.19 391 PHE B O 1
ATOM 7062 N N . ARG B 1 392 ? 1.846 33.656 18.094 1 96.44 392 ARG B N 1
ATOM 7063 C CA . ARG B 1 392 ? 1.742 34.906 18.859 1 96.44 392 ARG B CA 1
ATOM 7064 C C . ARG B 1 392 ? 3.115 35.531 19.078 1 96.44 392 ARG B C 1
ATOM 7066 O O . ARG B 1 392 ? 3.242 36.75 19.125 1 96.44 392 ARG B O 1
ATOM 7073 N N . SER B 1 393 ? 4.082 34.688 19.172 1 95.06 393 SER B N 1
ATOM 7074 C CA . SER B 1 393 ? 5.371 35.188 19.656 1 95.06 393 SER B CA 1
ATOM 7075 C C . SER B 1 393 ? 6.344 35.406 18.5 1 95.06 393 SER B C 1
ATOM 7077 O O . SER B 1 393 ? 7.363 36.094 18.672 1 95.06 393 SER B O 1
ATOM 7079 N N . LEU B 1 394 ? 6.07 34.844 17.391 1 95.31 394 LEU B N 1
ATOM 7080 C CA . LEU B 1 394 ? 7 34.938 16.281 1 95.31 394 LEU B CA 1
ATOM 7081 C C . LEU B 1 394 ? 6.371 35.75 15.133 1 95.31 394 LEU B C 1
ATOM 7083 O O . LEU B 1 394 ? 5.148 35.875 15.062 1 95.31 394 LEU B O 1
ATOM 7087 N N . PRO B 1 395 ? 7.289 36.281 14.273 1 92.75 395 PRO B N 1
ATOM 7088 C CA . PRO B 1 395 ? 6.746 36.969 13.094 1 92.75 395 PRO B CA 1
ATOM 7089 C C . PRO B 1 395 ? 5.938 36.031 12.195 1 92.75 395 PRO B C 1
ATOM 7091 O O . PRO B 1 395 ? 6.191 34.812 12.164 1 92.75 395 PRO B O 1
ATOM 7094 N N . LYS B 1 396 ? 5.039 36.625 11.477 1 93.62 396 LYS B N 1
ATOM 7095 C CA . LYS B 1 396 ? 4.211 35.875 10.547 1 93.62 396 LYS B CA 1
ATOM 7096 C C . LYS B 1 396 ? 5.062 35.219 9.461 1 93.62 396 LYS B C 1
ATOM 7098 O O . LYS B 1 396 ? 6.02 35.812 8.969 1 93.62 396 LYS B O 1
ATOM 7103 N N . LEU B 1 397 ? 4.695 34 9.148 1 92.06 397 LEU B N 1
ATOM 7104 C CA . LEU B 1 397 ? 5.395 33.281 8.086 1 92.06 397 LEU B CA 1
ATOM 7105 C C . LEU B 1 397 ? 5.059 33.875 6.723 1 92.06 397 LEU B C 1
ATOM 7107 O O . LEU B 1 397 ? 3.896 34.188 6.445 1 92.06 397 LEU B O 1
ATOM 7111 N N . PRO B 1 398 ? 6.098 34.094 5.941 1 89.44 398 PRO B N 1
ATOM 7112 C CA . PRO B 1 398 ? 5.797 34.531 4.578 1 89.44 398 PRO B CA 1
ATOM 7113 C C . PRO B 1 398 ? 4.875 33.562 3.836 1 89.44 398 PRO B C 1
ATOM 7115 O O . PRO B 1 398 ? 5 32.344 3.992 1 89.44 398 PRO B O 1
ATOM 7118 N N . PHE B 1 399 ? 4.082 34.125 2.951 1 84.12 399 PHE B N 1
ATOM 7119 C CA . PHE B 1 399 ? 3.107 33.344 2.199 1 84.12 399 PHE B CA 1
ATOM 7120 C C . PHE B 1 399 ? 3.801 32.25 1.385 1 84.12 399 PHE B C 1
ATOM 7122 O O . PHE B 1 399 ? 3.297 31.141 1.281 1 84.12 399 PHE B O 1
ATOM 7129 N N . THR B 1 400 ? 4.934 32.5 0.954 1 76.5 400 THR B N 1
ATOM 7130 C CA . THR B 1 400 ? 5.637 31.625 0.028 1 76.5 400 THR B CA 1
ATOM 7131 C C . THR B 1 400 ? 6.281 30.453 0.773 1 76.5 400 THR B C 1
ATOM 7133 O O . THR B 1 400 ? 6.613 29.438 0.17 1 76.5 400 THR B O 1
ATOM 7136 N N . ASP B 1 401 ? 6.352 30.641 2.041 1 84 401 ASP B N 1
ATOM 7137 C CA . ASP B 1 401 ? 7.082 29.625 2.793 1 84 401 ASP B CA 1
ATOM 7138 C C . ASP B 1 401 ? 6.133 28.562 3.34 1 84 401 ASP B C 1
ATOM 7140 O O . ASP B 1 401 ? 6.57 27.484 3.746 1 84 401 ASP B O 1
ATOM 7144 N N . VAL B 1 402 ? 4.875 28.906 3.287 1 84.88 402 VAL B N 1
ATOM 7145 C CA . VAL B 1 402 ? 3.914 28 3.922 1 84.88 402 VAL B CA 1
ATOM 7146 C C . VAL B 1 402 ? 3.457 26.938 2.92 1 84.88 402 VAL B C 1
ATOM 7148 O O . VAL B 1 402 ? 2.971 27.281 1.837 1 84.88 402 VAL B O 1
ATOM 7151 N N . ASP B 1 403 ? 3.705 25.703 3.309 1 79 403 ASP B N 1
ATOM 7152 C CA . ASP B 1 403 ? 3.236 24.641 2.426 1 79 403 ASP B CA 1
ATOM 7153 C C . ASP B 1 403 ? 1.86 24.141 2.855 1 79 403 ASP B C 1
ATOM 7155 O O . ASP B 1 403 ? 1.416 24.406 3.975 1 79 403 ASP B O 1
ATOM 7159 N N . ALA B 1 404 ? 1.263 23.422 1.936 1 79.5 404 ALA B N 1
ATOM 7160 C CA . ALA B 1 404 ? -0.102 22.953 2.146 1 79.5 404 ALA B CA 1
ATOM 7161 C C . ALA B 1 404 ? -0.162 21.953 3.301 1 79.5 404 ALA B C 1
ATOM 7163 O O . ALA B 1 404 ? -1.178 21.859 3.994 1 79.5 404 ALA B O 1
ATOM 7164 N N . PHE B 1 405 ? 0.833 21.312 3.564 1 87 405 PHE B N 1
ATOM 7165 C CA . PHE B 1 405 ? 0.835 20.297 4.613 1 87 405 PHE B CA 1
ATOM 7166 C C . PHE B 1 405 ? 0.756 20.938 5.992 1 87 405 PHE B C 1
ATOM 7168 O O . PHE B 1 405 ? 0.081 20.438 6.883 1 87 405 PHE B O 1
ATOM 7175 N N . VAL B 1 406 ? 1.441 22 6.168 1 90.62 406 VAL B N 1
ATOM 7176 C CA . VAL B 1 406 ? 1.427 22.656 7.469 1 90.62 406 VAL B CA 1
ATOM 7177 C C . VAL B 1 406 ? 0.031 23.203 7.754 1 90.62 406 VAL B C 1
ATOM 7179 O O . VAL B 1 406 ? -0.405 23.234 8.906 1 90.62 406 VAL B O 1
ATOM 7182 N N . VAL B 1 407 ? -0.627 23.594 6.711 1 90.81 407 VAL B N 1
ATOM 7183 C CA . VAL B 1 407 ? -1.999 24.062 6.879 1 90.81 407 VAL B CA 1
ATOM 7184 C C . VAL B 1 407 ? -2.871 22.938 7.414 1 90.81 407 VAL B C 1
ATOM 7186 O O . VAL B 1 407 ? -3.738 23.156 8.266 1 90.81 407 VAL B O 1
ATOM 7189 N N . LEU B 1 408 ? -2.633 21.828 6.93 1 90.31 408 LEU B N 1
ATOM 7190 C CA . LEU B 1 408 ? -3.328 20.656 7.453 1 90.31 408 LEU B CA 1
ATOM 7191 C C . LEU B 1 408 ? -3.016 20.453 8.93 1 90.31 408 LEU B C 1
ATOM 7193 O O . LEU B 1 408 ? -3.912 20.156 9.727 1 90.31 408 LEU B O 1
ATOM 7197 N N . VAL B 1 409 ? -1.826 20.609 9.266 1 95.25 409 VAL B N 1
ATOM 7198 C CA . VAL B 1 409 ? -1.392 20.453 10.648 1 95.25 409 VAL B CA 1
ATOM 7199 C C . VAL B 1 409 ? -2.07 21.5 11.531 1 95.25 409 VAL B C 1
ATOM 7201 O O . VAL B 1 409 ? -2.545 21.172 12.625 1 95.25 409 VAL B O 1
ATOM 7204 N N . TRP B 1 410 ? -2.137 22.703 11.023 1 96.44 410 TRP B N 1
ATOM 7205 C CA . TRP B 1 410 ? -2.824 23.75 11.758 1 96.44 410 TRP B CA 1
ATOM 7206 C C . TRP B 1 410 ? -4.301 23.422 11.945 1 96.44 410 TRP B C 1
ATOM 7208 O O . TRP B 1 410 ? -4.875 23.703 13 1 96.44 410 TRP B O 1
ATOM 7218 N N . SER B 1 411 ? -4.855 22.797 11 1 93.62 411 SER B N 1
ATOM 7219 C CA . SER B 1 411 ? -6.25 22.375 11.109 1 93.62 411 SER B CA 1
ATOM 7220 C C . SER B 1 411 ? -6.43 21.328 12.203 1 93.62 411 SER B C 1
ATOM 7222 O O . SER B 1 411 ? -7.418 21.344 12.938 1 93.62 411 SER B O 1
ATOM 7224 N N . MET B 1 412 ? -5.523 20.469 12.266 1 93.81 412 MET B N 1
ATOM 7225 C CA . MET B 1 412 ? -5.574 19.453 13.305 1 93.81 412 MET B CA 1
ATOM 7226 C C . MET B 1 412 ? -5.465 20.078 14.695 1 93.81 412 MET B C 1
ATOM 7228 O O . MET B 1 412 ? -6.172 19.672 15.617 1 93.81 412 MET B O 1
ATOM 7232 N N . ILE B 1 413 ? -4.617 20.969 14.773 1 96.56 413 ILE B N 1
ATOM 7233 C CA . ILE B 1 413 ? -4.418 21.672 16.031 1 96.56 413 ILE B CA 1
ATOM 7234 C C . ILE B 1 413 ? -5.699 22.406 16.438 1 96.56 413 ILE B C 1
ATOM 7236 O O . ILE B 1 413 ? -6.141 22.312 17.578 1 96.56 413 ILE B O 1
ATOM 7240 N N . SER B 1 414 ? -6.289 23.047 15.492 1 96.5 414 SER B N 1
ATOM 7241 C CA . SER B 1 414 ? -7.535 23.766 15.742 1 96.5 414 SER B CA 1
ATOM 7242 C C . SER B 1 414 ? -8.633 22.812 16.203 1 96.5 414 SER B C 1
ATOM 7244 O O . SER B 1 414 ? -9.43 23.156 17.094 1 96.5 414 SER B O 1
ATOM 7246 N N . LYS B 1 415 ? -8.648 21.703 15.633 1 94.31 415 LYS B N 1
ATOM 7247 C CA . LYS B 1 415 ? -9.695 20.734 15.969 1 94.31 415 LYS B CA 1
ATOM 7248 C C . LYS B 1 415 ? -9.594 20.312 17.438 1 94.31 415 LYS B C 1
ATOM 7250 O O . LYS B 1 415 ? -10.617 20.125 18.094 1 94.31 415 LYS B O 1
ATOM 7255 N N . VAL B 1 416 ? -8.414 20.125 17.891 1 96.06 416 VAL B N 1
ATOM 7256 C CA . VAL B 1 416 ? -8.227 19.719 19.281 1 96.06 416 VAL B CA 1
ATOM 7257 C C . VAL B 1 416 ? -8.68 20.844 20.203 1 96.06 416 VAL B C 1
ATOM 7259 O O . VAL B 1 416 ? -9.312 20.594 21.234 1 96.06 416 VAL B O 1
ATOM 7262 N N . LEU B 1 417 ? -8.375 22.078 19.844 1 97.44 417 LEU B N 1
ATOM 7263 C CA . LEU B 1 417 ? -8.828 23.219 20.625 1 97.44 417 LEU B CA 1
ATOM 7264 C C . LEU B 1 417 ? -10.352 23.328 20.609 1 97.44 417 LEU B C 1
ATOM 7266 O O . LEU B 1 417 ? -10.969 23.547 21.656 1 97.44 417 LEU B O 1
ATOM 7270 N N . ILE B 1 418 ? -10.922 23.078 19.5 1 95.94 418 ILE B N 1
ATOM 7271 C CA . ILE B 1 418 ? -12.367 23.188 19.344 1 95.94 418 ILE B CA 1
ATOM 7272 C C . ILE B 1 418 ? -13.062 22.062 20.109 1 95.94 418 ILE B C 1
ATOM 7274 O O . ILE B 1 418 ? -14.133 22.281 20.688 1 95.94 418 ILE B O 1
ATOM 7278 N N . LYS B 1 419 ? -12.461 20.922 20.047 1 95.44 419 LYS B N 1
ATOM 7279 C CA . LYS B 1 419 ? -12.992 19.844 20.859 1 95.44 419 LYS B CA 1
ATOM 7280 C C . LYS B 1 419 ? -13.07 20.234 22.328 1 95.44 419 LYS B C 1
ATOM 7282 O O . LYS B 1 419 ? -14.039 19.906 23.016 1 95.44 419 LYS B O 1
ATOM 7287 N N . GLU B 1 420 ? -12.07 20.938 22.844 1 96.69 420 GLU B N 1
ATOM 7288 C CA . GLU B 1 420 ? -12.078 21.422 24.219 1 96.69 420 GLU B CA 1
ATOM 7289 C C . GLU B 1 420 ? -13.141 22.484 24.422 1 96.69 420 GLU B C 1
ATOM 7291 O O . GLU B 1 420 ? -13.766 22.562 25.484 1 96.69 420 GLU B O 1
ATOM 7296 N N . VAL B 1 421 ? -13.336 23.328 23.422 1 96.5 421 VAL B N 1
ATOM 7297 C CA . VAL B 1 421 ? -14.406 24.312 23.469 1 96.5 421 VAL B CA 1
ATOM 7298 C C . VAL B 1 421 ? -15.75 23.609 23.656 1 96.5 421 VAL B C 1
ATOM 7300 O O . VAL B 1 421 ? -16.562 24.016 24.5 1 96.5 421 VAL B O 1
ATOM 7303 N N . HIS B 1 422 ? -15.922 22.594 22.875 1 95.06 422 HIS B N 1
ATOM 7304 C CA . HIS B 1 422 ? -17.156 21.812 22.969 1 95.06 422 HIS B CA 1
ATOM 7305 C C . HIS B 1 422 ? -17.344 21.234 24.375 1 95.06 422 HIS B C 1
ATOM 7307 O O . HIS B 1 422 ? -18.422 21.344 24.953 1 95.06 422 HIS B O 1
ATOM 7313 N N . ARG B 1 423 ? -16.328 20.656 24.906 1 94.81 423 ARG B N 1
ATOM 7314 C CA . ARG B 1 423 ? -16.391 20.047 26.219 1 94.81 423 ARG B CA 1
ATOM 7315 C C . ARG B 1 423 ? -16.719 21.094 27.297 1 94.81 423 ARG B C 1
ATOM 7317 O O . ARG B 1 423 ? -17.562 20.875 28.156 1 94.81 423 ARG B O 1
ATOM 7324 N N . LEU B 1 424 ? -16.031 22.188 27.297 1 95.44 424 LEU B N 1
ATOM 7325 C CA . LEU B 1 424 ? -16.219 23.25 28.281 1 95.44 424 LEU B CA 1
ATOM 7326 C C . LEU B 1 424 ? -17.609 23.859 28.172 1 95.44 424 LEU B C 1
ATOM 7328 O O . LEU B 1 424 ? -18.219 24.203 29.188 1 95.44 424 LEU B O 1
ATOM 7332 N N . THR B 1 425 ? -18.078 23.969 26.953 1 94.88 425 THR B N 1
ATOM 7333 C CA . THR B 1 425 ? -19.422 24.469 26.75 1 94.88 425 THR B CA 1
ATOM 7334 C C . THR B 1 425 ? -20.453 23.531 27.375 1 94.88 425 THR B C 1
ATOM 7336 O O . THR B 1 425 ? -21.375 23.984 28.078 1 94.88 425 THR B O 1
ATOM 7339 N N . LEU B 1 426 ? -20.297 22.297 27.188 1 92.75 426 LEU B N 1
ATOM 7340 C CA . LEU B 1 426 ? -21.203 21.312 27.75 1 92.75 426 LEU B CA 1
ATOM 7341 C C . LEU B 1 426 ? -21.094 21.297 29.281 1 92.75 426 LEU B C 1
ATOM 7343 O O . LEU B 1 426 ? -22.078 21.031 29.969 1 92.75 426 LEU B O 1
ATOM 7347 N N . ALA B 1 427 ? -19.938 21.578 29.766 1 92.88 427 ALA B N 1
ATOM 7348 C CA . ALA B 1 427 ? -19.719 21.594 31.203 1 92.88 427 ALA B CA 1
ATOM 7349 C C . ALA B 1 427 ? -20.219 22.891 31.828 1 92.88 427 ALA B C 1
ATOM 7351 O O . ALA B 1 427 ? -20.234 23.031 33.062 1 92.88 427 ALA B O 1
ATOM 7352 N N . GLY B 1 428 ? -20.656 23.844 31.016 1 91.94 428 GLY B N 1
ATOM 7353 C CA . GLY B 1 428 ? -21.203 25.109 31.5 1 91.94 428 GLY B CA 1
ATOM 7354 C C . GLY B 1 428 ? -20.125 26.141 31.797 1 91.94 428 GLY B C 1
ATOM 7355 O O . GLY B 1 428 ? -20.422 27.203 32.344 1 91.94 428 GLY B O 1
ATOM 7356 N N . ASP B 1 429 ? -18.859 25.906 31.516 1 94.44 429 ASP B N 1
ATOM 7357 C CA . ASP B 1 429 ? -17.766 26.844 31.688 1 94.44 429 ASP B CA 1
ATOM 7358 C C . ASP B 1 429 ? -17.625 27.75 30.453 1 94.44 429 ASP B C 1
ATOM 7360 O O . ASP B 1 429 ? -16.672 27.594 29.688 1 94.44 429 ASP B O 1
ATOM 7364 N N . HIS B 1 430 ? -18.391 28.734 30.359 1 93.69 430 HIS B N 1
ATOM 7365 C CA . HIS B 1 430 ? -18.438 29.594 29.188 1 93.69 430 HIS B CA 1
ATOM 7366 C C . HIS B 1 430 ? -17.203 30.469 29.078 1 93.69 430 HIS B C 1
ATOM 7368 O O . HIS B 1 430 ? -16.75 30.766 27.969 1 93.69 430 HIS B O 1
ATOM 7374 N N . GLU B 1 431 ? -16.734 30.859 30.188 1 95.94 431 GLU B N 1
ATOM 7375 C CA . GLU B 1 431 ? -15.516 31.672 30.156 1 95.94 431 GLU B CA 1
ATOM 7376 C C . GLU B 1 431 ? -14.328 30.859 29.656 1 95.94 431 GLU B C 1
ATOM 7378 O O . GLU B 1 431 ? -13.547 31.328 28.828 1 95.94 431 GLU B O 1
ATOM 7383 N N . GLY B 1 432 ? -14.227 29.656 30.203 1 95.81 432 GLY B N 1
ATOM 7384 C CA . GLY B 1 432 ? -13.188 28.766 29.703 1 95.81 432 GLY B CA 1
ATOM 7385 C C . GLY B 1 432 ? -13.305 28.469 28.219 1 95.81 432 GLY B C 1
ATOM 7386 O O . GLY B 1 432 ? -12.305 28.453 27.516 1 95.81 432 GLY B O 1
ATOM 7387 N N . ALA B 1 433 ? -14.477 28.219 27.797 1 96.69 433 ALA B N 1
ATOM 7388 C CA . ALA B 1 433 ? -14.742 27.953 26.375 1 96.69 433 ALA B CA 1
ATOM 7389 C C . ALA B 1 433 ? -14.344 29.125 25.5 1 96.69 433 ALA B C 1
ATOM 7391 O O . ALA B 1 433 ? -13.766 28.953 24.438 1 96.69 433 ALA B O 1
ATOM 7392 N N . ARG B 1 434 ? -14.633 30.312 25.969 1 96.94 434 ARG B N 1
ATOM 7393 C CA . ARG B 1 434 ? -14.297 31.516 25.203 1 96.94 434 ARG B CA 1
ATOM 7394 C C . ARG B 1 434 ? -12.781 31.688 25.094 1 96.94 434 ARG B C 1
ATOM 7396 O O . ARG B 1 434 ? -12.281 32.062 24.031 1 96.94 434 ARG B O 1
ATOM 7403 N N . ASN B 1 435 ? -12.125 31.438 26.156 1 97.12 435 ASN B N 1
ATOM 7404 C CA . ASN B 1 435 ? -10.672 31.578 26.141 1 97.12 435 ASN B CA 1
ATOM 7405 C C . ASN B 1 435 ? -10.023 30.609 25.156 1 97.12 435 ASN B C 1
ATOM 7407 O O . ASN B 1 435 ? -9.148 31 24.375 1 97.12 435 ASN B O 1
ATOM 7411 N N . VAL B 1 436 ? -10.438 29.375 25.25 1 97.75 436 VAL B N 1
ATOM 7412 C CA . VAL B 1 436 ? -9.906 28.391 24.312 1 97.75 436 VAL B CA 1
ATOM 7413 C C . VAL B 1 436 ? -10.336 28.734 22.891 1 97.75 436 VAL B C 1
ATOM 7415 O O . VAL B 1 436 ? -9.578 28.516 21.938 1 97.75 436 VAL B O 1
ATOM 7418 N N . GLY B 1 437 ? -11.531 29.203 22.766 1 97.38 437 GLY B N 1
ATOM 7419 C CA . GLY B 1 437 ? -12.008 29.656 21.469 1 97.38 437 GLY B CA 1
ATOM 7420 C C . GLY B 1 437 ? -11.117 30.719 20.844 1 97.38 437 GLY B C 1
ATOM 7421 O O . GLY B 1 437 ? -10.898 30.719 19.641 1 97.38 437 GLY B O 1
ATOM 7422 N N . LEU B 1 438 ? -10.664 31.594 21.672 1 97.62 438 LEU B N 1
ATOM 7423 C CA . LEU B 1 438 ? -9.773 32.656 21.203 1 97.62 438 LEU B CA 1
ATOM 7424 C C . LEU B 1 438 ? -8.445 32.062 20.734 1 97.62 438 LEU B C 1
ATOM 7426 O O . LEU B 1 438 ? -7.832 32.594 19.797 1 97.62 438 LEU B O 1
ATOM 7430 N N . GLU B 1 439 ? -8 31.078 21.422 1 98.06 439 GLU B N 1
ATOM 7431 C CA . GLU B 1 439 ? -6.797 30.375 20.969 1 98.06 439 GLU B CA 1
ATOM 7432 C C . GLU B 1 439 ? -7.004 29.75 19.594 1 98.06 439 GLU B C 1
ATOM 7434 O O . GLU B 1 439 ? -6.141 29.844 18.734 1 98.06 439 GLU B O 1
ATOM 7439 N N . ALA B 1 440 ? -8.156 29.094 19.406 1 97.81 440 ALA B N 1
ATOM 7440 C CA . ALA B 1 440 ? -8.492 28.516 18.109 1 97.81 440 ALA B CA 1
ATOM 7441 C C . ALA B 1 440 ? -8.562 29.594 17.031 1 97.81 440 ALA B C 1
ATOM 7443 O O . ALA B 1 440 ? -8.133 29.391 15.891 1 97.81 440 ALA B O 1
ATOM 7444 N N . ASP B 1 441 ? -9.031 30.781 17.375 1 97.69 441 ASP B N 1
ATOM 7445 C CA . ASP B 1 441 ? -9.141 31.891 16.453 1 97.69 441 ASP B CA 1
ATOM 7446 C C . ASP B 1 441 ? -7.758 32.344 15.961 1 97.69 441 ASP B C 1
ATOM 7448 O O . ASP B 1 441 ? -7.602 32.75 14.805 1 97.69 441 ASP B O 1
ATOM 7452 N N . THR B 1 442 ? -6.871 32.25 16.859 1 97.88 442 THR B N 1
ATOM 7453 C CA . THR B 1 442 ? -5.508 32.625 16.484 1 97.88 442 THR B CA 1
ATOM 7454 C C . THR B 1 442 ? -5.02 31.75 15.336 1 97.88 442 THR B C 1
ATOM 7456 O O . THR B 1 442 ? -4.418 32.25 14.383 1 97.88 442 THR B O 1
ATOM 7459 N N . VAL B 1 443 ? -5.258 30.484 15.414 1 97.19 443 VAL B N 1
ATOM 7460 C CA . VAL B 1 443 ? -4.832 29.547 14.375 1 97.19 443 VAL B CA 1
ATOM 7461 C C . VAL B 1 443 ? -5.637 29.781 13.102 1 97.19 443 VAL B C 1
ATOM 7463 O O . VAL B 1 443 ? -5.074 29.844 12.008 1 97.19 443 VAL B O 1
ATOM 7466 N N . VAL B 1 444 ? -6.898 29.984 13.242 1 95.88 444 VAL B N 1
ATOM 7467 C CA . VAL B 1 444 ? -7.797 30.172 12.109 1 95.88 444 VAL B CA 1
ATOM 7468 C C . VAL B 1 444 ? -7.43 31.453 11.359 1 95.88 444 VAL B C 1
ATOM 7470 O O . VAL B 1 444 ? -7.496 31.484 10.125 1 95.88 444 VAL B O 1
ATOM 7473 N N . GLN B 1 445 ? -7.09 32.438 12.086 1 95.94 445 GLN B N 1
ATOM 7474 C CA . GLN B 1 445 ? -6.703 33.688 11.461 1 95.94 445 GLN B CA 1
ATOM 7475 C C . GLN B 1 445 ? -5.473 33.531 10.578 1 95.94 445 GLN B C 1
ATOM 7477 O O . GLN B 1 445 ? -5.391 34.094 9.492 1 95.94 445 GLN B O 1
ATOM 7482 N N . GLU B 1 446 ? -4.578 32.75 11.102 1 96.44 446 GLU B N 1
ATOM 7483 C CA . GLU B 1 446 ? -3.389 32.5 10.297 1 96.44 446 GLU B CA 1
ATOM 7484 C C . GLU B 1 446 ? -3.725 31.688 9.055 1 96.44 446 GLU B C 1
ATOM 7486 O O . GLU B 1 446 ? -3.178 31.922 7.977 1 96.44 446 GLU B O 1
ATOM 7491 N N . ILE B 1 447 ? -4.559 30.703 9.18 1 94.75 447 ILE B N 1
ATOM 7492 C CA . ILE B 1 447 ? -4.984 29.906 8.031 1 94.75 447 ILE B CA 1
ATOM 7493 C C . ILE B 1 447 ? -5.699 30.797 7.023 1 94.75 447 ILE B C 1
ATOM 7495 O O . ILE B 1 447 ? -5.477 30.688 5.816 1 94.75 447 ILE B O 1
ATOM 7499 N N . ASN B 1 448 ? -6.508 31.703 7.508 1 93.88 448 ASN B N 1
ATOM 7500 C CA . ASN B 1 448 ? -7.203 32.656 6.648 1 93.88 448 ASN B CA 1
ATOM 7501 C C . ASN B 1 448 ? -6.223 33.562 5.902 1 93.88 448 ASN B C 1
ATOM 7503 O O . ASN B 1 448 ? -6.434 33.875 4.73 1 93.88 448 ASN B O 1
ATOM 7507 N N . ARG B 1 449 ? -5.277 33.938 6.609 1 95.5 449 ARG B N 1
ATOM 7508 C CA . ARG B 1 449 ? -4.266 34.781 5.969 1 95.5 449 ARG B CA 1
ATOM 7509 C C . ARG B 1 449 ? -3.605 34.062 4.805 1 95.5 449 ARG B C 1
ATOM 7511 O O . ARG B 1 449 ? -3.477 34.594 3.711 1 95.5 449 ARG B O 1
ATOM 7518 N N . ILE B 1 450 ? -3.26 32.844 5.078 1 91.19 450 ILE B N 1
ATOM 7519 C CA . ILE B 1 450 ? -2.631 32.031 4.035 1 91.19 450 ILE B CA 1
ATOM 7520 C C . ILE B 1 450 ? -3.631 31.781 2.91 1 91.19 450 ILE B C 1
ATOM 7522 O O . ILE B 1 450 ? -3.246 31.656 1.745 1 91.19 450 ILE B O 1
ATOM 7526 N N . GLY B 1 451 ? -4.906 31.734 3.223 1 87.31 451 GLY B N 1
ATOM 7527 C CA . GLY B 1 451 ? -5.984 31.5 2.277 1 87.31 451 GLY B CA 1
ATOM 7528 C C . GLY B 1 451 ? -6.086 32.562 1.204 1 87.31 451 GLY B C 1
ATOM 7529 O O . GLY B 1 451 ? -6.734 32.375 0.176 1 87.31 451 GLY B O 1
ATOM 7530 N N . GLU B 1 452 ? -5.457 33.656 1.404 1 85.56 452 GLU B N 1
ATOM 7531 C CA . GLU B 1 452 ? -5.418 34.688 0.386 1 85.56 452 GLU B CA 1
ATOM 7532 C C . GLU B 1 452 ? -4.695 34.219 -0.87 1 85.56 452 GLU B C 1
ATOM 7534 O O . GLU B 1 452 ? -5.008 34.656 -1.978 1 85.56 452 GLU B O 1
ATOM 7539 N N . THR B 1 453 ? -3.736 33.281 -0.651 1 76.69 453 THR B N 1
ATOM 7540 C CA . THR B 1 453 ? -2.941 32.812 -1.784 1 76.69 453 THR B CA 1
ATOM 7541 C C . THR B 1 453 ? -3.168 31.328 -2.035 1 76.69 453 THR B C 1
ATOM 7543 O O . THR B 1 453 ? -2.855 30.812 -3.115 1 76.69 453 THR B O 1
ATOM 7546 N N . MET B 1 454 ? -3.717 30.688 -1.066 1 78.94 454 MET B N 1
ATOM 7547 C CA . MET B 1 454 ? -3.912 29.234 -1.166 1 78.94 454 MET B CA 1
ATOM 7548 C C . MET B 1 454 ? -5.375 28.875 -0.941 1 78.94 454 MET B C 1
ATOM 7550 O O . MET B 1 454 ? -5.852 28.875 0.196 1 78.94 454 MET B O 1
ATOM 7554 N N . TYR B 1 455 ? -5.977 28.438 -1.939 1 76.06 455 TYR B N 1
ATOM 7555 C CA . TYR B 1 455 ? -7.406 28.156 -1.894 1 76.06 455 TYR B CA 1
ATOM 7556 C C . TYR B 1 455 ? -7.723 27.109 -0.834 1 76.06 455 TYR B C 1
ATOM 7558 O O . TYR B 1 455 ? -8.711 27.234 -0.104 1 76.06 455 TYR B O 1
ATOM 7566 N N . LEU B 1 456 ? -6.926 26.109 -0.735 1 79.38 456 LEU B N 1
ATOM 7567 C CA . LEU B 1 456 ? -7.125 25.047 0.24 1 79.38 456 LEU B CA 1
ATOM 7568 C C . LEU B 1 456 ? -7.199 25.609 1.655 1 79.38 456 LEU B C 1
ATOM 7570 O O . LEU B 1 456 ? -7.996 25.141 2.473 1 79.38 456 LEU B O 1
ATOM 7574 N N . ALA B 1 457 ? -6.387 26.562 1.921 1 86.06 457 ALA B N 1
ATOM 7575 C CA . ALA B 1 457 ? -6.359 27.156 3.252 1 86.06 457 ALA B CA 1
ATOM 7576 C C . ALA B 1 457 ? -7.664 27.891 3.555 1 86.06 457 ALA B C 1
ATOM 7578 O O . ALA B 1 457 ? -8.164 27.844 4.684 1 86.06 457 ALA B O 1
ATOM 7579 N N . ARG B 1 458 ? -8.242 28.422 2.576 1 85.69 458 ARG B N 1
ATOM 7580 C CA . ARG B 1 458 ? -9.508 29.125 2.752 1 85.69 458 ARG B CA 1
ATOM 7581 C C . ARG B 1 458 ? -10.641 28.156 3.078 1 85.69 458 ARG B C 1
ATOM 7583 O O . ARG B 1 458 ? -11.461 28.422 3.957 1 85.69 458 ARG B O 1
ATOM 7590 N N . THR B 1 459 ? -10.625 27.172 2.365 1 82.88 459 THR B N 1
ATOM 7591 C CA . THR B 1 459 ? -11.648 26.156 2.584 1 82.88 459 THR B CA 1
ATOM 7592 C C . THR B 1 459 ? -11.523 25.547 3.98 1 82.88 459 THR B C 1
ATOM 7594 O O . THR B 1 459 ? -12.531 25.312 4.652 1 82.88 459 THR B O 1
ATOM 7597 N N . GLN B 1 460 ? -10.312 25.328 4.387 1 87 460 GLN B N 1
ATOM 7598 C CA . GLN B 1 460 ? -10.07 24.766 5.711 1 87 460 GLN B CA 1
ATOM 7599 C C . GLN B 1 460 ? -10.469 25.75 6.809 1 87 460 GLN B C 1
ATOM 7601 O O . GLN B 1 460 ? -11.055 25.359 7.816 1 87 460 GLN B O 1
ATOM 7606 N N . ALA B 1 461 ? -10.156 26.953 6.566 1 91.44 461 ALA B N 1
ATOM 7607 C CA . ALA B 1 461 ? -10.508 27.969 7.559 1 91.44 461 ALA B CA 1
ATOM 7608 C C . ALA B 1 461 ? -12.016 28.031 7.766 1 91.44 461 ALA B C 1
ATOM 7610 O O . ALA B 1 461 ? -12.492 28.109 8.906 1 91.44 461 ALA B O 1
ATOM 7611 N N . ARG B 1 462 ? -12.719 27.969 6.719 1 89.56 462 ARG B N 1
ATOM 7612 C CA . ARG B 1 462 ? -14.172 28.016 6.793 1 89.56 462 ARG B CA 1
ATOM 7613 C C . ARG B 1 462 ? -14.727 26.797 7.531 1 89.56 462 ARG B C 1
ATOM 7615 O O . ARG B 1 462 ? -15.633 26.922 8.359 1 89.56 462 ARG B O 1
ATOM 7622 N N . ALA B 1 463 ? -14.188 25.719 7.223 1 87.81 463 ALA B N 1
ATOM 7623 C CA . ALA B 1 463 ? -14.641 24.484 7.859 1 87.81 463 ALA B CA 1
ATOM 7624 C C . ALA B 1 463 ? -14.375 24.516 9.359 1 87.81 463 ALA B C 1
ATOM 7626 O O . ALA B 1 463 ? -15.203 24.047 10.156 1 87.81 463 ALA B O 1
ATOM 7627 N N . ILE B 1 464 ? -13.289 25.016 9.75 1 92.12 464 ILE B N 1
ATOM 7628 C CA . ILE B 1 464 ? -12.914 25.078 11.156 1 92.12 464 ILE B CA 1
ATOM 7629 C C . ILE B 1 464 ? -13.812 26.062 11.891 1 92.12 464 ILE B C 1
ATOM 7631 O O . ILE B 1 464 ? -14.219 25.812 13.031 1 92.12 464 ILE B O 1
ATOM 7635 N N . GLU B 1 465 ? -14.117 27.125 11.203 1 93 465 GLU B N 1
ATOM 7636 C CA . GLU B 1 465 ? -15.008 28.109 11.805 1 93 465 GLU B CA 1
ATOM 7637 C C . GLU B 1 465 ? -16.406 27.531 12.031 1 93 465 GLU B C 1
ATOM 7639 O O . GLU B 1 465 ? -17.016 27.781 13.07 1 93 465 GLU B O 1
ATOM 7644 N N . GLU B 1 466 ? -16.781 26.812 11.094 1 90.56 466 GLU B N 1
ATOM 7645 C CA . GLU B 1 466 ? -18.078 26.156 11.234 1 90.56 466 GLU B CA 1
ATOM 7646 C C . GLU B 1 466 ? -18.078 25.172 12.398 1 90.56 466 GLU B C 1
ATOM 7648 O O . GLU B 1 466 ? -19.047 25.094 13.156 1 90.56 466 GLU B O 1
ATOM 7653 N N . LEU B 1 467 ? -17.047 24.484 12.531 1 91.25 467 LEU B N 1
ATOM 7654 C CA . LEU B 1 467 ? -16.922 23.531 13.617 1 91.25 467 LEU B CA 1
ATOM 7655 C C . LEU B 1 467 ? -16.875 24.234 14.969 1 91.25 467 LEU B C 1
ATOM 7657 O O . LEU B 1 467 ? -17.469 23.766 15.938 1 91.25 467 LEU B O 1
ATOM 7661 N N . LYS B 1 468 ? -16.156 25.281 14.992 1 94.25 468 LYS B N 1
ATOM 7662 C CA . LYS B 1 468 ? -16.062 26.062 16.219 1 94.25 468 LYS B CA 1
ATOM 7663 C C . LYS B 1 468 ? -17.438 26.594 16.641 1 94.25 468 LYS B C 1
ATOM 7665 O O . LYS B 1 468 ? -17.812 26.516 17.812 1 94.25 468 LYS B O 1
ATOM 7670 N N . ASN B 1 469 ? -18.156 27.078 15.664 1 93.06 469 ASN B N 1
ATOM 7671 C CA . ASN B 1 469 ? -19.5 27.562 15.938 1 93.06 469 ASN B CA 1
ATOM 7672 C C . ASN B 1 469 ? -20.406 26.453 16.469 1 93.06 469 ASN B C 1
ATOM 7674 O O . ASN B 1 469 ? -21.203 26.672 17.375 1 93.06 469 ASN B O 1
ATOM 7678 N N . ALA B 1 470 ? -20.219 25.328 15.891 1 90.69 470 ALA B N 1
ATOM 7679 C CA . ALA B 1 470 ? -20.984 24.188 16.359 1 90.69 470 ALA B CA 1
ATOM 7680 C C . ALA B 1 470 ? -20.625 23.812 17.781 1 90.69 470 ALA B C 1
ATOM 7682 O O . ALA B 1 470 ? -21.484 23.375 18.562 1 90.69 470 ALA B O 1
ATOM 7683 N N . ALA B 1 471 ? -19.391 23.953 18.109 1 94 471 ALA B N 1
ATOM 7684 C CA . ALA B 1 471 ? -18.938 23.625 19.453 1 94 471 ALA B CA 1
ATOM 7685 C C . ALA B 1 471 ? -19.547 24.578 20.484 1 94 471 ALA B C 1
ATOM 7687 O O . ALA B 1 471 ? -19.938 24.141 21.562 1 94 471 ALA B O 1
ATOM 7688 N N . PHE B 1 472 ? -19.719 25.812 20.141 1 93.44 472 PHE B N 1
ATOM 7689 C CA . PHE B 1 472 ? -20.312 26.797 21.047 1 93.44 472 PHE B CA 1
ATOM 7690 C C . PHE B 1 472 ? -21.812 26.594 21.156 1 93.44 472 PHE B C 1
ATOM 7692 O O . PHE B 1 472 ? -22.422 26.938 22.172 1 93.44 472 PHE B O 1
ATOM 7699 N N . ALA B 1 473 ? -22.406 25.984 20.141 1 89.44 473 ALA B N 1
ATOM 7700 C CA . ALA B 1 473 ? -23.859 25.812 20.094 1 89.44 473 ALA B CA 1
ATOM 7701 C C . ALA B 1 473 ? -24.281 24.547 20.844 1 89.44 473 ALA B C 1
ATOM 7703 O O . ALA B 1 473 ? -25.469 24.328 21.094 1 89.44 473 ALA B O 1
ATOM 7704 N N . ALA B 1 474 ? -23.438 23.656 21.047 1 79.44 474 ALA B N 1
ATOM 7705 C CA . ALA B 1 474 ? -23.75 22.375 21.672 1 79.44 474 ALA B CA 1
ATOM 7706 C C . ALA B 1 474 ? -24.438 22.578 23.016 1 79.44 474 ALA B C 1
ATOM 7708 O O . ALA B 1 474 ? -25.234 21.75 23.453 1 79.44 474 ALA B O 1
ATOM 7709 N N . GLY B 1 475 ? -24.234 23.594 23.719 1 63.81 475 GLY B N 1
ATOM 7710 C CA . GLY B 1 475 ? -24.891 23.859 24.984 1 63.81 475 GLY B CA 1
ATOM 7711 C C . GLY B 1 475 ? -26.328 24.328 24.828 1 63.81 475 GLY B C 1
ATOM 7712 O O . GLY B 1 475 ? -27.094 24.359 25.797 1 63.81 475 GLY B O 1
ATOM 7713 N N . ASN B 1 476 ? -26.609 24.781 23.562 1 65.19 476 ASN B N 1
ATOM 7714 C CA . ASN B 1 476 ? -27.953 25.297 23.344 1 65.19 476 ASN B CA 1
ATOM 7715 C C . ASN B 1 476 ? -28.922 24.188 22.953 1 65.19 476 ASN B C 1
ATOM 7717 O O . ASN B 1 476 ? -28.734 23.531 21.922 1 65.19 476 ASN B O 1
ATOM 7721 N N . LYS B 1 477 ? -29.625 23.609 23.953 1 54.97 477 LYS B N 1
ATOM 7722 C CA . LYS B 1 477 ? -30.672 22.594 23.781 1 54.97 477 LYS B CA 1
ATOM 7723 C C . LYS B 1 477 ? -31.5 22.859 22.531 1 54.97 477 LYS B C 1
ATOM 7725 O O . LYS B 1 477 ? -32.062 21.938 21.953 1 54.97 477 LYS B O 1
ATOM 7730 N N . ASP B 1 478 ? -31.781 23.984 22.156 1 49.31 478 ASP B N 1
ATOM 7731 C CA . ASP B 1 478 ? -32.688 24.344 21.062 1 49.31 478 ASP B CA 1
ATOM 7732 C C . ASP B 1 478 ? -31.953 24.375 19.734 1 49.31 478 ASP B C 1
ATOM 7734 O O . ASP B 1 478 ? -32.562 24.641 18.688 1 49.31 478 ASP B O 1
ATOM 7738 N N . ALA B 1 479 ? -30.719 24.469 19.719 1 45.12 479 ALA B N 1
ATOM 7739 C CA . ALA B 1 479 ? -29.984 24.578 18.469 1 45.12 479 ALA B CA 1
ATOM 7740 C C . ALA B 1 479 ? -29.859 23.219 17.781 1 45.12 479 ALA B C 1
ATOM 7742 O O . ALA B 1 479 ? -29.391 22.25 18.375 1 45.12 479 ALA B O 1
ATOM 7743 N N . ASN B 1 480 ? -30.766 22.875 16.859 1 42.44 480 ASN B N 1
ATOM 7744 C CA . ASN B 1 480 ? -30.734 21.703 16 1 42.44 480 ASN B CA 1
ATOM 7745 C C . ASN B 1 480 ? -29.359 21.531 15.344 1 42.44 480 ASN B C 1
ATOM 7747 O O . ASN B 1 480 ? -28.922 22.391 14.578 1 42.44 480 ASN B O 1
ATOM 7751 N N . PRO B 1 481 ? -28.516 20.984 15.93 1 43.34 481 PRO B N 1
ATOM 7752 C CA . PRO B 1 481 ? -27.219 20.859 15.281 1 43.34 481 PRO B CA 1
ATOM 7753 C C . PRO B 1 481 ? -27.328 20.594 13.773 1 43.34 481 PRO B C 1
ATOM 7755 O O . PRO B 1 481 ? -28.094 19.719 13.352 1 43.34 481 PRO B O 1
ATOM 7758 N N . PRO B 1 482 ? -27.25 21.609 13 1 41.09 482 PRO B N 1
ATOM 7759 C CA . PRO B 1 482 ? -27.266 21.234 11.586 1 41.09 482 PRO B CA 1
ATOM 7760 C C . PRO B 1 482 ? -26.406 20 11.305 1 41.09 482 PRO B C 1
ATOM 7762 O O . PRO B 1 482 ? -25.297 19.875 11.812 1 41.09 482 PRO B O 1
ATOM 7765 N N . LEU B 1 483 ? -26.984 18.906 11.07 1 37.34 483 LEU B N 1
ATOM 7766 C CA . LEU B 1 483 ? -26.469 17.578 10.789 1 37.34 483 LEU B CA 1
ATOM 7767 C C . LEU B 1 483 ? -25.234 17.656 9.898 1 37.34 483 LEU B C 1
ATOM 7769 O O . LEU B 1 483 ? -24.406 16.734 9.891 1 37.34 483 LEU B O 1
ATOM 7773 N N . ALA B 1 484 ? -25.344 18.438 8.75 1 37.12 484 ALA B N 1
ATOM 7774 C CA . ALA B 1 484 ? -24.359 18.109 7.727 1 37.12 484 ALA B CA 1
ATOM 7775 C C . ALA B 1 484 ? -22.984 18.688 8.07 1 37.12 484 ALA B C 1
ATOM 7777 O O . ALA B 1 484 ? -22.703 19.844 7.738 1 37.12 484 ALA B O 1
ATOM 7778 N N . MET B 1 485 ? -22.531 18.547 9.203 1 38.72 485 MET B N 1
ATOM 7779 C CA . MET B 1 485 ? -21.188 19.047 9.516 1 38.72 485 MET B CA 1
ATOM 7780 C C . MET B 1 485 ? -20.203 18.703 8.398 1 38.72 485 MET B C 1
ATOM 7782 O O . MET B 1 485 ? -20.172 17.562 7.922 1 38.72 485 MET B O 1
ATOM 7786 N N . PRO B 1 486 ? -19.844 19.781 7.785 1 40.41 486 PRO B N 1
ATOM 7787 C CA . PRO B 1 486 ? -18.828 19.484 6.766 1 40.41 486 PRO B CA 1
ATOM 7788 C C . PRO B 1 486 ? -17.719 18.578 7.277 1 40.41 486 PRO B C 1
ATOM 7790 O O . PRO B 1 486 ? -17.188 18.781 8.375 1 40.41 486 PRO B O 1
ATOM 7793 N N . GLN B 1 487 ? -17.891 17.422 7.25 1 41.47 487 GLN B N 1
ATOM 7794 C CA . GLN B 1 487 ? -16.812 16.531 7.691 1 41.47 487 GLN B CA 1
ATOM 7795 C C . GLN B 1 487 ? -15.453 17.047 7.266 1 41.47 487 GLN B C 1
ATOM 7797 O O . GLN B 1 487 ? -15.234 17.359 6.094 1 41.47 487 GLN B O 1
ATOM 7802 N N . LEU B 1 488 ? -14.938 17.828 8.203 1 41.56 488 LEU B N 1
ATOM 7803 C CA . LEU B 1 488 ? -13.547 18.172 7.918 1 41.56 488 LEU B CA 1
ATOM 7804 C C . LEU B 1 488 ? -12.914 17.156 6.973 1 41.56 488 LEU B C 1
ATOM 7806 O O . LEU B 1 488 ? -12.094 17.516 6.125 1 41.56 488 LEU B O 1
ATOM 7810 N N . GLU B 1 489 ? -13.336 15.898 7.238 1 43.28 489 GLU B N 1
ATOM 7811 C CA . GLU B 1 489 ? -12.859 14.867 6.316 1 43.28 489 GLU B CA 1
ATOM 7812 C C . GLU B 1 489 ? -13.391 15.102 4.902 1 43.28 489 GLU B C 1
ATOM 7814 O O . GLU B 1 489 ? -12.758 14.703 3.924 1 43.28 489 GLU B O 1
ATOM 7819 N N . SER B 1 490 ? -14.734 15.688 4.926 1 41.66 490 SER B N 1
ATOM 7820 C CA . SER B 1 490 ? -15.195 16.172 3.629 1 41.66 490 SER B CA 1
ATOM 7821 C C . SER B 1 490 ? -14.211 17.188 3.047 1 41.66 490 SER B C 1
ATOM 7823 O O . SER B 1 490 ? -14.336 17.578 1.884 1 41.66 490 SER B O 1
ATOM 7825 N N . PHE B 1 491 ? -13.633 17.859 3.9 1 38.22 491 PHE B N 1
ATOM 7826 C CA . PHE B 1 491 ? -12.688 18.938 3.604 1 38.22 491 PHE B CA 1
ATOM 7827 C C . PHE B 1 491 ? -11.594 18.453 2.668 1 38.22 491 PHE B C 1
ATOM 7829 O O . PHE B 1 491 ? -11.102 19.219 1.831 1 38.22 491 PHE B O 1
ATOM 7836 N N . MET B 1 492 ? -11.188 17.281 3.051 1 41.56 492 MET B N 1
ATOM 7837 C CA . MET B 1 492 ? -10.062 16.844 2.229 1 41.56 492 MET B CA 1
ATOM 7838 C C . MET B 1 492 ? -10.523 16.5 0.817 1 41.56 492 MET B C 1
ATOM 7840 O O . MET B 1 492 ? -9.695 16.297 -0.074 1 41.56 492 MET B O 1
ATOM 7844 N N . PHE B 1 493 ? -11.82 16.141 0.709 1 38.41 493 PHE B N 1
ATOM 7845 C CA . PHE B 1 493 ? -12.297 15.859 -0.639 1 38.41 493 PHE B CA 1
ATOM 7846 C C . PHE B 1 493 ? -13.188 16.984 -1.149 1 38.41 493 PHE B C 1
ATOM 7848 O O . PHE B 1 493 ? -14.078 17.453 -0.434 1 38.41 493 PHE B O 1
ATOM 7855 N N . PRO B 1 494 ? -12.703 17.703 -2.018 1 34.34 494 PRO B N 1
ATOM 7856 C CA . PRO B 1 494 ? -13.516 18.812 -2.545 1 34.34 494 PRO B CA 1
ATOM 7857 C C . PRO B 1 494 ? -14.953 18.391 -2.828 1 34.34 494 PRO B C 1
ATOM 7859 O O . PRO B 1 494 ? -15.203 17.312 -3.35 1 34.34 494 PRO B O 1
ATOM 7862 N N . GLN B 1 495 ? -15.859 18.906 -2.064 1 30.86 495 GLN B N 1
ATOM 7863 C CA . G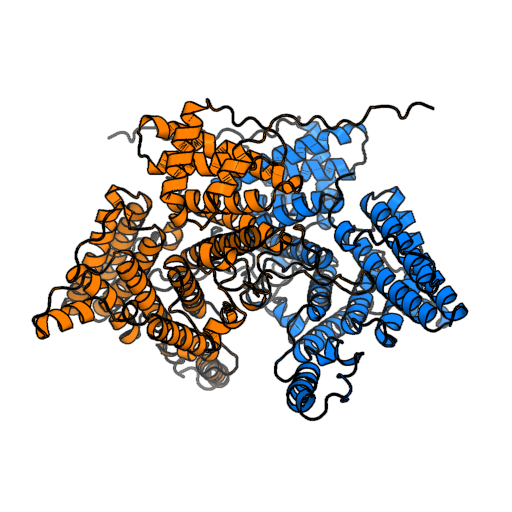LN B 1 495 ? -17.25 18.781 -2.48 1 30.86 495 GLN B CA 1
ATOM 7864 C C . GLN B 1 495 ? -17.469 19.391 -3.863 1 30.86 495 GLN B C 1
ATOM 7866 O O . GLN B 1 495 ? -16.797 20.344 -4.242 1 30.86 495 GLN B O 1
ATOM 7871 N N . HIS B 1 496 ? -18.016 18.562 -4.746 1 26.09 496 HIS B N 1
ATOM 7872 C CA . HIS B 1 496 ? -18.516 19.156 -5.988 1 26.09 496 HIS B CA 1
ATOM 7873 C C . HIS B 1 496 ? -19.281 20.438 -5.723 1 26.09 496 HIS B C 1
ATOM 7875 O O . HIS B 1 496 ? -20.234 20.453 -4.938 1 26.09 496 HIS B O 1
ATOM 7881 N N . MET B 1 497 ? -18.672 21.547 -5.625 1 23.91 497 MET B N 1
ATOM 7882 C CA . MET B 1 497 ? -19.547 22.703 -5.809 1 23.91 497 MET B CA 1
ATOM 7883 C C . MET B 1 497 ? -20.219 22.656 -7.176 1 23.91 497 MET B C 1
ATOM 7885 O O . MET B 1 497 ? -19.578 22.328 -8.18 1 23.91 497 MET B O 1
#

Sequence (994 aa):
MPVTPGSLSRLRTEYDGLQDVTRTVLLDCFLEHATLFFEMSIPRFRYRMTFADRRRPNLALLNAMYLWATRISNSPQMVNMEKYFFEQSVKALDSSTSSVDRLIDSVRAAMLLAAYSHSSGRHHEGWCLAGLATRLVLSCGLHRIPSCVHRPEPPKNPFLRNRFFLLPPPEDAVELGERIHAFWAVFAIDRCGALATGYSAGIRDEDITTPFGRHLADIAGGMVTERDDVTVRDLYKGTASGAENDTHYTKWVKCVAILERSAKLVFLEPEEDSPYALAWNQYSLTVHRDPGQSKPPEYLNQSKYRNPRHYRECLLAVEQLVGQIGEEGVFPVYRKLHAEQDGSEQPNIPSNIVMLHHLITAVHMVLHDINSLGVENTEALRAARKSVQLFRSLPKLPFTDVDAFVVLVWSMISKVLIKEVHRLTLAGDHEGARNVGLEADTVVQEINRIGETMYLARTQARAIEELKNAAFAAGNKDANPPLAMPQLESFMFPQHMMPVTPGSLSRLRTEYDGLQDVTRTVLLDCFLEHATLFFEMSIPRFRYRMTFADRRRPNLALLNAMYLWATRISNSPQMVNMEKYFFEQSVKALDSSTSSVDRLIDSVRAAMLLAAYSHSSGRHHEGWCLAGLATRLVLSCGLHRIPSCVHRPEPPKNPFLRNRFFLLPPPEDAVELGERIHAFWAVFAIDRCGALATGYSAGIRDEDITTPFGRHLADIAGGMVTERDDVTVRDLYKGTASGAENDTHYTKWVKCVAILERSAKLVFLEPEEDSPYALAWNQYSLTVHRDPGQSKPPEYLNQSKYRNPRHYRECLLAVEQLVGQIGEEGVFPVYRKLHAEQDGSEQPNIPSNIVMLHHLITAVHMVLHDINSLGVENTEALRAARKSVQLFRSLPKLPFTDVDAFVVLVWSMISKVLIKEVHRLTLAGDHEGARNVGLEADTVVQEINRIGETMYLARTQARAIEELKNAAFAAGNKDANPPLAMPQLESFMFPQHM

Radius of gyration: 29.71 Å; Cα contacts (8 Å, |Δi|>4): 1456; chains: 2; bounding box: 76×91×84 Å